Protein 8HFK (pdb70)

B-factor: mean 30.74, std 11.92, range [10.0, 128.99]

Organism: Cercospora beticola (NCBI:txid122368)

Solvent-accessible surface area: 34680 Å² total; per-residue (Å²): 103,84,26,14,84,5,91,54,90,1,0,0,0,0,21,0,5,138,32,29,0,15,11,2,0,28,27,0,2,96,17,13,0,74,0,0,0,1,29,37,136,24,74,69,89,0,81,127,9,3,73,93,0,102,154,64,76,23,54,0,35,33,11,122,1,38,5,73,90,5,90,52,0,44,86,0,0,66,71,0,47,78,108,32,60,62,0,10,2,1,1,2,22,17,24,36,19,9,46,24,6,0,68,93,8,54,52,138,48,5,59,96,0,12,25,17,0,0,38,1,1,0,0,2,0,28,1,0,15,94,41,6,54,104,41,2,12,2,0,0,10,3,9,17,19,2,76,116,75,39,62,105,15,0,5,22,0,0,0,6,3,0,0,34,6,0,0,24,1,0,0,44,6,0,1,91,48,97,0,0,0,0,0,2,2,10,29,36,9,28,24,110,69,23,38,59,31,9,75,94,71,42,114,80,1,129,85,82,64,69,133,78,6,28,53,68,43,16,142,51,10,12,1,107,56,23,6,80,16,84,5,0,0,82,0,1,1,22,1,6,0,80,35,0,44,8,2,0,6,40,53,9,15,0,15,0,7,32,111,166,65,66,18,9,92,6,88,68,90,4,0,0,0,0,23,0,6,114,27,29,0,13,9,2,0,25,22,0,1,78,11,14,0,84,0,0,0,1,36,39,136,17,76,73,83,0,87,127,11,3,78,92,0,100,169,66,71,22,54,0,42,32,15,122,1,53,6,65,89,7,85,61,0,49,89,0,0,75,65,0,44,85,105,28,51,71,0,12,2,0,2,1,23,15,27,33,15,6,61,21,6,0,92,90,7,59,53,135,43,5,56,94,0,12,27,14,0,0,42,2,3,0,0,1,0,24,4,0,12,91,39,4,57,99,36,3,10,1,1,0,9,1,5,19,10,6,74,75,33,42,67,60,112,17,0,4,19,0,0,0,7,3,0,0,31,3,0,0,30,1,0,1,26,4,0,3,99,48,101,0,2,0,1,0,1,1,9,23,31,10,24,24,95,70,27,41,68,40,27,105,149,232,60,69,121,111,33,23,49,66,39,16,138,62,4,15,5,116,67,12,4,79,21,86,6,1,0,73,0,0,0,22,0,5,0,74,30,0,36,5,0,0,8,45,52,6,25,0,10,0,7,71,142,39,16,46,4,77,60,93,6,0,0,0,2,19,0,5,122,30,25,0,17,16,1,0,32,23,0,1,59,5,20,0,90,0,0,0,2,35,33,139,24,68,86,96,0,97,159,8,8,68,89,0,113,148,66,76,15,56,2,33,44,18,124,1,44,8,64,93,7,91,56,0,48,95,0,0,74,66,0,42,83,103,34,60,47,0,10,3,0,2,2,21,20,21,34,18,9,61,20,11,0,87,86,10,66,68,75,46,4,60,99,0,10,26,14,0,0,34,1,3,0,0,4,0,26,1,0,14,96,39,6,68,96,38,2,15,3,2,0,11,2,12,12,9,6,74,87,74,30,71,81,93,17,0,5,18,0,0,0,4,2,0,0,35,4,0,1,22,0,0,0,49,4,0,3,85,59,85,0,0,0,1,0,2,0,12,24,36,8,21,24,95,68,29,51,69,48,28,130,141,231,52,65,136,100,45,33,65,146,30,20,142,69,5,14,4,100,64,20,0,74,21,86,9,0,1,82,0,1,2,20,0,4,1,76,49,0,39,8,1,0,11,33,55,8,21,0,4,0,5,45,108,45,11,24,5,75,54,98,2,0,0,0,1,20,0,5,138,29,29,0,16,11,1,0,29,20,0,2,57,3,17,0,82,0,0,0,2,34,38,136,20,70,73,95,0,88,132,12,4,76,93,0,104,163,70,63,26,50,1,42,28,18,110,1,40,6,75,96,10,91,46,0,50,93,0,0,69,66,1,43,84,100,34,56,63,0,10,2,0,2,1,21,19,27,35,17,8,58,22,5,0,94,89,6,69,59,131,48,6,62,96,0,9,26,16,0,0,36,0,2,0,0,1,0,22,3,0,18,100,41,6,56,102,44,3,14,1,1,0,11,2,9,51,24,3,123,61,62,74,115,15,0,6,15,0,0,0,7,4,0,0,38,3,0,0,21,0,0,0,59,5,0,2,97,46,109,0,1,0,1,0,2,2,15,7,44,9,24,26,97,67,29,40,57,32,9,69,99,57,34,150,25,0,88,101,104,73,68,92,44,12,18,113,101,36,5,67,69,3,18,4,118,60,8,1,80,18,85,4,0,0,71,0,1,0,16,1,7,0,70,37,0,39,5,1,0,11,39,55,5,27,0,11,0,14,77

Sequence (1019 aa):
HIPGRLDGKVALVTGSGRGIGAAVAVHLGLLGAKVVVNYANSPTHAQKVVDEIKQLGSDAIAIKADVRQVPEIVRLFDEAVAHFGQLDIAVSNSGVVSFGHLKDVTEEEFDRVFSLNTRGQFFVAREAYKHLNNGGRIIMTSSNTSRDSVPKFSLYSGSKGAIDSFVRIFSKDCGDKKITVNAVAPGGTVTDMFHDVSQHYIPNGETYTPEERQKMAAHASPLHRNGFPEDIARVVGFLVSAEGEWINGKVLTVDGGAALHIPGRLDGKVALVTGSGRGIGAAVAVHLGLLGAKVVVNYANSPTHAQKVVDEIKQLGSDAIAIKADVRQVPEIVRLFDEAVAHFGQLDIAVSNSGVVSFGHLKDVTEEEFDRVFSLNTRGQFFVAREAYKHLNNGGRIIMTSSNTSRDFSVPKFSLYSGSKGAIDSFVRIFSKDCGDKKITVNAVAPGGTVTDMFHDVSQHYTPEERQKMAAHASPLHRNGFPEDIARVVGFLVSAEGEWINGKVLTVDGGAIPGRLDGKVALVTGSGRGIGAAVAVHLGLLGAKVVVNYANSPTHAQKVVDEIKQLGSDAIAIKADVRQVPEIVRLFDEAVAHFGQLDIAVSNSGVVSFGHLKDVTEEEFDRVFSLNTRGQFFVAREAYKHLNNGGRIIMTSSNTSRDFSVPKFSLYSGSKGAIDSFVRIFSKDCGDKKITVNAVAPGGTVTDMFHDVSQHYTPEERQKMAAHASPLHRNGFPEDIARVVGFLVSAEGEWINGKVLTVDGGAIPGRLDGKVALVTGSGRGIGAAVAVHLGLLGAKVVVNYANSPTHAQKVVDEIKQLGSDAIAIKADVRQVPEIVRLFDEAVAHFGQLDIAVSNSGVVSFGHLKDVTEEEFDRVFSLNTRGQFFVAREAYKHLNNGGRIIMTSSNTSRSVPKFSLYSGSKGAIDSFVRIFSKDCGDKKITVNAVAPGGTVTDMFHDVSQHYIPNGETYTPEERQKMAAHASPLHRNGFPEDIARVVGFLVSAEGEWINGKVLTVDGGA

Foldseek 3Di:
DLPFAQAPAEEEFAQCLFFLNLLLQLLNLLSHYEYEQEDAPRVVSSVVSQVSSVVNPHGYYYDYADLLDLVSLLVSLVVSCVPSVAHQYQEAEDFAFDFAAPVVQDPVNLCVGLSRLAVSLLSNLVSCLVGHAQLGEAEYEAACPLPVPDHRRCSNSVSRVNVLVVQLVSLVVSVVSLYFYEYEHEYQADGPRSLVVLCPRPPHNVVDDSVRSQQVVLCVAPNSHFHHSNQRSVVSSLCRGPNNSVNGSHYHYRYNHGD/DDDFLAQALAAAEFAQLLFFLSVLLQQVNLLSHHEYEREHAPRVVSSVVSQVNSVVNPHGYDYDHFDLLDLVSLLVSLVVSCVPSVAHQYYEADDAAFFFAAPVPQDPVRLCVHLSCQAVSLLSNLVSCLVRHAALGEYEHEAACCLPNNPDHSRCSRSVSRVNVLVCFLVSLVVSCVSPYFYEYEHEYQALTPRSQVVLVCPDSVNSLQVLLVVAPNSHFHHSNQRSVVVSNCRGSNNSVPGSYYHYRGRND/DPLAQAPAEEEFAQLLFFLNVLLQLLNLLSRYEYEQEDAPCVVSSVVSQVSSVVNPHHYDYDHADLLDLVSLLVSLVVSCVVSVAHFYYEADDFAAFFAAPVPDDPVNLCVGLSRLAVSLLSNLVSCLVGHAFLGEYEHEAACLLPVDPDGRRVSRSVSRVNVLVCQLVSLVVSCVSLYFYEYEHEYQADGPRSQVVLVCPDSVRSQQVVQVQAPVRHGHHSNQSSVVSSCCRGSNVSVVGSYYHYRGNRD/DALADAVAEAEFAACLDFLNVLLQQLNLLRHYEYEREHAPRVPSSVVSQVSSVVSPHGYDYDYADLLDLVSLLVSQVVSCVPSVAHFYYAADDFDFAFAAPVPQDPVNLCVGLSRLAVSQVSNLVSCLVGHAFLGEYEHEAAPPLVDQPRRPSRSVSRVNVLVCFLVSLVVSCVSLYFGEYEHEYQEDDPRNLQVLLPSPVHRVVDDSVVSQQVVLCVAPVSHTHYSNQRSSVVSNCRTSVNSVPGSYYHYRYRRD

Radius of gyration: 28.03 Å; Cα contacts (8 Å, |Δi|>4): 2642; chains: 4; bounding box: 83×78×68 Å

Nearest PDB structures (foldseek):
  8hfk-assembly1_A  TM=1.004E+00  e=1.308E-56  Cercospora sp. JNU001
  7yb1-assembly1_A  TM=9.963E-01  e=2.961E-49  Cercospora sp. JNU001
  8hfj-assembly1_B  TM=9.961E-01  e=3.553E-49  Cercospora sp. JNU001
  8hfj-assembly1_D  TM=9.949E-01  e=2.973E-48  Cercospora sp. JNU001
  7v0h-assembly1_B  TM=9.368E-01  e=1.306E-26  Burkholderia cenocepacia J2315

Secondary structure (DSSP, 8-state):
---S--TT-EEEETTTTSHHHHHHHHHHHHTT-EEEEEESS-HHHHHHHHHHHHTTT--EEEEE--TTSHHHHHHHHHHHHHHHS--SEEEE---------GGG--HHHHHHHHIIIIIIHHHHHHHHHHHSPTT-EEEEE--TTS----TT-HHHHHHHHHHHHHHHHHHHHGGGGT-EEEEEEE---SSHHHHHHHHHSSTTGGGS-HHHHHHHHHTTSTTSS---HHHHHHHHHHHTSGGGTT--S-EEEESTT--/----S--TT-EEEETT-SSSHHHHHHHHHHHTT-EEEEEESS-HHHHHHHHHHHHHTT--EEEEE--TTSHHHHHHHHHHHHHHHS---EEEE---------GGG--HHHHHHHHIIIIIIHHHHHHHHHHHPPTT-EEEEE--TTTTTS--TT-HHHHHHHHHHHHHHHHHHHHGGGGT-EEEEEEE-S-SSHHHHHHH----HHHHHHHHHTTSTTSS---HHHHHHHHHHHTSSGGGG--S-EEEESS--/-TT--BTBEEEEETTTSSHHHHHHHHHHHTT-EEEEEESS-HHHHHHHHHHHHTTT--EEEEE--TTSHHHHHHHHHHHHHHHS---EEE--------B-TTT--HHHHHHHHIIIIIIHHHHHHHHHHHPPTT-EEEEE--TTTTT---TTBHHHHHHHHHHHHHHHHHHHHGGGGT-EEEEEEE-SB-SHHHHHHHH---HHHHHHTTGGGSTT-S-B-HHHHHHHHHHHTSGGGTT--S-EEEESS--/-TT--TT-EEEETT-SSHHHHHHHHHHHHHT-EEEE--SS-HHHHHHHHHHHHHTT--EE-----TTSHHHHHHHHHHHHHHHS---EEEE---------GGG--HHHHHHHHIIIIIIHHHHHHHHHHHPPTT-EEEEE--TT----SS-HHHHHHHHHHHHHHHHHHHHHGGGT-EEEEEEE-SBSSHHHHHHHTTSSSSGGGS-HHHHHHHHHTTSTT-S-B-HHHHHHHHHHHHSSTTTT--S-EEEESTT-

InterPro domains:
  IPR002347 Short-chain dehydrogenase/reductase SDR [PF13561] (26-267)
  IPR002347 Short-chain dehydrogenase/reductase SDR [PR00080] (93-104)
  IPR002347 Short-chain dehydrogenase/reductase SDR [PR00080] (144-152)
  IPR002347 Short-chain dehydrogenase/reductase SDR [PR00080] (165-184)
  IPR002347 Short-chain dehydrogenase/reductase SDR [PR00081] (18-35)
  IPR002347 Short-chain dehydrogenase/reductase SDR [PR00081] (93-104)
  IPR002347 Short-chain dehydrogenase/reductase SDR [PR00081] (138-154)
  IPR002347 Short-chain dehydrogenase/reductase SDR [PR00081] (165-184)
  IPR002347 Short-chain dehydrogenase/reductase SDR [PR00081] (186-203)
  IPR002347 Short-chain dehydrogenase/reductase SDR [PR00081] (231-251)
  IPR020904 Short-chain dehydrogenase/reductase, conserved site [PS00061] (152-180)
  IPR036291 NAD(P)-binding domain superfamily [SSF51735] (15-266)

Structure (mmCIF, N/CA/C/O backbone):
data_8HFK
#
_entry.id   8HFK
#
_cell.length_a   124.867
_cell.length_b   124.867
_cell.length_c   133.195
_cell.angle_alpha   90.00
_cell.angle_beta   90.00
_cell.angle_gamma   90.00
#
_symmetry.space_group_name_H-M   'P 41 21 2'
#
loop_
_entity.id
_entity.type
_entity.pdbx_description
1 polymer 'Versicolorin reductase'
2 non-polymer 'NADP NICOTINAMIDE-ADENINE-DINUCLEOTIDE PHOSPHATE'
3 non-polymer 2-bromanyl-1-(4-bromanyl-2-oxidanyl-phenyl)ethanone
4 water water
#
loop_
_atom_site.group_PDB
_atom_site.id
_atom_site.type_symbol
_atom_site.label_atom_id
_atom_site.label_alt_id
_atom_site.label_comp_id
_atom_site.label_asym_id
_atom_site.label_entity_id
_atom_site.label_seq_id
_atom_site.pdbx_PDB_ins_code
_atom_site.Cartn_x
_atom_site.Cartn_y
_atom_site.Cartn_z
_atom_site.occupancy
_atom_site.B_iso_or_equiv
_atom_site.auth_seq_id
_atom_site.auth_comp_id
_atom_site.auth_asym_id
_atom_site.auth_atom_id
_atom_site.pdbx_PDB_model_num
ATOM 1 N N . HIS A 1 11 ? 62.397 7.176 39.703 1.00 30.00 9 HIS A N 1
ATOM 2 C CA . HIS A 1 11 ? 61.187 7.434 40.527 1.00 30.00 9 HIS A CA 1
ATOM 3 C C . HIS A 1 11 ? 60.116 6.379 40.258 1.00 30.00 9 HIS A C 1
ATOM 4 O O . HIS A 1 11 ? 59.647 5.767 41.236 1.00 30.00 9 HIS A O 1
ATOM 11 N N . ILE A 1 12 ? 59.740 6.182 38.993 1.00 30.00 10 ILE A N 1
ATOM 12 C CA . ILE A 1 12 ? 58.640 5.225 38.643 1.00 30.00 10 ILE A CA 1
ATOM 13 C C . ILE A 1 12 ? 57.362 5.690 39.340 1.00 30.00 10 ILE A C 1
ATOM 14 O O . ILE A 1 12 ? 57.059 5.197 40.440 1.00 30.00 10 ILE A O 1
ATOM 19 N N . PRO A 1 13 ? 56.592 6.599 38.714 1.00 40.58 11 PRO A N 1
ATOM 20 C CA . PRO A 1 13 ? 55.444 7.199 39.378 1.00 39.70 11 PRO A CA 1
ATOM 21 C C . PRO A 1 13 ? 54.152 6.418 39.611 1.00 37.81 11 PRO A C 1
ATOM 22 O O . PRO A 1 13 ? 54.125 5.658 40.545 1.00 36.38 11 PRO A O 1
ATOM 26 N N . GLY A 1 14 ? 53.143 6.581 38.768 1.00 37.39 12 GLY A N 1
ATOM 27 C CA . GLY A 1 14 ? 51.818 5.998 39.048 1.00 36.46 12 GLY A CA 1
ATOM 28 C C . GLY A 1 14 ? 51.651 4.559 38.635 1.00 34.06 12 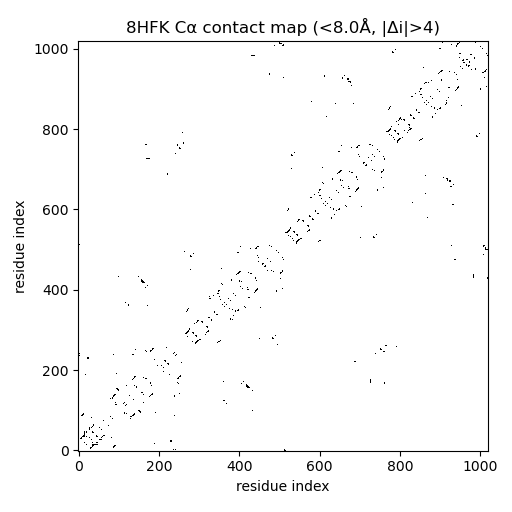GLY A C 1
ATOM 29 O O . GLY A 1 14 ? 50.770 4.299 37.814 1.00 35.28 12 GLY A O 1
ATOM 30 N N . ARG A 1 15 ? 52.415 3.666 39.246 1.00 30.49 13 ARG A N 1
ATOM 31 C CA . ARG A 1 15 ? 52.358 2.229 38.901 1.00 30.96 13 ARG A CA 1
ATOM 32 C C . ARG A 1 15 ? 51.325 1.579 39.810 1.00 28.01 13 ARG A C 1
ATOM 33 O O . ARG A 1 15 ? 51.043 2.163 40.858 1.00 28.12 13 ARG A O 1
ATOM 41 N N . LEU A 1 16 ? 50.792 0.427 39.414 1.00 24.64 14 LEU A N 1
ATOM 42 C CA . LEU A 1 16 ? 49.712 -0.218 40.190 1.00 23.36 14 LEU A CA 1
ATOM 43 C C . LEU A 1 16 ? 50.177 -1.603 40.621 1.00 22.57 14 LEU A C 1
ATOM 44 O O . LEU A 1 16 ? 49.376 -2.524 40.541 1.00 21.32 14 LEU A O 1
ATOM 49 N N . ASP A 1 17 ? 51.412 -1.711 41.105 1.00 23.30 15 ASP A N 1
ATOM 50 C CA . ASP A 1 17 ? 52.027 -3.019 41.479 1.00 23.57 15 ASP A CA 1
ATOM 51 C C . ASP A 1 17 ? 51.240 -3.634 42.656 1.00 24.05 15 ASP A C 1
ATOM 52 O O . ASP A 1 17 ? 50.981 -2.925 43.641 1.00 23.39 15 ASP A O 1
ATOM 57 N N . GLY A 1 18 ? 50.825 -4.896 42.536 1.00 24.20 16 GLY A N 1
ATOM 58 C CA . GLY A 1 18 ? 50.083 -5.617 43.584 1.00 24.83 16 GLY A CA 1
ATOM 59 C C . GLY A 1 18 ? 48.632 -5.177 43.686 1.00 26.71 16 GLY A C 1
ATOM 60 O O . GLY A 1 18 ? 47.977 -5.575 44.667 1.00 30.52 16 GLY A O 1
ATOM 61 N N . LYS A 1 19 ? 48.120 -4.397 42.733 1.00 26.64 17 LYS A N 1
ATOM 62 C CA . LYS A 1 19 ? 46.682 -4.020 42.684 1.00 26.77 17 LYS A CA 1
ATOM 63 C C . LYS A 1 19 ? 45.979 -4.907 41.657 1.00 26.45 17 LYS A C 1
ATOM 64 O O . LYS A 1 19 ? 46.662 -5.402 40.771 1.00 27.49 17 LYS A O 1
ATOM 70 N N . VAL A 1 20 ? 44.663 -5.092 41.783 1.00 27.18 18 VAL A N 1
ATOM 71 C CA . VAL A 1 20 ? 43.827 -5.858 40.812 1.00 27.65 18 VAL A CA 1
ATOM 72 C C . VAL A 1 20 ? 42.789 -4.906 40.230 1.00 27.42 18 VAL A C 1
ATOM 73 O O . VAL A 1 20 ? 42.197 -4.147 41.022 1.00 26.79 18 VAL A O 1
ATOM 77 N N . ALA A 1 21 ? 42.571 -4.981 38.913 1.00 27.34 19 ALA A N 1
ATOM 78 C CA . ALA A 1 21 ? 41.671 -4.070 38.168 1.00 28.69 19 ALA A CA 1
ATOM 79 C C . ALA A 1 21 ? 40.724 -4.866 37.269 1.00 29.14 19 ALA A C 1
ATOM 80 O O . ALA A 1 21 ? 41.127 -5.938 36.781 1.00 29.77 19 ALA A O 1
ATOM 82 N N . LEU A 1 22 ? 39.515 -4.329 37.081 1.00 28.77 20 LEU A N 1
ATOM 83 C CA . LEU A 1 22 ? 38.459 -4.869 36.193 1.00 29.52 20 LEU A CA 1
ATOM 84 C C . LEU A 1 22 ? 37.984 -3.766 35.241 1.00 28.63 20 LEU A C 1
ATOM 85 O O . LEU A 1 22 ? 37.646 -2.671 35.734 1.00 28.36 20 LEU A O 1
ATOM 90 N N . VAL A 1 23 ? 37.910 -4.090 33.946 1.00 26.98 21 VAL A N 1
ATOM 91 C CA . VAL A 1 23 ? 37.441 -3.193 32.850 1.00 27.49 21 VAL A CA 1
ATOM 92 C C . VAL A 1 23 ? 36.314 -3.900 32.062 1.00 27.54 21 VAL A C 1
ATOM 93 O O . VAL A 1 23 ? 36.552 -5.030 31.540 1.00 27.18 21 VAL A O 1
ATOM 97 N N . THR A 1 24 ? 35.119 -3.290 31.978 1.00 25.98 22 THR A N 1
ATOM 98 C CA . THR A 1 24 ? 33.985 -3.835 31.187 1.00 24.12 22 THR A CA 1
ATOM 99 C C . THR A 1 24 ? 34.267 -3.516 29.727 1.00 23.26 22 THR A C 1
ATOM 100 O O . THR A 1 24 ? 34.795 -2.421 29.448 1.00 23.03 22 THR A O 1
ATOM 104 N N . GLY A 1 25 ? 33.967 -4.467 28.847 1.00 22.97 23 GLY A N 1
ATOM 105 C CA . GLY A 1 25 ? 34.208 -4.342 27.399 1.00 22.46 23 GLY A CA 1
ATOM 106 C C . GLY A 1 25 ? 35.655 -4.028 27.082 1.00 21.75 23 GLY A C 1
ATOM 107 O O . GLY A 1 25 ? 35.876 -3.207 26.192 1.00 23.42 23 GLY A O 1
ATOM 108 N N . SER A 1 26 ? 36.616 -4.676 27.745 1.00 21.23 24 SER A N 1
ATOM 109 C CA . SER A 1 26 ? 38.067 -4.471 27.485 1.00 21.71 24 SER A CA 1
ATOM 110 C C . SER A 1 26 ? 38.547 -5.433 26.386 1.00 22.16 24 SER A C 1
ATOM 111 O O . SER A 1 26 ? 39.769 -5.624 26.229 1.00 20.96 24 SER A O 1
ATOM 114 N N . GLY A 1 27 ? 37.601 -6.007 25.639 1.00 24.37 25 GLY A N 1
ATOM 115 C CA . GLY A 1 27 ? 37.851 -6.797 24.418 1.00 24.45 25 GLY A CA 1
ATOM 116 C C . GLY A 1 27 ? 38.357 -5.953 23.255 1.00 23.33 25 GLY A C 1
ATOM 117 O O . GLY A 1 27 ? 39.318 -6.387 22.610 1.00 21.79 25 GLY A O 1
ATOM 118 N N . ARG A 1 28 ? 37.727 -4.808 22.983 1.00 24.12 26 ARG A N 1
ATOM 119 C CA . ARG A 1 28 ? 38.051 -3.933 21.824 1.00 25.51 26 ARG A CA 1
ATOM 120 C C . ARG A 1 28 ? 38.164 -2.467 22.244 1.00 27.29 26 ARG A C 1
ATOM 121 O O . ARG A 1 28 ? 37.895 -2.137 23.433 1.00 32.45 26 ARG A O 1
ATOM 129 N N . GLY A 1 29 ? 38.496 -1.619 21.271 1.00 25.70 27 GLY A N 1
ATOM 130 C CA . GLY A 1 29 ? 38.445 -0.152 21.383 1.00 25.01 27 GLY A CA 1
ATOM 131 C C . GLY A 1 29 ? 39.177 0.343 22.610 1.00 24.44 27 GLY A C 1
ATOM 132 O O . GLY A 1 29 ? 40.218 -0.241 22.937 1.00 23.63 27 GLY A O 1
ATOM 133 N N . ILE A 1 30 ? 38.596 1.341 23.281 1.00 24.66 28 ILE A N 1
ATOM 134 C CA . ILE A 1 30 ? 39.163 2.060 24.455 1.00 24.13 28 ILE A CA 1
ATOM 135 C C . ILE A 1 30 ? 39.449 1.038 25.563 1.00 23.59 28 ILE A C 1
ATOM 136 O O . ILE A 1 30 ? 40.591 1.031 26.081 1.00 22.94 28 ILE A O 1
ATOM 141 N N . GLY A 1 31 ? 38.464 0.190 25.894 1.00 23.11 29 GLY A N 1
ATOM 142 C CA . GLY A 1 31 ? 38.539 -0.753 27.032 1.00 22.39 29 GLY A CA 1
ATOM 143 C C . GLY A 1 31 ? 39.818 -1.580 27.018 1.00 21.66 29 GLY A C 1
ATOM 144 O O . GLY A 1 31 ? 40.430 -1.767 28.089 1.00 20.90 29 GLY A O 1
ATOM 145 N N . ALA A 1 32 ? 40.202 -2.068 25.840 1.00 20.64 30 ALA A N 1
ATOM 146 C CA . ALA A 1 32 ? 41.400 -2.905 25.627 1.00 20.74 30 ALA A CA 1
ATOM 147 C C . ALA A 1 32 ? 42.670 -2.096 25.952 1.00 20.48 30 ALA A C 1
ATOM 148 O O . ALA A 1 32 ? 43.561 -2.612 26.675 1.00 18.89 30 ALA A O 1
ATOM 150 N N . ALA A 1 33 ? 42.758 -0.870 25.424 1.00 20.47 31 ALA A N 1
ATOM 151 C CA . ALA A 1 33 ? 43.901 0.053 25.618 1.00 19.96 31 ALA A CA 1
ATOM 152 C C . ALA A 1 33 ? 43.965 0.455 27.096 1.00 20.12 31 ALA A C 1
ATOM 153 O O . ALA A 1 33 ? 45.093 0.555 27.626 1.00 19.29 31 ALA A O 1
ATOM 155 N N . VAL A 1 34 ? 42.790 0.651 27.714 1.00 19.69 32 VAL A N 1
ATOM 156 C CA . VAL A 1 34 ? 42.616 0.891 29.173 1.00 20.30 32 VAL A CA 1
ATOM 157 C C . VAL A 1 34 ? 43.278 -0.270 29.917 1.00 20.93 32 VAL A C 1
ATOM 158 O O . VAL A 1 34 ? 44.166 0.002 30.737 1.00 20.52 32 VAL A O 1
ATOM 162 N N . ALA A 1 35 ? 42.867 -1.506 29.592 1.00 22.59 33 ALA A N 1
ATOM 163 C CA . ALA A 1 35 ? 43.245 -2.779 30.262 1.00 22.46 33 ALA A CA 1
ATOM 164 C C . ALA A 1 35 ? 44.716 -3.131 29.984 1.00 23.35 33 ALA A C 1
ATOM 165 O O . ALA A 1 35 ? 45.365 -3.643 30.914 1.00 25.87 33 ALA A O 1
ATOM 167 N N . VAL A 1 36 ? 45.230 -2.875 28.774 1.00 22.08 34 VAL A N 1
ATOM 168 C CA . VAL A 1 36 ? 46.678 -3.039 28.450 1.00 22.30 34 VAL A CA 1
ATOM 169 C C . VAL A 1 36 ? 47.498 -1.986 29.219 1.00 23.52 34 VAL A C 1
ATOM 170 O O . VAL A 1 36 ? 48.636 -2.307 29.664 1.00 23.48 34 VAL A O 1
ATOM 174 N N . HIS A 1 37 ? 46.967 -0.769 29.371 1.00 24.17 35 HIS A N 1
ATOM 175 C CA . HIS A 1 37 ? 47.632 0.306 30.153 1.00 24.06 35 HIS A CA 1
ATOM 176 C C . HIS A 1 37 ? 47.768 -0.146 31.619 1.00 25.19 35 HIS A C 1
ATOM 177 O O . HIS A 1 37 ? 48.900 -0.075 32.157 1.00 26.22 35 HIS A O 1
ATOM 184 N N . LEU A 1 38 ? 46.687 -0.607 32.261 1.00 24.05 36 LEU A N 1
ATOM 185 C CA . LEU A 1 38 ? 46.758 -0.977 33.699 1.00 23.75 36 LEU A CA 1
ATOM 186 C C . LEU A 1 38 ? 47.798 -2.101 33.863 1.00 24.73 36 LEU A C 1
ATOM 187 O O . LEU A 1 38 ? 48.644 -2.011 34.797 1.00 23.48 36 LEU A O 1
ATOM 192 N N . GLY A 1 39 ? 47.757 -3.109 32.984 1.00 25.24 37 GLY A N 1
ATOM 193 C CA . GLY A 1 39 ? 48.753 -4.197 32.935 1.00 25.87 37 GLY A CA 1
ATOM 194 C C . GLY A 1 39 ? 50.164 -3.631 32.870 1.00 25.24 37 GLY A C 1
ATOM 195 O O . GLY A 1 39 ? 50.986 -3.970 33.727 1.00 25.71 37 GLY A O 1
ATOM 196 N N . LEU A 1 40 ? 50.418 -2.753 31.909 1.00 24.44 38 LEU A N 1
ATOM 197 C CA . LEU A 1 40 ? 51.727 -2.081 31.722 1.00 25.84 38 LEU A CA 1
ATOM 198 C C . LEU A 1 40 ? 52.136 -1.371 33.022 1.00 26.91 38 LEU A C 1
ATOM 199 O O . LEU A 1 40 ? 53.322 -1.366 33.340 1.00 28.42 38 LEU A O 1
ATOM 204 N N . LEU A 1 41 ? 51.178 -0.816 33.761 1.00 28.56 39 LEU A N 1
ATOM 205 C CA . LEU A 1 41 ? 51.425 -0.039 35.005 1.00 29.08 39 LEU A CA 1
ATOM 206 C C . LEU A 1 41 ? 51.568 -0.993 36.197 1.00 26.96 39 LEU A C 1
ATOM 207 O O . LEU A 1 41 ? 51.706 -0.493 37.345 1.00 27.06 39 LEU A O 1
ATOM 212 N N . GLY A 1 42 ? 51.484 -2.300 35.958 1.00 25.55 40 GLY A N 1
ATOM 213 C CA . GLY A 1 42 ? 51.731 -3.331 36.986 1.00 26.55 40 GLY A CA 1
ATOM 214 C C . GLY A 1 42 ? 50.468 -3.953 37.577 1.00 25.87 40 GLY A C 1
ATOM 215 O O . GLY A 1 42 ? 50.613 -4.876 38.389 1.00 26.17 40 GLY A O 1
ATOM 216 N N . ALA A 1 43 ? 49.273 -3.493 37.212 1.00 25.34 41 ALA A N 1
ATOM 217 C CA . ALA A 1 43 ? 48.015 -4.077 37.721 1.00 25.93 41 ALA A CA 1
ATOM 218 C C . ALA A 1 43 ? 47.830 -5.468 37.109 1.00 26.72 41 ALA A C 1
ATOM 219 O O . ALA A 1 43 ? 48.299 -5.682 35.976 1.00 26.33 41 ALA A O 1
ATOM 221 N N . LYS A 1 44 ? 47.217 -6.379 37.871 1.00 27.70 42 LYS A N 1
ATOM 222 C CA . LYS A 1 44 ? 46.579 -7.621 37.371 1.00 28.55 42 LYS A CA 1
ATOM 223 C C . LYS A 1 44 ? 45.167 -7.218 36.949 1.00 28.01 42 LYS A C 1
ATOM 224 O O . LYS A 1 44 ? 44.536 -6.422 37.685 1.00 27.32 42 LYS A O 1
ATOM 230 N N . VAL A 1 45 ? 44.714 -7.688 35.788 1.00 26.67 43 VAL A N 1
ATOM 231 C CA . VAL A 1 45 ? 43.545 -7.095 35.075 1.00 25.74 43 VAL A CA 1
ATOM 232 C C . VAL A 1 45 ? 42.524 -8.201 34.774 1.00 24.50 43 VAL A C 1
ATOM 233 O O . VAL A 1 45 ? 42.942 -9.311 34.453 1.00 25.32 43 VAL A O 1
ATOM 237 N N . VAL A 1 46 ? 41.233 -7.899 34.906 1.00 22.96 44 VAL A N 1
ATOM 238 C CA . VAL A 1 46 ? 40.100 -8.802 34.556 1.00 22.75 44 VAL A CA 1
ATOM 239 C C . VAL A 1 46 ? 39.400 -8.233 33.314 1.00 23.73 44 VAL A C 1
ATOM 240 O O . VAL A 1 46 ? 38.631 -7.253 33.447 1.00 23.19 44 VAL A O 1
ATOM 244 N N . VAL A 1 47 ? 39.650 -8.844 32.153 1.00 23.84 45 VAL A N 1
ATOM 245 C CA . VAL A 1 47 ? 39.170 -8.386 30.820 1.00 23.08 45 VAL A CA 1
ATOM 246 C C . VAL A 1 47 ? 37.752 -8.918 30.594 1.00 23.01 45 VAL A C 1
ATOM 247 O O . VAL A 1 47 ? 37.610 -9.977 30.005 1.00 22.72 45 VAL A O 1
ATOM 251 N N . ASN A 1 48 ? 36.736 -8.167 31.017 1.00 23.68 46 ASN A N 1
ATOM 252 C CA . ASN A 1 48 ? 35.305 -8.436 30.708 1.00 23.37 46 ASN A CA 1
ATOM 253 C C . ASN A 1 48 ? 35.018 -8.195 29.209 1.00 24.62 46 ASN A C 1
ATOM 254 O O . ASN A 1 48 ? 35.725 -7.379 28.563 1.00 25.13 46 ASN A O 1
ATOM 259 N N . TYR A 1 49 ? 34.003 -8.889 28.683 1.00 25.02 47 TYR A N 1
ATOM 260 C CA . TYR A 1 49 ? 33.493 -8.818 27.289 1.00 27.15 47 TYR A CA 1
ATOM 261 C C . TYR A 1 49 ? 32.132 -9.530 27.263 1.00 27.60 47 TYR A C 1
ATOM 262 O O . TYR A 1 49 ? 31.873 -10.350 28.184 1.00 27.37 47 TYR A O 1
ATOM 271 N N . ALA A 1 50 ? 31.311 -9.234 26.253 1.00 28.17 48 ALA A N 1
ATOM 272 C CA . ALA A 1 50 ? 29.997 -9.889 26.093 1.00 27.95 48 ALA A CA 1
ATOM 273 C C . ALA A 1 50 ? 29.966 -10.739 24.818 1.00 28.32 48 ALA A C 1
ATOM 274 O O . ALA A 1 50 ? 29.406 -11.833 24.872 1.00 28.00 48 ALA A O 1
ATOM 276 N N . ASN A 1 51 ? 30.586 -10.283 23.727 1.00 29.51 49 ASN A N 1
ATOM 277 C CA . ASN A 1 51 ? 30.456 -10.993 22.426 1.00 28.27 49 ASN A CA 1
ATOM 278 C C . ASN A 1 51 ? 31.807 -11.191 21.742 1.00 26.65 49 ASN A C 1
ATOM 279 O O . ASN A 1 51 ? 31.840 -11.945 20.773 1.00 24.99 49 ASN A O 1
ATOM 284 N N . SER A 1 52 ? 32.869 -10.566 22.240 1.00 27.03 50 SER A N 1
ATOM 285 C CA . SER A 1 52 ? 34.195 -10.627 21.574 1.00 27.91 50 SER A CA 1
ATOM 286 C C . SER A 1 52 ? 35.198 -11.429 22.403 1.00 28.08 50 SER A C 1
ATOM 287 O O . SER A 1 52 ? 36.183 -10.840 22.859 1.00 27.10 50 SER A O 1
ATOM 290 N N . PRO A 1 53 ? 35.016 -12.756 22.564 1.00 27.45 51 PRO A N 1
ATOM 291 C CA . PRO A 1 53 ? 35.899 -13.579 23.380 1.00 26.60 51 PRO A CA 1
ATOM 292 C C . PRO A 1 53 ? 37.333 -13.712 22.862 1.00 26.60 51 PRO A C 1
ATOM 293 O O . PRO A 1 53 ? 38.220 -13.803 23.668 1.00 26.83 51 PRO A O 1
ATOM 297 N N . THR A 1 54 ? 37.515 -13.741 21.544 1.00 28.15 52 THR A N 1
ATOM 298 C CA . THR A 1 54 ? 38.868 -13.916 20.951 1.00 28.44 52 THR A CA 1
ATOM 299 C C . THR A 1 54 ? 39.692 -12.656 21.242 1.00 29.40 52 THR A C 1
ATOM 300 O O . THR A 1 54 ? 40.792 -12.796 21.758 1.00 28.29 52 THR A O 1
ATOM 303 N N . HIS A 1 55 ? 39.164 -11.475 20.937 1.00 32.86 53 HIS A N 1
ATOM 304 C CA . HIS A 1 55 ? 39.978 -10.249 21.143 1.00 35.18 53 HIS A CA 1
ATOM 305 C C . HIS A 1 55 ? 40.236 -10.072 22.638 1.00 33.12 53 HIS A C 1
ATOM 306 O O . HIS A 1 55 ? 41.353 -9.655 22.993 1.00 33.91 53 HIS A O 1
ATOM 313 N N . ALA A 1 56 ? 39.249 -10.375 23.484 1.00 30.52 54 ALA A N 1
ATOM 314 C CA . ALA A 1 56 ? 39.423 -10.377 24.954 1.00 29.44 54 ALA A CA 1
ATOM 315 C C . ALA A 1 56 ? 40.663 -11.214 25.301 1.00 29.75 54 ALA A C 1
ATOM 316 O O . ALA A 1 56 ? 41.547 -10.698 26.006 1.00 30.72 54 ALA A O 1
ATOM 318 N N . GLN A 1 57 ? 40.757 -12.438 24.770 1.00 30.05 55 GLN A N 1
ATOM 319 C CA . GLN A 1 57 ? 41.868 -13.394 25.051 1.00 29.41 55 GLN A CA 1
ATOM 320 C C . GLN A 1 57 ? 43.201 -12.806 24.557 1.00 30.94 55 GLN A C 1
ATOM 321 O O . GLN A 1 57 ? 44.222 -12.988 25.271 1.00 29.25 55 GLN A O 1
ATOM 327 N N . LYS A 1 58 ? 43.203 -12.138 23.390 1.00 32.82 56 LYS A N 1
ATOM 328 C CA . LYS A 1 58 ? 44.420 -11.517 22.799 1.00 34.84 56 LYS A CA 1
ATOM 329 C C . LYS A 1 58 ? 44.930 -10.443 23.757 1.00 33.94 56 LYS A C 1
ATOM 330 O O . LYS A 1 58 ? 46.163 -10.255 23.800 1.00 34.39 56 LYS A O 1
ATOM 336 N N . VAL A 1 59 ? 44.008 -9.754 24.449 1.00 31.67 57 VAL A N 1
ATOM 337 C CA . VAL A 1 59 ? 44.309 -8.627 25.387 1.00 31.08 57 VAL A CA 1
ATOM 338 C C . VAL A 1 59 ? 44.936 -9.216 26.662 1.00 29.64 57 VAL A C 1
ATOM 339 O O . VAL A 1 59 ? 45.934 -8.643 27.150 1.00 28.70 57 VAL A O 1
ATOM 343 N N . VAL A 1 60 ? 44.392 -10.331 27.162 1.00 29.60 58 VAL A N 1
ATOM 344 C CA . VAL A 1 60 ? 44.921 -11.096 28.338 1.00 27.91 58 VAL A CA 1
ATOM 345 C C . VAL A 1 60 ? 46.355 -11.562 28.030 1.00 27.76 58 VAL A C 1
ATOM 346 O O . VAL A 1 60 ? 47.225 -11.387 28.899 1.00 26.76 58 VAL A O 1
ATOM 350 N N . ASP A 1 61 ? 46.587 -12.118 26.835 1.00 28.84 59 ASP A N 1
ATOM 351 C CA . ASP A 1 61 ? 47.922 -12.595 26.372 1.00 31.37 59 ASP A CA 1
ATOM 352 C C . ASP A 1 61 ? 48.871 -11.388 26.245 1.00 31.04 59 ASP A C 1
ATOM 353 O O . ASP A 1 61 ? 49.997 -11.459 2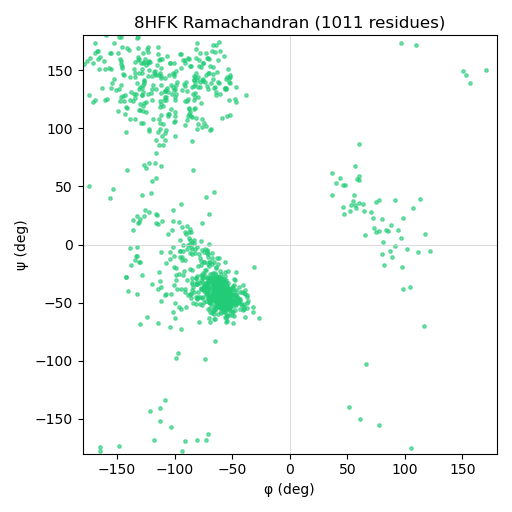6.728 1.00 30.64 59 ASP A O 1
ATOM 358 N N . GLU A 1 62 ? 48.412 -10.300 25.634 1.00 33.45 60 GLU A N 1
ATOM 359 C CA . GLU A 1 62 ? 49.186 -9.049 25.432 1.00 34.18 60 GLU A CA 1
ATOM 360 C C . GLU A 1 62 ? 49.604 -8.489 26.805 1.00 35.32 60 GLU A C 1
ATOM 361 O O . GLU A 1 62 ? 50.696 -7.885 26.875 1.00 38.35 60 GLU A O 1
ATOM 367 N N . ILE A 1 63 ? 48.783 -8.678 27.849 1.00 33.83 61 ILE A N 1
ATOM 368 C CA . ILE A 1 63 ? 49.038 -8.167 29.232 1.00 32.22 61 ILE A CA 1
ATOM 369 C C . ILE A 1 63 ? 50.003 -9.123 29.931 1.00 34.14 61 ILE A C 1
ATOM 370 O O . ILE A 1 63 ? 50.923 -8.623 30.592 1.00 34.41 61 ILE A O 1
ATOM 375 N N . LYS A 1 64 ? 49.768 -10.438 29.818 1.00 37.18 62 LYS A N 1
ATOM 376 C CA . LYS A 1 64 ? 50.663 -11.509 30.342 1.00 35.78 62 LYS A CA 1
ATOM 377 C C . LYS A 1 64 ? 52.061 -11.340 29.743 1.00 36.01 62 LYS A C 1
ATOM 378 O O . LYS A 1 64 ? 53.025 -11.512 30.487 1.00 39.00 62 LYS A O 1
ATOM 384 N N . GLN A 1 65 ? 52.142 -10.965 28.466 1.00 36.37 63 GLN A N 1
ATOM 385 C CA . GLN A 1 65 ? 53.409 -10.734 27.723 1.00 38.58 63 GLN A CA 1
ATOM 386 C C . GLN A 1 65 ? 54.248 -9.625 28.388 1.00 38.30 63 GLN A C 1
ATOM 387 O O . GLN A 1 65 ? 55.496 -9.700 28.311 1.00 38.21 63 GLN A O 1
ATOM 393 N N . LEU A 1 66 ? 53.631 -8.620 29.016 1.00 36.80 64 LEU A N 1
ATOM 394 C CA . LEU A 1 66 ? 54.413 -7.491 29.597 1.00 36.46 64 LEU A CA 1
ATOM 395 C C . LEU A 1 66 ? 54.556 -7.674 31.112 1.00 32.02 64 LEU A C 1
ATOM 396 O O . LEU A 1 66 ? 54.698 -6.671 31.814 1.00 29.49 64 LEU A O 1
ATOM 401 N N . GLY A 1 67 ? 54.573 -8.923 31.577 1.00 29.48 65 GLY A N 1
ATOM 402 C CA . GLY A 1 67 ? 54.988 -9.282 32.944 1.00 29.60 65 GLY A CA 1
ATOM 403 C C . GLY A 1 67 ? 53.916 -9.063 34.000 1.00 28.38 65 GLY A C 1
ATOM 404 O O . GLY A 1 67 ? 54.276 -8.969 35.175 1.00 27.97 65 GLY A O 1
ATOM 405 N N . SER A 1 68 ? 52.640 -9.009 33.633 1.00 27.58 66 SER A N 1
ATOM 406 C CA . SER A 1 68 ? 51.526 -9.051 34.612 1.00 28.78 66 SER A CA 1
ATOM 407 C C . SER A 1 68 ? 50.676 -10.299 34.349 1.00 28.60 66 SER A C 1
ATOM 408 O O . SER A 1 68 ? 51.134 -11.179 33.597 1.00 33.13 66 SER A O 1
ATOM 411 N N . ASP A 1 69 ? 49.501 -10.383 34.958 1.00 26.16 67 ASP A N 1
ATOM 412 C CA . ASP A 1 69 ? 48.533 -11.482 34.734 1.00 26.86 67 ASP A CA 1
ATOM 413 C C . ASP A 1 69 ? 47.158 -10.857 34.412 1.00 26.69 67 ASP A C 1
ATOM 414 O O . ASP A 1 69 ? 46.887 -9.706 34.838 1.00 25.90 67 ASP A O 1
ATOM 419 N N . ALA A 1 70 ? 46.340 -11.567 33.630 1.00 26.86 68 ALA A N 1
ATOM 420 C CA . ALA A 1 70 ? 44.980 -11.150 33.210 1.00 27.62 68 ALA A CA 1
ATOM 421 C C . ALA A 1 70 ? 44.089 -12.385 33.023 1.00 27.49 68 ALA A C 1
ATOM 422 O O . ALA A 1 70 ? 44.632 -13.505 32.965 1.00 29.18 68 ALA A O 1
ATOM 424 N N . ILE A 1 71 ? 42.771 -12.190 32.957 1.00 27.77 69 ILE A N 1
ATOM 425 C CA . ILE A 1 71 ? 41.785 -13.254 32.594 1.00 28.77 69 ILE A CA 1
ATOM 426 C C . ILE A 1 71 ? 40.531 -12.624 32.012 1.00 25.72 69 ILE A C 1
ATOM 427 O O . ILE A 1 71 ? 40.038 -11.654 32.581 1.00 25.54 69 ILE A O 1
ATOM 432 N N . ALA A 1 72 ? 40.011 -13.239 30.966 1.00 23.84 70 ALA A N 1
ATOM 433 C CA . ALA A 1 72 ? 38.762 -12.841 30.300 1.00 24.07 70 ALA A CA 1
ATOM 434 C C . ALA A 1 72 ? 37.587 -13.525 31.000 1.00 23.55 70 ALA A C 1
ATOM 435 O O . ALA A 1 72 ? 37.514 -14.759 30.984 1.00 24.87 70 ALA A O 1
ATOM 437 N N . ILE A 1 73 ? 36.692 -12.746 31.589 1.00 23.24 71 ILE A N 1
ATOM 438 C CA . ILE A 1 73 ? 35.373 -13.256 32.045 1.00 24.42 71 ILE A CA 1
ATOM 439 C C . ILE A 1 73 ? 34.333 -12.798 31.034 1.00 25.64 71 ILE A C 1
ATOM 440 O O . ILE A 1 73 ? 34.424 -11.669 30.598 1.00 27.95 71 ILE A O 1
ATOM 445 N N . LYS A 1 74 ? 33.403 -13.669 30.662 1.00 28.92 72 LYS A N 1
ATOM 446 C CA . LYS A 1 74 ? 32.207 -13.301 29.862 1.00 30.98 72 LYS A CA 1
ATOM 447 C C . LYS A 1 74 ? 31.154 -12.727 30.812 1.00 28.63 72 LYS A C 1
ATOM 448 O O . LYS A 1 74 ? 30.886 -13.384 31.833 1.00 28.13 72 LYS A O 1
ATOM 454 N N . ALA A 1 75 ? 30.582 -11.561 30.496 1.00 26.64 73 ALA A N 1
ATOM 455 C CA . ALA A 1 75 ? 29.353 -11.064 31.157 1.00 25.95 73 ALA A CA 1
ATOM 456 C C . ALA A 1 75 ? 28.708 -9.946 30.333 1.00 24.63 73 ALA A C 1
ATOM 457 O O . ALA A 1 75 ? 29.446 -9.060 29.863 1.00 22.77 73 ALA A O 1
ATOM 459 N N . ASP A 1 76 ? 27.379 -10.023 30.156 1.00 23.59 74 ASP A N 1
ATOM 460 C CA . ASP A 1 76 ? 26.535 -8.974 29.525 1.00 23.14 74 ASP A CA 1
ATOM 461 C C . ASP A 1 76 ? 26.110 -8.006 30.626 1.00 22.86 74 ASP A C 1
ATOM 462 O O . ASP A 1 76 ? 25.349 -8.457 31.508 1.00 22.56 74 ASP A O 1
ATOM 467 N N . VAL A 1 77 ? 26.588 -6.751 30.597 1.00 22.87 75 VAL A N 1
ATOM 468 C CA . VAL A 1 77 ? 26.408 -5.806 31.743 1.00 24.69 75 VAL A CA 1
ATOM 469 C C . VAL A 1 77 ? 25.056 -5.117 31.573 1.00 23.93 75 VAL A C 1
ATOM 470 O O . VAL A 1 77 ? 24.824 -4.157 32.323 1.00 23.77 75 VAL A O 1
ATOM 474 N N . ARG A 1 78 ? 24.218 -5.599 30.638 1.00 23.75 76 ARG A N 1
ATOM 475 C CA . ARG A 1 78 ? 22.757 -5.291 30.565 1.00 22.66 76 ARG A CA 1
ATOM 476 C C . ARG A 1 78 ? 21.987 -6.101 31.614 1.00 21.79 76 ARG A C 1
ATOM 477 O O . ARG A 1 78 ? 21.038 -5.523 32.158 1.00 21.86 76 ARG A O 1
ATOM 485 N N . GLN A 1 79 ? 22.362 -7.367 31.858 1.00 21.49 77 GLN A N 1
ATOM 486 C CA . GLN A 1 79 ? 21.790 -8.245 32.920 1.00 22.08 77 GLN A CA 1
ATOM 487 C C . GLN A 1 79 ? 22.572 -8.011 34.206 1.00 24.03 77 GLN A C 1
ATOM 488 O O . GLN A 1 79 ? 23.776 -8.348 34.218 1.00 26.41 77 GLN A O 1
ATOM 494 N N . VAL A 1 80 ? 21.901 -7.499 35.242 1.00 24.69 78 VAL A N 1
ATOM 495 C CA . VAL A 1 80 ? 22.515 -7.071 36.532 1.00 24.40 78 VAL A CA 1
ATOM 496 C C . VAL A 1 80 ? 23.094 -8.297 37.244 1.00 24.53 78 VAL A C 1
ATOM 497 O O . VAL A 1 80 ? 24.185 -8.199 37.791 1.00 25.36 78 VAL A O 1
ATOM 501 N N . PRO A 1 81 ? 22.395 -9.461 37.307 1.00 24.25 79 PRO A N 1
ATOM 502 C CA . PRO A 1 81 ? 22.971 -10.692 37.856 1.00 24.67 79 PRO A CA 1
ATOM 503 C C . PRO A 1 81 ? 24.262 -11.174 37.169 1.00 26.29 79 PRO A C 1
ATOM 504 O O . PRO A 1 81 ? 25.090 -11.746 37.855 1.00 27.41 79 PRO A O 1
ATOM 508 N N . GLU A 1 82 ? 24.432 -10.953 35.861 1.00 26.93 80 GLU A N 1
ATOM 509 C CA . GLU A 1 82 ? 25.725 -11.247 35.185 1.00 27.87 80 GLU A CA 1
ATOM 510 C C . GLU A 1 82 ? 26.791 -10.278 35.735 1.00 27.47 80 GLU A C 1
ATOM 511 O O . GLU A 1 82 ? 27.937 -10.706 35.851 1.00 29.81 80 GLU A O 1
ATOM 517 N N . ILE A 1 83 ? 26.428 -9.041 36.103 1.00 27.04 81 ILE A N 1
ATOM 518 C CA . ILE A 1 83 ? 27.347 -8.013 36.697 1.00 27.19 81 ILE A CA 1
ATOM 519 C C . ILE A 1 83 ? 27.889 -8.512 38.042 1.00 26.96 81 ILE A C 1
ATOM 520 O O . ILE A 1 83 ? 29.107 -8.362 38.282 1.00 26.34 81 ILE A O 1
ATOM 525 N N . VAL A 1 84 ? 26.999 -9.004 38.911 1.00 26.88 82 VAL A N 1
ATOM 526 C CA . VAL A 1 84 ? 27.357 -9.519 40.267 1.00 26.82 82 VAL A CA 1
ATOM 527 C C . VAL A 1 84 ? 28.254 -10.733 40.056 1.00 26.49 82 VAL A C 1
ATOM 528 O O . VAL A 1 84 ? 29.283 -10.821 40.739 1.00 26.04 82 VAL A O 1
ATOM 532 N N . ARG A 1 85 ? 27.864 -11.611 39.128 1.00 27.57 83 ARG A N 1
ATOM 533 C CA . ARG A 1 85 ? 28.619 -12.843 38.779 1.00 28.27 83 ARG A CA 1
ATOM 534 C C . ARG A 1 85 ? 30.010 -12.426 38.298 1.00 28.11 83 ARG A C 1
ATOM 535 O O . ARG A 1 85 ? 30.990 -13.107 38.673 1.00 30.54 83 ARG A O 1
ATOM 543 N N . LEU A 1 86 ? 30.096 -11.338 37.527 1.00 26.33 84 LEU A N 1
ATOM 544 C CA . LEU A 1 86 ? 31.384 -10.847 36.981 1.00 25.56 84 LEU A CA 1
ATOM 545 C C . LEU A 1 86 ? 32.307 -10.435 38.144 1.00 26.22 84 LEU A C 1
ATOM 546 O O . LEU A 1 86 ? 33.473 -10.888 38.168 1.00 25.56 84 LEU A O 1
ATOM 551 N N . PHE A 1 87 ? 31.806 -9.639 39.091 1.00 26.17 85 PHE A N 1
ATOM 552 C CA . PHE A 1 87 ? 32.604 -9.098 40.225 1.00 27.26 85 PHE A CA 1
ATOM 553 C C . PHE A 1 87 ? 32.936 -10.208 41.238 1.00 27.39 85 PHE A C 1
ATOM 554 O O . PHE A 1 87 ? 34.080 -10.215 41.731 1.00 26.59 85 PHE A O 1
ATOM 562 N N . ASP A 1 88 ? 31.988 -11.108 41.538 1.00 27.73 86 ASP A N 1
ATOM 563 C CA . ASP A 1 88 ? 32.199 -12.297 42.413 1.00 28.05 86 ASP A CA 1
ATOM 564 C C . ASP A 1 88 ? 33.351 -13.161 41.864 1.00 30.03 86 ASP A C 1
ATOM 565 O O . ASP A 1 88 ? 34.266 -13.535 42.659 1.00 30.66 86 ASP A O 1
ATOM 570 N N . GLU A 1 89 ? 33.280 -13.499 40.569 1.00 30.02 87 GLU A N 1
ATOM 571 C CA . GLU A 1 89 ? 34.291 -14.309 39.838 1.00 30.85 87 GLU A CA 1
ATOM 572 C C . GLU A 1 89 ? 35.649 -13.601 39.894 1.00 31.23 87 GLU A C 1
ATOM 573 O O . GLU A 1 89 ? 36.635 -14.278 40.187 1.00 36.16 87 GLU A O 1
ATOM 579 N N . ALA A 1 90 ? 35.694 -12.294 39.632 1.00 30.41 88 ALA A N 1
ATOM 580 C CA . ALA A 1 90 ? 36.929 -11.473 39.575 1.00 29.86 88 ALA A CA 1
ATOM 581 C C . ALA A 1 90 ? 37.663 -11.486 40.928 1.00 27.98 88 ALA A C 1
ATOM 582 O O . ALA A 1 90 ? 38.904 -11.614 40.939 1.00 25.20 88 ALA A O 1
ATOM 584 N N . VAL A 1 91 ? 36.932 -11.311 42.029 1.00 27.49 89 VAL A N 1
ATOM 585 C CA . VAL A 1 91 ? 37.491 -11.451 43.405 1.00 28.40 89 VAL A CA 1
ATOM 586 C C . VAL A 1 91 ? 37.934 -12.903 43.599 1.00 28.95 89 VAL A C 1
ATOM 587 O O . VAL A 1 91 ? 39.052 -13.094 44.108 1.00 29.53 89 VAL A O 1
ATOM 591 N N . ALA A 1 92 ? 37.092 -13.876 43.225 1.00 29.17 90 ALA A N 1
ATOM 592 C CA . ALA A 1 92 ? 37.371 -15.321 43.414 1.00 30.35 90 ALA A CA 1
ATOM 593 C C . ALA A 1 92 ? 38.761 -15.638 42.847 1.00 31.32 90 ALA A C 1
ATOM 594 O O . ALA A 1 92 ? 39.586 -16.185 43.601 1.00 35.53 90 ALA A O 1
ATOM 596 N N . HIS A 1 93 ? 39.027 -15.261 41.596 1.00 28.83 91 HIS A N 1
ATOM 597 C CA . HIS A 1 93 ? 40.260 -15.633 40.859 1.00 30.18 91 HIS A CA 1
ATOM 598 C C . HIS A 1 93 ? 41.493 -14.983 41.520 1.00 32.12 91 HIS A C 1
ATOM 599 O O . HIS A 1 93 ? 42.396 -15.738 41.980 1.00 38.40 91 HIS A O 1
ATOM 606 N N . PHE A 1 94 ? 41.528 -13.648 41.601 1.00 29.75 92 PHE A N 1
ATOM 607 C CA . PHE A 1 94 ? 42.717 -12.838 41.981 1.00 27.20 92 PHE A CA 1
ATOM 608 C C . PHE A 1 94 ? 42.721 -12.531 43.486 1.00 27.08 92 PHE A C 1
ATOM 609 O O . PHE A 1 94 ? 43.728 -11.958 43.941 1.00 28.02 92 PHE A O 1
ATOM 617 N N . GLY A 1 95 ? 41.619 -12.811 44.201 1.00 25.26 93 GLY A N 1
ATOM 618 C CA . GLY A 1 95 ? 41.509 -12.702 45.671 1.00 24.00 93 GLY A CA 1
ATOM 619 C C . GLY A 1 95 ? 41.083 -11.334 46.179 1.00 23.51 93 GLY A C 1
ATOM 620 O O . GLY A 1 95 ? 40.803 -11.221 47.396 1.00 23.21 93 GLY A O 1
ATOM 621 N N . GLN A 1 96 ? 41.057 -10.313 45.317 1.00 23.20 94 GLN A N 1
ATOM 622 C CA . GLN A 1 96 ? 40.713 -8.915 45.703 1.00 22.05 94 GLN A CA 1
ATOM 623 C C . GLN A 1 96 ? 40.418 -8.104 44.441 1.00 20.89 94 GLN A C 1
ATOM 624 O O . GLN A 1 96 ? 40.449 -8.672 43.344 1.00 19.91 94 GLN A O 1
ATOM 630 N N . LEU A 1 97 ? 40.146 -6.814 44.611 1.00 21.00 95 LEU A N 1
ATOM 631 C CA . LEU A 1 97 ? 39.938 -5.846 43.500 1.00 20.57 95 LEU A CA 1
ATOM 632 C C . LEU A 1 97 ? 40.134 -4.430 44.061 1.00 19.82 95 LEU A C 1
ATOM 633 O O . LEU A 1 97 ? 39.475 -4.099 45.062 1.00 19.18 95 LEU A O 1
ATOM 638 N N . ASP A 1 98 ? 41.034 -3.644 43.460 1.00 20.42 96 ASP A N 1
ATOM 639 C CA . ASP A 1 98 ? 41.306 -2.224 43.842 1.00 20.63 96 ASP A CA 1
ATOM 640 C C . ASP A 1 98 ? 40.592 -1.254 42.885 1.00 19.84 96 ASP A C 1
ATOM 641 O O . ASP A 1 98 ? 40.080 -0.231 43.388 1.00 17.85 96 ASP A O 1
ATOM 646 N N . ILE A 1 99 ? 40.484 -1.606 41.593 1.00 19.85 97 ILE A N 1
ATOM 647 C CA . ILE A 1 99 ? 40.093 -0.675 40.486 1.00 20.27 97 ILE A CA 1
ATOM 648 C C . ILE A 1 99 ? 38.932 -1.256 39.659 1.00 19.98 97 ILE A C 1
ATOM 649 O O . ILE A 1 99 ? 39.005 -2.425 39.297 1.00 20.89 97 ILE A O 1
ATOM 654 N N . ALA A 1 100 ? 37.919 -0.440 39.340 1.00 19.01 98 ALA A N 1
ATOM 655 C CA . ALA A 1 100 ? 36.726 -0.837 38.565 1.00 19.05 98 ALA A CA 1
ATOM 656 C C . ALA A 1 100 ? 36.418 0.217 37.492 1.00 19.28 98 ALA A C 1
ATOM 657 O O . ALA A 1 100 ? 35.900 1.280 37.890 1.00 19.93 98 ALA A O 1
ATOM 659 N N . VAL A 1 101 ? 36.660 -0.106 36.206 1.00 18.03 99 VAL A N 1
ATOM 660 C CA . VAL A 1 101 ? 36.465 0.788 35.027 1.00 17.71 99 VAL A CA 1
ATOM 661 C C . VAL A 1 101 ? 35.242 0.313 34.244 1.00 17.86 99 VAL A C 1
ATOM 662 O O . VAL A 1 101 ? 35.379 -0.605 33.421 1.00 17.37 99 VAL A O 1
ATOM 666 N N . SER A 1 102 ? 34.100 0.960 34.469 1.00 18.35 100 SER A N 1
ATOM 667 C CA . SER A 1 102 ? 32.875 0.850 33.641 1.00 18.39 100 SER A CA 1
ATOM 668 C C . SER A 1 102 ? 33.139 1.496 32.273 1.00 18.31 100 SER A C 1
ATOM 669 O O . SER A 1 102 ? 33.069 2.724 32.215 1.00 18.15 100 SER A O 1
ATOM 672 N N . ASN A 1 103 ? 33.439 0.703 31.230 1.00 18.28 101 ASN A N 1
ATOM 673 C CA . ASN A 1 103 ? 33.832 1.201 29.878 1.00 18.42 101 ASN A CA 1
ATOM 674 C C . ASN A 1 103 ? 32.773 0.882 28.801 1.00 18.41 101 ASN A C 1
ATOM 675 O O . ASN A 1 103 ? 32.653 1.680 27.846 1.00 17.93 101 ASN A O 1
ATOM 680 N N . SER A 1 104 ? 32.046 -0.228 28.932 1.00 18.38 102 SER A N 1
ATOM 681 C CA . SER A 1 104 ? 31.112 -0.760 27.904 1.00 18.96 102 SER A CA 1
ATOM 682 C C . SER A 1 104 ? 30.055 0.281 27.490 1.00 18.18 102 SER A C 1
ATOM 683 O O . SER A 1 104 ? 29.397 0.879 28.375 1.00 17.28 102 SER A O 1
ATOM 686 N N . GLY A 1 105 ? 29.822 0.428 26.185 1.00 17.29 103 GLY A N 1
ATOM 687 C CA . GLY A 1 105 ? 28.763 1.320 25.684 1.00 17.03 103 GLY A CA 1
ATOM 688 C C . GLY A 1 105 ? 28.485 1.147 24.199 1.00 16.83 103 GLY A C 1
ATOM 689 O O . GLY A 1 105 ? 29.322 0.552 23.481 1.00 16.18 103 GLY A O 1
ATOM 690 N N . VAL A 1 106 ? 27.349 1.689 23.751 1.00 16.20 104 VAL A N 1
ATOM 691 C CA . VAL A 1 106 ? 26.907 1.671 22.332 1.00 15.99 104 VAL A CA 1
ATOM 692 C C . VAL A 1 106 ? 26.540 3.097 21.899 1.00 16.65 104 VAL A C 1
ATOM 693 O O . VAL A 1 106 ? 26.255 3.956 22.768 1.00 15.23 104 VAL A O 1
ATOM 697 N N . VAL A 1 107 ? 26.591 3.357 20.592 1.00 17.99 105 VAL A N 1
ATOM 698 C CA . VAL A 1 107 ? 26.176 4.666 20.004 1.00 19.59 105 VAL A CA 1
ATOM 699 C C . VAL A 1 107 ? 24.901 4.459 19.179 1.00 20.88 105 VAL A C 1
ATOM 700 O O . VAL A 1 107 ? 24.772 3.386 18.561 1.00 20.52 105 VAL A O 1
ATOM 704 N N . SER A 1 108 ? 24.001 5.448 19.182 1.00 21.44 106 SER A N 1
ATOM 705 C CA . SER A 1 108 ? 22.726 5.438 18.421 1.00 22.29 106 SER A CA 1
ATOM 706 C C . SER A 1 108 ? 22.577 6.791 17.749 1.00 22.15 106 SER A C 1
ATOM 707 O O . SER A 1 108 ? 23.073 7.752 18.312 1.00 21.59 106 SER A O 1
ATOM 710 N N . PHE A 1 109 ? 21.953 6.818 16.579 1.00 24.96 107 PHE A N 1
ATOM 711 C CA . PHE A 1 109 ? 21.704 8.079 15.849 1.00 26.18 107 PHE A CA 1
ATOM 712 C C . PHE A 1 109 ? 20.231 8.110 15.452 1.00 25.67 107 PHE A C 1
ATOM 713 O O . PHE A 1 109 ? 19.733 7.076 15.010 1.00 26.95 107 PHE A O 1
ATOM 721 N N . GLY A 1 110 ? 19.563 9.245 15.641 1.00 25.17 108 GLY A N 1
ATOM 722 C CA . GLY A 1 110 ? 18.156 9.378 15.233 1.00 26.36 108 GLY A CA 1
ATOM 723 C C . GLY A 1 110 ? 17.524 10.654 15.742 1.00 29.03 108 GLY A C 1
ATOM 724 O O . GLY A 1 110 ? 17.934 11.116 16.812 1.00 33.13 108 GLY A O 1
ATOM 725 N N . HIS A 1 111 ? 16.545 11.199 15.015 1.00 29.16 109 HIS A N 1
ATOM 726 C CA . HIS A 1 111 ? 15.814 12.394 15.518 1.00 28.75 109 HIS A CA 1
ATOM 727 C C . HIS A 1 111 ? 14.845 11.936 16.612 1.00 27.11 109 HIS A C 1
ATOM 728 O O . HIS A 1 111 ? 14.205 10.878 16.431 1.00 28.22 109 HIS A O 1
ATOM 735 N N . LEU A 1 112 ? 14.707 12.721 17.674 1.00 25.28 110 LEU A N 1
ATOM 736 C CA . LEU A 1 112 ? 13.777 12.395 18.777 1.00 23.88 110 LEU A CA 1
ATOM 737 C C . LEU A 1 112 ? 12.578 11.649 18.212 1.00 23.61 110 LEU A C 1
ATOM 738 O O . LEU A 1 112 ? 12.271 10.561 18.699 1.00 24.27 110 LEU A O 1
ATOM 743 N N . LYS A 1 113 ? 11.930 12.228 17.226 1.00 24.60 111 LYS A N 1
ATOM 744 C CA . LYS A 1 113 ? 10.693 11.630 16.657 1.00 26.51 111 LYS A CA 1
ATOM 745 C C . LYS A 1 113 ? 10.922 10.169 16.253 1.00 26.97 111 LYS A C 1
ATOM 746 O O . LYS A 1 113 ? 10.092 9.327 16.645 1.00 30.87 111 LYS A O 1
ATOM 752 N N . ASP A 1 114 ? 11.995 9.867 15.512 1.00 25.71 112 ASP A N 1
ATOM 753 C CA . ASP A 1 114 ? 12.148 8.478 15.008 1.00 23.81 112 ASP A CA 1
ATOM 754 C C . ASP A 1 114 ? 12.576 7.527 16.126 1.00 22.84 112 ASP A C 1
ATOM 755 O O . ASP A 1 114 ? 12.449 6.322 15.930 1.00 22.62 112 ASP A O 1
ATOM 760 N N . VAL A 1 115 ? 13.036 8.059 17.253 1.00 22.70 113 VAL A N 1
ATOM 761 C CA . VAL A 1 115 ? 13.559 7.226 18.375 1.00 22.60 113 VAL A CA 1
ATOM 762 C C . VAL A 1 115 ? 12.429 6.389 18.958 1.00 21.76 113 VAL A C 1
ATOM 763 O O . VAL A 1 115 ? 11.374 6.950 19.231 1.00 20.71 113 VAL A O 1
ATOM 767 N N . THR A 1 116 ? 12.697 5.112 19.205 1.00 21.63 114 THR A N 1
ATOM 768 C CA . THR A 1 116 ? 11.643 4.163 19.615 1.00 21.71 114 THR A CA 1
ATOM 769 C C . THR A 1 116 ? 11.854 3.658 21.035 1.00 21.42 114 THR A C 1
ATOM 770 O O . THR A 1 116 ? 12.899 3.956 21.598 1.00 21.17 114 THR A O 1
ATOM 774 N N . GLU A 1 117 ? 10.867 2.956 21.584 1.00 22.08 115 GLU A N 1
ATOM 775 C CA . GLU A 1 117 ? 10.984 2.321 22.931 1.00 23.49 115 GLU A CA 1
ATOM 776 C C . GLU A 1 117 ? 12.151 1.320 22.921 1.00 23.02 115 GLU A C 1
ATOM 777 O O . GLU A 1 117 ? 12.990 1.332 23.856 1.00 20.02 115 GLU A O 1
ATOM 783 N N . GLU A 1 118 ? 12.145 0.446 21.912 1.00 24.37 116 GLU A N 1
ATOM 784 C CA . GLU A 1 118 ? 13.132 -0.650 21.727 1.00 25.47 116 GLU A CA 1
ATOM 785 C C . GLU A 1 118 ? 14.517 0.014 21.674 1.00 24.98 116 GLU A C 1
ATOM 786 O O . GLU A 1 118 ? 15.346 -0.284 22.565 1.00 23.46 116 GLU A O 1
ATOM 792 N N . GLU A 1 119 ? 14.718 0.944 20.723 1.00 23.85 117 GLU A N 1
ATOM 793 C CA . GLU A 1 119 ? 16.013 1.640 20.490 1.00 23.70 117 GLU A CA 1
ATOM 794 C C . GLU A 1 119 ? 16.481 2.341 21.773 1.00 23.95 117 GLU A C 1
ATOM 795 O O . GLU A 1 119 ? 17.687 2.288 22.052 1.00 24.20 117 GLU A O 1
ATOM 801 N N . PHE A 1 120 ? 15.571 2.975 22.517 1.00 24.26 118 PHE A N 1
ATOM 802 C CA . PHE A 1 120 ? 15.875 3.749 23.749 1.00 24.21 118 PHE A CA 1
ATOM 803 C C . PHE A 1 120 ? 16.390 2.808 24.843 1.00 24.45 118 PHE A C 1
ATOM 804 O O . PHE A 1 120 ? 17.477 3.062 25.402 1.00 26.52 118 PHE A O 1
ATOM 812 N N . ASP A 1 121 ? 15.622 1.757 25.141 1.00 23.32 119 ASP A N 1
ATOM 813 C CA . ASP A 1 121 ? 15.960 0.747 26.174 1.00 23.12 119 ASP A CA 1
ATOM 814 C C . ASP A 1 121 ? 17.293 0.106 25.802 1.00 23.66 119 ASP A C 1
ATOM 815 O O . ASP A 1 121 ? 18.095 -0.130 26.720 1.00 23.35 119 ASP A O 1
ATOM 820 N N . ARG A 1 122 ? 17.519 -0.142 24.508 1.00 24.79 120 ARG A N 1
ATOM 821 C CA . ARG A 1 122 ? 18.801 -0.700 23.994 1.00 25.32 120 ARG A CA 1
ATOM 822 C C . ARG A 1 122 ? 19.957 0.161 24.508 1.00 26.00 120 ARG A C 1
ATOM 823 O O . ARG A 1 122 ? 20.930 -0.413 25.012 1.00 27.92 120 ARG A O 1
ATOM 831 N N . VAL A 1 123 ? 19.858 1.487 24.403 1.00 25.52 121 VAL A N 1
ATOM 832 C CA . VAL A 1 123 ? 21.008 2.377 24.736 1.00 25.17 121 VAL A CA 1
ATOM 833 C C . VAL A 1 123 ? 21.106 2.512 26.264 1.00 24.94 121 VAL A C 1
ATOM 834 O O . VAL A 1 123 ? 22.231 2.367 26.778 1.00 24.63 121 VAL A O 1
ATOM 838 N N . PHE A 1 124 ? 19.990 2.737 26.971 1.00 24.68 122 PHE A N 1
ATOM 839 C CA . PHE A 1 124 ? 19.993 3.082 28.422 1.00 24.69 122 PHE A CA 1
ATOM 840 C C . PHE A 1 124 ? 20.348 1.860 29.285 1.00 23.19 122 PHE A C 1
ATOM 841 O O . PHE A 1 124 ? 21.064 2.025 30.273 1.00 22.75 122 PHE A O 1
ATOM 849 N N . SER A 1 125 ? 19.890 0.671 28.902 1.00 22.32 123 SER A N 1
ATOM 850 C CA . SER A 1 125 ? 20.121 -0.609 29.618 1.00 20.96 123 SER A CA 1
ATOM 851 C C . SER A 1 125 ? 21.610 -0.947 29.721 1.00 20.52 123 SER A C 1
ATOM 852 O O . SER A 1 125 ? 21.947 -1.666 30.665 1.00 22.19 123 SER A O 1
ATOM 855 N N . LEU A 1 126 ? 22.451 -0.529 28.768 1.00 20.65 124 LEU A N 1
ATOM 856 C CA . LEU A 1 126 ? 23.926 -0.775 28.792 1.00 21.24 124 LEU A CA 1
ATOM 857 C C . LEU A 1 126 ? 24.653 0.480 29.292 1.00 20.90 124 LEU A C 1
ATOM 858 O O . LEU A 1 126 ? 25.515 0.358 30.201 1.00 19.82 124 LEU A O 1
ATOM 863 N N . ASN A 1 127 ? 24.332 1.631 28.697 1.00 20.85 125 ASN A N 1
ATOM 864 C CA . ASN A 1 127 ? 25.131 2.873 28.817 1.00 21.11 125 ASN A CA 1
ATOM 865 C C . ASN A 1 127 ? 24.922 3.502 30.191 1.00 21.66 125 ASN A C 1
ATOM 866 O O . ASN A 1 127 ? 25.905 4.079 30.709 1.00 22.67 125 ASN A O 1
ATOM 871 N N . THR A 1 128 ? 23.705 3.412 30.735 1.00 21.57 126 THR A N 1
ATOM 872 C CA . THR A 1 128 ? 23.253 4.181 31.930 1.00 22.00 126 THR A CA 1
ATOM 873 C C . THR A 1 128 ? 22.979 3.231 33.105 1.00 20.85 126 THR A C 1
ATOM 874 O O . THR A 1 128 ? 23.730 3.283 34.092 1.00 20.72 126 THR A O 1
ATOM 878 N N . ARG A 1 129 ? 21.946 2.396 32.992 1.00 20.33 127 ARG A N 1
ATOM 879 C CA . ARG A 1 129 ? 21.592 1.317 33.961 1.00 20.62 127 ARG A CA 1
ATOM 880 C C . ARG A 1 129 ? 22.802 0.397 34.174 1.00 20.89 127 ARG A C 1
ATOM 881 O O . ARG A 1 129 ? 23.295 0.320 35.310 1.00 21.38 127 ARG A O 1
ATOM 889 N N . GLY A 1 130 ? 23.279 -0.255 33.113 1.00 20.81 128 GLY A N 1
ATOM 890 C CA . GLY A 1 130 ? 24.501 -1.081 33.141 1.00 21.71 128 GLY A CA 1
ATOM 891 C C . GLY A 1 130 ? 25.584 -0.457 34.005 1.00 21.88 128 GLY A C 1
ATOM 892 O O . GLY A 1 130 ? 25.934 -1.064 35.023 1.00 23.35 128 GLY A O 1
ATOM 893 N N . GLN A 1 131 ? 26.054 0.736 33.642 1.00 21.59 129 GLN A N 1
ATOM 894 C CA . GLN A 1 131 ? 27.191 1.430 34.307 1.00 22.19 129 GLN A CA 1
ATOM 895 C C . GLN A 1 131 ? 26.879 1.678 35.791 1.00 23.55 129 GLN A C 1
ATOM 896 O O . GLN A 1 131 ? 27.793 1.507 36.636 1.00 23.64 129 GLN A O 1
ATOM 902 N N . PHE A 1 132 ? 25.648 2.085 36.104 1.00 23.51 130 PHE A N 1
ATOM 903 C CA . PHE A 1 132 ? 25.210 2.376 37.493 1.00 23.91 130 PHE A CA 1
ATOM 904 C C . PHE A 1 132 ? 25.502 1.142 38.356 1.00 24.88 130 PHE A C 1
ATOM 905 O O . PHE A 1 132 ? 26.116 1.279 39.437 1.00 26.10 130 PHE A O 1
ATOM 913 N N . PHE A 1 133 ? 25.109 -0.037 37.868 1.00 24.89 131 PHE A N 1
ATOM 914 C CA . PHE A 1 133 ? 25.113 -1.308 38.641 1.00 25.23 131 PHE A CA 1
ATOM 915 C C . PHE A 1 133 ? 26.532 -1.894 38.662 1.00 24.98 131 PHE A C 1
ATOM 916 O O . PHE A 1 133 ? 26.870 -2.612 39.627 1.00 25.18 131 PHE A O 1
ATOM 924 N N . VAL A 1 134 ? 27.343 -1.585 37.646 1.00 24.32 132 VAL A N 1
ATOM 925 C CA . VAL A 1 134 ? 28.800 -1.908 37.611 1.00 23.45 132 VAL A CA 1
ATOM 926 C C . VAL A 1 134 ? 29.474 -1.146 38.764 1.00 24.06 132 VAL A C 1
ATOM 927 O O . VAL A 1 134 ? 30.467 -1.645 39.303 1.00 23.14 132 VAL A O 1
ATOM 931 N N . ALA A 1 135 ? 28.939 0.025 39.120 1.00 24.41 133 ALA A N 1
ATOM 932 C CA . ALA A 1 135 ? 29.475 0.917 40.168 1.00 24.78 133 ALA A CA 1
ATOM 933 C C . ALA A 1 135 ? 28.961 0.462 41.542 1.00 25.03 133 ALA A C 1
ATOM 934 O O . ALA A 1 135 ? 29.712 0.562 42.530 1.00 25.08 133 ALA A O 1
ATOM 936 N N . ARG A 1 136 ? 27.712 -0.004 41.611 1.00 25.46 134 ARG A N 1
ATOM 937 C CA . ARG A 1 136 ? 27.119 -0.612 42.836 1.00 24.77 134 ARG A CA 1
ATOM 938 C C . ARG A 1 136 ? 27.975 -1.806 43.295 1.00 23.66 134 ARG A C 1
ATOM 939 O O . ARG A 1 136 ? 28.415 -1.828 44.463 1.00 23.61 134 ARG A O 1
ATOM 947 N N . GLU A 1 137 ? 28.198 -2.765 42.398 1.00 22.78 135 GLU A N 1
ATOM 948 C CA . GLU A 1 137 ? 28.881 -4.049 42.683 1.00 22.89 135 GLU A CA 1
ATOM 949 C C . GLU A 1 137 ? 30.376 -3.817 42.908 1.00 22.89 135 GLU A C 1
ATOM 950 O O . GLU A 1 137 ? 30.960 -4.552 43.696 1.00 23.58 135 GLU A O 1
ATOM 956 N N . ALA A 1 138 ? 30.973 -2.849 42.217 1.00 23.97 136 ALA A N 1
ATOM 957 C CA . ALA A 1 138 ? 32.383 -2.434 42.397 1.00 24.50 136 ALA A CA 1
ATOM 958 C C . ALA A 1 138 ? 32.548 -1.946 43.837 1.00 25.54 136 ALA A C 1
ATOM 959 O O . ALA A 1 138 ? 33.427 -2.471 44.532 1.00 27.64 136 ALA A O 1
ATOM 961 N N . TYR A 1 139 ? 31.697 -1.017 44.277 1.00 26.17 137 TYR A N 1
ATOM 962 C CA . TYR A 1 139 ? 31.662 -0.526 45.675 1.00 27.00 137 TYR A CA 1
ATOM 963 C C . TYR A 1 139 ? 31.614 -1.713 46.652 1.00 28.46 137 TYR A C 1
ATOM 964 O O . TYR A 1 139 ? 32.306 -1.674 47.682 1.00 29.85 137 TYR A O 1
ATOM 973 N N . LYS A 1 140 ? 30.799 -2.730 46.367 1.00 29.31 138 LYS A N 1
ATOM 974 C CA . LYS A 1 140 ? 30.555 -3.864 47.303 1.00 30.29 138 LYS A CA 1
ATOM 975 C C . LYS A 1 140 ? 31.765 -4.816 47.316 1.00 29.86 138 LYS A C 1
ATOM 976 O O . LYS A 1 140 ? 32.020 -5.412 48.380 1.00 32.85 138 LYS A O 1
ATOM 982 N N . HIS A 1 141 ? 32.520 -4.916 46.217 1.00 27.84 139 HIS A N 1
ATOM 983 C CA . HIS A 1 141 ? 33.655 -5.863 46.058 1.00 27.37 139 HIS A CA 1
ATOM 984 C C . HIS A 1 141 ? 35.003 -5.179 46.258 1.00 25.09 139 HIS A C 1
ATOM 985 O O . HIS A 1 141 ? 35.969 -5.894 46.502 1.00 26.45 139 HIS A O 1
ATOM 992 N N . LEU A 1 142 ? 35.074 -3.859 46.149 1.00 24.12 140 LEU A N 1
ATOM 993 C CA . LEU A 1 142 ? 36.365 -3.120 46.086 1.00 24.56 140 LEU A CA 1
ATOM 994 C C . LEU A 1 142 ? 37.004 -3.030 47.481 1.00 23.29 140 LEU A C 1
ATOM 995 O O . LEU A 1 142 ? 36.272 -2.858 48.471 1.00 22.97 140 LEU A O 1
ATOM 1000 N N . ASN A 1 143 ? 38.329 -3.150 47.532 1.00 22.38 141 ASN A N 1
ATOM 1001 C CA . ASN A 1 143 ? 39.188 -2.730 48.662 1.00 24.40 141 ASN A CA 1
ATOM 1002 C C . ASN A 1 143 ? 38.908 -1.264 49.023 1.00 24.13 141 ASN A C 1
ATOM 1003 O O . ASN A 1 143 ? 38.728 -0.462 48.109 1.00 26.34 141 ASN A O 1
ATOM 1008 N N . ASN A 1 144 ? 38.940 -0.909 50.305 1.00 24.29 142 ASN A N 1
ATOM 1009 C CA . ASN A 1 144 ? 39.044 0.503 50.760 1.00 26.03 142 ASN A CA 1
ATOM 1010 C C . ASN A 1 144 ? 40.234 1.159 50.049 1.00 25.47 142 ASN A C 1
ATOM 1011 O O . ASN A 1 144 ? 41.244 0.456 49.828 1.00 26.54 142 ASN A O 1
ATOM 1016 N N . GLY A 1 145 ? 40.143 2.445 49.695 1.00 24.21 143 GLY A N 1
ATOM 1017 C CA . GLY A 1 145 ? 41.217 3.144 48.950 1.00 22.48 143 GLY A CA 1
ATOM 1018 C C . GLY A 1 145 ? 41.184 2.871 47.449 1.00 21.27 143 GLY A C 1
ATOM 1019 O O . GLY A 1 145 ? 42.063 3.395 46.728 1.00 21.57 143 GLY A O 1
ATOM 1020 N N . GLY A 1 146 ? 40.206 2.095 46.973 1.00 20.90 144 GLY A N 1
ATOM 1021 C CA . GLY A 1 146 ? 40.082 1.679 45.562 1.00 20.39 144 GLY A CA 1
ATOM 1022 C C . GLY A 1 146 ? 39.643 2.822 44.657 1.00 19.73 144 GLY A C 1
ATOM 1023 O O . GLY A 1 146 ? 39.642 3.983 45.112 1.00 18.57 144 GLY A O 1
ATOM 1024 N N . ARG A 1 147 ? 39.261 2.493 43.417 1.00 19.95 145 ARG A N 1
ATOM 1025 C CA . ARG A 1 147 ? 38.987 3.463 42.319 1.00 19.68 145 ARG A CA 1
ATOM 1026 C C . ARG A 1 147 ? 37.828 2.994 41.440 1.00 19.50 145 ARG A C 1
ATOM 1027 O O . ARG A 1 147 ? 37.933 1.902 40.883 1.00 20.54 145 ARG A O 1
ATOM 1035 N N . ILE A 1 148 ? 36.780 3.810 41.297 1.00 19.75 146 ILE A N 1
ATOM 1036 C CA . ILE A 1 148 ? 35.722 3.616 40.261 1.00 19.15 146 ILE A CA 1
ATOM 1037 C C . ILE A 1 148 ? 35.875 4.686 39.166 1.00 19.16 146 ILE A C 1
ATOM 1038 O O . ILE A 1 148 ? 35.964 5.907 39.474 1.00 20.64 146 ILE A O 1
ATOM 1043 N N . ILE A 1 149 ? 35.955 4.231 37.920 1.00 18.14 147 ILE A N 1
ATOM 1044 C CA . ILE A 1 149 ? 35.854 5.081 36.701 1.00 17.78 147 ILE A CA 1
ATOM 1045 C C . ILE A 1 149 ? 34.606 4.650 35.918 1.00 17.04 147 ILE A C 1
ATOM 1046 O O . ILE A 1 149 ? 34.345 3.443 35.763 1.00 16.23 147 ILE A O 1
ATOM 1051 N N . MET A 1 150 ? 33.823 5.620 35.477 1.00 17.45 148 MET A N 1
ATOM 1052 C CA . MET A 1 150 ? 32.740 5.386 34.494 1.00 18.16 148 MET A CA 1
ATOM 1053 C C . MET A 1 150 ? 33.110 6.154 33.220 1.00 18.07 148 MET A C 1
ATOM 1054 O O . MET A 1 150 ? 33.954 7.068 33.325 1.00 18.34 148 MET A O 1
ATOM 1059 N N . THR A 1 151 ? 32.621 5.723 32.054 1.00 17.95 149 THR A N 1
ATOM 1060 C CA . THR A 1 151 ? 32.902 6.407 30.769 1.00 17.92 149 THR A CA 1
ATOM 1061 C C . THR A 1 151 ? 31.668 7.219 30.410 1.00 18.85 149 THR A C 1
ATOM 1062 O O . THR A 1 151 ? 30.572 6.659 30.515 1.00 20.11 149 THR A O 1
ATOM 1066 N N . SER A 1 152 ? 31.865 8.500 30.086 1.00 19.55 150 SER A N 1
ATOM 1067 C CA . SER A 1 152 ? 30.830 9.456 29.625 1.00 19.86 150 SER A CA 1
ATOM 1068 C C . SER A 1 152 ? 31.118 9.810 28.162 1.00 20.94 150 SER A C 1
ATOM 1069 O O . SER A 1 152 ? 31.574 8.922 27.424 1.00 20.00 150 SER A O 1
ATOM 1072 N N . SER A 1 153 ? 30.929 11.072 27.775 1.00 22.54 151 SER A N 1
ATOM 1073 C CA . SER A 1 153 ? 31.089 11.561 26.383 1.00 24.10 151 SER A CA 1
ATOM 1074 C C . SER A 1 153 ? 31.250 13.079 26.413 1.00 25.95 151 SER A C 1
ATOM 1075 O O . SER A 1 153 ? 30.740 13.668 27.360 1.00 27.11 151 SER A O 1
ATOM 1078 N N . ASN A 1 154 ? 31.837 13.698 25.397 1.00 30.50 152 ASN A N 1
ATOM 1079 C CA . ASN A 1 154 ? 32.041 15.173 25.394 1.00 35.57 152 ASN A CA 1
ATOM 1080 C C . ASN A 1 154 ? 30.830 15.867 24.766 1.00 38.18 152 ASN A C 1
ATOM 1081 O O . ASN A 1 154 ? 30.877 17.073 24.558 1.00 38.38 152 ASN A O 1
ATOM 1086 N N . THR A 1 155 ? 29.774 15.118 24.510 1.00 45.16 153 THR A N 1
ATOM 1087 C CA . THR A 1 155 ? 28.535 15.661 23.886 1.00 52.63 153 THR A CA 1
ATOM 1088 C C . THR A 1 155 ? 27.371 15.656 24.891 1.00 55.26 153 THR A C 1
ATOM 1089 O O . THR A 1 155 ? 26.283 16.160 24.519 1.00 53.25 153 THR A O 1
ATOM 1093 N N . SER A 1 156 ? 27.640 15.056 26.051 1.00 57.31 154 SER A N 1
ATOM 1094 C CA . SER A 1 156 ? 26.675 15.004 27.163 1.00 61.78 154 SER A CA 1
ATOM 1095 C C . SER A 1 156 ? 26.275 16.427 27.528 1.00 68.77 154 SER A C 1
ATOM 1096 O O . SER A 1 156 ? 25.077 16.664 27.704 1.00 76.05 154 SER A O 1
ATOM 1099 N N . ARG A 1 157 ? 27.235 17.346 27.629 1.00 71.80 155 ARG A N 1
ATOM 1100 C CA . ARG A 1 157 ? 26.828 18.755 27.869 1.00 70.66 155 ARG A CA 1
ATOM 1101 C C . ARG A 1 157 ? 27.737 19.707 27.094 1.00 72.85 155 ARG A C 1
ATOM 1102 O O . ARG A 1 157 ? 27.267 20.793 26.746 1.00 84.11 155 ARG A O 1
ATOM 1104 N N . ASP A 1 158 ? 28.976 19.306 26.832 1.00 71.07 156 ASP A N 1
ATOM 1105 C CA . ASP A 1 158 ? 29.942 20.199 26.144 1.00 68.31 156 ASP A CA 1
ATOM 1106 C C . ASP A 1 158 ? 29.366 20.660 24.798 1.00 66.45 156 ASP A C 1
ATOM 1107 O O . ASP A 1 158 ? 29.242 21.886 24.611 1.00 68.90 156 ASP A O 1
ATOM 1112 N N . SER A 1 160 ? 26.768 20.463 21.165 1.00 30.00 158 SER A N 1
ATOM 1113 C CA . SER A 1 160 ? 25.435 20.117 20.609 1.00 30.00 158 SER A CA 1
ATOM 1114 C C . SER A 1 160 ? 25.597 19.457 19.238 1.00 30.00 158 SER A C 1
ATOM 1115 O O . SER A 1 160 ? 26.120 20.117 18.330 1.00 30.00 158 SER A O 1
ATOM 1118 N N . VAL A 1 161 ? 25.167 18.205 19.102 1.00 36.31 159 VAL A N 1
ATOM 1119 C CA . VAL A 1 161 ? 25.318 17.454 17.828 1.00 36.89 159 VAL A CA 1
ATOM 1120 C C . VAL A 1 161 ? 23.964 16.849 17.475 1.00 34.94 159 VAL A C 1
ATOM 1121 O O . VAL A 1 161 ? 23.476 16.008 18.225 1.00 37.00 159 VAL A O 1
ATOM 1125 N N . PRO A 1 162 ? 23.345 17.258 16.360 1.00 31.20 160 PRO A N 1
ATOM 1126 C CA . PRO A 1 162 ? 22.023 16.778 16.003 1.00 29.94 160 PRO A CA 1
ATOM 1127 C C . PRO A 1 162 ? 21.784 15.263 15.927 1.00 28.64 160 PRO A C 1
ATOM 1128 O O . PRO A 1 162 ? 22.723 14.571 15.651 1.00 27.21 160 PRO A O 1
ATOM 1132 N N . LYS A 1 163 ? 20.554 14.809 16.189 1.00 27.54 161 LYS A N 1
ATOM 1133 C CA . LYS A 1 163 ? 20.092 13.392 16.084 1.00 26.09 161 LYS A CA 1
ATOM 1134 C C . LYS A 1 163 ? 20.951 12.483 16.959 1.00 23.51 161 LYS A C 1
ATOM 1135 O O . LYS A 1 163 ? 21.133 11.322 16.572 1.00 21.37 161 LYS A O 1
ATOM 1141 N N . PHE A 1 164 ? 21.410 13.017 18.098 1.00 23.82 162 PHE A N 1
ATOM 1142 C CA . PHE A 1 164 ? 22.360 12.401 19.073 1.00 23.16 162 PHE A CA 1
ATOM 1143 C C . PHE A 1 164 ? 21.798 12.544 20.498 1.00 21.70 162 PHE A C 1
ATOM 1144 O O . PHE A 1 164 ? 22.535 12.426 21.472 1.00 21.50 162 PHE A O 1
ATOM 1152 N N . SER A 1 165 ? 20.503 12.801 20.635 1.00 20.96 163 SER A N 1
ATOM 1153 C CA . SER A 1 165 ? 19.891 13.022 21.963 1.00 21.34 163 SER A CA 1
ATOM 1154 C C . SER A 1 165 ? 20.016 11.739 22.801 1.00 21.78 163 SER A C 1
ATOM 1155 O O . SER A 1 165 ? 20.541 11.817 23.907 1.00 24.20 163 SER A O 1
ATOM 1158 N N . LEU A 1 166 ? 19.573 10.596 22.284 1.00 21.10 164 LEU A N 1
ATOM 1159 C CA . LEU A 1 166 ? 19.443 9.340 23.057 1.00 20.95 164 LEU A CA 1
ATOM 1160 C C . LEU A 1 166 ? 20.816 8.915 23.583 1.00 20.38 164 LEU A C 1
ATOM 1161 O O . LEU A 1 166 ? 20.907 8.614 24.794 1.00 20.27 164 LEU A O 1
ATOM 1166 N N . TYR A 1 167 ? 21.836 8.857 22.719 1.00 19.97 165 TYR A N 1
ATOM 1167 C CA . TYR A 1 167 ? 23.230 8.539 23.129 1.00 19.21 165 TYR A CA 1
ATOM 1168 C C . TYR A 1 167 ? 23.633 9.542 24.202 1.00 19.75 165 TYR A C 1
ATOM 1169 O O . TYR A 1 167 ? 23.877 9.098 25.337 1.00 21.95 165 TYR A O 1
ATOM 1178 N N . SER A 1 168 ? 23.658 10.835 23.850 1.00 18.96 166 SER A N 1
ATOM 1179 C CA . SER A 1 168 ? 24.182 11.941 24.699 1.00 19.45 166 SER A CA 1
ATOM 1180 C C . SER A 1 168 ? 23.452 11.965 26.047 1.00 18.89 166 SER A C 1
ATOM 1181 O O . SER A 1 168 ? 24.113 12.112 27.080 1.00 19.92 166 SER A O 1
ATOM 1184 N N . GLY A 1 169 ? 22.136 11.807 26.034 1.00 18.32 167 GLY A N 1
ATOM 1185 C CA . GLY A 1 169 ? 21.350 11.595 27.255 1.00 18.72 167 GLY A CA 1
ATOM 1186 C C . GLY A 1 169 ? 21.940 10.482 28.098 1.00 18.54 167 GLY A C 1
ATOM 1187 O O . GLY A 1 169 ? 22.265 10.726 29.280 1.00 17.67 167 GLY A O 1
ATOM 1188 N N . SER A 1 170 ? 22.074 9.291 27.520 1.00 19.03 168 SER A N 1
ATOM 1189 C CA . SER A 1 170 ? 22.437 8.069 28.280 1.00 20.45 168 SER A CA 1
ATOM 1190 C C . SER A 1 170 ? 23.633 8.379 29.184 1.00 19.87 168 SER A C 1
ATOM 1191 O O . SER A 1 170 ? 23.685 7.808 30.274 1.00 19.52 168 SER A O 1
ATOM 1194 N N . LYS A 1 171 ? 24.493 9.309 28.747 1.00 19.20 169 LYS A N 1
ATOM 1195 C CA . LYS A 1 171 ? 25.829 9.630 29.317 1.00 18.38 169 LYS A CA 1
ATOM 1196 C C . LYS A 1 171 ? 25.776 10.793 30.323 1.00 17.52 169 LYS A C 1
ATOM 1197 O O . LYS A 1 171 ? 26.528 10.729 31.304 1.00 17.22 169 LYS A O 1
ATOM 1203 N N . GLY A 1 172 ? 24.968 11.828 30.086 1.00 16.94 170 GLY A N 1
ATOM 1204 C CA . GLY A 1 172 ? 24.722 12.896 31.074 1.00 17.35 170 GLY A CA 1
ATOM 1205 C C . GLY A 1 172 ? 24.302 12.333 32.428 1.00 18.23 170 GLY A C 1
ATOM 1206 O O . GLY A 1 172 ? 24.732 12.872 33.474 1.00 18.14 170 GLY A O 1
ATOM 1207 N N . ALA A 1 173 ? 23.479 11.280 32.436 1.00 18.86 171 ALA A N 1
ATOM 1208 C CA . ALA A 1 173 ? 23.157 10.504 33.653 1.00 19.36 171 ALA A CA 1
ATOM 1209 C C . ALA A 1 173 ? 24.455 10.083 34.357 1.00 19.52 171 ALA A C 1
ATOM 1210 O O . ALA A 1 173 ? 24.512 10.183 35.569 1.00 20.12 171 ALA A O 1
ATOM 1212 N N . ILE A 1 174 ? 25.482 9.655 33.629 1.00 20.66 172 ILE A N 1
ATOM 1213 C CA . ILE A 1 174 ? 26.774 9.239 34.253 1.00 21.80 172 ILE A CA 1
ATOM 1214 C C . ILE A 1 174 ? 27.364 10.444 34.997 1.00 22.29 172 ILE A C 1
ATOM 1215 O O . ILE A 1 174 ? 27.794 10.243 36.138 1.00 24.27 172 ILE A O 1
ATOM 1220 N N . ASP A 1 175 ? 27.376 11.639 34.390 1.00 22.61 173 ASP A N 1
ATOM 1221 C CA . ASP A 1 175 ? 28.075 12.843 34.930 1.00 21.64 173 ASP A CA 1
ATOM 1222 C C . ASP A 1 175 ? 27.489 13.158 36.304 1.00 22.11 173 ASP A C 1
ATOM 1223 O O . ASP A 1 175 ? 28.255 13.341 37.253 1.00 22.31 173 ASP A O 1
ATOM 1228 N N . SER A 1 176 ? 26.160 13.171 36.375 1.00 22.97 174 SER A N 1
ATOM 1229 C CA . SER A 1 176 ? 25.355 13.386 37.597 1.00 22.87 174 SER A CA 1
ATOM 1230 C C . SER A 1 176 ? 25.651 12.262 38.586 1.00 23.94 174 SER A C 1
ATOM 1231 O O . SER A 1 176 ? 25.813 12.557 39.791 1.00 27.97 174 SER A O 1
ATOM 1234 N N . PHE A 1 177 ? 25.776 11.026 38.111 1.00 24.22 175 PHE A N 1
ATOM 1235 C CA . PHE A 1 177 ? 26.064 9.860 38.994 1.00 25.80 175 PHE A CA 1
ATOM 1236 C C . PHE A 1 177 ? 27.428 10.031 39.690 1.00 27.34 175 PHE A C 1
ATOM 1237 O O . PHE A 1 177 ? 27.474 9.746 40.906 1.00 28.60 175 PHE A O 1
ATOM 1245 N N . VAL A 1 178 ? 28.497 10.447 38.991 1.00 27.19 176 VAL A N 1
ATOM 1246 C CA . VAL A 1 178 ? 29.870 10.352 39.572 1.00 28.46 176 VAL A CA 1
ATOM 1247 C C . VAL A 1 178 ? 30.024 11.402 40.677 1.00 29.95 176 VAL A C 1
ATOM 1248 O O . VAL A 1 178 ? 30.765 11.098 41.654 1.00 32.00 176 VAL A O 1
ATOM 1252 N N . ARG A 1 179 ? 29.354 12.557 40.558 1.00 28.99 177 ARG A N 1
ATOM 1253 C CA . ARG A 1 179 ? 29.466 13.656 41.558 1.00 29.09 177 ARG A CA 1
ATOM 1254 C C . ARG A 1 179 ? 28.905 13.142 42.910 1.00 29.32 177 ARG A C 1
ATOM 1255 O O . ARG A 1 179 ? 29.579 13.336 43.943 1.00 29.82 177 ARG A O 1
ATOM 1257 N N . ILE A 1 180 ? 27.771 12.429 42.918 1.00 27.83 178 ILE A N 1
ATOM 1258 C CA . ILE A 1 180 ? 27.144 11.861 44.156 1.00 27.45 178 ILE A CA 1
ATOM 1259 C C . ILE A 1 180 ? 27.821 10.534 44.568 1.00 27.46 178 ILE A C 1
ATOM 1260 O O . ILE A 1 180 ? 27.881 10.254 45.786 1.00 26.03 178 ILE A O 1
ATOM 1265 N N . PHE A 1 181 ? 28.277 9.707 43.620 1.00 27.90 179 PHE A N 1
ATOM 1266 C CA . PHE A 1 181 ? 28.950 8.413 43.920 1.00 28.66 179 PHE A CA 1
ATOM 1267 C C . PHE A 1 181 ? 30.178 8.693 44.796 1.00 29.58 179 PHE A C 1
ATOM 1268 O O . PHE A 1 181 ? 30.389 7.955 45.770 1.00 28.98 179 PHE A O 1
ATOM 1276 N N . SER A 1 182 ? 30.935 9.748 44.463 1.00 30.89 180 SER A N 1
ATOM 1277 C CA . SER A 1 182 ? 32.136 10.228 45.200 1.00 30.37 180 SER A CA 1
ATOM 1278 C C . SER A 1 182 ? 31.838 10.308 46.702 1.00 30.31 180 SER A C 1
ATOM 1279 O O . SER A 1 182 ? 32.689 9.851 47.489 1.00 33.20 180 SER A O 1
ATOM 1282 N N . LYS A 1 183 ? 30.676 10.844 47.085 1.00 30.75 181 LYS A N 1
ATOM 1283 C CA . LYS A 1 183 ? 30.270 11.008 48.509 1.00 31.43 181 LYS A CA 1
ATOM 1284 C C . LYS A 1 183 ? 29.991 9.624 49.111 1.00 29.50 181 LYS A C 1
ATOM 1285 O O . LYS A 1 183 ? 30.729 9.200 50.034 1.00 26.87 181 LYS A O 1
ATOM 1291 N N . ASP A 1 184 ? 28.984 8.930 48.573 1.00 28.89 182 ASP A N 1
ATOM 1292 C CA . ASP A 1 184 ? 28.548 7.576 49.017 1.00 28.48 182 ASP A CA 1
ATOM 1293 C C . ASP A 1 184 ? 29.787 6.680 49.169 1.00 26.72 182 ASP A C 1
ATOM 1294 O O . ASP A 1 184 ? 29.983 6.113 50.243 1.00 25.76 182 ASP A O 1
ATOM 1299 N N . CYS A 1 185 ? 30.626 6.610 48.139 1.00 26.99 183 CYS A N 1
ATOM 1300 C CA . CYS A 1 185 ? 31.796 5.696 48.062 1.00 27.71 183 CYS A CA 1
ATOM 1301 C C . CYS A 1 185 ? 32.903 6.139 49.033 1.00 27.87 183 CYS A C 1
ATOM 1302 O O . CYS A 1 185 ? 33.845 5.344 49.244 1.00 26.17 183 CYS A O 1
ATOM 1305 N N . GLY A 1 186 ? 32.783 7.342 49.614 1.00 29.67 184 GLY A N 1
ATOM 1306 C CA . GLY A 1 186 ? 33.752 7.933 50.562 1.00 31.64 184 GLY A CA 1
ATOM 1307 C C . GLY A 1 186 ? 33.907 7.131 51.856 1.00 34.09 184 GLY A C 1
ATOM 1308 O O . GLY A 1 186 ? 35.010 7.125 52.430 1.00 37.41 184 GLY A O 1
ATOM 1309 N N . ASP A 1 187 ? 32.859 6.455 52.321 1.00 33.20 185 ASP A N 1
ATOM 1310 C CA . ASP A 1 187 ? 32.904 5.695 53.593 1.00 33.62 185 ASP A CA 1
ATOM 1311 C C . ASP A 1 187 ? 33.860 4.501 53.449 1.00 30.62 185 ASP A C 1
ATOM 1312 O O . ASP A 1 187 ? 34.183 3.896 54.491 1.00 28.94 185 ASP A O 1
ATOM 1317 N N . LYS A 1 188 ? 34.297 4.184 52.222 1.00 29.46 186 LYS A N 1
ATOM 1318 C CA . LYS A 1 188 ? 35.368 3.193 51.928 1.00 29.49 186 LYS A CA 1
ATOM 1319 C C . LYS A 1 188 ? 36.574 3.879 51.282 1.00 29.77 186 LYS A C 1
ATOM 1320 O O . LYS A 1 188 ? 37.417 3.163 50.711 1.00 33.25 186 LYS A O 1
ATOM 1326 N N . LYS A 1 189 ? 36.696 5.201 51.403 1.00 29.29 187 LYS A N 1
ATOM 1327 C CA . LYS A 1 189 ? 37.819 5.984 50.817 1.00 29.34 187 LYS A CA 1
ATOM 1328 C C . LYS A 1 189 ? 38.022 5.535 49.371 1.00 26.77 187 LYS A C 1
ATOM 1329 O O . LYS A 1 189 ? 39.138 5.201 49.005 1.00 24.85 187 LYS A O 1
ATOM 1335 N N . ILE A 1 190 ? 36.937 5.523 48.600 1.00 25.96 188 ILE A N 1
ATOM 1336 C CA . ILE A 1 190 ? 36.895 5.163 47.154 1.00 23.66 188 ILE A CA 1
ATOM 1337 C C . ILE A 1 190 ? 36.626 6.449 46.347 1.00 22.95 188 ILE A C 1
ATOM 1338 O O . ILE A 1 190 ? 35.653 7.216 46.653 1.00 21.69 188 ILE A O 1
ATOM 1343 N N . THR A 1 191 ? 37.512 6.740 45.398 1.00 22.59 189 THR A N 1
ATOM 1344 C CA . THR A 1 191 ? 37.334 7.866 44.449 1.00 23.08 189 THR A CA 1
ATOM 1345 C C . THR A 1 191 ? 36.555 7.325 43.249 1.00 22.21 189 THR A C 1
ATOM 1346 O O . THR A 1 191 ? 36.960 6.297 42.678 1.00 19.55 189 THR A O 1
ATOM 1350 N N . VAL A 1 192 ? 35.439 7.980 42.935 1.00 21.80 190 VAL A N 1
ATOM 1351 C CA . VAL A 1 192 ? 34.672 7.766 41.680 1.00 20.04 190 VAL A CA 1
ATOM 1352 C C . VAL A 1 192 ? 34.863 8.985 40.793 1.00 19.49 190 VAL A C 1
ATOM 1353 O O . VAL A 1 192 ? 34.699 10.095 41.319 1.00 17.57 190 VAL A O 1
ATOM 1357 N N . ASN A 1 193 ? 35.187 8.742 39.515 1.00 19.63 191 ASN A N 1
ATOM 1358 C CA . ASN A 1 193 ? 35.426 9.755 38.449 1.00 19.13 191 ASN A CA 1
ATOM 1359 C C . ASN A 1 193 ? 34.940 9.207 37.108 1.00 19.20 191 ASN A C 1
ATOM 1360 O O . ASN A 1 193 ? 34.996 7.987 36.894 1.00 19.78 191 ASN A O 1
ATOM 1365 N N . ALA A 1 194 ? 34.545 10.097 36.211 1.00 19.01 192 ALA A N 1
ATOM 1366 C CA . ALA A 1 194 ? 34.166 9.757 34.829 1.00 19.64 192 ALA A CA 1
ATOM 1367 C C . ALA A 1 194 ? 35.249 10.260 33.879 1.00 19.58 192 ALA A C 1
ATOM 1368 O O . ALA A 1 194 ? 35.782 11.374 34.158 1.00 19.68 192 ALA A O 1
ATOM 1370 N N . VAL A 1 195 ? 35.542 9.498 32.813 1.00 18.11 193 VAL A N 1
ATOM 1371 C CA . VAL A 1 195 ? 36.270 10.017 31.619 1.00 17.60 193 VAL A CA 1
ATOM 1372 C C . VAL A 1 195 ? 35.206 10.334 30.570 1.00 17.42 193 VAL A C 1
ATOM 1373 O O . VAL A 1 195 ? 34.253 9.557 30.454 1.00 17.32 193 VAL A O 1
ATOM 1377 N N . ALA A 1 196 ? 35.338 11.475 29.891 1.00 17.14 194 ALA A N 1
ATOM 1378 C CA . ALA A 1 196 ? 34.420 11.946 28.830 1.00 16.84 194 ALA A CA 1
ATOM 1379 C C . ALA A 1 196 ? 35.189 12.002 27.510 1.00 17.09 194 ALA A C 1
ATOM 1380 O O . ALA A 1 196 ? 35.612 13.076 27.079 1.00 16.52 194 ALA A O 1
ATOM 1382 N N . PRO A 1 197 ? 35.379 10.825 26.875 1.00 16.71 195 PRO A N 1
ATOM 1383 C CA . PRO A 1 197 ? 36.142 10.762 25.666 1.00 16.45 195 PRO A CA 1
ATOM 1384 C C . PRO A 1 197 ? 35.501 11.570 24.541 1.00 16.36 195 PRO A C 1
ATOM 1385 O O . PRO A 1 197 ? 34.328 11.816 24.591 1.00 15.98 195 PRO A O 1
ATOM 1389 N N . GLY A 1 198 ? 36.303 11.946 23.538 1.00 16.72 196 GLY A N 1
ATOM 1390 C CA . GLY A 1 198 ? 35.789 12.719 22.390 1.00 17.44 196 GLY A CA 1
ATOM 1391 C C . GLY A 1 198 ? 35.474 11.824 21.204 1.00 18.01 196 GLY A C 1
ATOM 1392 O O . GLY A 1 198 ? 34.356 11.295 21.157 1.00 17.48 196 GLY A O 1
ATOM 1393 N N . GLY A 1 199 ? 36.424 11.658 20.277 1.00 19.10 197 GLY A N 1
ATOM 1394 C CA . GLY A 1 199 ? 36.195 10.834 19.073 1.00 20.09 197 GLY A CA 1
ATOM 1395 C C . GLY A 1 199 ? 37.288 9.797 18.881 1.00 21.66 197 GLY A C 1
ATOM 1396 O O . GLY A 1 199 ? 37.733 9.615 17.730 1.00 22.69 197 GLY A O 1
ATOM 1397 N N . THR A 1 200 ? 37.704 9.137 19.965 1.00 21.67 198 THR A N 1
ATOM 1398 C CA . THR A 1 200 ? 38.793 8.126 19.894 1.00 21.07 198 THR A CA 1
ATOM 1399 C C . THR A 1 200 ? 38.536 7.169 18.724 1.00 21.10 198 THR A C 1
ATOM 1400 O O . THR A 1 200 ? 37.443 6.569 18.684 1.00 21.54 198 THR A O 1
ATOM 1404 N N . VAL A 1 201 ? 39.509 7.034 17.819 1.00 20.74 199 VAL A N 1
ATOM 1405 C CA . VAL A 1 201 ? 39.368 6.116 16.649 1.00 19.72 199 VAL A CA 1
ATOM 1406 C C . VAL A 1 201 ? 39.016 4.699 17.099 1.00 19.42 199 VAL A C 1
ATOM 1407 O O . VAL A 1 201 ? 39.864 4.038 17.706 1.00 19.82 199 VAL A O 1
ATOM 1411 N N . THR A 1 202 ? 37.790 4.281 16.800 1.00 20.00 200 THR A N 1
ATOM 1412 C CA . THR A 1 202 ? 37.289 2.936 17.147 1.00 21.83 200 THR A CA 1
ATOM 1413 C C . THR A 1 202 ? 36.224 2.591 16.111 1.00 23.09 200 THR A C 1
ATOM 1414 O O . THR A 1 202 ? 35.899 3.479 15.319 1.00 23.51 200 THR A O 1
ATOM 1418 N N . ASP A 1 203 ? 35.695 1.364 16.121 1.00 24.53 201 ASP A N 1
ATOM 1419 C CA . ASP A 1 203 ? 34.573 1.003 15.214 1.00 23.48 201 ASP A CA 1
ATOM 1420 C C . ASP A 1 203 ? 33.378 1.914 15.507 1.00 22.95 201 ASP A C 1
ATOM 1421 O O . ASP A 1 203 ? 32.607 2.148 14.577 1.00 22.63 201 ASP A O 1
ATOM 1426 N N . MET A 1 204 ? 33.274 2.455 16.725 1.00 22.94 202 MET A N 1
ATOM 1427 C CA . MET A 1 204 ? 32.166 3.369 17.125 1.00 22.92 202 MET A CA 1
ATOM 1428 C C . MET A 1 204 ? 32.393 4.759 16.529 1.00 23.95 202 MET A C 1
ATOM 1429 O O . MET A 1 204 ? 31.440 5.303 15.976 1.00 23.40 202 MET A O 1
ATOM 1434 N N . PHE A 1 205 ? 33.605 5.298 16.617 1.00 25.01 203 PHE A N 1
ATOM 1435 C CA . PHE A 1 205 ? 33.921 6.589 15.965 1.00 26.06 203 PHE A CA 1
ATOM 1436 C C . PHE A 1 205 ? 33.607 6.525 14.475 1.00 26.85 203 PHE A C 1
ATOM 1437 O O . PHE A 1 205 ? 33.044 7.486 13.933 1.00 29.75 203 PHE A O 1
ATOM 1445 N N . HIS A 1 206 ? 33.981 5.435 13.824 1.00 24.36 204 HIS A N 1
ATOM 1446 C CA . HIS A 1 206 ? 33.782 5.348 12.361 1.00 24.25 204 HIS A CA 1
ATOM 1447 C C . HIS A 1 206 ? 32.280 5.310 12.039 1.00 24.26 204 HIS A C 1
ATOM 1448 O O . HIS A 1 206 ? 31.900 5.863 10.996 1.00 22.25 204 HIS A O 1
ATOM 1455 N N . ASP A 1 207 ? 31.457 4.695 12.892 1.00 25.29 205 ASP A N 1
ATOM 1456 C CA . ASP A 1 207 ? 29.983 4.659 12.704 1.00 26.18 205 ASP A CA 1
ATOM 1457 C C . ASP A 1 207 ? 29.394 6.051 12.918 1.00 28.82 205 ASP A C 1
ATOM 1458 O O . ASP A 1 207 ? 28.327 6.325 12.377 1.00 29.55 205 ASP A O 1
ATOM 1463 N N . VAL A 1 208 ? 30.069 6.885 13.696 1.00 31.14 206 VAL A N 1
ATOM 1464 C CA . VAL A 1 208 ? 29.584 8.263 13.970 1.00 33.95 206 VAL A CA 1
ATOM 1465 C C . VAL A 1 208 ? 30.180 9.216 12.930 1.00 35.42 206 VAL A C 1
ATOM 1466 O O . VAL A 1 208 ? 29.590 10.282 12.713 1.00 34.42 206 VAL A O 1
ATOM 1470 N N . SER A 1 209 ? 31.303 8.844 12.315 1.00 36.50 207 SER A N 1
ATOM 1471 C CA . SER A 1 209 ? 31.914 9.674 11.246 1.00 37.14 207 SER A CA 1
ATOM 1472 C C . SER A 1 209 ? 31.160 9.431 9.940 1.00 38.36 207 SER A C 1
ATOM 1473 O O . SER A 1 209 ? 31.258 10.258 9.037 1.00 38.44 207 SER A O 1
ATOM 1476 N N . GLN A 1 210 ? 30.417 8.336 9.870 1.00 39.53 208 GLN A N 1
ATOM 1477 C CA . GLN A 1 210 ? 29.629 8.022 8.665 1.00 40.80 208 GLN A CA 1
ATOM 1478 C C . GLN A 1 210 ? 28.376 8.875 8.648 1.00 41.16 208 GLN A C 1
ATOM 1479 O O . GLN A 1 210 ? 27.940 9.234 7.552 1.00 46.81 208 GLN A O 1
ATOM 1485 N N . HIS A 1 211 ? 27.831 9.187 9.814 1.00 40.96 209 HIS A N 1
ATOM 1486 C CA . HIS A 1 211 ? 26.523 9.884 9.854 1.00 41.31 209 HIS A CA 1
ATOM 1487 C C . HIS A 1 211 ? 26.686 11.398 9.874 1.00 40.94 209 HIS A C 1
ATOM 1488 O O . HIS A 1 211 ? 25.889 12.087 9.221 1.00 38.91 209 HIS A O 1
ATOM 1495 N N . TYR A 1 212 ? 27.683 11.902 10.591 1.00 43.58 210 TYR A N 1
ATOM 1496 C CA . TYR A 1 212 ? 27.785 13.369 10.792 1.00 44.22 210 TYR A CA 1
ATOM 1497 C C . TYR A 1 212 ? 28.738 14.000 9.781 1.00 46.26 210 TYR A C 1
ATOM 1498 O O . TYR A 1 212 ? 29.145 15.140 9.996 1.00 44.93 210 TYR A O 1
ATOM 1507 N N . ILE A 1 213 ? 29.009 13.299 8.685 1.00 50.61 211 ILE A N 1
ATOM 1508 C CA . ILE A 1 213 ? 29.880 13.862 7.620 1.00 53.64 211 ILE A CA 1
ATOM 1509 C C . ILE A 1 213 ? 29.015 14.109 6.391 1.00 57.02 211 ILE A C 1
ATOM 1510 O O . ILE A 1 213 ? 28.079 13.327 6.172 1.00 57.06 211 ILE A O 1
ATOM 1515 N N . PRO A 1 214 ? 29.259 15.187 5.619 1.00 56.37 212 PRO A N 1
ATOM 1516 C CA . PRO A 1 214 ? 28.530 15.429 4.384 1.00 56.35 212 PRO A CA 1
ATOM 1517 C C . PRO A 1 214 ? 28.072 14.178 3.605 1.00 57.39 212 PRO A C 1
ATOM 1518 O O . PRO A 1 214 ? 26.887 14.050 3.377 1.00 59.86 212 PRO A O 1
ATOM 1522 N N . ASN A 1 215 ? 28.985 13.294 3.214 1.00 51.81 213 ASN A N 1
ATOM 1523 C CA . ASN A 1 215 ? 28.579 12.050 2.510 1.00 50.16 213 ASN A CA 1
ATOM 1524 C C . ASN A 1 215 ? 29.445 10.885 2.988 1.00 50.37 213 ASN A C 1
ATOM 1525 O O . ASN A 1 215 ? 30.131 10.307 2.142 1.00 47.92 213 ASN A O 1
ATOM 1530 N N . GLY A 1 216 ? 29.353 10.509 4.267 1.00 49.18 214 GLY A N 1
ATOM 1531 C CA . GLY A 1 216 ? 30.239 9.489 4.868 1.00 48.95 214 GLY A CA 1
ATOM 1532 C C . GLY A 1 216 ? 30.435 8.201 4.100 1.00 49.22 214 GLY A C 1
ATOM 1533 O O . GLY A 1 216 ? 31.588 7.808 3.945 1.00 42.14 214 GLY A O 1
ATOM 1534 N N . GLU A 1 217 ? 29.358 7.544 3.683 1.00 52.78 215 GLU A N 1
ATOM 1535 C CA . GLU A 1 217 ? 29.455 6.225 3.003 1.00 52.97 215 GLU A CA 1
ATOM 1536 C C . GLU A 1 217 ? 30.199 6.384 1.679 1.00 47.38 215 GLU A C 1
ATOM 1537 O O . GLU A 1 217 ? 30.720 5.389 1.181 1.00 45.49 215 GLU A O 1
ATOM 1543 N N . THR A 1 218 ? 30.250 7.601 1.157 1.00 44.75 216 THR A N 1
ATOM 1544 C CA . THR A 1 218 ? 30.987 7.872 -0.094 1.00 44.38 216 THR A CA 1
ATOM 1545 C C . THR A 1 218 ? 32.451 8.077 0.268 1.00 44.91 216 THR A C 1
ATOM 1546 O O . THR A 1 218 ? 33.229 8.398 -0.638 1.00 44.51 216 THR A O 1
ATOM 1550 N N . TYR A 1 219 ? 32.791 7.900 1.548 1.00 46.92 217 TYR A N 1
ATOM 1551 C CA . TYR A 1 219 ? 34.173 8.142 2.026 1.00 45.87 217 TYR A CA 1
ATOM 1552 C C . TYR A 1 219 ? 34.698 6.915 2.749 1.00 44.96 217 TYR A C 1
ATOM 1553 O O . TYR A 1 219 ? 33.912 6.081 3.201 1.00 46.71 217 TYR A O 1
ATOM 1562 N N . THR A 1 220 ? 36.016 6.829 2.846 1.00 43.41 218 THR A N 1
ATOM 1563 C CA . THR A 1 220 ? 36.641 5.708 3.568 1.00 40.08 218 THR A CA 1
ATOM 1564 C C . THR A 1 220 ? 36.693 6.106 5.030 1.00 38.24 218 THR A C 1
ATOM 1565 O O . THR A 1 220 ? 36.689 7.306 5.300 1.00 38.46 218 THR A O 1
ATOM 1569 N N . PRO A 1 221 ? 36.697 5.157 5.976 1.00 36.97 219 PRO A N 1
ATOM 1570 C CA . PRO A 1 221 ? 36.871 5.505 7.377 1.00 36.08 219 PRO A CA 1
ATOM 1571 C C . PRO A 1 221 ? 38.103 6.377 7.636 1.00 34.33 219 PRO A C 1
ATOM 1572 O O . PRO A 1 221 ? 37.991 7.300 8.400 1.00 33.93 219 PRO A O 1
ATOM 1576 N N . GLU A 1 222 ? 39.225 6.079 6.989 1.00 36.27 220 GLU A N 1
ATOM 1577 C CA . GLU A 1 222 ? 40.472 6.872 7.129 1.00 37.80 220 GLU A CA 1
ATOM 1578 C C . GLU A 1 222 ? 40.264 8.290 6.610 1.00 36.54 220 GLU A C 1
ATOM 1579 O O . GLU A 1 222 ? 40.765 9.229 7.244 1.00 35.12 220 GLU A O 1
ATOM 1585 N N . GLU A 1 223 ? 39.581 8.423 5.481 1.00 34.45 221 GLU A N 1
ATOM 1586 C CA . GLU A 1 223 ? 39.261 9.756 4.933 1.00 33.78 221 GLU A CA 1
ATOM 1587 C C . GLU A 1 223 ? 38.585 10.588 6.014 1.00 33.26 221 GLU A C 1
ATOM 1588 O O . GLU A 1 223 ? 39.128 11.628 6.376 1.00 37.52 221 GLU A O 1
ATOM 1594 N N . ARG A 1 224 ? 37.443 10.141 6.503 1.00 31.41 222 ARG A N 1
ATOM 1595 C CA . ARG A 1 224 ? 36.687 10.933 7.500 1.00 31.01 222 ARG A CA 1
ATOM 1596 C C . ARG A 1 224 ? 37.588 11.154 8.711 1.00 30.56 222 ARG A C 1
ATOM 1597 O O . ARG A 1 224 ? 37.518 12.230 9.306 1.00 27.34 222 ARG A O 1
ATOM 1605 N N . GLN A 1 225 ? 38.422 10.175 9.044 1.00 32.64 223 GLN A N 1
ATOM 1606 C CA . GLN A 1 225 ? 39.407 10.340 10.144 1.00 32.82 223 GLN A CA 1
ATOM 1607 C C . GLN A 1 225 ? 40.260 11.580 9.870 1.00 34.91 223 GLN A C 1
ATOM 1608 O O . GLN A 1 225 ? 40.148 12.540 10.629 1.00 35.48 223 GLN A O 1
ATOM 1614 N N . LYS A 1 226 ? 41.072 11.554 8.819 1.00 35.38 224 LYS A N 1
ATOM 1615 C CA . LYS A 1 226 ? 41.949 12.692 8.453 1.00 34.46 224 LYS A CA 1
ATOM 1616 C C . LYS A 1 226 ? 41.191 14.006 8.546 1.00 35.32 224 LYS A C 1
ATOM 1617 O O . LYS A 1 226 ? 41.802 15.005 8.927 1.00 32.46 224 LYS A O 1
ATOM 1619 N N . MET A 1 227 ? 39.915 13.991 8.176 1.00 39.72 225 MET A N 1
ATOM 1620 C CA . MET A 1 227 ? 39.071 15.208 8.165 1.00 40.44 225 MET A CA 1
ATOM 1621 C C . MET A 1 227 ? 38.871 15.706 9.590 1.00 38.51 225 MET A C 1
ATOM 1622 O O . MET A 1 227 ? 38.945 16.918 9.799 1.00 40.38 225 MET A O 1
ATOM 1627 N N . ALA A 1 228 ? 38.614 14.795 10.519 1.00 36.63 226 ALA A N 1
ATOM 1628 C CA . ALA A 1 228 ? 38.398 15.169 11.929 1.00 36.93 226 ALA A CA 1
ATOM 1629 C C . ALA A 1 228 ? 39.706 15.637 12.565 1.00 35.76 226 ALA A C 1
ATOM 1630 O O . ALA A 1 228 ? 39.645 16.444 13.497 1.00 38.09 226 ALA A O 1
ATOM 1632 N N . ALA A 1 229 ? 40.838 15.129 12.092 1.00 34.67 227 ALA A N 1
ATOM 1633 C CA . ALA A 1 229 ? 42.156 15.538 12.606 1.00 34.28 227 ALA A CA 1
ATOM 1634 C C . ALA A 1 229 ? 42.388 17.029 12.384 1.00 34.31 227 ALA A C 1
ATOM 1635 O O . ALA A 1 229 ? 42.951 17.672 13.268 1.00 34.22 227 ALA A O 1
ATOM 1637 N N . HIS A 1 230 ? 41.985 17.541 11.230 1.00 37.13 228 HIS A N 1
ATOM 1638 C CA . HIS A 1 230 ? 42.162 18.975 10.884 1.00 39.77 228 HIS A CA 1
ATOM 1639 C C . HIS A 1 230 ? 41.399 19.843 11.879 1.00 38.04 228 HIS A C 1
ATOM 1640 O O . HIS A 1 230 ? 41.623 21.062 11.920 1.00 37.55 228 HIS A O 1
ATOM 1647 N N . ALA A 1 231 ? 40.554 19.218 12.685 1.00 36.47 229 ALA A N 1
ATOM 1648 C CA . ALA A 1 231 ? 39.704 19.965 13.630 1.00 38.51 229 ALA A CA 1
ATOM 1649 C C . ALA A 1 231 ? 40.332 20.037 15.022 1.00 35.20 229 ALA A C 1
ATOM 1650 O O . ALA A 1 231 ? 39.811 20.780 15.861 1.00 34.35 229 ALA A O 1
ATOM 1652 N N . SER A 1 232 ? 41.390 19.270 15.255 1.00 32.86 230 SER A N 1
ATOM 1653 C CA . SER A 1 232 ? 42.034 19.254 16.588 1.00 31.57 230 SER A CA 1
ATOM 1654 C C . SER A 1 232 ? 43.118 20.316 16.626 1.00 30.45 230 SER A C 1
ATOM 1655 O O . SER A 1 232 ? 43.786 20.517 15.615 1.00 32.63 230 SER A O 1
ATOM 1658 N N . PRO A 1 233 ? 43.259 21.039 17.743 1.00 28.26 231 PRO A N 1
ATOM 1659 C CA . PRO A 1 233 ? 44.343 21.981 17.879 1.00 27.49 231 PRO A CA 1
ATOM 1660 C C . PRO A 1 233 ? 45.670 21.224 17.808 1.00 26.86 231 PRO A C 1
ATOM 1661 O O . PRO A 1 233 ? 46.667 21.846 17.575 1.00 27.11 231 PRO A O 1
ATOM 1665 N N . LEU A 1 234 ? 45.636 19.904 17.978 1.00 27.42 232 LEU A N 1
ATOM 1666 C CA . LEU A 1 234 ? 46.866 19.066 17.952 1.00 27.41 232 LEU A CA 1
ATOM 1667 C C . LEU A 1 234 ? 46.945 18.362 16.598 1.00 28.32 232 LEU A C 1
ATOM 1668 O O . LEU A 1 234 ? 47.770 17.455 16.458 1.00 27.20 232 LEU A O 1
ATOM 1673 N N . HIS A 1 235 ? 46.123 18.795 15.646 1.00 29.04 233 HIS A N 1
ATOM 1674 C CA . HIS A 1 235 ? 46.129 18.246 14.271 1.00 27.76 233 HIS A CA 1
ATOM 1675 C C . HIS A 1 235 ? 46.403 16.749 14.342 1.00 26.86 233 HIS A C 1
ATOM 1676 O O . HIS A 1 235 ? 47.397 16.263 13.783 1.00 26.86 233 HIS A O 1
ATOM 1683 N N . ARG A 1 236 ? 45.507 16.041 15.014 1.00 24.91 234 ARG A N 1
ATOM 1684 C CA . ARG A 1 236 ? 45.626 14.574 15.117 1.00 23.58 234 ARG A CA 1
ATOM 1685 C C . ARG A 1 236 ? 44.311 14.019 15.653 1.00 21.72 234 ARG A C 1
ATOM 1686 O O . ARG A 1 236 ? 43.470 14.808 16.077 1.00 19.52 234 ARG A O 1
ATOM 1694 N N . ASN A 1 237 ? 44.138 12.709 15.557 1.00 21.86 235 ASN A N 1
ATOM 1695 C CA . ASN A 1 237 ? 42.925 12.037 16.068 1.00 22.07 235 ASN A CA 1
ATOM 1696 C C . ASN A 1 237 ? 43.271 11.482 17.439 1.00 21.68 235 ASN A C 1
ATOM 1697 O O . ASN A 1 237 ? 44.407 11.051 17.605 1.00 21.28 235 ASN A O 1
ATOM 1702 N N . GLY A 1 238 ? 42.356 11.570 18.394 1.00 21.29 236 GLY A N 1
ATOM 1703 C CA . GLY A 1 238 ? 42.591 10.900 19.689 1.00 21.85 236 GLY A CA 1
ATOM 1704 C C . GLY A 1 238 ? 42.585 9.389 19.509 1.00 22.59 236 GLY A C 1
ATOM 1705 O O . GLY A 1 238 ? 41.930 8.922 18.567 1.00 24.28 236 GLY A O 1
ATOM 1706 N N . PHE A 1 239 ? 43.284 8.624 20.350 1.00 22.42 237 PHE A N 1
ATOM 1707 C CA . PHE A 1 239 ? 43.348 7.139 20.235 1.00 22.33 237 PHE A CA 1
ATOM 1708 C C . PHE A 1 239 ? 43.068 6.525 21.602 1.00 22.21 237 PHE A C 1
ATOM 1709 O O . PHE A 1 239 ? 43.206 7.194 22.611 1.00 20.69 237 PHE A O 1
ATOM 1717 N N . PRO A 1 240 ? 42.663 5.239 21.669 1.00 24.39 238 PRO A N 1
ATOM 1718 C CA . PRO A 1 240 ? 42.401 4.568 22.943 1.00 25.68 238 PRO A CA 1
ATOM 1719 C C . PRO A 1 240 ? 43.491 4.774 24.009 1.00 27.78 238 PRO A C 1
ATOM 1720 O O . PRO A 1 240 ? 43.168 4.953 25.180 1.00 29.48 238 PRO A O 1
ATOM 1724 N N . GLU A 1 241 ? 44.755 4.760 23.589 1.00 27.97 239 GLU A N 1
ATOM 1725 C CA . GLU A 1 241 ? 45.930 4.921 24.484 1.00 28.68 239 GLU A CA 1
ATOM 1726 C C . GLU A 1 241 ? 45.852 6.312 25.151 1.00 26.16 239 GLU A C 1
ATOM 1727 O O . GLU A 1 241 ? 46.313 6.461 26.299 1.00 24.69 239 GLU A O 1
ATOM 1733 N N . ASP A 1 242 ? 45.233 7.292 24.480 1.00 24.08 240 ASP A N 1
ATOM 1734 C CA . ASP A 1 242 ? 45.124 8.706 24.944 1.00 22.72 240 ASP A CA 1
ATOM 1735 C C . ASP A 1 242 ? 44.179 8.816 26.144 1.00 21.74 240 ASP A C 1
ATOM 1736 O O . ASP A 1 242 ? 44.411 9.703 26.989 1.00 22.48 240 ASP A O 1
ATOM 1741 N N . ILE A 1 243 ? 43.153 7.961 26.191 1.00 21.01 241 ILE A N 1
ATOM 1742 C CA . ILE A 1 243 ? 42.124 7.893 27.273 1.00 19.86 241 ILE A CA 1
ATOM 1743 C C . ILE A 1 243 ? 42.676 7.003 28.387 1.00 19.96 241 ILE A C 1
ATOM 1744 O O . ILE A 1 243 ? 42.592 7.384 29.569 1.00 19.76 241 ILE A O 1
ATOM 1749 N N . ALA A 1 244 ? 43.226 5.855 27.993 1.00 20.08 242 ALA A N 1
ATOM 1750 C CA . ALA A 1 244 ? 43.843 4.843 28.873 1.00 19.08 242 ALA A CA 1
ATOM 1751 C C . ALA A 1 244 ? 44.929 5.497 29.727 1.00 19.12 242 ALA A C 1
ATOM 1752 O O . ALA A 1 244 ? 45.078 5.092 30.884 1.00 18.60 242 ALA A O 1
ATOM 1754 N N . ARG A 1 245 ? 45.668 6.456 29.163 1.00 20.27 243 ARG A N 1
ATOM 1755 C CA . ARG A 1 245 ? 46.762 7.172 29.874 1.00 22.61 243 ARG A CA 1
ATOM 1756 C C . ARG A 1 245 ? 46.164 8.008 31.012 1.00 21.90 243 ARG A C 1
ATOM 1757 O O . ARG A 1 245 ? 46.822 8.159 32.064 1.00 23.97 243 ARG A O 1
ATOM 1765 N N . VAL A 1 246 ? 44.957 8.530 30.812 1.00 20.10 244 VAL A N 1
ATOM 1766 C CA . VAL A 1 246 ? 44.259 9.407 31.792 1.00 18.30 244 VAL A CA 1
ATOM 1767 C C . VAL A 1 246 ? 43.649 8.496 32.850 1.00 18.30 244 VAL A C 1
ATOM 1768 O O . VAL A 1 246 ? 43.836 8.791 34.037 1.00 20.28 244 VAL A O 1
ATOM 1772 N N . VAL A 1 247 ? 43.006 7.405 32.435 1.00 18.05 245 VAL A N 1
ATOM 1773 C CA . VAL A 1 247 ? 42.402 6.403 33.367 1.00 19.17 245 VAL A CA 1
ATOM 1774 C C . VAL A 1 247 ? 43.523 5.938 34.299 1.00 19.42 245 VAL A C 1
ATOM 1775 O O . VAL A 1 247 ? 43.346 5.951 35.526 1.00 18.99 245 VAL A O 1
ATOM 1779 N N . GLY A 1 248 ? 44.667 5.619 33.705 1.00 20.56 246 GLY A N 1
ATOM 1780 C CA . GLY A 1 248 ? 45.889 5.244 34.430 1.00 22.32 246 GLY A CA 1
ATOM 1781 C C . GLY A 1 248 ? 46.146 6.168 35.606 1.00 22.03 246 GLY A C 1
ATOM 1782 O O . GLY A 1 248 ? 46.462 5.658 36.693 1.00 22.92 246 GLY A O 1
ATOM 1783 N N . PHE A 1 249 ? 46.045 7.475 35.396 1.00 21.65 247 PHE A N 1
ATOM 1784 C CA . PHE A 1 249 ? 46.411 8.465 36.432 1.00 23.47 247 PHE A CA 1
ATOM 1785 C C . PHE A 1 249 ? 45.372 8.401 37.543 1.00 23.86 247 PHE A C 1
ATOM 1786 O O . PHE A 1 249 ? 45.766 8.303 38.737 1.00 23.54 247 PHE A O 1
ATOM 1794 N N . LEU A 1 250 ? 44.099 8.446 37.140 1.00 23.21 248 LEU A N 1
ATOM 1795 C CA . LEU A 1 250 ? 42.933 8.479 38.055 1.00 23.06 248 LEU A CA 1
ATOM 1796 C C . LEU A 1 250 ? 43.028 7.312 39.043 1.00 22.90 248 LEU A C 1
ATOM 1797 O O . LEU A 1 250 ? 42.837 7.558 40.230 1.00 23.84 248 LEU A O 1
ATOM 1802 N N . VAL A 1 251 ? 43.313 6.090 38.579 1.00 22.21 249 VAL A N 1
ATOM 1803 C CA . VAL A 1 251 ? 43.214 4.859 39.423 1.00 22.32 249 VAL A CA 1
ATOM 1804 C C . VAL A 1 251 ? 44.510 4.647 40.233 1.00 24.10 249 VAL A C 1
ATOM 1805 O O . VAL A 1 251 ? 44.560 3.689 41.070 1.00 22.96 249 VAL A O 1
ATOM 1809 N N . SER A 1 252 ? 45.522 5.500 40.023 1.00 25.20 250 SER A N 1
ATOM 1810 C CA . SER A 1 252 ? 46.816 5.445 40.751 1.00 25.91 250 SER A CA 1
ATOM 1811 C C . SER A 1 252 ? 46.656 6.062 42.145 1.00 25.68 250 SER A C 1
ATOM 1812 O O . SER A 1 252 ? 45.717 6.870 42.349 1.00 24.61 250 SER A O 1
ATOM 1815 N N . ALA A 1 253 ? 47.554 5.705 43.063 1.00 25.67 251 ALA A N 1
ATOM 1816 C CA . ALA A 1 253 ? 47.709 6.396 44.365 1.00 25.55 251 ALA A CA 1
ATOM 1817 C C . ALA A 1 253 ? 47.720 7.910 44.110 1.00 24.07 251 ALA A C 1
ATOM 1818 O O . ALA A 1 253 ? 47.059 8.666 44.849 1.00 23.08 251 ALA A O 1
ATOM 1820 N N . GLU A 1 254 ? 48.434 8.335 43.070 1.00 23.46 252 GLU A N 1
ATOM 1821 C CA . GLU A 1 254 ? 48.783 9.759 42.870 1.00 23.29 252 GLU A CA 1
ATOM 1822 C C . GLU A 1 254 ? 47.560 10.557 42.416 1.00 21.87 252 GLU A C 1
ATOM 1823 O O . GLU A 1 254 ? 47.571 11.779 42.681 1.00 21.15 252 GLU A O 1
ATOM 1829 N N . GLY A 1 255 ? 46.536 9.905 41.831 1.00 21.38 253 GLY A N 1
ATOM 1830 C CA . GLY A 1 255 ? 45.347 10.564 41.235 1.00 20.27 253 GLY A CA 1
ATOM 1831 C C . GLY A 1 255 ? 44.233 10.810 42.239 1.00 19.41 253 GLY A C 1
ATOM 1832 O O . GLY A 1 255 ? 43.169 11.299 41.851 1.00 18.07 253 GLY A O 1
ATOM 1833 N N . GLU A 1 256 ? 44.501 10.520 43.509 1.00 20.24 254 GLU A N 1
ATOM 1834 C CA . GLU A 1 256 ? 43.504 10.454 44.602 1.00 19.91 254 GLU A CA 1
ATOM 1835 C C . GLU A 1 256 ? 42.686 11.748 44.715 1.00 19.47 254 GLU A C 1
ATOM 1836 O O . GLU A 1 256 ? 41.493 11.639 45.011 1.00 19.39 254 GLU A O 1
ATOM 1842 N N . TRP A 1 257 ? 43.289 12.920 44.526 1.00 18.78 255 TRP A N 1
ATOM 1843 C CA . TRP A 1 257 ? 42.635 14.211 44.872 1.00 19.60 255 TRP A CA 1
ATOM 1844 C C . TRP A 1 257 ? 41.757 14.717 43.730 1.00 20.44 255 TRP A C 1
ATOM 1845 O O . TRP A 1 257 ? 41.150 15.810 43.898 1.00 20.64 255 TRP A O 1
ATOM 1856 N N . ILE A 1 258 ? 41.728 13.990 42.607 1.00 20.76 256 ILE A N 1
ATOM 1857 C CA . ILE A 1 258 ? 40.627 14.070 41.610 1.00 21.13 256 ILE A CA 1
ATOM 1858 C C . ILE A 1 258 ? 39.604 13.012 42.011 1.00 22.17 256 ILE A C 1
ATOM 1859 O O . ILE A 1 258 ? 39.889 11.826 41.757 1.00 24.73 256 ILE A O 1
ATOM 1864 N N . ASN A 1 259 ? 38.500 13.430 42.637 1.00 21.74 257 ASN A N 1
ATOM 1865 C CA . ASN A 1 259 ? 37.405 12.546 43.113 1.00 22.16 257 ASN A CA 1
ATOM 1866 C C . ASN A 1 259 ? 36.081 13.267 42.789 1.00 22.61 257 ASN A C 1
ATOM 1867 O O . ASN A 1 259 ? 35.929 14.449 43.126 1.00 23.29 257 ASN A O 1
ATOM 1872 N N . GLY A 1 260 ? 35.181 12.609 42.061 1.00 23.56 258 GLY A N 1
ATOM 1873 C CA . GLY A 1 260 ? 33.801 13.082 41.829 1.00 23.53 258 GLY A CA 1
ATOM 1874 C C . GLY A 1 260 ? 33.674 13.916 40.573 1.00 22.86 258 GLY A C 1
ATOM 1875 O O . GLY A 1 260 ? 32.546 14.327 40.276 1.00 24.14 258 GLY A O 1
ATOM 1876 N N . LYS A 1 261 ? 34.768 14.145 39.853 1.00 22.79 259 LYS A N 1
ATOM 1877 C CA . LYS A 1 261 ? 34.773 15.036 38.662 1.00 25.12 259 LYS A CA 1
ATOM 1878 C C . LYS A 1 261 ? 34.559 14.195 37.394 1.00 24.45 259 LYS A C 1
ATOM 1879 O O . LYS A 1 261 ? 34.712 12.968 37.476 1.00 24.52 259 LYS A O 1
ATOM 1885 N N . VAL A 1 262 ? 34.207 14.857 36.284 1.00 23.47 260 VAL A N 1
ATOM 1886 C CA . VAL A 1 262 ? 34.122 14.294 34.903 1.00 23.13 260 VAL A CA 1
ATOM 1887 C C . VAL A 1 262 ? 35.237 14.931 34.081 1.00 24.09 260 VAL A C 1
ATOM 1888 O O . VAL A 1 262 ? 35.086 16.130 33.756 1.00 26.18 260 VAL A O 1
ATOM 1892 N N . LEU A 1 263 ? 36.251 14.157 33.688 1.00 22.64 261 LEU A N 1
ATOM 1893 C CA . LEU A 1 263 ? 37.365 14.641 32.835 1.00 20.83 261 LEU A CA 1
ATOM 1894 C C . LEU A 1 263 ? 37.056 14.357 31.363 1.00 20.54 261 LEU A C 1
ATOM 1895 O O . LEU A 1 263 ? 36.689 13.202 31.050 1.00 20.47 261 LEU A O 1
ATOM 1900 N N . THR A 1 264 ? 37.254 15.383 30.517 1.00 19.74 262 THR A N 1
ATOM 1901 C CA . THR A 1 264 ? 37.037 15.286 29.052 1.00 19.28 262 THR A CA 1
ATOM 1902 C C . THR A 1 264 ? 38.379 15.165 28.327 1.00 19.95 262 THR A C 1
ATOM 1903 O O . THR A 1 264 ? 39.187 16.098 28.427 1.00 21.54 262 THR A O 1
ATOM 1907 N N . VAL A 1 265 ? 38.606 14.043 27.642 1.00 18.85 263 VAL A N 1
ATOM 1908 C CA . VAL A 1 265 ? 39.879 13.810 26.901 1.00 17.81 263 VAL A CA 1
ATOM 1909 C C . VAL A 1 265 ? 39.534 13.904 25.419 1.00 17.36 263 VAL A C 1
ATOM 1910 O O . VAL A 1 265 ? 39.100 12.900 24.866 1.00 17.46 263 VAL A O 1
ATOM 1914 N N . ASP A 1 266 ? 39.731 15.078 24.815 1.00 17.96 264 ASP A N 1
ATOM 1915 C CA . ASP A 1 266 ? 39.259 15.347 23.432 1.00 18.40 264 ASP A CA 1
ATOM 1916 C C . ASP A 1 266 ? 40.329 16.002 22.551 1.00 18.09 264 ASP A C 1
ATOM 1917 O O . ASP A 1 266 ? 40.049 16.222 21.374 1.00 17.90 264 ASP A O 1
ATOM 1922 N N . GLY A 1 267 ? 41.503 16.294 23.098 1.00 19.79 265 GLY A N 1
ATOM 1923 C CA . GLY A 1 267 ? 42.604 16.941 22.348 1.00 21.62 265 GLY A CA 1
ATOM 1924 C C . GLY A 1 267 ? 42.412 18.451 22.215 1.00 23.73 265 GLY A C 1
ATOM 1925 O O . GLY A 1 267 ? 43.367 19.137 21.712 1.00 21.80 265 GLY A O 1
ATOM 1926 N N . GLY A 1 268 ? 41.229 18.944 22.628 1.00 24.18 266 GLY A N 1
ATOM 1927 C CA . GLY A 1 268 ? 40.907 20.373 22.777 1.00 25.36 266 GLY A CA 1
ATOM 1928 C C . GLY A 1 268 ? 39.791 20.844 21.862 1.00 27.50 266 GLY A C 1
ATOM 1929 O O . GLY A 1 268 ? 39.595 22.076 21.794 1.00 29.79 266 GLY A O 1
ATOM 1930 N N . ALA A 1 269 ? 39.100 19.933 21.170 1.00 29.07 267 ALA A N 1
ATOM 1931 C CA . ALA A 1 269 ? 37.896 20.231 20.361 1.00 31.92 267 ALA A CA 1
ATOM 1932 C C . ALA A 1 269 ? 37.209 18.940 19.930 1.00 35.35 267 ALA A C 1
ATOM 1933 O O . ALA A 1 269 ? 37.759 17.858 20.174 1.00 36.92 267 ALA A O 1
ATOM 1935 N N . ALA A 1 270 ? 36.041 19.095 19.305 1.00 41.41 268 ALA A N 1
ATOM 1936 C CA . ALA A 1 270 ? 35.284 18.050 18.579 1.00 43.92 268 ALA A CA 1
ATOM 1937 C C . ALA A 1 270 ? 35.622 18.146 17.083 1.00 45.94 268 ALA A C 1
ATOM 1938 O O . ALA A 1 270 ? 35.229 19.163 16.485 1.00 46.03 268 ALA A O 1
ATOM 1940 N N . LEU B 1 10 ? -0.879 50.376 27.050 1.00 41.84 8 LEU B N 1
ATOM 1941 C CA . LEU B 1 10 ? -0.177 49.736 28.223 1.00 42.36 8 LEU B CA 1
ATOM 1942 C C . LEU B 1 10 ? 0.191 48.290 27.869 1.00 41.08 8 LEU B C 1
ATOM 1943 O O . LEU B 1 10 ? -0.674 47.413 28.005 1.00 41.74 8 LEU B O 1
ATOM 1948 N N . HIS B 1 11 ? 1.435 48.062 27.440 1.00 39.75 9 HIS B N 1
ATOM 1949 C CA . HIS B 1 11 ? 1.940 46.766 26.908 1.00 39.29 9 HIS B CA 1
ATOM 1950 C C . HIS B 1 11 ? 1.902 45.672 27.986 1.00 41.05 9 HIS B C 1
ATOM 1951 O O . HIS B 1 11 ? 2.434 45.909 29.087 1.00 37.79 9 HIS B O 1
ATOM 1958 N N . ILE B 1 12 ? 1.344 44.501 27.645 1.00 43.93 10 ILE B N 1
ATOM 1959 C CA . ILE B 1 12 ? 1.211 43.302 28.534 1.00 45.08 10 ILE B CA 1
ATOM 1960 C C . ILE B 1 12 ? 2.083 42.167 27.984 1.00 43.53 10 ILE B C 1
ATOM 1961 O O . ILE B 1 12 ? 1.759 41.553 26.965 1.00 44.02 10 ILE B O 1
ATOM 1966 N N . PRO B 1 13 ? 3.214 41.831 28.644 1.00 41.14 11 PRO B N 1
ATOM 1967 C CA . PRO B 1 13 ? 4.148 40.847 28.099 1.00 41.24 11 PRO B CA 1
ATOM 1968 C C . PRO B 1 13 ? 3.760 39.380 28.341 1.00 40.93 11 PRO B C 1
ATOM 1969 O O . PRO B 1 13 ? 2.876 39.097 29.153 1.00 36.65 11 PRO B O 1
ATOM 1973 N N . GLY B 1 14 ? 4.470 38.487 27.646 1.00 39.82 12 GLY B N 1
ATOM 1974 C CA . GLY B 1 14 ? 4.502 37.037 27.908 1.00 38.73 12 GLY B CA 1
ATOM 1975 C C . GLY B 1 14 ? 3.117 36.416 27.905 1.00 37.33 12 GLY B C 1
ATOM 1976 O O . GLY B 1 14 ? 2.907 35.497 28.704 1.00 37.45 12 GLY B O 1
ATOM 1977 N N . ARG B 1 15 ? 2.214 36.865 27.023 1.00 36.52 13 ARG B N 1
ATOM 1978 C CA . ARG B 1 15 ? 0.812 36.362 26.973 1.00 37.64 13 ARG B CA 1
ATOM 1979 C C . ARG B 1 15 ? 0.714 35.204 25.980 1.00 38.45 13 ARG B C 1
ATOM 1980 O O . ARG B 1 15 ? 1.643 35.068 25.163 1.00 42.34 13 ARG B O 1
ATOM 1988 N N . LEU B 1 16 ? -0.325 34.364 26.117 1.00 37.47 14 LEU B N 1
ATOM 1989 C CA . LEU B 1 16 ? -0.443 33.041 25.431 1.00 35.28 14 LEU B CA 1
ATOM 1990 C C . LEU B 1 16 ? -1.860 32.846 24.866 1.00 33.28 14 LEU B C 1
ATOM 1991 O O . LEU B 1 16 ? -2.221 31.702 24.560 1.00 32.40 14 LEU B O 1
ATOM 1996 N N . ASP B 1 17 ? -2.601 33.936 24.665 1.00 30.96 15 ASP B N 1
ATOM 1997 C CA . ASP B 1 17 ? -4.004 33.937 24.183 1.00 28.28 15 ASP B CA 1
ATOM 1998 C C . ASP B 1 17 ? -4.091 33.098 22.896 1.00 28.42 15 ASP B C 1
ATOM 1999 O O . ASP B 1 17 ? -3.150 33.186 22.066 1.00 27.18 15 ASP B O 1
ATOM 2004 N N . GLY B 1 18 ? -5.159 32.288 22.768 1.00 28.67 16 GLY B N 1
ATOM 2005 C CA . GLY B 1 18 ? -5.443 31.371 21.637 1.00 27.76 16 GLY B CA 1
ATOM 2006 C C . GLY B 1 18 ? -4.330 30.360 21.403 1.00 27.18 16 GLY B C 1
ATOM 2007 O O . GLY B 1 18 ? -4.093 29.986 20.236 1.00 25.44 16 GLY B O 1
ATOM 2008 N N . LYS B 1 19 ? -3.648 29.959 22.477 1.00 28.32 17 LYS B N 1
ATOM 2009 C CA . LYS B 1 19 ? -2.603 28.903 22.489 1.00 28.00 17 LYS B CA 1
ATOM 2010 C C . LYS B 1 19 ? -3.062 27.801 23.435 1.00 28.99 17 LYS B C 1
ATOM 2011 O O . LYS B 1 19 ? -3.637 28.133 24.485 1.00 29.34 17 LYS B O 1
ATOM 2017 N N . VAL B 1 20 ? -2.741 26.558 23.095 1.00 30.23 18 VAL B N 1
ATOM 2018 C CA . VAL B 1 20 ? -3.036 25.357 23.922 1.00 30.69 18 VAL B CA 1
ATOM 2019 C C . VAL B 1 20 ? -1.720 24.847 24.530 1.00 31.61 18 VAL B C 1
ATOM 2020 O O . VAL B 1 20 ? -0.720 24.744 23.780 1.00 31.26 18 VAL B O 1
ATOM 2024 N N . ALA B 1 21 ? -1.740 24.552 25.840 1.00 31.43 19 ALA B N 1
ATOM 2025 C CA . ALA B 1 21 ? -0.610 24.037 26.648 1.00 30.33 19 ALA B CA 1
ATOM 2026 C C . ALA B 1 21 ? -1.038 22.761 27.394 1.00 30.42 19 ALA B C 1
ATOM 2027 O O . ALA B 1 21 ? -2.158 22.725 27.905 1.00 33.80 19 ALA B O 1
ATOM 2029 N N . LEU B 1 22 ? -0.183 21.740 27.430 1.00 29.28 20 LEU B N 1
ATOM 2030 C CA . LEU B 1 22 ? -0.390 20.481 28.193 1.00 30.20 20 LEU B CA 1
ATOM 2031 C C . LEU B 1 22 ? 0.665 20.448 29.307 1.00 31.49 20 LEU B C 1
ATOM 2032 O O . LEU B 1 22 ? 1.768 20.971 29.072 1.00 33.16 20 LEU B O 1
ATOM 2037 N N . VAL B 1 23 ? 0.355 19.897 30.482 1.00 30.66 21 VAL B N 1
ATOM 2038 C CA . VAL B 1 23 ? 1.328 19.860 31.614 1.00 30.87 21 VAL B CA 1
ATOM 2039 C C . VAL B 1 23 ? 1.201 18.528 32.357 1.00 31.20 21 VAL B C 1
ATOM 2040 O O . VAL B 1 23 ? 0.346 18.426 33.241 1.00 33.94 21 VAL B O 1
ATOM 2044 N N . THR B 1 24 ? 2.055 17.556 32.044 1.00 30.79 22 THR B N 1
ATOM 2045 C CA . THR B 1 24 ? 2.050 16.236 32.723 1.00 30.97 22 THR B CA 1
ATOM 2046 C C . THR B 1 24 ? 2.108 16.490 34.230 1.00 30.54 22 THR B C 1
ATOM 2047 O O . THR B 1 24 ? 2.737 17.497 34.641 1.00 29.40 22 THR B O 1
ATOM 2051 N N . GLY B 1 25 ? 1.449 15.626 35.006 1.00 30.20 23 GLY B N 1
ATOM 2052 C CA . GLY B 1 25 ? 1.479 15.663 36.480 1.00 30.24 23 GLY B CA 1
ATOM 2053 C C . GLY B 1 25 ? 1.233 17.064 37.008 1.00 29.79 23 GLY B C 1
ATOM 2054 O O . GLY B 1 25 ? 2.044 17.529 37.838 1.00 32.79 23 GLY B O 1
ATOM 2055 N N . SER B 1 26 ? 0.154 17.705 36.550 1.00 26.96 24 SER B N 1
ATOM 2056 C CA . SER B 1 26 ? -0.230 19.089 36.917 1.00 26.40 24 SER B CA 1
ATOM 2057 C C . SER B 1 26 ? -1.418 19.094 37.886 1.00 26.58 24 SER B C 1
ATOM 2058 O O . SER B 1 26 ? -1.952 20.173 38.130 1.00 26.60 24 SER B O 1
ATOM 2061 N N . GLY B 1 27 ? -1.834 17.939 38.410 1.00 27.54 25 GLY B N 1
ATOM 2062 C CA . GLY B 1 27 ? -2.910 17.860 39.415 1.00 27.06 25 GLY B CA 1
ATOM 2063 C C . GLY B 1 27 ? -2.500 18.532 40.714 1.00 28.31 25 GLY B C 1
ATOM 2064 O O . GLY B 1 27 ? -3.347 19.207 41.305 1.00 30.49 25 GLY B O 1
ATOM 2065 N N . ARG B 1 28 ? -1.245 18.342 41.146 1.00 30.39 26 ARG B N 1
ATOM 2066 C CA . ARG B 1 28 ? -0.656 18.896 42.398 1.00 31.55 26 ARG B CA 1
ATOM 2067 C C . ARG B 1 28 ? 0.770 19.351 42.117 1.00 36.17 26 ARG B C 1
ATOM 2068 O O . ARG B 1 28 ? 1.333 18.935 41.075 1.00 44.11 26 ARG B O 1
ATOM 2076 N N . GLY B 1 29 ? 1.355 20.097 43.054 1.00 37.89 27 GLY B N 1
ATOM 2077 C CA . GLY B 1 29 ? 2.805 20.369 43.087 1.00 37.00 27 GLY B CA 1
ATOM 2078 C C . GLY B 1 29 ? 3.208 21.421 42.076 1.00 35.82 27 GLY B C 1
ATOM 2079 O O . GLY B 1 29 ? 2.362 22.248 41.710 1.00 34.85 27 GLY B O 1
ATOM 2080 N N . ILE B 1 30 ? 4.469 21.404 41.644 1.00 36.58 28 ILE B N 1
ATOM 2081 C CA . ILE B 1 30 ? 5.004 22.428 40.704 1.00 35.41 28 ILE B CA 1
ATOM 2082 C C . ILE B 1 30 ? 4.108 22.394 39.465 1.00 34.34 28 ILE B C 1
ATOM 2083 O O . ILE B 1 30 ? 3.535 23.451 39.145 1.00 33.26 28 ILE B O 1
ATOM 2088 N N . GLY B 1 31 ? 3.925 21.233 38.853 1.00 32.90 29 GLY B N 1
ATOM 2089 C CA . GLY B 1 31 ? 3.161 21.139 37.599 1.00 33.76 29 GLY B CA 1
ATOM 2090 C C . GLY B 1 31 ? 1.840 21.867 37.643 1.00 34.65 29 GLY B C 1
ATOM 2091 O O . GLY B 1 31 ? 1.445 22.408 36.603 1.00 36.76 29 GLY B O 1
ATOM 2092 N N . ALA B 1 32 ? 1.184 21.883 38.797 1.00 31.96 30 ALA B N 1
ATOM 2093 C CA . ALA B 1 32 ? -0.148 22.504 38.918 1.00 30.72 30 ALA B CA 1
ATOM 2094 C C . ALA B 1 32 ? -0.050 24.022 38.819 1.00 30.83 30 ALA B C 1
ATOM 2095 O O . ALA B 1 32 ? -0.978 24.646 38.301 1.00 30.83 30 ALA B O 1
ATOM 2097 N N . ALA B 1 33 ? 1.044 24.586 39.299 1.00 30.24 31 ALA B N 1
ATOM 2098 C CA . ALA B 1 33 ? 1.239 26.037 39.169 1.00 31.76 31 ALA B CA 1
ATOM 2099 C C . ALA B 1 33 ? 1.478 26.382 37.701 1.00 30.84 31 ALA B C 1
ATOM 2100 O O . ALA B 1 33 ? 0.893 27.360 37.238 1.00 31.92 31 ALA B O 1
ATOM 2102 N N . VAL B 1 34 ? 2.298 25.600 37.002 1.00 28.88 32 VAL B N 1
ATOM 2103 C CA . VAL B 1 34 ? 2.527 25.827 35.551 1.00 28.67 32 VAL B CA 1
ATOM 2104 C C . VAL B 1 34 ? 1.164 25.802 34.879 1.00 27.24 32 VAL B C 1
ATOM 2105 O O . VAL B 1 34 ? 0.843 26.756 34.182 1.00 27.00 32 VAL B O 1
ATOM 2109 N N . ALA B 1 35 ? 0.395 24.750 35.108 1.00 25.75 33 ALA B N 1
ATOM 2110 C CA . ALA B 1 35 ? -0.984 24.663 34.594 1.00 25.02 33 ALA B CA 1
ATOM 2111 C C . ALA B 1 35 ? -1.727 25.981 34.787 1.00 24.87 33 ALA B C 1
ATOM 2112 O O . ALA B 1 35 ? -2.247 26.507 33.809 1.00 24.01 33 ALA B O 1
ATOM 2114 N N . VAL B 1 36 ? -1.788 26.471 36.019 1.00 24.77 34 VAL B N 1
ATOM 2115 C CA . VAL B 1 36 ? -2.506 27.732 36.350 1.00 24.63 34 VAL B CA 1
ATOM 2116 C C . VAL B 1 36 ? -1.848 28.930 35.672 1.00 23.96 34 VAL B C 1
ATOM 2117 O O . VAL B 1 36 ? -2.564 29.699 35.028 1.00 23.95 34 VAL B O 1
ATOM 2121 N N . HIS B 1 37 ? -0.543 29.089 35.824 1.00 22.58 35 HIS B N 1
ATOM 2122 C CA . HIS B 1 37 ? 0.128 30.298 35.299 1.00 23.07 35 HIS B CA 1
ATOM 2123 C C . HIS B 1 37 ? -0.223 30.438 33.828 1.00 26.05 35 HIS B C 1
ATOM 2124 O O . HIS B 1 37 ? -0.689 31.489 33.382 1.00 29.65 35 HIS B O 1
ATOM 2131 N N . LEU B 1 38 ? 0.022 29.375 33.084 1.00 28.21 36 LEU B N 1
ATOM 2132 C CA . LEU B 1 38 ? -0.230 29.460 31.630 1.00 28.79 36 LEU B CA 1
ATOM 2133 C C . LEU B 1 38 ? -1.705 29.820 31.424 1.00 28.93 36 LEU B C 1
ATOM 2134 O O . LEU B 1 38 ? -2.009 30.561 30.476 1.00 29.89 36 LEU B O 1
ATOM 2139 N N . GLY B 1 39 ? -2.581 29.317 32.295 1.00 28.83 37 GLY B N 1
ATOM 2140 C CA . GLY B 1 39 ? -4.026 29.622 32.291 1.00 29.27 37 GLY B CA 1
ATOM 2141 C C . GLY B 1 39 ? -4.283 31.100 32.519 1.00 28.41 37 GLY B C 1
ATOM 2142 O O . GLY B 1 39 ? -5.100 31.695 31.763 1.00 28.23 37 GLY B O 1
ATOM 2143 N N . LEU B 1 40 ? -3.592 31.661 33.514 1.00 27.31 38 LEU B N 1
ATOM 2144 C CA . LEU B 1 40 ? -3.592 33.109 33.863 1.00 27.82 38 LEU B CA 1
ATOM 2145 C C . LEU B 1 40 ? -3.128 33.923 32.650 1.00 29.18 38 LEU B C 1
ATOM 2146 O O . LEU B 1 40 ? -3.892 34.802 32.219 1.00 31.91 38 LEU B O 1
ATOM 2151 N N . LEU B 1 41 ? -1.956 33.605 32.089 1.00 28.91 39 LEU B N 1
ATOM 2152 C CA . LEU B 1 41 ? -1.377 34.310 30.914 1.00 29.59 39 LEU B CA 1
ATOM 2153 C C . LEU B 1 41 ? -2.196 34.006 29.639 1.00 30.47 39 LEU B C 1
ATOM 2154 O O . LEU B 1 41 ? -1.829 34.531 28.549 1.00 30.59 39 LEU B O 1
ATOM 2159 N N . GLY B 1 42 ? -3.262 33.199 29.739 1.00 31.09 40 GLY B N 1
ATOM 2160 C CA . GLY B 1 42 ? -4.336 33.145 28.722 1.00 34.23 40 GLY B CA 1
ATOM 2161 C C . GLY B 1 42 ? -4.219 31.994 27.726 1.00 35.47 40 GLY B C 1
ATOM 2162 O O . GLY B 1 42 ? -4.809 32.107 26.616 1.00 33.24 40 GLY B O 1
ATOM 2163 N N . ALA B 1 43 ? -3.508 30.924 28.098 1.00 35.84 41 ALA B N 1
ATOM 2164 C CA . ALA B 1 43 ? -3.501 29.629 27.382 1.00 36.04 41 ALA B CA 1
ATOM 2165 C C . ALA B 1 43 ? -4.711 28.820 27.846 1.00 36.41 41 ALA B C 1
ATOM 2166 O O . ALA B 1 43 ? -5.077 28.938 29.031 1.00 37.31 41 ALA B O 1
ATOM 2168 N N . LYS B 1 44 ? -5.306 28.039 26.944 1.00 36.30 42 LYS B N 1
ATOM 2169 C CA . LYS B 1 44 ? -6.114 26.842 27.295 1.00 36.30 42 LYS B CA 1
ATOM 2170 C C . LYS B 1 44 ? -5.151 25.745 27.768 1.00 34.63 42 LYS B C 1
ATOM 2171 O O . LYS B 1 44 ? -4.008 25.708 27.258 1.00 33.34 42 LYS B O 1
ATOM 2177 N N . VAL B 1 45 ? -5.564 24.911 28.725 1.00 32.70 43 VAL B N 1
ATOM 2178 C CA . VAL B 1 45 ? -4.630 23.988 29.441 1.00 34.02 43 VAL B CA 1
ATOM 2179 C C . VAL B 1 45 ? -5.235 22.578 29.545 1.00 34.37 43 VAL B C 1
ATOM 2180 O O . VAL B 1 45 ? -6.349 22.439 30.070 1.00 37.24 43 VAL B O 1
ATOM 2184 N N . VAL B 1 46 ? -4.499 21.567 29.084 1.00 32.49 44 VAL B N 1
ATOM 2185 C CA . VAL B 1 46 ? -4.747 20.134 29.402 1.00 32.60 44 VAL B CA 1
ATOM 2186 C C . VAL B 1 46 ? -3.962 19.802 30.676 1.00 31.55 44 VAL B C 1
ATOM 2187 O O . VAL B 1 46 ? -2.725 20.024 30.697 1.00 30.77 44 VAL B O 1
ATOM 2191 N N . VAL B 1 47 ? -4.658 19.317 31.706 1.00 30.18 45 VAL B N 1
ATOM 2192 C CA . VAL B 1 47 ? -4.099 19.134 33.078 1.00 30.52 45 VAL B CA 1
ATOM 2193 C C . VAL B 1 47 ? -3.974 17.629 33.338 1.00 30.29 45 VAL B C 1
ATOM 2194 O O . VAL B 1 47 ? -4.924 17.049 33.894 1.00 31.43 45 VAL B O 1
ATOM 2198 N N . ASN B 1 48 ? -2.857 17.020 32.918 1.00 29.23 46 ASN B N 1
ATOM 2199 C CA . ASN B 1 48 ? -2.606 15.560 33.073 1.00 28.72 46 ASN B CA 1
ATOM 2200 C C . ASN B 1 48 ? -2.350 15.273 34.555 1.00 28.42 46 ASN B C 1
ATOM 2201 O O . ASN B 1 48 ? -1.634 16.069 35.194 1.00 27.37 46 ASN B O 1
ATOM 2206 N N . TYR B 1 49 ? -2.996 14.216 35.057 1.00 27.97 47 TYR B N 1
ATOM 2207 C CA . TYR B 1 49 ? -2.779 13.571 36.375 1.00 30.00 47 TYR B CA 1
ATOM 2208 C C . TYR B 1 49 ? -2.678 12.076 36.099 1.00 31.39 47 TYR B C 1
ATOM 2209 O O . TYR B 1 49 ? -2.871 11.684 34.924 1.00 34.32 47 TYR B O 1
ATOM 2218 N N . ALA B 1 50 ? -2.448 11.276 37.135 1.00 31.28 48 ALA B N 1
ATOM 2219 C CA . ALA B 1 50 ? -2.386 9.799 37.030 1.00 33.23 48 ALA B CA 1
ATOM 2220 C C . ALA B 1 50 ? -3.018 9.127 38.261 1.00 36.25 48 ALA B C 1
ATOM 2221 O O . ALA B 1 50 ? -3.502 7.995 38.105 1.00 39.38 48 ALA B O 1
ATOM 2223 N N . ASN B 1 51 ? -3.007 9.769 39.440 1.00 38.26 49 ASN B N 1
ATOM 2224 C CA . ASN B 1 51 ? -3.515 9.166 40.702 1.00 37.37 49 ASN B CA 1
ATOM 2225 C C . ASN B 1 51 ? -4.388 10.144 41.480 1.00 36.46 49 ASN B C 1
ATOM 2226 O O . ASN B 1 51 ? -5.098 9.650 42.355 1.00 34.02 49 ASN B O 1
ATOM 2231 N N . SER B 1 52 ? -4.384 11.436 41.132 1.00 37.93 50 SER B N 1
ATOM 2232 C CA . SER B 1 52 ? -5.003 12.534 41.924 1.00 39.16 50 SER B CA 1
ATOM 2233 C C . SER B 1 52 ? -6.131 13.196 41.135 1.00 38.49 50 SER B C 1
ATOM 2234 O O . SER B 1 52 ? -6.017 14.365 40.744 1.00 36.66 50 SER B O 1
ATOM 2237 N N . PRO B 1 53 ? -7.272 12.489 40.941 1.00 34.30 51 PRO B N 1
ATOM 2238 C CA . PRO B 1 53 ? -8.310 12.932 40.011 1.00 32.46 51 PRO B CA 1
ATOM 2239 C C . PRO B 1 53 ? -9.011 14.210 40.489 1.00 30.21 51 PRO B C 1
ATOM 2240 O O . PRO B 1 53 ? -9.180 15.067 39.681 1.00 30.85 51 PRO B O 1
ATOM 2244 N N . THR B 1 54 ? -9.379 14.296 41.771 1.00 30.80 52 THR B N 1
ATOM 2245 C CA . THR B 1 54 ? -10.051 15.472 42.393 1.00 30.67 52 THR B CA 1
ATOM 2246 C C . THR B 1 54 ? -9.087 16.657 42.372 1.00 31.83 52 THR B C 1
ATOM 2247 O O . THR B 1 54 ? -9.524 17.750 41.995 1.00 32.36 52 THR B O 1
ATOM 2250 N N . HIS B 1 55 ? -7.827 16.429 42.750 1.00 33.58 53 HIS B N 1
ATOM 2251 C CA . HIS B 1 55 ? -6.741 17.441 42.714 1.00 34.25 53 HIS B CA 1
ATOM 2252 C C . HIS B 1 55 ? -6.732 18.124 41.355 1.00 33.92 53 HIS B C 1
ATOM 2253 O O . HIS B 1 55 ? -6.667 19.335 41.356 1.00 36.71 53 HIS B O 1
ATOM 2260 N N . ALA B 1 56 ? -6.772 17.362 40.260 1.00 34.82 54 ALA B N 1
ATOM 2261 C CA . ALA B 1 56 ? -6.747 17.869 38.864 1.00 36.66 54 ALA B CA 1
ATOM 2262 C C . ALA B 1 56 ? -8.013 18.684 38.549 1.00 39.45 54 ALA B C 1
ATOM 2263 O O . ALA B 1 56 ? -7.911 19.743 37.862 1.00 39.10 54 ALA B O 1
ATOM 2265 N N . GLN B 1 57 ? -9.175 18.214 39.010 1.00 40.49 55 GLN B N 1
ATOM 2266 C CA . GLN B 1 57 ? -10.476 18.895 38.768 1.00 39.93 55 GLN B CA 1
ATOM 2267 C C . GLN B 1 57 ? -10.459 20.255 39.484 1.00 36.52 55 GLN B C 1
ATOM 2268 O O . GLN B 1 57 ? -11.137 21.165 38.985 1.00 37.91 55 GLN B O 1
ATOM 2274 N N . LYS B 1 58 ? -9.701 20.411 40.574 1.00 33.20 56 LYS B N 1
ATOM 2275 C CA . LYS B 1 58 ? -9.550 21.722 41.266 1.00 34.95 56 LYS B CA 1
ATOM 2276 C C . LYS B 1 58 ? -8.714 22.663 40.389 1.00 33.06 56 LYS B C 1
ATOM 2277 O O . LYS B 1 58 ? -8.947 23.886 40.422 1.00 33.86 56 LYS B O 1
ATOM 2283 N N . VAL B 1 59 ? -7.736 22.119 39.671 1.00 29.51 57 VAL B N 1
ATOM 2284 C CA . VAL B 1 59 ? -6.836 22.912 38.796 1.00 27.96 57 VAL B CA 1
ATOM 2285 C C . VAL B 1 59 ? -7.628 23.287 37.540 1.00 29.21 57 VAL B C 1
ATOM 2286 O O . VAL B 1 59 ? -7.586 24.464 37.161 1.00 31.24 57 VAL B O 1
ATOM 2290 N N . VAL B 1 60 ? -8.361 22.347 36.933 1.00 29.37 58 VAL B N 1
ATOM 2291 C CA . VAL B 1 60 ? -9.334 22.676 35.847 1.00 30.89 58 VAL B CA 1
ATOM 2292 C C . VAL B 1 60 ? -10.261 23.799 36.347 1.00 34.44 58 VAL B C 1
ATOM 2293 O O . VAL B 1 60 ? -10.446 24.787 35.616 1.00 39.02 58 VAL B O 1
ATOM 2297 N N . ASP B 1 61 ? -10.826 23.671 37.551 1.00 35.51 59 ASP B N 1
ATOM 2298 C CA . ASP B 1 61 ? -11.736 24.688 38.148 1.00 35.48 59 ASP B CA 1
ATOM 2299 C C . ASP B 1 61 ? -11.007 26.044 38.212 1.00 34.92 59 ASP B C 1
ATOM 2300 O O . ASP B 1 61 ? -11.597 27.061 37.779 1.00 32.86 59 ASP B O 1
ATOM 2305 N N . GLU B 1 62 ? -9.773 26.056 38.734 1.00 34.96 60 GLU B N 1
ATOM 2306 C CA . GLU B 1 62 ? -8.984 27.290 39.011 1.00 34.77 60 GLU B CA 1
ATOM 2307 C C . GLU B 1 62 ? -8.855 28.054 37.691 1.00 33.98 60 GLU B C 1
ATOM 2308 O O . GLU B 1 62 ? -9.281 29.228 37.642 1.00 32.62 60 GLU B O 1
ATOM 2314 N N . ILE B 1 63 ? -8.361 27.369 36.658 1.00 32.97 61 ILE B N 1
ATOM 2315 C CA . ILE B 1 63 ? -8.049 27.951 35.320 1.00 35.05 61 ILE B CA 1
ATOM 2316 C C . ILE B 1 63 ? -9.339 28.496 34.685 1.00 34.53 61 ILE B C 1
ATOM 2317 O O . ILE B 1 63 ? -9.255 29.498 33.959 1.00 34.34 61 ILE B O 1
ATOM 2322 N N . LYS B 1 64 ? -10.493 27.885 34.949 1.00 34.51 62 LYS B N 1
ATOM 2323 C CA . LYS B 1 64 ? -11.790 28.349 34.383 1.00 34.97 62 LYS B CA 1
ATOM 2324 C C . LYS B 1 64 ? -12.197 29.664 35.063 1.00 34.51 62 LYS B C 1
ATOM 2325 O O . LYS B 1 64 ? -12.630 30.608 34.341 1.00 33.08 62 LYS B O 1
ATOM 2331 N N . GLN B 1 65 ? -12.023 29.748 36.382 1.00 34.48 63 GLN B N 1
ATOM 2332 C CA . GLN B 1 65 ? -12.416 30.942 37.169 1.00 35.07 63 GLN B CA 1
ATOM 2333 C C . GLN B 1 65 ? -11.668 32.172 36.632 1.00 33.92 63 GLN B C 1
ATOM 2334 O O . GLN B 1 65 ? -12.256 33.243 36.667 1.00 33.34 63 GLN B O 1
ATOM 2340 N N . LEU B 1 66 ? -10.441 32.048 36.120 1.00 34.30 64 LEU B N 1
ATOM 2341 C CA . LEU B 1 66 ? -9.698 33.251 35.653 1.00 37.45 64 LEU B CA 1
ATOM 2342 C C . LEU B 1 66 ? -9.744 33.376 34.119 1.00 38.32 64 LEU B C 1
ATOM 2343 O O . LEU B 1 66 ? -8.924 34.120 33.558 1.00 34.22 64 LEU B O 1
ATOM 2348 N N . GLY B 1 67 ? -10.710 32.720 33.466 1.00 43.57 65 GLY B N 1
ATOM 2349 C CA . GLY B 1 67 ? -11.216 33.108 32.130 1.00 44.64 65 GLY B CA 1
ATOM 2350 C C . GLY B 1 67 ? -10.497 32.427 30.979 1.00 44.61 65 GLY B C 1
ATOM 2351 O O . GLY B 1 67 ? -10.300 33.075 29.937 1.00 49.22 65 GLY B O 1
ATOM 2352 N N . SER B 1 68 ? -10.147 31.157 31.153 1.00 44.05 66 SER B N 1
ATOM 2353 C CA . SER B 1 68 ? -9.570 30.265 30.117 1.00 42.50 66 SER B CA 1
ATOM 2354 C C . SER B 1 68 ? -10.091 28.852 30.377 1.00 38.01 66 SER B C 1
ATOM 2355 O O . SER B 1 68 ? -10.675 28.645 31.432 1.00 39.56 66 SER B O 1
ATOM 2358 N N . ASP B 1 69 ? -9.882 27.919 29.460 1.00 35.75 67 ASP B N 1
ATOM 2359 C CA . ASP B 1 69 ? -10.550 26.588 29.482 1.00 37.91 67 ASP B CA 1
ATOM 2360 C C . ASP B 1 69 ? -9.525 25.520 29.909 1.00 36.69 67 ASP B C 1
ATOM 2361 O O . ASP B 1 69 ? -8.315 25.780 29.869 1.00 37.41 67 ASP B O 1
ATOM 2366 N N . ALA B 1 70 ? -9.996 24.355 30.333 1.00 36.13 68 ALA B N 1
ATOM 2367 C CA . ALA B 1 70 ? -9.134 23.221 30.716 1.00 37.85 68 ALA B CA 1
ATOM 2368 C C . ALA B 1 70 ? -9.965 21.935 30.802 1.00 40.80 68 ALA B C 1
ATOM 2369 O O . ALA B 1 70 ? -11.190 22.011 31.068 1.00 43.83 68 ALA B O 1
ATOM 2371 N N . ILE B 1 71 ? -9.311 20.807 30.537 1.00 40.14 69 ILE B N 1
ATOM 2372 C CA . ILE B 1 71 ? -9.816 19.432 30.800 1.00 43.19 69 ILE B CA 1
ATOM 2373 C C . ILE B 1 71 ? -8.681 18.682 31.488 1.00 39.10 69 ILE B C 1
ATOM 2374 O O . ILE B 1 71 ? -7.528 18.875 31.063 1.00 39.65 69 ILE B O 1
ATOM 2379 N N . ALA B 1 72 ? -9.000 17.877 32.500 1.00 35.80 70 ALA B N 1
ATOM 2380 C CA . ALA B 1 72 ? -8.076 16.889 33.100 1.00 34.78 70 ALA B CA 1
ATOM 2381 C C . ALA B 1 72 ? -8.036 15.649 32.198 1.00 34.76 70 ALA B C 1
ATOM 2382 O O . ALA B 1 72 ? -9.080 15.323 31.607 1.00 33.96 70 ALA B O 1
ATOM 2384 N N . ILE B 1 73 ? -6.874 15.001 32.064 1.00 34.50 71 ILE B N 1
ATOM 2385 C CA . ILE B 1 73 ? -6.727 13.726 31.299 1.00 34.24 71 ILE B CA 1
ATOM 2386 C C . ILE B 1 73 ? -5.794 12.792 32.070 1.00 34.37 71 ILE B C 1
ATOM 2387 O O . ILE B 1 73 ? -4.581 13.032 32.084 1.00 35.32 71 ILE B O 1
ATOM 2392 N N . LYS B 1 74 ? -6.350 11.743 32.669 1.00 35.61 72 LYS B N 1
ATOM 2393 C CA . LYS B 1 74 ? -5.581 10.664 33.341 1.00 35.81 72 LYS B CA 1
ATOM 2394 C C . LYS B 1 74 ? -4.677 9.967 32.309 1.00 35.42 72 LYS B C 1
ATOM 2395 O O . LYS B 1 74 ? -5.151 9.737 31.156 1.00 34.19 72 LYS B O 1
ATOM 2401 N N . ALA B 1 75 ? -3.433 9.658 32.710 1.00 33.12 73 ALA B N 1
ATOM 2402 C CA . ALA B 1 75 ? -2.413 8.937 31.910 1.00 31.27 73 ALA B CA 1
ATOM 2403 C C . ALA B 1 75 ? -1.174 8.649 32.764 1.00 30.35 73 ALA B C 1
ATOM 2404 O O . ALA B 1 75 ? -0.657 9.592 33.378 1.00 29.81 73 ALA B O 1
ATOM 2406 N N . ASP B 1 76 ? -0.722 7.394 32.800 1.00 31.18 74 ASP B N 1
ATOM 2407 C CA . ASP B 1 76 ? 0.606 6.990 33.346 1.00 31.83 74 ASP B CA 1
ATOM 2408 C C . ASP B 1 76 ? 1.664 7.284 32.276 1.00 31.03 74 ASP B C 1
ATOM 2409 O O . ASP B 1 76 ? 1.720 6.505 31.329 1.00 32.21 74 ASP B O 1
ATOM 2414 N N . VAL B 1 77 ? 2.460 8.356 32.404 1.00 30.31 75 VAL B N 1
ATOM 2415 C CA . VAL B 1 77 ? 3.458 8.763 31.360 1.00 29.75 75 VAL B CA 1
ATOM 2416 C C . VAL B 1 77 ? 4.687 7.848 31.454 1.00 28.19 75 VAL B C 1
ATOM 2417 O O . VAL B 1 77 ? 5.615 8.076 30.703 1.00 28.25 75 VAL B O 1
ATOM 2421 N N . ARG B 1 78 ? 4.681 6.844 32.332 1.00 29.08 76 ARG B N 1
ATOM 2422 C CA . ARG B 1 78 ? 5.597 5.670 32.262 1.00 29.33 76 ARG B CA 1
ATOM 2423 C C . ARG B 1 78 ? 5.257 4.777 31.067 1.00 28.99 76 ARG B C 1
ATOM 2424 O O . ARG B 1 78 ? 6.078 3.920 30.762 1.00 27.45 76 ARG B O 1
ATOM 2432 N N . GLN B 1 79 ? 4.077 4.945 30.460 1.00 31.42 77 GLN B N 1
ATOM 2433 C CA . GLN B 1 79 ? 3.517 4.051 29.406 1.00 33.34 77 GLN B CA 1
ATOM 2434 C C . GLN B 1 79 ? 3.420 4.798 28.069 1.00 33.37 77 GLN B C 1
ATOM 2435 O O . GLN B 1 79 ? 2.390 5.475 27.822 1.00 31.87 77 GLN B O 1
ATOM 2441 N N . VAL B 1 80 ? 4.425 4.613 27.213 1.00 33.01 78 VAL B N 1
ATOM 2442 C CA . VAL B 1 80 ? 4.576 5.372 25.939 1.00 33.24 78 VAL B CA 1
ATOM 2443 C C . VAL B 1 80 ? 3.231 5.405 25.206 1.00 34.43 78 VAL B C 1
ATOM 2444 O O . VAL B 1 80 ? 2.819 6.491 24.814 1.00 35.90 78 VAL B O 1
ATOM 2448 N N . PRO B 1 81 ? 2.474 4.289 25.023 1.00 35.81 79 PRO B N 1
ATOM 2449 C CA . PRO B 1 81 ? 1.140 4.351 24.401 1.00 38.47 79 PRO B CA 1
ATOM 2450 C C . PRO B 1 81 ? 0.109 5.256 25.111 1.00 39.62 79 PRO B C 1
ATOM 2451 O O . PRO B 1 81 ? -0.689 5.887 24.402 1.00 38.69 79 PRO B O 1
ATOM 2455 N N . GLU B 1 82 ? 0.151 5.334 26.451 1.00 39.36 80 GLU B N 1
ATOM 2456 C CA . GLU B 1 82 ? -0.663 6.301 27.244 1.00 40.25 80 GLU B CA 1
ATOM 2457 C C . GLU B 1 82 ? -0.226 7.733 26.905 1.00 38.45 80 GLU B C 1
ATOM 2458 O O . GLU B 1 82 ? -1.092 8.621 26.931 1.00 39.16 80 GLU B O 1
ATOM 2464 N N . ILE B 1 83 ? 1.053 7.952 26.582 1.00 34.14 81 ILE B N 1
ATOM 2465 C CA . ILE B 1 83 ? 1.573 9.291 26.190 1.00 31.91 81 ILE B CA 1
ATOM 2466 C C . ILE B 1 83 ? 1.057 9.603 24.788 1.00 30.80 81 ILE B C 1
ATOM 2467 O O . ILE B 1 83 ? 0.725 10.751 24.536 1.00 28.15 81 ILE B O 1
ATOM 2472 N N . VAL B 1 84 ? 1.023 8.614 23.896 1.00 36.23 82 VAL B N 1
ATOM 2473 C CA . VAL B 1 84 ? 0.561 8.816 22.488 1.00 40.19 82 VAL B CA 1
ATOM 2474 C C . VAL B 1 84 ? -0.900 9.266 22.584 1.00 42.94 82 VAL B C 1
ATOM 2475 O O . VAL B 1 84 ? -1.261 10.296 21.960 1.00 44.06 82 VAL B O 1
ATOM 2479 N N . ARG B 1 85 ? -1.672 8.561 23.410 1.00 43.62 83 ARG B N 1
ATOM 2480 C CA . ARG B 1 85 ? -3.123 8.798 23.578 1.00 45.13 83 ARG B CA 1
ATOM 2481 C C . ARG B 1 85 ? -3.315 10.187 24.195 1.00 40.88 83 ARG B C 1
ATOM 2482 O O . ARG B 1 85 ? -4.236 10.898 23.758 1.00 38.85 83 ARG B O 1
ATOM 2490 N N . LEU B 1 86 ? -2.467 10.563 25.156 1.00 36.60 84 LEU B N 1
ATOM 2491 C CA . LEU B 1 86 ? -2.588 11.840 25.908 1.00 35.43 84 LEU B CA 1
ATOM 2492 C C . LEU B 1 86 ? -2.461 12.998 24.916 1.00 34.96 84 LEU B C 1
ATOM 2493 O O . LEU B 1 86 ? -3.365 13.839 24.866 1.00 37.54 84 LEU B O 1
ATOM 2498 N N . PHE B 1 87 ? -1.407 13.007 24.109 1.00 33.36 85 PHE B N 1
ATOM 2499 C CA . PHE B 1 87 ? -1.210 14.025 23.046 1.00 33.01 85 PHE B CA 1
ATOM 2500 C C . PHE B 1 87 ? -2.321 13.886 21.991 1.00 32.60 85 PHE B C 1
ATOM 2501 O O . PHE B 1 87 ? -2.904 14.928 21.610 1.00 30.58 85 PHE B O 1
ATOM 2509 N N . ASP B 1 88 ? -2.627 12.657 21.548 1.00 32.86 86 ASP B N 1
ATOM 2510 C CA . ASP B 1 88 ? -3.694 12.382 20.542 1.00 32.61 86 ASP B CA 1
ATOM 2511 C C . ASP B 1 88 ? -5.032 12.947 21.043 1.00 34.53 86 ASP B C 1
ATOM 2512 O O . ASP B 1 88 ? -5.722 13.576 20.239 1.00 35.14 86 ASP B O 1
ATOM 2517 N N . GLU B 1 89 ? -5.376 12.744 22.325 1.00 37.34 87 GLU B N 1
ATOM 2518 C CA . GLU B 1 89 ? -6.632 13.250 22.960 1.00 36.46 87 GLU B CA 1
ATOM 2519 C C . GLU B 1 89 ? -6.606 14.780 23.074 1.00 34.26 87 GLU B C 1
ATOM 2520 O O . GLU B 1 89 ? -7.637 15.393 22.790 1.00 35.13 87 GLU B O 1
ATOM 2526 N N . ALA B 1 90 ? -5.496 15.372 23.516 1.00 33.30 88 ALA B N 1
ATOM 2527 C CA . ALA B 1 90 ? -5.372 16.834 23.729 1.00 33.59 88 ALA B CA 1
ATOM 2528 C C . ALA B 1 90 ? -5.747 17.575 22.449 1.00 32.76 88 ALA B C 1
ATOM 2529 O O . ALA B 1 90 ? -6.551 18.518 22.509 1.00 32.34 88 ALA B O 1
ATOM 2531 N N . VAL B 1 91 ? -5.186 17.148 21.324 1.00 33.63 89 VAL B N 1
ATOM 2532 C CA . VAL B 1 91 ? -5.373 17.836 20.015 1.00 35.47 89 VAL B CA 1
ATOM 2533 C C . VAL B 1 91 ? -6.794 17.542 19.517 1.00 35.28 89 VAL B C 1
ATOM 2534 O O . VAL B 1 91 ? -7.393 18.444 18.882 1.00 37.34 89 VAL B O 1
ATOM 2538 N N . ALA B 1 92 ? -7.315 16.349 19.816 1.00 33.84 90 ALA B N 1
ATOM 2539 C CA . ALA B 1 92 ? -8.732 15.982 19.592 1.00 35.09 90 ALA B CA 1
ATOM 2540 C C . ALA B 1 92 ? -9.631 17.050 20.236 1.00 35.15 90 ALA B C 1
ATOM 2541 O O . ALA B 1 92 ? -10.583 17.497 19.569 1.00 36.56 90 ALA B O 1
ATOM 2543 N N . HIS B 1 93 ? -9.336 17.469 21.471 1.00 33.39 91 HIS B N 1
ATOM 2544 C CA . HIS B 1 93 ? -10.224 18.366 22.255 1.00 33.25 91 HIS B CA 1
ATOM 2545 C C . HIS B 1 93 ? -10.086 19.822 21.801 1.00 31.98 91 HIS B C 1
ATOM 2546 O O . HIS B 1 93 ? -11.066 20.320 21.268 1.00 32.14 91 HIS B O 1
ATOM 2553 N N . PHE B 1 94 ? -8.930 20.465 22.012 1.00 31.48 92 PHE B N 1
ATOM 2554 C CA . PHE B 1 94 ? -8.715 21.932 21.825 1.00 31.88 92 PHE B CA 1
ATOM 2555 C C . PHE B 1 94 ? -8.334 22.299 20.372 1.00 31.01 92 PHE B C 1
ATOM 2556 O O . PHE B 1 94 ? -8.238 23.515 20.078 1.00 27.82 92 PHE B O 1
ATOM 2564 N N . GLY B 1 95 ? -8.086 21.309 19.502 1.00 30.65 93 GLY B N 1
ATOM 2565 C CA . GLY B 1 95 ? -7.860 21.520 18.064 1.00 31.30 93 GLY B CA 1
ATOM 2566 C C . GLY B 1 95 ? -6.388 21.544 17.695 1.00 34.45 93 GLY B C 1
ATOM 2567 O O . GLY B 1 95 ? -6.068 21.065 16.594 1.00 38.47 93 GLY B O 1
ATOM 2568 N N . GLN B 1 96 ? -5.521 22.139 18.526 1.00 37.05 94 GLN B N 1
ATOM 2569 C CA . GLN B 1 96 ? -4.036 22.095 18.360 1.00 35.98 94 GLN B CA 1
ATOM 2570 C C . GLN B 1 96 ? -3.369 22.141 19.739 1.00 35.14 94 GLN B C 1
ATOM 2571 O O . GLN B 1 96 ? -4.096 22.219 20.735 1.00 37.89 94 GLN B O 1
ATOM 2577 N N . LEU B 1 97 ? -2.034 22.080 19.773 1.00 33.17 95 LEU B N 1
ATOM 2578 C CA . LEU B 1 97 ? -1.198 22.119 21.001 1.00 31.86 95 LEU B CA 1
ATOM 2579 C C . LEU B 1 97 ? 0.064 22.927 20.700 1.00 30.91 95 LEU B C 1
ATOM 2580 O O . LEU B 1 97 ? 0.825 22.513 19.809 1.00 31.91 95 LEU B O 1
ATOM 2585 N N . ASP B 1 98 ? 0.261 24.044 21.405 1.00 29.27 96 ASP B N 1
ATOM 2586 C CA . ASP B 1 98 ? 1.387 24.994 21.179 1.00 28.63 96 ASP B CA 1
ATOM 2587 C C . ASP B 1 98 ? 2.517 24.736 22.200 1.00 27.11 96 ASP B C 1
ATOM 2588 O O . ASP B 1 98 ? 3.722 24.957 21.869 1.00 25.15 96 ASP B O 1
ATOM 2593 N N . ILE B 1 99 ? 2.157 24.276 23.400 1.00 24.68 97 ILE B N 1
ATOM 2594 C CA . ILE B 1 99 ? 3.079 24.181 24.565 1.00 22.52 97 ILE B CA 1
ATOM 2595 C C . ILE B 1 99 ? 2.916 22.802 25.208 1.00 21.79 97 ILE B C 1
ATOM 2596 O O . ILE B 1 99 ? 1.764 22.374 25.441 1.00 20.88 97 ILE B O 1
ATOM 2601 N N . ALA B 1 100 ? 4.035 22.110 25.426 1.00 20.80 98 ALA B N 1
ATOM 2602 C CA . ALA B 1 100 ? 4.099 20.815 26.141 1.00 19.81 98 ALA B CA 1
ATOM 2603 C C . ALA B 1 100 ? 5.143 20.946 27.249 1.00 18.93 98 ALA B C 1
ATOM 2604 O O . ALA B 1 100 ? 6.294 21.186 26.923 1.00 19.39 98 ALA B O 1
ATOM 2606 N N . VAL B 1 101 ? 4.725 20.863 28.510 1.00 18.70 99 VAL B N 1
ATOM 2607 C CA . VAL B 1 101 ? 5.612 20.937 29.708 1.00 18.42 99 VAL B CA 1
ATOM 2608 C C . VAL B 1 101 ? 5.757 19.516 30.276 1.00 18.47 99 VAL B C 1
ATOM 2609 O O . VAL B 1 101 ? 4.765 18.974 30.773 1.00 18.85 99 VAL B O 1
ATOM 2613 N N . SER B 1 102 ? 6.952 18.929 30.200 1.00 19.20 100 SER B N 1
ATOM 2614 C CA . SER B 1 102 ? 7.309 17.668 30.898 1.00 19.48 100 SER B CA 1
ATOM 2615 C C . SER B 1 102 ? 7.658 17.984 32.358 1.00 20.07 100 SER B C 1
ATOM 2616 O O . SER B 1 102 ? 8.789 18.417 32.619 1.00 20.76 100 SER B O 1
ATOM 2619 N N . ASN B 1 103 ? 6.703 17.771 33.264 1.00 20.92 101 ASN B N 1
ATOM 2620 C CA . ASN B 1 103 ? 6.820 18.068 34.712 1.00 21.74 101 ASN B CA 1
ATOM 2621 C C . ASN B 1 103 ? 6.922 16.793 35.556 1.00 22.13 101 ASN B C 1
ATOM 2622 O O . ASN B 1 103 ? 7.715 16.796 36.530 1.00 21.34 101 ASN B O 1
ATOM 2627 N N . SER B 1 104 ? 6.095 15.785 35.242 1.00 22.92 102 SER B N 1
ATOM 2628 C CA . SER B 1 104 ? 5.881 14.556 36.058 1.00 23.40 102 SER B CA 1
ATOM 2629 C C . SER B 1 104 ? 7.218 13.976 36.506 1.00 22.07 102 SER B C 1
ATOM 2630 O O . SER B 1 104 ? 8.106 13.872 35.667 1.00 22.98 102 SER B O 1
ATOM 2633 N N . GLY B 1 105 ? 7.324 13.578 37.770 1.00 21.78 103 GLY B N 1
ATOM 2634 C CA . GLY B 1 105 ? 8.555 12.974 38.312 1.00 22.36 103 GLY B CA 1
ATOM 2635 C C . GLY B 1 105 ? 8.339 12.318 39.666 1.00 21.61 103 GLY B C 1
ATOM 2636 O O . GLY B 1 105 ? 7.300 12.586 40.282 1.00 22.46 103 GLY B O 1
ATOM 2637 N N . VAL B 1 106 ? 9.302 11.505 40.114 1.00 20.71 104 VAL B N 1
ATOM 2638 C CA . VAL B 1 106 ? 9.328 10.850 41.457 1.00 20.68 104 VAL B CA 1
ATOM 2639 C C . VAL B 1 106 ? 10.741 10.979 42.051 1.00 21.92 104 VAL B C 1
ATOM 2640 O O . VAL B 1 106 ? 11.737 10.956 41.266 1.00 21.81 104 VAL B O 1
ATOM 2644 N N . VAL B 1 107 ? 10.832 11.011 43.386 1.00 21.98 105 VAL B N 1
ATOM 2645 C CA . VAL B 1 107 ? 12.146 11.127 44.086 1.00 22.60 105 VAL B CA 1
ATOM 2646 C C . VAL B 1 107 ? 12.560 9.774 44.663 1.00 23.51 105 VAL B C 1
ATOM 2647 O O . VAL B 1 107 ? 11.676 8.944 44.889 1.00 23.64 105 VAL B O 1
ATOM 2651 N N . SER B 1 108 ? 13.863 9.574 44.871 1.00 23.38 106 SER B N 1
ATOM 2652 C CA . SER B 1 108 ? 14.387 8.329 45.479 1.00 24.31 106 SER B CA 1
ATOM 2653 C C . SER B 1 108 ? 15.581 8.688 46.357 1.00 26.33 106 SER B C 1
ATOM 2654 O O . SER B 1 108 ? 16.310 9.624 46.009 1.00 27.33 106 SER B O 1
ATOM 2657 N N . PHE B 1 109 ? 15.751 7.968 47.460 1.00 28.13 107 PHE B N 1
ATOM 2658 C CA . PHE B 1 109 ? 16.878 8.237 48.377 1.00 32.23 107 PHE B CA 1
ATOM 2659 C C . PHE B 1 109 ? 17.522 6.911 48.758 1.00 31.25 107 PHE B C 1
ATOM 2660 O O . PHE B 1 109 ? 16.802 5.926 48.907 1.00 32.56 107 PHE B O 1
ATOM 2668 N N . GLY B 1 110 ? 18.841 6.900 48.906 1.00 29.18 108 GLY B N 1
ATOM 2669 C CA . GLY B 1 110 ? 19.526 5.634 49.196 1.00 29.94 108 GLY B CA 1
ATOM 2670 C C . GLY B 1 110 ? 20.962 5.588 48.723 1.00 29.44 108 GLY B C 1
ATOM 2671 O O . GLY B 1 110 ? 21.249 6.157 47.669 1.00 29.02 108 GLY B O 1
ATOM 2672 N N . HIS B 1 111 ? 21.815 4.894 49.472 1.00 28.90 109 HIS B N 1
ATOM 2673 C CA . HIS B 1 111 ? 23.252 4.795 49.139 1.00 27.64 109 HIS B CA 1
ATOM 2674 C C . HIS B 1 111 ? 23.398 3.840 47.966 1.00 28.42 109 HIS B C 1
ATOM 2675 O O . HIS B 1 111 ? 22.666 2.849 47.890 1.00 29.72 109 HIS B O 1
ATOM 2682 N N . LEU B 1 112 ? 24.320 4.163 47.075 1.00 26.94 110 LEU B N 1
ATOM 2683 C CA . LEU B 1 112 ? 24.560 3.352 45.857 1.00 25.03 110 LEU B CA 1
ATOM 2684 C C . LEU B 1 112 ? 24.435 1.862 46.199 1.00 25.71 110 LEU B C 1
ATOM 2685 O O . LEU B 1 112 ? 23.858 1.117 45.379 1.00 27.40 110 LEU B O 1
ATOM 2690 N N . LYS B 1 113 ? 24.929 1.448 47.373 1.00 24.03 111 LYS B N 1
ATOM 2691 C CA . LYS B 1 113 ? 25.030 0.019 47.756 1.00 23.24 111 LYS B CA 1
ATOM 2692 C C . LYS B 1 113 ? 23.627 -0.583 47.889 1.00 22.75 111 LYS B C 1
ATOM 2693 O O . LYS B 1 113 ? 23.500 -1.793 47.605 1.00 23.40 111 LYS B O 1
ATOM 2699 N N . ASP B 1 114 ? 22.620 0.224 48.246 1.00 22.28 112 ASP B N 1
ATOM 2700 C CA . ASP B 1 114 ? 21.250 -0.250 48.608 1.00 22.48 112 ASP B CA 1
ATOM 2701 C C . ASP B 1 114 ? 20.252 -0.058 47.463 1.00 22.73 112 ASP B C 1
ATOM 2702 O O . ASP B 1 114 ? 19.060 -0.462 47.622 1.00 22.45 112 ASP B O 1
ATOM 2707 N N . VAL B 1 115 ? 20.684 0.521 46.346 1.00 22.77 113 VAL B N 1
ATOM 2708 C CA . VAL B 1 115 ? 19.729 0.820 45.241 1.00 23.37 113 VAL B CA 1
ATOM 2709 C C . VAL B 1 115 ? 19.546 -0.449 44.394 1.00 23.31 113 VAL B C 1
ATOM 2710 O O . VAL B 1 115 ? 20.548 -1.012 43.904 1.00 21.45 113 VAL B O 1
ATOM 2714 N N . THR B 1 116 ? 18.283 -0.865 44.263 1.00 23.54 114 THR B N 1
ATOM 2715 C CA . THR B 1 116 ? 17.829 -2.122 43.621 1.00 23.35 114 THR B CA 1
ATOM 2716 C C . THR B 1 116 ? 17.443 -1.851 42.162 1.00 23.50 114 THR B C 1
ATOM 2717 O O . THR B 1 116 ? 17.203 -0.670 41.808 1.00 21.87 114 THR B O 1
ATOM 2721 N N . GLU B 1 117 ? 17.327 -2.922 41.372 1.00 24.34 115 GLU B N 1
ATOM 2722 C CA . GLU B 1 117 ? 16.875 -2.902 39.948 1.00 24.99 115 GLU B CA 1
ATOM 2723 C C . GLU B 1 117 ? 15.443 -2.362 39.830 1.00 26.72 115 GLU B C 1
ATOM 2724 O O . GLU B 1 117 ? 15.158 -1.578 38.889 1.00 25.02 115 GLU B O 1
ATOM 2730 N N . GLU B 1 118 ? 14.563 -2.837 40.717 1.00 28.53 116 GLU B N 1
ATOM 2731 C CA . GLU B 1 118 ? 13.149 -2.402 40.781 1.00 29.54 116 GLU B CA 1
ATOM 2732 C C . GLU B 1 118 ? 13.189 -0.883 40.971 1.00 26.95 116 GLU B C 1
ATOM 2733 O O . GLU B 1 118 ? 12.472 -0.187 40.240 1.00 26.53 116 GLU B O 1
ATOM 2739 N N . GLU B 1 119 ? 14.085 -0.390 41.832 1.00 25.42 117 GLU B N 1
ATOM 2740 C CA . GLU B 1 119 ? 14.121 1.037 42.249 1.00 25.32 117 GLU B CA 1
ATOM 2741 C C . GLU B 1 119 ? 14.737 1.905 41.138 1.00 25.92 117 GLU B C 1
ATOM 2742 O O . GLU B 1 119 ? 14.091 2.905 40.751 1.00 26.86 117 GLU B O 1
ATOM 2748 N N . PHE B 1 120 ? 15.923 1.570 40.627 1.00 25.19 118 PHE B N 1
ATOM 2749 C CA . PHE B 1 120 ? 16.458 2.233 39.409 1.00 26.20 118 PHE B CA 1
ATOM 2750 C C . PHE B 1 120 ? 15.280 2.500 38.445 1.00 25.81 118 PHE B C 1
ATOM 2751 O O . PHE B 1 120 ? 15.066 3.666 38.059 1.00 26.99 118 PHE B O 1
ATOM 2759 N N . ASP B 1 121 ? 14.507 1.460 38.098 1.00 24.23 119 ASP B N 1
ATOM 2760 C CA . ASP B 1 121 ? 13.487 1.481 37.012 1.00 22.61 119 ASP B CA 1
ATOM 2761 C C . ASP B 1 121 ? 12.296 2.370 37.393 1.00 22.34 119 ASP B C 1
ATOM 2762 O O . ASP B 1 121 ? 11.969 3.285 36.627 1.00 20.75 119 ASP B O 1
ATOM 2767 N N . ARG B 1 122 ? 11.663 2.121 38.535 1.00 23.92 120 ARG B N 1
ATOM 2768 C CA . ARG B 1 122 ? 10.582 2.996 39.064 1.00 24.51 120 ARG B CA 1
ATOM 2769 C C . ARG B 1 122 ? 10.946 4.458 38.754 1.00 23.87 120 ARG B C 1
ATOM 2770 O O . ARG B 1 122 ? 10.096 5.186 38.195 1.00 23.74 120 ARG B O 1
ATOM 2778 N N . VAL B 1 123 ? 12.170 4.857 39.093 1.00 22.38 121 VAL B N 1
ATOM 2779 C CA . VAL B 1 123 ? 12.678 6.256 38.971 1.00 21.97 121 VAL B CA 1
ATOM 2780 C C . VAL B 1 123 ? 12.886 6.622 37.493 1.00 21.77 121 VAL B C 1
ATOM 2781 O O . VAL B 1 123 ? 12.359 7.683 37.020 1.00 20.51 121 VAL B O 1
ATOM 2785 N N . PHE B 1 124 ? 13.677 5.805 36.793 1.00 21.08 122 PHE B N 1
ATOM 2786 C CA . PHE B 1 124 ? 14.114 6.081 35.402 1.00 20.69 122 PHE B CA 1
ATOM 2787 C C . PHE B 1 124 ? 12.916 5.959 34.457 1.00 20.10 122 PHE B C 1
ATOM 2788 O O . PHE B 1 124 ? 12.926 6.680 33.461 1.00 20.63 122 PHE B O 1
ATOM 2796 N N . SER B 1 125 ? 11.915 5.131 34.777 1.00 19.68 123 SER B N 1
ATOM 2797 C CA . SER B 1 125 ? 10.773 4.819 33.878 1.00 19.95 123 SER B CA 1
ATOM 2798 C C . SER B 1 125 ? 9.937 6.082 33.645 1.00 20.17 123 SER B C 1
ATOM 2799 O O . SER B 1 125 ? 9.444 6.273 32.500 1.00 19.93 123 SER B O 1
ATOM 2802 N N . LEU B 1 126 ? 9.837 6.925 34.678 1.00 20.81 124 LEU B N 1
ATOM 2803 C CA . LEU B 1 126 ? 9.043 8.186 34.679 1.00 21.26 124 LEU B CA 1
ATOM 2804 C C . LEU B 1 126 ? 9.914 9.414 34.353 1.00 21.40 124 LEU B C 1
ATOM 2805 O O . LEU B 1 126 ? 9.504 10.191 33.446 1.00 20.58 124 LEU B O 1
ATOM 2810 N N . ASN B 1 127 ? 11.015 9.619 35.095 1.00 21.25 125 ASN B N 1
ATOM 2811 C CA . ASN B 1 127 ? 11.734 10.925 35.166 1.00 21.36 125 ASN B CA 1
ATOM 2812 C C . ASN B 1 127 ? 12.541 11.160 33.882 1.00 20.46 125 ASN B C 1
ATOM 2813 O O . ASN B 1 127 ? 12.822 12.365 33.575 1.00 18.82 125 ASN B O 1
ATOM 2818 N N . THR B 1 128 ? 12.911 10.072 33.184 1.00 19.21 126 THR B N 1
ATOM 2819 C CA . THR B 1 128 ? 13.926 10.067 32.083 1.00 19.27 126 THR B CA 1
ATOM 2820 C C . THR B 1 128 ? 13.343 9.491 30.778 1.00 18.39 126 THR B C 1
ATOM 2821 O O . THR B 1 128 ? 13.302 10.225 29.782 1.00 18.25 126 THR B O 1
ATOM 2825 N N . ARG B 1 129 ? 12.929 8.226 30.782 1.00 17.70 127 ARG B N 1
ATOM 2826 C CA . ARG B 1 129 ? 12.242 7.581 29.641 1.00 17.98 127 ARG B CA 1
ATOM 2827 C C . ARG B 1 129 ? 10.925 8.321 29.411 1.00 17.78 127 ARG B C 1
ATOM 2828 O O . ARG B 1 129 ? 10.680 8.727 28.264 1.00 17.67 127 ARG B O 1
ATOM 2836 N N . GLY B 1 130 ? 10.127 8.500 30.469 1.00 18.18 128 GLY B N 1
ATOM 2837 C CA . GLY B 1 130 ? 8.819 9.186 30.410 1.00 18.22 128 GLY B CA 1
ATOM 2838 C C . GLY B 1 130 ? 8.921 10.568 29.778 1.00 18.12 128 GLY B C 1
ATOM 2839 O O . GLY B 1 130 ? 8.167 10.862 28.839 1.00 17.47 128 GLY B O 1
ATOM 2840 N N . GLN B 1 131 ? 9.845 11.382 30.276 1.00 18.76 129 GLN B N 1
ATOM 2841 C CA . GLN B 1 131 ? 10.007 12.796 29.871 1.00 19.57 129 GLN B CA 1
ATOM 2842 C C . GLN B 1 131 ? 10.472 12.815 28.415 1.00 19.50 129 GLN B C 1
ATOM 2843 O O . GLN B 1 131 ? 9.984 13.682 27.674 1.00 19.38 129 GLN B O 1
ATOM 2849 N N . PHE B 1 132 ? 11.398 11.920 28.048 1.00 19.51 130 PHE B N 1
ATOM 2850 C CA . PHE B 1 132 ? 11.927 11.756 26.664 1.00 19.40 130 PHE B CA 1
ATOM 2851 C C . PHE B 1 132 ? 10.745 11.494 25.721 1.00 19.71 130 PHE B C 1
ATOM 2852 O O . PHE B 1 132 ? 10.651 12.113 24.652 1.00 20.20 130 PHE B O 1
ATOM 2860 N N . PHE B 1 133 ? 9.839 10.603 26.113 1.00 20.11 131 PHE B N 1
ATOM 2861 C CA . PHE B 1 133 ? 8.731 10.162 25.231 1.00 20.79 131 PHE B CA 1
ATOM 2862 C C . PHE B 1 133 ? 7.591 11.193 25.270 1.00 21.95 131 PHE B C 1
ATOM 2863 O O . PHE B 1 133 ? 6.880 11.331 24.244 1.00 23.33 131 PHE B O 1
ATOM 2871 N N . VAL B 1 134 ? 7.424 11.914 26.383 1.00 21.29 132 VAL B N 1
ATOM 2872 C CA . VAL B 1 134 ? 6.569 13.134 26.406 1.00 21.43 132 VAL B CA 1
ATOM 2873 C C . VAL B 1 134 ? 7.094 14.078 25.316 1.00 21.81 132 VAL B C 1
ATOM 2874 O O . VAL B 1 134 ? 6.303 14.500 24.460 1.00 23.60 132 VAL B O 1
ATOM 2878 N N . ALA B 1 135 ? 8.395 14.342 25.312 1.00 22.14 133 ALA B N 1
ATOM 2879 C CA . ALA B 1 135 ? 9.061 15.254 24.360 1.00 23.26 133 ALA B CA 1
ATOM 2880 C C . ALA B 1 135 ? 8.856 14.754 22.931 1.00 24.32 133 ALA B C 1
ATOM 2881 O O . ALA B 1 135 ? 8.589 15.620 22.057 1.00 24.44 133 ALA B O 1
ATOM 2883 N N . ARG B 1 136 ? 8.975 13.433 22.701 1.00 24.83 134 ARG B N 1
ATOM 2884 C CA . ARG B 1 136 ? 8.803 12.831 21.351 1.00 24.22 134 ARG B CA 1
ATOM 2885 C C . ARG B 1 136 ? 7.435 13.261 20.821 1.00 26.64 134 ARG B C 1
ATOM 2886 O O . ARG B 1 136 ? 7.416 14.075 19.889 1.00 29.86 134 ARG B O 1
ATOM 2894 N N . GLU B 1 137 ? 6.342 12.822 21.454 1.00 28.46 135 GLU B N 1
ATOM 2895 C CA . GLU B 1 137 ? 4.954 13.071 20.976 1.00 30.36 135 GLU B CA 1
ATOM 2896 C C . GLU B 1 137 ? 4.647 14.581 20.955 1.00 30.81 135 GLU B C 1
ATOM 2897 O O . GLU B 1 137 ? 3.830 15.002 20.085 1.00 31.21 135 GLU B O 1
ATOM 2903 N N . ALA B 1 138 ? 5.283 15.385 21.818 1.00 29.57 136 ALA B N 1
ATOM 2904 C CA . ALA B 1 138 ? 5.173 16.868 21.779 1.00 28.34 136 ALA B CA 1
ATOM 2905 C C . ALA B 1 138 ? 5.638 17.370 20.399 1.00 27.90 136 ALA B C 1
ATOM 2906 O O . ALA B 1 138 ? 4.886 18.122 19.751 1.00 26.76 136 ALA B O 1
ATOM 2908 N N . TYR B 1 139 ? 6.800 16.932 19.919 1.00 26.51 137 TYR B N 1
ATOM 2909 C CA . TYR B 1 139 ? 7.321 17.357 18.596 1.00 27.41 137 TYR B CA 1
ATOM 2910 C C . TYR B 1 139 ? 6.343 16.952 17.477 1.00 29.01 137 TYR B C 1
ATOM 2911 O O . TYR B 1 139 ? 6.080 17.776 16.565 1.00 27.83 137 TYR B O 1
ATOM 2920 N N . LYS B 1 140 ? 5.834 15.715 17.525 1.00 30.71 138 LYS B N 1
ATOM 2921 C CA . LYS B 1 140 ? 4.962 15.127 16.461 1.00 32.47 138 LYS B CA 1
ATOM 2922 C C . LYS B 1 140 ? 3.619 15.874 16.425 1.00 31.76 138 LYS B C 1
ATOM 2923 O O . LYS B 1 140 ? 3.182 16.249 15.330 1.00 29.68 138 LYS B O 1
ATOM 2929 N N . HIS B 1 141 ? 3.024 16.114 17.596 1.00 32.52 139 HIS B N 1
ATOM 2930 C CA . HIS B 1 141 ? 1.681 16.726 17.774 1.00 31.99 139 HIS B CA 1
ATOM 2931 C C . HIS B 1 141 ? 1.738 18.258 17.748 1.00 31.87 139 HIS B C 1
ATOM 2932 O O . HIS B 1 141 ? 0.686 18.861 17.530 1.00 34.41 139 HIS B O 1
ATOM 2939 N N . LEU B 1 142 ? 2.887 18.877 18.022 1.00 30.89 140 LEU B N 1
ATOM 2940 C CA . LEU B 1 142 ? 2.936 20.335 18.313 1.00 29.63 140 LEU B CA 1
ATOM 2941 C C . LEU B 1 142 ? 2.868 21.108 16.997 1.00 27.25 140 LEU B C 1
ATOM 2942 O O . LEU B 1 142 ? 3.264 20.547 15.977 1.00 26.87 140 LEU B O 1
ATOM 2947 N N . ASN B 1 143 ? 2.366 22.342 17.050 1.00 27.73 141 ASN B N 1
ATOM 2948 C CA . ASN B 1 143 ? 2.374 23.320 15.926 1.00 29.08 141 ASN B CA 1
ATOM 2949 C C . ASN B 1 143 ? 3.763 23.943 15.784 1.00 28.10 141 ASN B C 1
ATOM 2950 O O . ASN B 1 143 ? 4.563 23.866 16.733 1.00 28.95 141 ASN B O 1
ATOM 2955 N N . ASN B 1 144 ? 4.007 24.584 14.646 1.00 28.78 142 ASN B N 1
ATOM 2956 C CA . ASN B 1 144 ? 5.261 25.330 14.387 1.00 31.20 142 ASN B CA 1
ATOM 2957 C C . ASN B 1 144 ? 5.308 26.545 15.322 1.00 30.09 142 ASN B C 1
ATOM 2958 O O . ASN B 1 144 ? 4.234 27.135 15.584 1.00 29.69 142 ASN B O 1
ATOM 2963 N N . GLY B 1 145 ? 6.511 26.878 15.821 1.00 28.67 143 GLY B N 1
ATOM 2964 C CA . GLY B 1 145 ? 6.780 28.005 16.745 1.00 27.13 143 GLY B CA 1
ATOM 2965 C C . GLY B 1 145 ? 6.506 27.637 18.191 1.00 24.82 143 GLY B C 1
ATOM 2966 O O . GLY B 1 145 ? 6.448 28.533 19.038 1.00 22.57 143 GLY B O 1
ATOM 2967 N N . GLY B 1 146 ? 6.332 26.341 18.443 1.00 24.72 144 GLY B N 1
ATOM 2968 C CA . GLY B 1 146 ? 5.867 25.803 19.731 1.00 23.89 144 GLY B CA 1
ATOM 2969 C C . GLY B 1 146 ? 6.986 25.708 20.750 1.00 22.46 144 GLY B C 1
ATOM 2970 O O . GLY B 1 146 ? 8.086 26.275 20.517 1.00 21.60 144 GLY B O 1
ATOM 2971 N N . ARG B 1 147 ? 6.701 25.002 21.840 1.00 20.33 145 ARG B N 1
ATOM 2972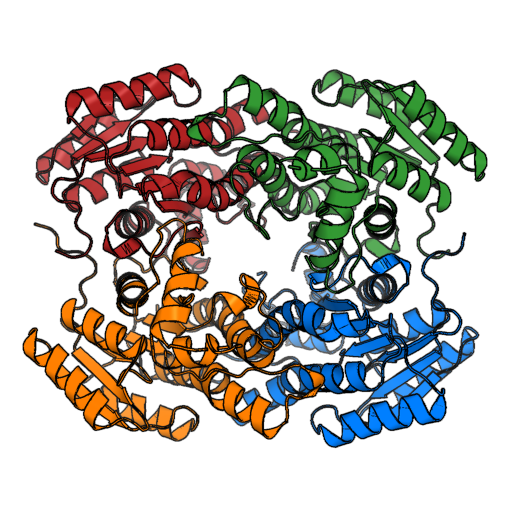 C CA . ARG B 1 147 ? 7.485 25.062 23.091 1.00 20.14 145 ARG B CA 1
ATOM 2973 C C . ARG B 1 147 ? 7.407 23.695 23.773 1.00 20.32 145 ARG B C 1
ATOM 2974 O O . ARG B 1 147 ? 6.314 23.291 24.203 1.00 21.50 145 ARG B O 1
ATOM 2982 N N . ILE B 1 148 ? 8.530 23.005 23.876 1.00 21.21 146 ILE B N 1
ATOM 2983 C CA . ILE B 1 148 ? 8.702 21.908 24.866 1.00 22.15 146 ILE B CA 1
ATOM 2984 C C . ILE B 1 148 ? 9.492 22.488 26.041 1.00 21.99 146 ILE B C 1
ATOM 2985 O O . ILE B 1 148 ? 10.284 23.438 25.834 1.00 21.74 146 ILE B O 1
ATOM 2990 N N . ILE B 1 149 ? 9.194 21.990 27.234 1.00 22.50 147 ILE B N 1
ATOM 2991 C CA . ILE B 1 149 ? 9.831 22.399 28.517 1.00 24.07 147 ILE B CA 1
ATOM 2992 C C . ILE B 1 149 ? 9.926 21.139 29.386 1.00 23.60 147 ILE B C 1
ATOM 2993 O O . ILE B 1 149 ? 8.896 20.456 29.554 1.00 22.58 147 ILE B O 1
ATOM 2998 N N . MET B 1 150 ? 11.107 20.834 29.911 1.00 22.27 148 MET B N 1
ATOM 2999 C CA . MET B 1 150 ? 11.318 19.605 30.715 1.00 21.69 148 MET B CA 1
ATOM 3000 C C . MET B 1 150 ? 11.840 20.033 32.089 1.00 21.19 148 MET B C 1
ATOM 3001 O O . MET B 1 150 ? 12.317 21.193 32.202 1.00 21.03 148 MET B O 1
ATOM 3006 N N . THR B 1 151 ? 11.663 19.174 33.092 1.00 19.97 149 THR B N 1
ATOM 3007 C CA . THR B 1 151 ? 12.049 19.496 34.490 1.00 19.37 149 THR B CA 1
ATOM 3008 C C . THR B 1 151 ? 13.221 18.623 34.957 1.00 19.85 149 THR B C 1
ATOM 3009 O O . THR B 1 151 ? 13.102 17.398 34.892 1.00 17.41 149 THR B O 1
ATOM 3013 N N . SER B 1 152 ? 14.316 19.247 35.388 1.00 21.94 150 SER B N 1
ATOM 3014 C CA . SER B 1 152 ? 15.472 18.516 35.970 1.00 25.30 150 SER B CA 1
ATOM 3015 C C . SER B 1 152 ? 15.543 18.774 37.481 1.00 27.36 150 SER B C 1
ATOM 3016 O O . SER B 1 152 ? 14.504 18.687 38.133 1.00 28.78 150 SER B O 1
ATOM 3019 N N . SER B 1 153 ? 16.728 19.076 38.002 1.00 28.46 151 SER B N 1
ATOM 3020 C CA . SER B 1 153 ? 16.931 19.365 39.443 1.00 29.08 151 SER B CA 1
ATOM 3021 C C . SER B 1 153 ? 18.248 20.121 39.593 1.00 32.44 151 SER B C 1
ATOM 3022 O O . SER B 1 153 ? 19.124 19.923 38.753 1.00 37.24 151 SER B O 1
ATOM 3025 N N . ASN B 1 154 ? 18.375 20.972 40.607 1.00 35.65 152 ASN B N 1
ATOM 3026 C CA . ASN B 1 154 ? 19.662 21.663 40.867 1.00 37.84 152 ASN B CA 1
ATOM 3027 C C . ASN B 1 154 ? 20.669 20.609 41.312 1.00 39.04 152 ASN B C 1
ATOM 3028 O O . ASN B 1 154 ? 21.866 20.888 41.268 1.00 41.37 152 ASN B O 1
ATOM 3033 N N . THR B 1 155 ? 20.181 19.438 41.701 1.00 42.57 153 THR B N 1
ATOM 3034 C CA . THR B 1 155 ? 21.049 18.344 42.188 1.00 48.71 153 THR B CA 1
ATOM 3035 C C . THR B 1 155 ? 21.744 17.686 40.999 1.00 56.34 153 THR B C 1
ATOM 3036 O O . THR B 1 155 ? 22.839 17.134 41.183 1.00 61.98 153 THR B O 1
ATOM 3040 N N . SER B 1 156 ? 21.116 17.743 39.828 1.00 59.63 154 SER B N 1
ATOM 3041 C CA . SER B 1 156 ? 21.693 17.098 38.631 1.00 57.73 154 SER B CA 1
ATOM 3042 C C . SER B 1 156 ? 23.198 17.339 38.647 1.00 59.48 154 SER B C 1
ATOM 3043 O O . SER B 1 156 ? 23.946 16.361 38.557 1.00 58.00 154 SER B O 1
ATOM 3046 N N . ARG B 1 157 ? 23.619 18.592 38.810 1.00 62.25 155 ARG B N 1
ATOM 3047 C CA . ARG B 1 157 ? 25.067 18.903 38.728 1.00 64.25 155 ARG B CA 1
ATOM 3048 C C . ARG B 1 157 ? 25.502 19.941 39.759 1.00 67.02 155 ARG B C 1
ATOM 3049 O O . ARG B 1 157 ? 26.582 19.749 40.341 1.00 69.10 155 ARG B O 1
ATOM 3051 N N . ASP B 1 158 ? 24.680 20.969 39.994 1.00 70.65 156 ASP B N 1
ATOM 3052 C CA . ASP B 1 158 ? 25.000 21.987 41.030 1.00 75.78 156 ASP B CA 1
ATOM 3053 C C . ASP B 1 158 ? 24.990 21.314 42.407 1.00 75.70 156 ASP B C 1
ATOM 3054 O O . ASP B 1 158 ? 26.078 20.944 42.890 1.00 73.71 156 ASP B O 1
ATOM 3056 N N . PHE B 1 159 ? 23.807 21.163 43.008 1.00 71.79 157 PHE B N 1
ATOM 3057 C CA . PHE B 1 159 ? 23.692 20.497 44.332 1.00 67.89 157 PHE B CA 1
ATOM 3058 C C . PHE B 1 159 ? 24.324 19.103 44.253 1.00 70.19 157 PHE B C 1
ATOM 3059 O O . PHE B 1 159 ? 24.179 18.438 43.211 1.00 74.42 157 PHE B O 1
ATOM 3061 N N . SER B 1 160 ? 25.000 18.680 45.325 1.00 66.13 158 SER B N 1
ATOM 3062 C CA . SER B 1 160 ? 25.653 17.343 45.347 1.00 60.76 158 SER B CA 1
ATOM 3063 C C . SER B 1 160 ? 25.161 16.544 46.559 1.00 55.13 158 SER B C 1
ATOM 3064 O O . SER B 1 160 ? 25.981 16.263 47.456 1.00 57.42 158 SER B O 1
ATOM 3067 N N . VAL B 1 161 ? 23.874 16.186 46.572 1.00 46.67 159 VAL B N 1
ATOM 3068 C CA . VAL B 1 161 ? 23.288 15.427 47.717 1.00 43.11 159 VAL B CA 1
ATOM 3069 C C . VAL B 1 161 ? 23.708 13.959 47.612 1.00 39.06 159 VAL B C 1
ATOM 3070 O O . VAL B 1 161 ? 23.408 13.340 46.580 1.00 38.98 159 VAL B O 1
ATOM 3074 N N . PRO B 1 162 ? 24.386 13.375 48.624 1.00 37.36 160 PRO B N 1
ATOM 3075 C CA . PRO B 1 162 ? 24.728 11.948 48.606 1.00 38.25 160 PRO B CA 1
ATOM 3076 C C . PRO B 1 162 ? 23.462 11.085 48.702 1.00 38.13 160 PRO B C 1
ATOM 3077 O O . PRO B 1 162 ? 22.417 11.628 49.019 1.00 37.87 160 PRO B O 1
ATOM 3081 N N . LYS B 1 163 ? 23.571 9.783 48.533 1.00 34.76 161 LYS B N 1
ATOM 3082 C CA . LYS B 1 163 ? 22.314 9.026 48.687 1.00 34.03 161 LYS B CA 1
ATOM 3083 C C . LYS B 1 163 ? 21.236 9.751 47.874 1.00 33.25 161 LYS B C 1
ATOM 3084 O O . LYS B 1 163 ? 20.068 9.635 48.241 1.00 29.91 161 LYS B O 1
ATOM 3090 N N . PHE B 1 164 ? 21.632 10.485 46.826 1.00 33.92 162 PHE B N 1
ATOM 3091 C CA . PHE B 1 164 ? 20.662 11.108 45.885 1.00 32.40 162 PHE B CA 1
ATOM 3092 C C . PHE B 1 164 ? 21.059 10.803 44.432 1.00 28.76 162 PHE B C 1
ATOM 3093 O O . PHE B 1 164 ? 20.599 11.513 43.533 1.00 27.40 162 PHE B O 1
ATOM 3101 N N . SER B 1 165 ? 21.878 9.771 44.211 1.00 27.08 163 SER B N 1
ATOM 3102 C CA . SER B 1 165 ? 22.538 9.484 42.909 1.00 27.41 163 SER B CA 1
ATOM 3103 C C . SER B 1 165 ? 21.490 9.051 41.891 1.00 26.25 163 SER B C 1
ATOM 3104 O O . SER B 1 165 ? 21.515 9.575 40.780 1.00 25.89 163 SER B O 1
ATOM 3107 N N . LEU B 1 166 ? 20.612 8.124 42.266 1.00 27.45 164 LEU B N 1
ATOM 3108 C CA . LEU B 1 166 ? 19.580 7.575 41.346 1.00 28.37 164 LEU B CA 1
ATOM 3109 C C . LEU B 1 166 ? 18.728 8.735 40.826 1.00 27.85 164 LEU B C 1
ATOM 3110 O O . LEU B 1 166 ? 18.545 8.797 39.597 1.00 27.93 164 LEU B O 1
ATOM 3115 N N . TYR B 1 167 ? 18.274 9.628 41.712 1.00 27.97 165 TYR B N 1
ATOM 3116 C CA . TYR B 1 167 ? 17.410 10.784 41.354 1.00 28.86 165 TYR B CA 1
ATOM 3117 C C . TYR B 1 167 ? 18.179 11.743 40.438 1.00 30.02 165 TYR B C 1
ATOM 3118 O O . TYR B 1 167 ? 17.675 12.034 39.335 1.00 28.80 165 TYR B O 1
ATOM 3127 N N . SER B 1 168 ? 19.359 12.201 40.872 1.00 32.49 166 SER B N 1
ATOM 3128 C CA . SER B 1 168 ? 20.208 13.212 40.174 1.00 35.50 166 SER B CA 1
ATOM 3129 C C . SER B 1 168 ? 20.570 12.765 38.750 1.00 34.26 166 SER B C 1
ATOM 3130 O O . SER B 1 168 ? 20.397 13.577 37.807 1.00 36.04 166 SER B O 1
ATOM 3133 N N . GLY B 1 169 ? 21.108 11.552 38.610 1.00 30.90 167 GLY B N 1
ATOM 3134 C CA . GLY B 1 169 ? 21.339 10.907 37.307 1.00 29.46 167 GLY B CA 1
ATOM 3135 C C . GLY B 1 169 ? 20.089 10.930 36.438 1.00 28.78 167 GLY B C 1
ATOM 3136 O O . GLY B 1 169 ? 20.207 11.231 35.229 1.00 29.18 167 GLY B O 1
ATOM 3137 N N . SER B 1 170 ? 18.920 10.632 37.014 1.00 26.56 168 SER B N 1
ATOM 3138 C CA . SER B 1 170 ? 17.637 10.573 36.264 1.00 25.44 168 SER B CA 1
ATOM 3139 C C . SER B 1 170 ? 17.401 11.921 35.577 1.00 25.10 168 SER B C 1
ATOM 3140 O O . SER B 1 170 ? 16.808 11.915 34.487 1.00 25.61 168 SER B O 1
ATOM 3143 N N . LYS B 1 171 ? 17.877 13.017 36.181 1.00 25.18 169 LYS B N 1
ATOM 3144 C CA . LYS B 1 171 ? 17.683 14.409 35.686 1.00 24.80 169 LYS B CA 1
ATOM 3145 C C . LYS B 1 171 ? 18.920 14.882 34.917 1.00 24.41 169 LYS B C 1
ATOM 3146 O O . LYS B 1 171 ? 18.774 15.745 34.039 1.00 26.05 169 LYS B O 1
ATOM 3152 N N . GLY B 1 172 ? 20.094 14.336 35.211 1.00 23.97 170 GLY B N 1
ATOM 3153 C CA . GLY B 1 172 ? 21.302 14.591 34.405 1.00 23.70 170 GLY B CA 1
ATOM 3154 C C . GLY B 1 172 ? 21.070 14.288 32.939 1.00 22.24 170 GLY B C 1
ATOM 3155 O O . GLY B 1 172 ? 21.619 15.006 32.104 1.00 22.27 170 GLY B O 1
ATOM 3156 N N . ALA B 1 173 ? 20.312 13.232 32.649 1.00 22.47 171 ALA B N 1
ATOM 3157 C CA . ALA B 1 173 ? 19.914 12.825 31.284 1.00 23.65 171 ALA B CA 1
ATOM 3158 C C . ALA B 1 173 ? 19.036 13.911 30.665 1.00 23.79 171 ALA B C 1
ATOM 3159 O O . ALA B 1 173 ? 19.179 14.140 29.453 1.00 23.80 171 ALA B O 1
ATOM 3161 N N . ILE B 1 174 ? 18.159 14.531 31.463 1.00 24.36 172 ILE B N 1
ATOM 3162 C CA . ILE B 1 174 ? 17.296 15.669 31.022 1.00 25.70 172 ILE B CA 1
ATOM 3163 C C . ILE B 1 174 ? 18.211 16.808 30.559 1.00 24.66 172 ILE B C 1
ATOM 3164 O O . ILE B 1 174 ? 18.073 17.261 29.402 1.00 24.75 172 ILE B O 1
ATOM 3169 N N . ASP B 1 175 ? 19.178 17.184 31.385 1.00 24.70 173 ASP B N 1
ATOM 3170 C CA . ASP B 1 175 ? 20.168 18.244 31.053 1.00 25.72 173 ASP B CA 1
ATOM 3171 C C . ASP B 1 175 ? 20.787 18.009 29.666 1.00 25.24 173 ASP B C 1
ATOM 3172 O O . ASP B 1 175 ? 21.043 19.022 28.987 1.00 25.35 173 ASP B O 1
ATOM 3177 N N . SER B 1 176 ? 21.021 16.755 29.255 1.00 25.71 174 SER B N 1
ATOM 3178 C CA . SER B 1 176 ? 21.753 16.406 27.996 1.00 26.50 174 SER B CA 1
ATOM 3179 C C . SER B 1 176 ? 20.789 16.310 26.799 1.00 28.88 174 SER B C 1
ATOM 3180 O O . SER B 1 176 ? 21.218 16.611 25.645 1.00 29.73 174 SER B O 1
ATOM 3183 N N . PHE B 1 177 ? 19.541 15.906 27.068 1.00 27.71 175 PHE B N 1
ATOM 3184 C CA . PHE B 1 177 ? 18.436 15.830 26.086 1.00 25.99 175 PHE B CA 1
ATOM 3185 C C . PHE B 1 177 ? 18.176 17.232 25.535 1.00 25.71 175 PHE B C 1
ATOM 3186 O O . PHE B 1 177 ? 18.119 17.342 24.323 1.00 25.79 175 PHE B O 1
ATOM 3194 N N . VAL B 1 178 ? 18.041 18.256 26.387 1.00 27.16 176 VAL B N 1
ATOM 3195 C CA . VAL B 1 178 ? 17.484 19.589 25.982 1.00 28.67 176 VAL B CA 1
ATOM 3196 C C . VAL B 1 178 ? 18.384 20.288 24.944 1.00 30.31 176 VAL B C 1
ATOM 3197 O O . VAL B 1 178 ? 17.804 20.746 23.939 1.00 32.36 176 VAL B O 1
ATOM 3201 N N . ARG B 1 179 ? 19.718 20.351 25.133 1.00 30.33 177 ARG B N 1
ATOM 3202 C CA . ARG B 1 179 ? 20.667 21.040 24.201 1.00 30.32 177 ARG B CA 1
ATOM 3203 C C . ARG B 1 179 ? 20.589 20.387 22.803 1.00 31.99 177 ARG B C 1
ATOM 3204 O O . ARG B 1 179 ? 20.742 21.100 21.805 1.00 32.45 177 ARG B O 1
ATOM 3206 N N . ILE B 1 180 ? 20.304 19.085 22.717 1.00 34.02 178 ILE B N 1
ATOM 3207 C CA . ILE B 1 180 ? 20.265 18.307 21.440 1.00 33.75 178 ILE B CA 1
ATOM 3208 C C . ILE B 1 180 ? 18.850 18.347 20.864 1.00 33.63 178 ILE B C 1
ATOM 3209 O O . ILE B 1 180 ? 18.732 18.417 19.639 1.00 38.84 178 ILE B O 1
ATOM 3214 N N . PHE B 1 181 ? 17.818 18.229 21.706 1.00 31.07 179 PHE B N 1
ATOM 3215 C CA . PHE B 1 181 ? 16.396 18.273 21.282 1.00 28.24 179 PHE B CA 1
ATOM 3216 C C . PHE B 1 181 ? 16.179 19.583 20.525 1.00 27.92 179 PHE B C 1
ATOM 3217 O O . PHE B 1 181 ? 15.469 19.588 19.513 1.00 27.23 179 PHE B O 1
ATOM 3225 N N . SER B 1 182 ? 16.816 20.660 20.997 1.00 28.02 180 SER B N 1
ATOM 3226 C CA . SER B 1 182 ? 16.687 22.032 20.445 1.00 26.90 180 SER B CA 1
ATOM 3227 C C . SER B 1 182 ? 17.233 22.086 19.013 1.00 26.35 180 SER B C 1
ATOM 3228 O O . SER B 1 182 ? 16.653 22.858 18.197 1.00 29.77 180 SER B O 1
ATOM 3231 N N . LYS B 1 183 ? 18.293 21.324 18.708 1.00 24.07 181 LYS B N 1
ATOM 3232 C CA . LYS B 1 183 ? 18.755 21.096 17.306 1.00 23.59 181 LYS B CA 1
ATOM 3233 C C . LYS B 1 183 ? 17.628 20.372 16.540 1.00 23.63 181 LYS B C 1
ATOM 3234 O O . LYS B 1 183 ? 17.115 20.933 15.562 1.00 22.73 181 LYS B O 1
ATOM 3236 N N . ASP B 1 184 ? 17.224 19.187 16.997 1.00 24.76 182 ASP B N 1
ATOM 3237 C CA . ASP B 1 184 ? 16.224 18.337 16.304 1.00 26.86 182 ASP B CA 1
ATOM 3238 C C . ASP B 1 184 ? 14.956 19.177 16.100 1.00 28.37 182 ASP B C 1
ATOM 3239 O O . ASP B 1 184 ? 14.485 19.271 14.950 1.00 32.61 182 ASP B O 1
ATOM 3244 N N . CYS B 1 185 ? 14.451 19.808 17.161 1.00 27.98 183 CYS B N 1
ATOM 3245 C CA . CYS B 1 185 ? 13.113 20.454 17.192 1.00 27.00 183 CYS B CA 1
ATOM 3246 C C . CYS B 1 185 ? 13.119 21.791 16.436 1.00 26.98 183 CYS B C 1
ATOM 3247 O O . CYS B 1 185 ? 12.032 22.378 16.294 1.00 26.45 183 CYS B O 1
ATOM 3250 N N . GLY B 1 186 ? 14.275 22.249 15.949 1.00 28.00 184 GLY B N 1
ATOM 3251 C CA . GLY B 1 186 ? 14.399 23.494 15.163 1.00 30.24 184 GLY B CA 1
ATOM 3252 C C . GLY B 1 186 ? 13.677 23.456 13.817 1.00 30.67 184 GLY B C 1
ATOM 3253 O O . GLY B 1 186 ? 13.342 24.550 13.283 1.00 30.87 184 GLY B O 1
ATOM 3254 N N . ASP B 1 187 ? 13.459 22.264 13.255 1.00 31.61 185 ASP B N 1
ATOM 3255 C CA . ASP B 1 187 ? 12.902 22.123 11.884 1.00 33.53 185 ASP B CA 1
ATOM 3256 C C . ASP B 1 187 ? 11.375 22.043 11.962 1.00 32.51 185 ASP B C 1
ATOM 3257 O O . ASP B 1 187 ? 10.765 21.716 10.931 1.00 32.12 185 ASP B O 1
ATOM 3262 N N . LYS B 1 188 ? 10.801 22.323 13.140 1.00 32.27 186 LYS B N 1
ATOM 3263 C CA . LYS B 1 188 ? 9.375 22.701 13.339 1.00 31.67 186 LYS B CA 1
ATOM 3264 C C . LYS B 1 188 ? 9.343 24.011 14.131 1.00 31.17 186 LYS B C 1
ATOM 3265 O O . LYS B 1 188 ? 8.314 24.279 14.749 1.00 31.15 186 LYS B O 1
ATOM 3271 N N . LYS B 1 189 ? 10.431 24.794 14.047 1.00 31.74 187 LYS B N 1
ATOM 3272 C CA . LYS B 1 189 ? 10.734 26.053 14.800 1.00 31.54 187 LYS B CA 1
ATOM 3273 C C . LYS B 1 189 ? 10.232 25.983 16.254 1.00 28.44 187 LYS B C 1
ATOM 3274 O O . LYS B 1 189 ? 9.752 27.023 16.752 1.00 27.07 187 LYS B O 1
ATOM 3280 N N . ILE B 1 190 ? 10.441 24.837 16.920 1.00 24.86 188 ILE B N 1
ATOM 3281 C CA . ILE B 1 190 ? 10.053 24.543 18.333 1.00 24.24 188 ILE B CA 1
ATOM 3282 C C . ILE B 1 190 ? 11.292 24.735 19.221 1.00 23.46 188 ILE B C 1
ATOM 3283 O O . ILE B 1 190 ? 12.335 24.186 18.844 1.00 23.19 188 ILE B O 1
ATOM 3288 N N . THR B 1 191 ? 11.208 25.504 20.327 1.00 23.26 189 THR B N 1
ATOM 3289 C CA . THR B 1 191 ? 12.327 25.655 21.311 1.00 23.64 189 THR B CA 1
ATOM 3290 C C . THR B 1 191 ? 12.143 24.603 22.407 1.00 25.01 189 THR B C 1
ATOM 3291 O O . THR B 1 191 ? 10.983 24.344 22.788 1.00 26.61 189 THR B O 1
ATOM 3295 N N . VAL B 1 192 ? 13.243 23.973 22.830 1.00 24.95 190 VAL B N 1
ATOM 3296 C CA . VAL B 1 192 ? 13.290 23.049 23.998 1.00 25.58 190 VAL B CA 1
ATOM 3297 C C . VAL B 1 192 ? 14.276 23.655 25.003 1.00 28.54 190 VAL B C 1
ATOM 3298 O O . VAL B 1 192 ? 15.426 23.976 24.599 1.00 29.00 190 VAL B O 1
ATOM 3302 N N . ASN B 1 193 ? 13.794 23.856 26.234 1.00 29.13 191 ASN B N 1
ATOM 3303 C CA . ASN B 1 193 ? 14.549 24.289 27.437 1.00 29.12 191 ASN B CA 1
ATOM 3304 C C . ASN B 1 193 ? 14.114 23.393 28.604 1.00 31.20 191 ASN B C 1
ATOM 3305 O O . ASN B 1 193 ? 12.979 22.826 28.538 1.00 34.26 191 ASN B O 1
ATOM 3310 N N . ALA B 1 194 ? 14.956 23.275 29.635 1.00 28.89 192 ALA B N 1
ATOM 3311 C CA . ALA B 1 194 ? 14.625 22.599 30.903 1.00 27.62 192 ALA B CA 1
ATOM 3312 C C . ALA B 1 194 ? 14.570 23.648 32.017 1.00 28.16 192 ALA B C 1
ATOM 3313 O O . ALA B 1 194 ? 15.332 24.634 31.921 1.00 28.87 192 ALA B O 1
ATOM 3315 N N . VAL B 1 195 ? 13.705 23.436 33.018 1.00 27.44 193 VAL B N 1
ATOM 3316 C CA . VAL B 1 195 ? 13.781 24.096 34.356 1.00 27.58 193 VAL B CA 1
ATOM 3317 C C . VAL B 1 195 ? 14.278 23.071 35.382 1.00 28.11 193 VAL B C 1
ATOM 3318 O O . VAL B 1 195 ? 13.804 21.918 35.397 1.00 27.06 193 VAL B O 1
ATOM 3322 N N . ALA B 1 196 ? 15.266 23.492 36.161 1.00 30.53 194 ALA B N 1
ATOM 3323 C CA . ALA B 1 196 ? 15.825 22.649 37.228 1.00 30.40 194 ALA B CA 1
ATOM 3324 C C . ALA B 1 196 ? 15.415 23.303 38.537 1.00 32.10 194 ALA B C 1
ATOM 3325 O O . ALA B 1 196 ? 16.107 24.221 38.987 1.00 36.14 194 ALA B O 1
ATOM 3327 N N . PRO B 1 197 ? 14.288 22.902 39.143 1.00 30.35 195 PRO B N 1
ATOM 3328 C CA . PRO B 1 197 ? 13.846 23.562 40.340 1.00 28.10 195 PRO B CA 1
ATOM 3329 C C . PRO B 1 197 ? 14.825 23.277 41.475 1.00 26.26 195 PRO B C 1
ATOM 3330 O O . PRO B 1 197 ? 15.601 22.368 41.360 1.00 24.47 195 PRO B O 1
ATOM 3334 N N . GLY B 1 198 ? 14.725 24.032 42.574 1.00 25.71 196 GLY B N 1
ATOM 3335 C CA . GLY B 1 198 ? 15.600 23.801 43.742 1.00 24.56 196 GLY B CA 1
ATOM 3336 C C . GLY B 1 198 ? 14.907 22.984 44.820 1.00 24.23 196 GLY B C 1
ATOM 3337 O O . GLY B 1 198 ? 14.902 21.744 44.702 1.00 24.56 196 GLY B O 1
ATOM 3338 N N . GLY B 1 199 ? 14.354 23.649 45.841 1.00 24.72 197 GLY B N 1
ATOM 3339 C CA . GLY B 1 199 ? 13.631 22.952 46.925 1.00 23.83 197 GLY B CA 1
ATOM 3340 C C . GLY B 1 199 ? 12.188 23.416 47.003 1.00 24.19 197 GLY B C 1
ATOM 3341 O O . GLY B 1 199 ? 11.763 23.841 48.096 1.00 24.71 197 GLY B O 1
ATOM 3342 N N . THR B 1 200 ? 11.458 23.338 45.887 1.00 25.64 198 THR B N 1
ATOM 3343 C CA . THR B 1 200 ? 10.050 23.816 45.833 1.00 27.16 198 THR B CA 1
ATOM 3344 C C . THR B 1 200 ? 9.203 23.133 46.911 1.00 27.64 198 THR B C 1
ATOM 3345 O O . THR B 1 200 ? 9.300 21.899 47.033 1.00 29.10 198 THR B O 1
ATOM 3349 N N . VAL B 1 201 ? 8.381 23.904 47.632 1.00 27.04 199 VAL B N 1
ATOM 3350 C CA . VAL B 1 201 ? 7.538 23.348 48.735 1.00 27.24 199 VAL B CA 1
ATOM 3351 C C . VAL B 1 201 ? 6.362 22.555 48.153 1.00 26.86 199 VAL B C 1
ATOM 3352 O O . VAL B 1 201 ? 5.402 23.196 47.683 1.00 27.74 199 VAL B O 1
ATOM 3356 N N . THR B 1 202 ? 6.432 21.220 48.196 1.00 26.93 200 THR B N 1
ATOM 3357 C CA . THR B 1 202 ? 5.345 20.332 47.700 1.00 28.11 200 THR B CA 1
ATOM 3358 C C . THR B 1 202 ? 5.354 19.059 48.548 1.00 28.63 200 THR B C 1
ATOM 3359 O O . THR B 1 202 ? 6.137 19.018 49.508 1.00 29.54 200 THR B O 1
ATOM 3363 N N . ASP B 1 203 ? 4.553 18.046 48.216 1.00 29.51 201 ASP B N 1
ATOM 3364 C CA . ASP B 1 203 ? 4.601 16.760 48.964 1.00 31.75 201 ASP B CA 1
ATOM 3365 C C . ASP B 1 203 ? 6.010 16.160 48.793 1.00 32.51 201 ASP B C 1
ATOM 3366 O O . ASP B 1 203 ? 6.517 15.554 49.774 1.00 32.66 201 ASP B O 1
ATOM 3371 N N . MET B 1 204 ? 6.632 16.346 47.616 1.00 31.60 202 MET B N 1
ATOM 3372 C CA . MET B 1 204 ? 7.966 15.773 47.291 1.00 31.04 202 MET B CA 1
ATOM 3373 C C . MET B 1 204 ? 9.026 16.388 48.219 1.00 33.10 202 MET B C 1
ATOM 3374 O O . MET B 1 204 ? 9.733 15.613 48.891 1.00 35.86 202 MET B O 1
ATOM 3379 N N . PHE B 1 205 ? 9.130 17.719 48.281 1.00 32.70 203 PHE B N 1
ATOM 3380 C CA . PHE B 1 205 ? 10.103 18.434 49.144 1.00 31.69 203 PHE B CA 1
ATOM 3381 C C . PHE B 1 205 ? 10.010 17.932 50.583 1.00 30.95 203 PHE B C 1
ATOM 3382 O O . PHE B 1 205 ? 11.042 17.737 51.208 1.00 31.45 203 PHE B O 1
ATOM 3390 N N . HIS B 1 206 ? 8.818 17.641 51.062 1.00 33.25 204 HIS B N 1
ATOM 3391 C CA . HIS B 1 206 ? 8.648 17.177 52.461 1.00 35.70 204 HIS B CA 1
ATOM 3392 C C . HIS B 1 206 ? 9.184 15.750 52.630 1.00 37.11 204 HIS B C 1
ATOM 3393 O O . HIS B 1 206 ? 9.723 15.451 53.703 1.00 38.14 204 HIS B O 1
ATOM 3400 N N . ASP B 1 207 ? 9.040 14.895 51.614 1.00 39.18 205 ASP B N 1
ATOM 3401 C CA . ASP B 1 207 ? 9.500 13.483 51.682 1.00 38.57 205 ASP B CA 1
ATOM 3402 C C . ASP B 1 207 ? 11.027 13.431 51.603 1.00 40.06 205 ASP B C 1
ATOM 3403 O O . ASP B 1 207 ? 11.602 12.449 52.070 1.00 40.27 205 ASP B O 1
ATOM 3408 N N . VAL B 1 208 ? 11.649 14.469 51.059 1.00 43.12 206 VAL B N 1
ATOM 3409 C CA . VAL B 1 208 ? 13.127 14.522 50.896 1.00 48.37 206 VAL B CA 1
ATOM 3410 C C . VAL B 1 208 ? 13.745 15.370 52.007 1.00 55.17 206 VAL B C 1
ATOM 3411 O O . VAL B 1 208 ? 14.979 15.378 52.108 1.00 68.06 206 VAL B O 1
ATOM 3415 N N . SER B 1 209 ? 12.936 16.075 52.794 1.00 54.64 207 SER B N 1
ATOM 3416 C CA . SER B 1 209 ? 13.488 16.839 53.941 1.00 51.80 207 SER B CA 1
ATOM 3417 C C . SER B 1 209 ? 13.689 15.875 55.114 1.00 51.15 207 SER B C 1
ATOM 3418 O O . SER B 1 209 ? 14.594 16.113 55.927 1.00 42.82 207 SER B O 1
ATOM 3421 N N . GLN B 1 210 ? 12.868 14.827 55.180 1.00 52.30 208 GLN B N 1
ATOM 3422 C CA . GLN B 1 210 ? 12.999 13.800 56.235 1.00 53.33 208 GLN B CA 1
ATOM 3423 C C . GLN B 1 210 ? 14.237 12.978 55.914 1.00 54.41 208 GLN B C 1
ATOM 3424 O O . GLN B 1 210 ? 14.181 11.752 56.070 1.00 58.73 208 GLN B O 1
ATOM 3430 N N . HIS B 1 211 ? 15.305 13.641 55.484 1.00 52.26 209 HIS B N 1
ATOM 3431 C CA . HIS B 1 211 ? 16.527 12.913 55.079 1.00 51.18 209 HIS B CA 1
ATOM 3432 C C . HIS B 1 211 ? 17.708 13.870 55.228 1.00 48.34 209 HIS B C 1
ATOM 3433 O O . HIS B 1 211 ? 17.555 15.015 54.773 1.00 42.19 209 HIS B O 1
ATOM 3440 N N . TYR B 1 219 ? 10.094 14.510 63.423 1.00 74.02 217 TYR B N 1
ATOM 3441 C CA . TYR B 1 219 ? 10.200 15.931 62.987 1.00 75.34 217 TYR B CA 1
ATOM 3442 C C . TYR B 1 219 ? 8.923 16.374 62.256 1.00 74.56 217 TYR B C 1
ATOM 3443 O O . TYR B 1 219 ? 8.079 15.499 61.955 1.00 70.67 217 TYR B O 1
ATOM 3452 N N . THR B 1 220 ? 8.820 17.683 61.965 1.00 76.40 218 THR B N 1
ATOM 3453 C CA . THR B 1 220 ? 7.665 18.379 61.311 1.00 78.90 218 THR B CA 1
ATOM 3454 C C . THR B 1 220 ? 7.956 18.654 59.835 1.00 78.51 218 THR B C 1
ATOM 3455 O O . THR B 1 220 ? 9.108 18.904 59.474 1.00 73.31 218 THR B O 1
ATOM 3459 N N . PRO B 1 221 ? 6.929 18.637 58.945 1.00 76.95 219 PRO B N 1
ATOM 3460 C CA . PRO B 1 221 ? 7.071 19.167 57.583 1.00 74.56 219 PRO B CA 1
ATOM 3461 C C . PRO B 1 221 ? 7.629 20.602 57.520 1.00 71.94 219 PRO B C 1
ATOM 3462 O O . PRO B 1 221 ? 8.586 20.843 56.770 1.00 73.37 219 PRO B O 1
ATOM 3466 N N . GLU B 1 222 ? 7.045 21.515 58.307 1.00 66.07 220 GLU B N 1
ATOM 3467 C CA . GLU B 1 222 ? 7.316 22.975 58.230 1.00 61.70 220 GLU B CA 1
ATOM 3468 C C . GLU B 1 222 ? 8.565 23.335 59.060 1.00 62.54 220 GLU B C 1
ATOM 3469 O O . GLU B 1 222 ? 9.271 24.299 58.667 1.00 62.43 220 GLU B O 1
ATOM 3475 N N . GLU B 1 223 ? 8.834 22.620 60.163 1.00 63.23 221 GLU B N 1
ATOM 3476 C CA . GLU B 1 223 ? 10.043 22.832 61.013 1.00 65.91 221 GLU B CA 1
ATOM 3477 C C . GLU B 1 223 ? 11.290 22.582 60.152 1.00 62.47 221 GLU B C 1
ATOM 3478 O O . GLU B 1 223 ? 12.156 23.480 60.078 1.00 55.27 221 GLU B O 1
ATOM 3484 N N . ARG B 1 224 ? 11.358 21.411 59.511 1.00 63.83 222 ARG B N 1
ATOM 3485 C CA . ARG B 1 224 ? 12.364 21.072 58.464 1.00 64.80 222 ARG B CA 1
ATOM 3486 C C . ARG B 1 224 ? 12.426 22.197 57.414 1.00 62.64 222 ARG B C 1
ATOM 3487 O O . ARG B 1 224 ? 13.532 22.754 57.227 1.00 58.82 222 ARG B O 1
ATOM 3495 N N . GLN B 1 225 ? 11.283 22.503 56.769 1.00 57.13 223 GLN B N 1
ATOM 3496 C CA . GLN B 1 225 ? 11.067 23.607 55.785 1.00 52.41 223 GLN B CA 1
ATOM 3497 C C . GLN B 1 225 ? 11.750 24.900 56.269 1.00 53.30 223 GLN B C 1
ATOM 3498 O O . GLN B 1 225 ? 12.469 25.508 55.460 1.00 55.03 223 GLN B O 1
ATOM 3504 N N . LYS B 1 226 ? 11.576 25.287 57.541 1.00 55.11 224 LYS B N 1
ATOM 3505 C CA . LYS B 1 226 ? 12.133 26.543 58.132 1.00 56.92 224 LYS B CA 1
ATOM 3506 C C . LYS B 1 226 ? 13.679 26.535 58.132 1.00 58.71 224 LYS B C 1
ATOM 3507 O O . LYS B 1 226 ? 14.258 27.633 58.260 1.00 59.46 224 LYS B O 1
ATOM 3509 N N . MET B 1 227 ? 14.322 25.412 57.857 1.00 64.76 225 MET B N 1
ATOM 3510 C CA . MET B 1 227 ? 15.804 25.394 57.774 1.00 69.31 225 MET B CA 1
ATOM 3511 C C . MET B 1 227 ? 16.237 25.798 56.369 1.00 67.74 225 MET B C 1
ATOM 3512 O O . MET B 1 227 ? 17.183 26.592 56.255 1.00 68.98 225 MET B O 1
ATOM 3514 N N . ALA B 1 228 ? 15.555 25.282 55.350 1.00 64.84 226 ALA B N 1
ATOM 3515 C CA . ALA B 1 228 ? 15.934 25.545 53.946 1.00 62.71 226 ALA B CA 1
ATOM 3516 C C . ALA B 1 228 ? 15.815 27.028 53.587 1.00 61.80 226 ALA B C 1
ATOM 3517 O O . ALA B 1 228 ? 16.524 27.464 52.676 1.00 65.79 226 ALA B O 1
ATOM 3519 N N . ALA B 1 229 ? 14.929 27.762 54.243 1.00 59.27 227 ALA B N 1
ATOM 3520 C CA . ALA B 1 229 ? 14.835 29.207 53.979 1.00 61.67 227 ALA B CA 1
ATOM 3521 C C . ALA B 1 229 ? 16.144 29.880 54.377 1.00 59.50 227 ALA B C 1
ATOM 3522 O O . ALA B 1 229 ? 16.611 30.744 53.634 1.00 58.99 227 ALA B O 1
ATOM 3524 N N . HIS B 1 230 ? 16.711 29.476 55.504 1.00 62.55 228 HIS B N 1
ATOM 3525 C CA . HIS B 1 230 ? 17.970 30.086 55.998 1.00 70.40 228 HIS B CA 1
ATOM 3526 C C . HIS B 1 230 ? 19.151 29.681 55.107 1.00 64.84 228 HIS B C 1
ATOM 3527 O O . HIS B 1 230 ? 20.304 29.686 55.581 1.00 61.25 228 HIS B O 1
ATOM 3534 N N . ALA B 1 231 ? 18.881 29.361 53.845 1.00 60.01 229 ALA B N 1
ATOM 3535 C CA . ALA B 1 231 ? 19.938 28.893 52.927 1.00 56.81 229 ALA B CA 1
ATOM 3536 C C . ALA B 1 231 ? 19.824 29.625 51.589 1.00 53.20 229 ALA B C 1
ATOM 3537 O O . ALA B 1 231 ? 20.727 29.479 50.765 1.00 56.16 229 ALA B O 1
ATOM 3539 N N . SER B 1 232 ? 18.744 30.370 51.378 1.00 51.32 230 SER B N 1
ATOM 3540 C CA . SER B 1 232 ? 18.630 31.202 50.158 1.00 50.47 230 SER B CA 1
ATOM 3541 C C . SER B 1 232 ? 19.003 32.628 50.546 1.00 45.62 230 SER B C 1
ATOM 3542 O O . SER B 1 232 ? 18.549 33.096 51.594 1.00 46.10 230 SER B O 1
ATOM 3545 N N . PRO B 1 233 ? 19.851 33.309 49.756 1.00 41.76 231 PRO B N 1
ATOM 3546 C CA . PRO B 1 233 ? 20.245 34.667 50.069 1.00 38.11 231 PRO B CA 1
ATOM 3547 C C . PRO B 1 233 ? 18.973 35.505 50.194 1.00 34.75 231 PRO B C 1
ATOM 3548 O O . PRO B 1 233 ? 19.032 36.564 50.749 1.00 33.06 231 PRO B O 1
ATOM 3552 N N . LEU B 1 234 ? 17.853 34.974 49.714 1.00 32.76 232 LEU B N 1
ATOM 3553 C CA . LEU B 1 234 ? 16.557 35.698 49.802 1.00 33.24 232 LEU B CA 1
ATOM 3554 C C . LEU B 1 234 ? 15.745 35.251 51.045 1.00 38.16 232 LEU B C 1
ATOM 3555 O O . LEU B 1 234 ? 14.612 35.746 51.238 1.00 38.63 232 LEU B O 1
ATOM 3560 N N . HIS B 1 235 ? 16.306 34.382 51.895 1.00 40.61 233 HIS B N 1
ATOM 3561 C CA . HIS B 1 235 ? 15.708 33.944 53.180 1.00 38.95 233 HIS B CA 1
ATOM 3562 C C . HIS B 1 235 ? 14.220 33.664 52.971 1.00 37.14 233 HIS B C 1
ATOM 3563 O O . HIS B 1 235 ? 13.400 34.292 53.643 1.00 40.75 233 HIS B O 1
ATOM 3570 N N . ARG B 1 236 ? 13.885 32.772 52.044 1.00 33.91 234 ARG B N 1
ATOM 3571 C CA . ARG B 1 236 ? 12.548 32.118 51.976 1.00 32.78 234 ARG B CA 1
ATOM 3572 C C . ARG B 1 236 ? 12.725 30.802 51.222 1.00 31.29 234 ARG B C 1
ATOM 3573 O O . ARG B 1 236 ? 13.805 30.616 50.648 1.00 33.76 234 ARG B O 1
ATOM 3581 N N . ASN B 1 237 ? 11.757 29.890 51.290 1.00 29.32 235 ASN B N 1
ATOM 3582 C CA . ASN B 1 237 ? 11.775 28.676 50.438 1.00 28.50 235 ASN B CA 1
ATOM 3583 C C . ASN B 1 237 ? 11.371 29.107 49.030 1.00 28.06 235 ASN B C 1
ATOM 3584 O O . ASN B 1 237 ? 10.702 30.154 48.893 1.00 28.73 235 ASN B O 1
ATOM 3589 N N . GLY B 1 238 ? 11.765 28.336 48.023 1.00 26.40 236 GLY B N 1
ATOM 3590 C CA . GLY B 1 238 ? 11.106 28.372 46.707 1.00 25.64 236 GLY B CA 1
ATOM 3591 C C . GLY B 1 238 ? 9.752 27.695 46.796 1.00 24.77 236 GLY B C 1
ATOM 3592 O O . GLY B 1 238 ? 9.644 26.652 47.504 1.00 25.14 236 GLY B O 1
ATOM 3593 N N . PHE B 1 239 ? 8.745 28.254 46.131 1.00 22.82 237 PHE B N 1
ATOM 3594 C CA . PHE B 1 239 ? 7.369 27.706 46.129 1.00 22.65 237 PHE B CA 1
ATOM 3595 C C . PHE B 1 239 ? 7.002 27.419 44.680 1.00 22.75 237 PHE B C 1
ATOM 3596 O O . PHE B 1 239 ? 7.614 28.003 43.793 1.00 23.08 237 PHE B O 1
ATOM 3604 N N . PRO B 1 240 ? 6.041 26.505 44.390 1.00 23.30 238 PRO B N 1
ATOM 3605 C CA . PRO B 1 240 ? 5.672 26.150 43.013 1.00 24.13 238 PRO B CA 1
ATOM 3606 C C . PRO B 1 240 ? 5.526 27.321 42.019 1.00 25.75 238 PRO B C 1
ATOM 3607 O O . PRO B 1 240 ? 6.061 27.223 40.926 1.00 26.18 238 PRO B O 1
ATOM 3611 N N . GLU B 1 241 ? 4.936 28.441 42.438 1.00 26.64 239 GLU B N 1
ATOM 3612 C CA . GLU B 1 241 ? 4.685 29.593 41.532 1.00 26.88 239 GLU B CA 1
ATOM 3613 C C . GLU B 1 241 ? 5.982 30.341 41.218 1.00 28.89 239 GLU B C 1
ATOM 3614 O O . GLU B 1 241 ? 5.934 31.255 40.393 1.00 33.55 239 GLU B O 1
ATOM 3620 N N . ASP B 1 242 ? 7.095 29.946 41.824 1.00 28.10 240 ASP B N 1
ATOM 3621 C CA . ASP B 1 242 ? 8.410 30.574 41.548 1.00 27.06 240 ASP B CA 1
ATOM 3622 C C . ASP B 1 242 ? 8.994 29.895 40.315 1.00 29.77 240 ASP B C 1
ATOM 3623 O O . ASP B 1 242 ? 9.762 30.532 39.593 1.00 33.84 240 ASP B O 1
ATOM 3628 N N . ILE B 1 243 ? 8.631 28.639 40.100 1.00 29.20 241 ILE B N 1
ATOM 3629 C CA . ILE B 1 243 ? 9.135 27.877 38.933 1.00 28.11 241 ILE B CA 1
ATOM 3630 C C . ILE B 1 243 ? 8.155 28.163 37.806 1.00 29.50 241 ILE B C 1
ATOM 3631 O O . ILE B 1 243 ? 8.597 28.445 36.694 1.00 34.20 241 ILE B O 1
ATOM 3636 N N . ALA B 1 244 ? 6.869 28.143 38.112 1.00 29.71 242 ALA B N 1
ATOM 3637 C CA . ALA B 1 244 ? 5.834 28.449 37.108 1.00 28.68 242 ALA B CA 1
ATOM 3638 C C . ALA B 1 244 ? 6.201 29.712 36.336 1.00 26.61 242 ALA B C 1
ATOM 3639 O O . ALA B 1 244 ? 6.163 29.678 35.107 1.00 25.23 242 ALA B O 1
ATOM 3641 N N . ARG B 1 245 ? 6.536 30.779 37.038 1.00 26.54 243 ARG B N 1
ATOM 3642 C CA . ARG B 1 245 ? 6.833 32.082 36.392 1.00 28.66 243 ARG B CA 1
ATOM 3643 C C . ARG B 1 245 ? 8.004 31.995 35.406 1.00 28.61 243 ARG B C 1
ATOM 3644 O O . ARG B 1 245 ? 8.020 32.786 34.464 1.00 30.82 243 ARG B O 1
ATOM 3652 N N . VAL B 1 246 ? 8.937 31.070 35.612 1.00 25.45 244 VAL B N 1
ATOM 3653 C CA . VAL B 1 246 ? 10.102 30.922 34.700 1.00 23.39 244 VAL B CA 1
ATOM 3654 C C . VAL B 1 246 ? 9.674 30.127 33.467 1.00 24.11 244 VAL B C 1
ATOM 3655 O O . VAL B 1 246 ? 10.176 30.427 32.393 1.00 26.83 244 VAL B O 1
ATOM 3659 N N . VAL B 1 247 ? 8.763 29.174 33.624 1.00 24.66 245 VAL B N 1
ATOM 3660 C CA . VAL B 1 247 ? 8.244 28.372 32.477 1.00 25.76 245 VAL B CA 1
ATOM 3661 C C . VAL B 1 247 ? 7.301 29.238 31.634 1.00 24.88 245 VAL B C 1
ATOM 3662 O O . VAL B 1 247 ? 7.293 29.087 30.413 1.00 21.56 245 VAL B O 1
ATOM 3666 N N . GLY B 1 248 ? 6.545 30.122 32.271 1.00 25.31 246 GLY B N 1
ATOM 3667 C CA . GLY B 1 248 ? 5.676 31.035 31.518 1.00 26.96 246 GLY B CA 1
ATOM 3668 C C . GLY B 1 248 ? 6.465 31.942 30.604 1.00 26.99 246 GLY B C 1
ATOM 3669 O O . GLY B 1 248 ? 6.053 32.109 29.456 1.00 26.94 246 GLY B O 1
ATOM 3670 N N . PHE B 1 249 ? 7.553 32.525 31.109 1.00 26.29 247 PHE B N 1
ATOM 3671 C CA . PHE B 1 249 ? 8.418 33.345 30.227 1.00 24.95 247 PHE B CA 1
ATOM 3672 C C . PHE B 1 249 ? 8.945 32.485 29.071 1.00 23.56 247 PHE B C 1
ATOM 3673 O O . PHE B 1 249 ? 8.739 32.899 27.917 1.00 23.94 247 PHE B O 1
ATOM 3681 N N . LEU B 1 250 ? 9.561 31.332 29.360 1.00 22.02 248 LEU B N 1
ATOM 3682 C CA . LEU B 1 250 ? 10.199 30.437 28.348 1.00 21.69 248 LEU B CA 1
ATOM 3683 C C . LEU B 1 250 ? 9.224 29.975 27.238 1.00 22.14 248 LEU B C 1
ATOM 3684 O O . LEU B 1 250 ? 9.714 29.891 26.078 1.00 20.57 248 LEU B O 1
ATOM 3689 N N . VAL B 1 251 ? 7.930 29.690 27.540 1.00 22.37 249 VAL B N 1
ATOM 3690 C CA . VAL B 1 251 ? 6.898 29.253 26.534 1.00 21.38 249 VAL B CA 1
ATOM 3691 C C . VAL B 1 251 ? 6.203 30.474 25.919 1.00 21.23 249 VAL B C 1
ATOM 3692 O O . VAL B 1 251 ? 5.300 30.285 25.072 1.00 19.59 249 VAL B O 1
ATOM 3696 N N . SER B 1 252 ? 6.578 31.681 26.344 1.00 22.31 250 SER B N 1
ATOM 3697 C CA . SER B 1 252 ? 6.124 32.942 25.703 1.00 23.40 250 SER B CA 1
ATOM 3698 C C . SER B 1 252 ? 6.876 33.121 24.382 1.00 22.98 250 SER B C 1
ATOM 3699 O O . SER B 1 252 ? 7.981 32.533 24.239 1.00 23.48 250 SER B O 1
ATOM 3702 N N . ALA B 1 253 ? 6.284 33.882 23.459 1.00 22.02 251 ALA B N 1
ATOM 3703 C CA . ALA B 1 253 ? 6.951 34.404 22.244 1.00 22.29 251 ALA B CA 1
ATOM 3704 C C . ALA B 1 253 ? 8.231 35.141 22.666 1.00 21.97 251 ALA B C 1
ATOM 3705 O O . ALA B 1 253 ? 9.299 34.899 22.090 1.00 21.72 251 ALA B O 1
ATOM 3707 N N . GLU B 1 254 ? 8.119 35.995 23.674 1.00 23.10 252 GLU B N 1
ATOM 3708 C CA . GLU B 1 254 ? 9.197 36.928 24.078 1.00 25.35 252 GLU B CA 1
ATOM 3709 C C . GLU B 1 254 ? 10.489 36.123 24.259 1.00 25.42 252 GLU B C 1
ATOM 3710 O O . GLU B 1 254 ? 11.507 36.551 23.707 1.00 26.42 252 GLU B O 1
ATOM 3716 N N . GLY B 1 255 ? 10.421 34.986 24.964 1.00 25.76 253 GLY B N 1
ATOM 3717 C CA . GLY B 1 255 ? 11.592 34.222 25.429 1.00 25.62 253 GLY B CA 1
ATOM 3718 C C . GLY B 1 255 ? 11.972 33.107 24.476 1.00 25.55 253 GLY B C 1
ATOM 3719 O O . GLY B 1 255 ? 12.449 32.067 24.960 1.00 26.68 253 GLY B O 1
ATOM 3720 N N . GLU B 1 256 ? 11.800 33.322 23.168 1.00 24.93 254 GLU B N 1
ATOM 3721 C CA . GLU B 1 256 ? 12.153 32.343 22.109 1.00 24.43 254 GLU B CA 1
ATOM 3722 C C . GLU B 1 256 ? 13.669 32.167 22.058 1.00 23.29 254 GLU B C 1
ATOM 3723 O O . GLU B 1 256 ? 14.094 31.059 21.761 1.00 24.04 254 GLU B O 1
ATOM 3729 N N . TRP B 1 257 ? 14.452 33.209 22.335 1.00 21.84 255 TRP B N 1
ATOM 3730 C CA . TRP B 1 257 ? 15.917 33.194 22.071 1.00 21.56 255 TRP B CA 1
ATOM 3731 C C . TRP B 1 257 ? 16.674 32.497 23.211 1.00 22.00 255 TRP B C 1
ATOM 3732 O O . TRP B 1 257 ? 17.908 32.338 23.055 1.00 23.03 255 TRP B O 1
ATOM 3743 N N . ILE B 1 258 ? 15.993 32.081 24.293 1.00 21.86 256 ILE B N 1
ATOM 3744 C CA . ILE B 1 258 ? 16.533 31.053 25.241 1.00 21.48 256 ILE B CA 1
ATOM 3745 C C . ILE B 1 258 ? 16.127 29.699 24.656 1.00 21.45 256 ILE B C 1
ATOM 3746 O O . ILE B 1 258 ? 14.906 29.458 24.562 1.00 21.17 256 ILE B O 1
ATOM 3751 N N . ASN B 1 259 ? 17.111 28.898 24.228 1.00 21.67 257 ASN B N 1
ATOM 3752 C CA . ASN B 1 259 ? 16.897 27.603 23.533 1.00 21.33 257 ASN B CA 1
ATOM 3753 C C . ASN B 1 259 ? 18.068 26.654 23.813 1.00 21.49 257 ASN B C 1
ATOM 3754 O O . ASN B 1 259 ? 19.244 27.089 23.689 1.00 20.96 257 ASN B O 1
ATOM 3759 N N . GLY B 1 260 ? 17.753 25.400 24.161 1.00 21.64 258 GLY B N 1
ATOM 3760 C CA . GLY B 1 260 ? 18.734 24.353 24.525 1.00 21.95 258 GLY B CA 1
ATOM 3761 C C . GLY B 1 260 ? 19.391 24.609 25.878 1.00 21.65 258 GLY B C 1
ATOM 3762 O O . GLY B 1 260 ? 20.542 24.144 26.094 1.00 21.21 258 GLY B O 1
ATOM 3763 N N . LYS B 1 261 ? 18.697 25.295 26.784 1.00 21.76 259 LYS B N 1
ATOM 3764 C CA . LYS B 1 261 ? 19.302 25.713 28.072 1.00 24.03 259 LYS B CA 1
ATOM 3765 C C . LYS B 1 261 ? 18.579 25.064 29.253 1.00 24.31 259 LYS B C 1
ATOM 3766 O O . LYS B 1 261 ? 17.357 24.824 29.172 1.00 26.34 259 LYS B O 1
ATOM 3772 N N . VAL B 1 262 ? 19.345 24.773 30.300 1.00 23.42 260 VAL B N 1
ATOM 3773 C CA . VAL B 1 262 ? 18.809 24.386 31.629 1.00 23.79 260 VAL B CA 1
ATOM 3774 C C . VAL B 1 262 ? 18.878 25.641 32.504 1.00 23.68 260 VAL B C 1
ATOM 3775 O O . VAL B 1 262 ? 19.994 26.020 32.902 1.00 22.15 260 VAL B O 1
ATOM 3779 N N . LEU B 1 263 ? 17.729 26.275 32.755 1.00 24.66 261 LEU B N 1
ATOM 3780 C CA . LEU B 1 263 ? 17.561 27.334 33.789 1.00 24.23 261 LEU B CA 1
ATOM 3781 C C . LEU B 1 263 ? 17.456 26.685 35.170 1.00 23.36 261 LEU B C 1
ATOM 3782 O O . LEU B 1 263 ? 16.807 25.643 35.304 1.00 22.91 261 LEU B O 1
ATOM 3787 N N . THR B 1 264 ? 18.162 27.255 36.142 1.00 22.74 262 THR B N 1
ATOM 3788 C CA . THR B 1 264 ? 18.131 26.723 37.522 1.00 23.88 262 THR B CA 1
ATOM 3789 C C . THR B 1 264 ? 17.426 27.751 38.404 1.00 23.10 262 THR B C 1
ATOM 3790 O O . THR B 1 264 ? 17.893 28.892 38.472 1.00 23.82 262 THR B O 1
ATOM 3794 N N . VAL B 1 265 ? 16.334 27.345 39.035 1.00 21.96 263 VAL B N 1
ATOM 3795 C CA . VAL B 1 265 ? 15.522 28.305 39.829 1.00 23.11 263 VAL B CA 1
ATOM 3796 C C . VAL B 1 265 ? 15.556 27.869 41.296 1.00 23.98 263 VAL B C 1
ATOM 3797 O O . VAL B 1 265 ? 14.772 27.002 41.664 1.00 23.56 263 VAL B O 1
ATOM 3801 N N . ASP B 1 266 ? 16.543 28.379 42.035 1.00 25.42 264 ASP B N 1
ATOM 3802 C CA . ASP B 1 266 ? 16.795 27.965 43.436 1.00 28.95 264 ASP B CA 1
ATOM 3803 C C . ASP B 1 266 ? 16.925 29.172 44.365 1.00 30.41 264 ASP B C 1
ATOM 3804 O O . ASP B 1 266 ? 16.919 28.961 45.576 1.00 33.13 264 ASP B O 1
ATOM 3809 N N . GLY B 1 267 ? 17.103 30.372 43.821 1.00 31.86 265 GLY B N 1
ATOM 3810 C CA . GLY B 1 267 ? 17.176 31.595 44.633 1.00 33.54 265 GLY B CA 1
ATOM 3811 C C . GLY B 1 267 ? 18.564 31.876 45.162 1.00 35.20 265 GLY B C 1
ATOM 3812 O O . GLY B 1 267 ? 18.680 32.770 46.000 1.00 44.16 265 GLY B O 1
ATOM 3813 N N . GLY B 1 268 ? 19.579 31.169 44.672 1.00 36.50 266 GLY B N 1
ATOM 3814 C CA . GLY B 1 268 ? 20.966 31.337 45.148 1.00 37.70 266 GLY B CA 1
ATOM 3815 C C . GLY B 1 268 ? 21.225 30.326 46.232 1.00 37.57 266 GLY B C 1
ATOM 3816 O O . GLY B 1 268 ? 22.260 30.413 46.890 1.00 39.64 266 GLY B O 1
ATOM 3817 N N . ALA B 1 269 ? 20.330 29.370 46.360 1.00 38.56 267 ALA B N 1
ATOM 3818 C CA . ALA B 1 269 ? 20.355 28.354 47.445 1.00 39.16 267 ALA B CA 1
ATOM 3819 C C . ALA B 1 269 ? 21.718 27.671 47.507 1.00 35.57 267 ALA B C 1
ATOM 3820 O O . ALA B 1 269 ? 21.859 26.872 46.618 1.00 33.53 267 ALA B O 1
ATOM 3822 N N . ILE C 1 12 ? 59.684 6.309 29.914 1.00 57.75 10 ILE C N 1
ATOM 3823 C CA . ILE C 1 12 ? 59.363 5.932 31.326 1.00 57.97 10 ILE C CA 1
ATOM 3824 C C . ILE C 1 12 ? 58.049 6.593 31.755 1.00 61.46 10 ILE C C 1
ATOM 3825 O O . ILE C 1 12 ? 57.759 7.700 31.276 1.00 65.92 10 ILE C O 1
ATOM 3830 N N . PRO C 1 13 ? 57.250 5.999 32.669 1.00 61.79 11 PRO C N 1
ATOM 3831 C CA . PRO C 1 13 ? 55.924 6.531 33.006 1.00 58.94 11 PRO C CA 1
ATOM 3832 C C . PRO C 1 13 ? 55.891 8.018 33.378 1.00 55.34 11 PRO C C 1
ATOM 3833 O O . PRO C 1 13 ? 56.412 8.360 34.401 1.00 58.71 11 PRO C O 1
ATOM 3837 N N . GLY C 1 14 ? 55.295 8.861 32.543 1.00 46.56 12 GLY C N 1
ATOM 3838 C CA . GLY C 1 14 ? 55.123 10.274 32.917 1.00 42.13 12 GLY C CA 1
ATOM 3839 C C . GLY C 1 14 ? 56.358 10.923 33.500 1.00 40.00 12 GLY C C 1
ATOM 3840 O O . GLY C 1 14 ? 56.203 11.833 34.318 1.00 37.91 12 GLY C O 1
ATOM 3841 N N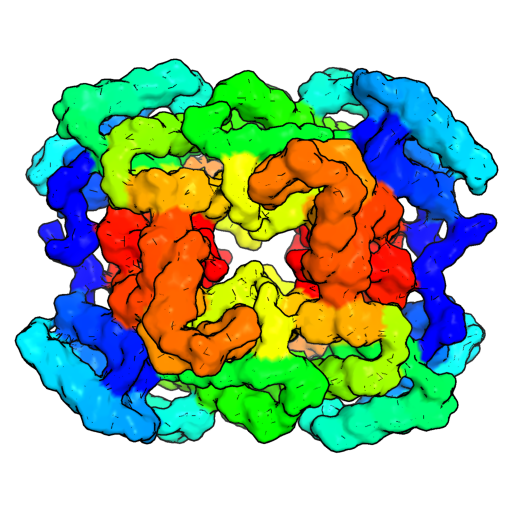 . ARG C 1 15 ? 57.537 10.503 33.052 1.00 35.99 13 ARG C N 1
ATOM 3842 C CA . ARG C 1 15 ? 58.799 11.117 33.523 1.00 32.09 13 ARG C CA 1
ATOM 3843 C C . ARG C 1 15 ? 59.106 12.311 32.619 1.00 29.74 13 ARG C C 1
ATOM 3844 O O . ARG C 1 15 ? 58.553 12.357 31.518 1.00 27.16 13 ARG C O 1
ATOM 3852 N N . LEU C 1 16 ? 59.949 13.232 33.079 1.00 28.05 14 LEU C N 1
ATOM 3853 C CA . LEU C 1 16 ? 60.205 14.481 32.323 1.00 28.71 14 LEU C CA 1
ATOM 3854 C C . LEU C 1 16 ? 61.700 14.583 32.036 1.00 30.08 14 LEU C C 1
ATOM 3855 O O . LEU C 1 16 ? 62.189 15.696 31.870 1.00 28.99 14 LEU C O 1
ATOM 3860 N N . ASP C 1 17 ? 62.374 13.439 31.944 1.00 32.16 15 ASP C N 1
ATOM 3861 C CA . ASP C 1 17 ? 63.823 13.347 31.629 1.00 31.53 15 ASP C CA 1
ATOM 3862 C C . ASP C 1 17 ? 64.072 14.009 30.280 1.00 30.71 15 ASP C C 1
ATOM 3863 O O . ASP C 1 17 ? 63.648 13.446 29.276 1.00 30.23 15 ASP C O 1
ATOM 3868 N N . GLY C 1 18 ? 64.727 15.169 30.296 1.00 32.18 16 GLY C N 1
ATOM 3869 C CA . GLY C 1 18 ? 65.192 15.887 29.093 1.00 32.99 16 GLY C CA 1
ATOM 3870 C C . GLY C 1 18 ? 64.423 17.172 28.887 1.00 31.84 16 GLY C C 1
ATOM 3871 O O . GLY C 1 18 ? 64.794 17.942 27.973 1.00 28.90 16 GLY C O 1
ATOM 3872 N N . LYS C 1 19 ? 63.394 17.378 29.717 1.00 32.27 17 LYS C N 1
ATOM 3873 C CA . LYS C 1 19 ? 62.563 18.607 29.752 1.00 30.00 17 LYS C CA 1
ATOM 3874 C C . LYS C 1 19 ? 63.141 19.608 30.744 1.00 27.47 17 LYS C C 1
ATOM 3875 O O . LYS C 1 19 ? 63.861 19.199 31.669 1.00 26.12 17 LYS C O 1
ATOM 3881 N N . VAL C 1 20 ? 62.803 20.870 30.515 1.00 26.91 18 VAL C N 1
ATOM 3882 C CA . VAL C 1 20 ? 63.001 22.020 31.433 1.00 26.92 18 VAL C CA 1
ATOM 3883 C C . VAL C 1 20 ? 61.609 22.583 31.706 1.00 28.13 18 VAL C C 1
ATOM 3884 O O . VAL C 1 20 ? 60.854 22.786 30.744 1.00 30.95 18 VAL C O 1
ATOM 3888 N N . ALA C 1 21 ? 61.269 22.803 32.970 1.00 29.81 19 ALA C N 1
ATOM 3889 C CA . ALA C 1 21 ? 60.008 23.447 33.401 1.00 29.58 19 ALA C CA 1
ATOM 3890 C C . ALA C 1 21 ? 60.326 24.786 34.071 1.00 28.93 19 ALA C C 1
ATOM 3891 O O . ALA C 1 21 ? 61.498 25.040 34.415 1.00 32.46 19 ALA C O 1
ATOM 3893 N N . LEU C 1 22 ? 59.300 25.614 34.215 1.00 27.38 20 LEU C N 1
ATOM 3894 C CA . LEU C 1 22 ? 59.329 26.880 34.977 1.00 26.30 20 LEU C CA 1
ATOM 3895 C C . LEU C 1 22 ? 58.027 26.957 35.770 1.00 26.79 20 LEU C C 1
ATOM 3896 O O . LEU C 1 22 ? 56.962 26.715 35.166 1.00 26.45 20 LEU C O 1
ATOM 3901 N N . VAL C 1 23 ? 58.116 27.252 37.069 1.00 26.71 21 VAL C N 1
ATOM 3902 C CA . VAL C 1 23 ? 56.938 27.366 37.976 1.00 26.75 21 VAL C CA 1
ATOM 3903 C C . VAL C 1 23 ? 56.983 28.747 38.639 1.00 27.10 21 VAL C C 1
ATOM 3904 O O . VAL C 1 23 ? 58.027 29.069 39.259 1.00 28.88 21 VAL C O 1
ATOM 3908 N N . THR C 1 24 ? 55.929 29.557 38.482 1.00 25.61 22 THR C N 1
ATOM 3909 C CA . THR C 1 24 ? 55.865 30.914 39.090 1.00 25.51 22 THR C CA 1
ATOM 3910 C C . THR C 1 24 ? 55.475 30.769 40.565 1.00 24.67 22 THR C C 1
ATOM 3911 O O . THR C 1 24 ? 54.574 29.991 40.875 1.00 24.34 22 THR C O 1
ATOM 3915 N N . GLY C 1 25 ? 56.142 31.495 41.454 1.00 25.74 23 GLY C N 1
ATOM 3916 C CA . GLY C 1 25 ? 55.846 31.444 42.899 1.00 25.93 23 GLY C CA 1
ATOM 3917 C C . GLY C 1 25 ? 56.121 30.060 43.451 1.00 25.72 23 GLY C C 1
ATOM 3918 O O . GLY C 1 25 ? 55.409 29.646 44.369 1.00 26.40 23 GLY C O 1
ATOM 3919 N N . SER C 1 26 ? 57.146 29.384 42.926 1.00 25.04 24 SER C N 1
ATOM 3920 C CA . SER C 1 26 ? 57.550 28.011 43.323 1.00 25.46 24 SER C CA 1
ATOM 3921 C C . SER C 1 26 ? 58.516 28.023 44.523 1.00 26.13 24 SER C C 1
ATOM 3922 O O . SER C 1 26 ? 59.155 26.973 44.785 1.00 24.81 24 SER C O 1
ATOM 3925 N N . GLY C 1 27 ? 58.644 29.169 45.197 1.00 27.72 25 GLY C N 1
ATOM 3926 C CA . GLY C 1 27 ? 59.507 29.247 46.390 1.00 29.21 25 GLY C CA 1
ATOM 3927 C C . GLY C 1 27 ? 58.788 28.696 47.607 1.00 29.87 25 GLY C C 1
ATOM 3928 O O . GLY C 1 27 ? 59.464 28.112 48.476 1.00 28.61 25 GLY C O 1
ATOM 3929 N N . ARG C 1 28 ? 57.477 28.870 47.630 1.00 32.99 26 ARG C N 1
ATOM 3930 C CA . ARG C 1 28 ? 56.644 28.404 48.757 1.00 34.70 26 ARG C CA 1
ATOM 3931 C C . ARG C 1 28 ? 55.240 28.133 48.224 1.00 35.09 26 ARG C C 1
ATOM 3932 O O . ARG C 1 28 ? 54.809 28.879 47.348 1.00 38.94 26 ARG C O 1
ATOM 3940 N N . GLY C 1 29 ? 54.572 27.096 48.714 1.00 33.64 27 GLY C N 1
ATOM 3941 C CA . GLY C 1 29 ? 53.165 26.849 48.336 1.00 32.84 27 GLY C CA 1
ATOM 3942 C C . GLY C 1 29 ? 53.043 25.692 47.359 1.00 32.54 27 GLY C C 1
ATOM 3943 O O . GLY C 1 29 ? 54.076 25.051 47.079 1.00 29.93 27 GLY C O 1
ATOM 3944 N N . ILE C 1 30 ? 51.829 25.422 46.864 1.00 29.64 28 ILE C N 1
ATOM 3945 C CA . ILE C 1 30 ? 51.642 24.358 45.850 1.00 26.65 28 ILE C CA 1
ATOM 3946 C C . ILE C 1 30 ? 52.796 24.420 44.861 1.00 25.67 28 ILE C C 1
ATOM 3947 O O . ILE C 1 30 ? 53.220 23.358 44.409 1.00 26.65 28 ILE C O 1
ATOM 3952 N N . GLY C 1 31 ? 53.291 25.613 44.554 1.00 26.21 29 GLY C N 1
ATOM 3953 C CA . GLY C 1 31 ? 54.349 25.787 43.542 1.00 24.86 29 GLY C CA 1
ATOM 3954 C C . GLY C 1 31 ? 55.630 25.108 43.926 1.00 22.13 29 GLY C C 1
ATOM 3955 O O . GLY C 1 31 ? 56.175 24.391 43.099 1.00 22.37 29 GLY C O 1
ATOM 3956 N N . ALA C 1 32 ? 56.095 25.353 45.135 1.00 21.37 30 ALA C N 1
ATOM 3957 C CA . ALA C 1 32 ? 57.300 24.672 45.627 1.00 21.71 30 ALA C CA 1
ATOM 3958 C C . ALA C 1 32 ? 57.123 23.178 45.409 1.00 21.90 30 ALA C C 1
ATOM 3959 O O . ALA C 1 32 ? 58.090 22.504 45.052 1.00 20.97 30 ALA C O 1
ATOM 3961 N N . ALA C 1 33 ? 55.903 22.700 45.606 1.00 20.85 31 ALA C N 1
ATOM 3962 C CA . ALA C 1 33 ? 55.640 21.261 45.484 1.00 22.05 31 ALA C CA 1
ATOM 3963 C C . ALA C 1 33 ? 55.595 20.854 44.014 1.00 23.31 31 ALA C C 1
ATOM 3964 O O . ALA C 1 33 ? 56.091 19.761 43.698 1.00 21.43 31 ALA C O 1
ATOM 3966 N N . VAL C 1 34 ? 55.018 21.696 43.158 1.00 23.70 32 VAL C N 1
ATOM 3967 C CA . VAL C 1 34 ? 55.020 21.412 41.695 1.00 24.22 32 VAL C CA 1
ATOM 3968 C C . VAL C 1 34 ? 56.478 21.422 41.252 1.00 24.59 32 VAL C C 1
ATOM 3969 O O . VAL C 1 34 ? 56.873 20.553 40.482 1.00 23.63 32 VAL C O 1
ATOM 3973 N N . ALA C 1 35 ? 57.252 22.355 41.787 1.00 25.29 33 ALA C N 1
ATOM 3974 C CA . ALA C 1 35 ? 58.682 22.451 41.428 1.00 26.76 33 ALA C CA 1
ATOM 3975 C C . ALA C 1 35 ? 59.387 21.166 41.884 1.00 26.74 33 ALA C C 1
ATOM 3976 O O . ALA C 1 35 ? 60.035 20.516 41.051 1.00 27.18 33 ALA C O 1
ATOM 3978 N N . VAL C 1 36 ? 59.232 20.777 43.146 1.00 25.92 34 VAL C N 1
ATOM 3979 C CA . VAL C 1 36 ? 59.917 19.564 43.676 1.00 26.03 34 VAL C CA 1
ATOM 3980 C C . VAL C 1 36 ? 59.433 18.351 42.877 1.00 25.70 34 VAL C C 1
ATOM 3981 O O . VAL C 1 36 ? 60.254 17.425 42.654 1.00 24.78 34 VAL C O 1
ATOM 3985 N N . HIS C 1 37 ? 58.156 18.345 42.468 1.00 25.36 35 HIS C N 1
ATOM 3986 C CA . HIS C 1 37 ? 57.525 17.183 41.780 1.00 24.29 35 HIS C CA 1
ATOM 3987 C C . HIS C 1 37 ? 58.097 17.025 40.368 1.00 23.82 35 HIS C C 1
ATOM 3988 O O . HIS C 1 37 ? 58.443 15.897 40.021 1.00 24.25 35 HIS C O 1
ATOM 3995 N N . LEU C 1 38 ? 58.204 18.110 39.598 1.00 24.20 36 LEU C N 1
ATOM 3996 C CA . LEU C 1 38 ? 58.718 18.092 38.199 1.00 24.19 36 LEU C CA 1
ATOM 3997 C C . LEU C 1 38 ? 60.192 17.704 38.235 1.00 24.56 36 LEU C C 1
ATOM 3998 O O . LEU C 1 38 ? 60.604 16.902 37.390 1.00 26.01 36 LEU C O 1
ATOM 4003 N N . GLY C 1 39 ? 60.940 18.240 39.205 1.00 24.50 37 GLY C N 1
ATOM 4004 C CA . GLY C 1 39 ? 62.268 17.737 39.598 1.00 24.12 37 GLY C CA 1
ATOM 4005 C C . GLY C 1 39 ? 62.253 16.227 39.791 1.00 23.50 37 GLY C C 1
ATOM 4006 O O . GLY C 1 39 ? 62.960 15.528 39.038 1.00 25.02 37 GLY C O 1
ATOM 4007 N N . LEU C 1 40 ? 61.448 15.730 40.729 1.00 21.96 38 LEU C N 1
ATOM 4008 C CA . LEU C 1 40 ? 61.382 14.281 41.069 1.00 22.43 38 LEU C CA 1
ATOM 4009 C C . LEU C 1 40 ? 61.244 13.430 39.792 1.00 22.05 38 LEU C C 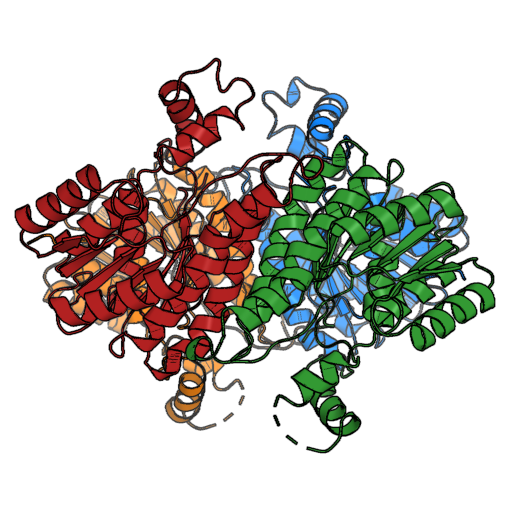1
ATOM 4010 O O . LEU C 1 40 ? 61.910 12.368 39.720 1.00 20.37 38 LEU C O 1
ATOM 4015 N N . LEU C 1 41 ? 60.462 13.898 38.810 1.00 22.76 39 LEU C N 1
ATOM 4016 C CA . LEU C 1 41 ? 60.167 13.182 37.528 1.00 23.35 39 LEU C CA 1
ATOM 4017 C C . LEU C 1 41 ? 61.228 13.487 36.453 1.00 23.54 39 LEU C C 1
ATOM 4018 O O . LEU C 1 41 ? 60.981 13.147 35.283 1.00 24.50 39 LEU C O 1
ATOM 4023 N N . GLY C 1 42 ? 62.351 14.118 36.806 1.00 24.07 40 GLY C N 1
ATOM 4024 C CA . GLY C 1 42 ? 63.549 14.168 35.942 1.00 25.85 40 GLY C CA 1
ATOM 4025 C C . GLY C 1 42 ? 63.644 15.438 35.115 1.00 26.09 40 GLY C C 1
ATOM 4026 O O . GLY C 1 42 ? 64.578 15.525 34.286 1.00 27.91 40 GLY C O 1
ATOM 4027 N N . ALA C 1 43 ? 62.743 16.396 35.336 1.00 24.66 41 ALA C N 1
ATOM 4028 C CA . ALA C 1 43 ? 62.774 17.719 34.685 1.00 24.39 41 ALA C CA 1
ATOM 4029 C C . ALA C 1 43 ? 63.753 18.596 35.438 1.00 25.03 41 ALA C C 1
ATOM 4030 O O . ALA C 1 43 ? 63.858 18.423 36.662 1.00 25.97 41 ALA C O 1
ATOM 4032 N N . LYS C 1 44 ? 64.409 19.497 34.706 1.00 26.41 42 LYS C N 1
ATOM 4033 C CA . LYS C 1 44 ? 65.120 20.693 35.233 1.00 27.47 42 LYS C CA 1
ATOM 4034 C C . LYS C 1 44 ? 64.100 21.820 35.433 1.00 26.54 42 LYS C C 1
ATOM 4035 O O . LYS C 1 44 ? 63.189 21.964 34.626 1.00 27.44 42 LYS C O 1
ATOM 4041 N N . VAL C 1 45 ? 64.248 22.587 36.496 1.00 26.29 43 VAL C N 1
ATOM 4042 C CA . VAL C 1 45 ? 63.165 23.450 37.032 1.00 26.56 43 VAL C CA 1
ATOM 4043 C C . VAL C 1 45 ? 63.744 24.846 37.232 1.00 25.94 43 VAL C C 1
ATOM 4044 O O . VAL C 1 45 ? 64.713 24.961 38.010 1.00 24.34 43 VAL C O 1
ATOM 4048 N N . VAL C 1 46 ? 63.176 25.852 36.566 1.00 24.29 44 VAL C N 1
ATOM 4049 C CA . VAL C 1 46 ? 63.338 27.268 36.999 1.00 24.16 44 VAL C CA 1
ATOM 4050 C C . VAL C 1 46 ? 62.321 27.534 38.117 1.00 23.91 44 VAL C C 1
ATOM 4051 O O . VAL C 1 46 ? 61.117 27.257 37.951 1.00 24.73 44 VAL C O 1
ATOM 4055 N N . VAL C 1 47 ? 62.817 28.042 39.233 1.00 22.98 45 VAL C N 1
ATOM 4056 C CA . VAL C 1 47 ? 62.042 28.301 40.472 1.00 22.18 45 VAL C CA 1
ATOM 4057 C C . VAL C 1 47 ? 61.858 29.811 40.552 1.00 22.97 45 VAL C C 1
ATOM 4058 O O . VAL C 1 47 ? 62.877 30.482 40.748 1.00 25.12 45 VAL C O 1
ATOM 4062 N N . ASN C 1 48 ? 60.643 30.332 40.375 1.00 23.13 46 ASN C N 1
ATOM 4063 C CA . ASN C 1 48 ? 60.413 31.802 40.367 1.00 23.66 46 ASN C CA 1
ATOM 4064 C C . ASN C 1 48 ? 59.869 32.265 41.729 1.00 25.38 46 ASN C C 1
ATOM 4065 O O . ASN C 1 48 ? 58.869 31.715 42.223 1.00 27.58 46 ASN C O 1
ATOM 4070 N N . TYR C 1 49 ? 60.532 33.252 42.318 1.00 25.69 47 TYR C N 1
ATOM 4071 C CA . TYR C 1 49 ? 60.101 33.949 43.551 1.00 26.85 47 TYR C CA 1
ATOM 4072 C C . TYR C 1 49 ? 60.010 35.440 43.223 1.00 27.12 47 TYR C C 1
ATOM 4073 O O . TYR C 1 49 ? 60.428 35.849 42.111 1.00 27.01 47 TYR C O 1
ATOM 4082 N N . ALA C 1 50 ? 59.448 36.223 44.142 1.00 26.53 48 ALA C N 1
ATOM 4083 C CA . ALA C 1 50 ? 59.489 37.702 44.096 1.00 26.05 48 ALA C CA 1
ATOM 4084 C C . ALA C 1 50 ? 59.902 38.239 45.471 1.00 25.20 48 ALA C C 1
ATOM 4085 O O . ALA C 1 50 ? 60.751 39.142 45.513 1.00 25.81 48 ALA C O 1
ATOM 4087 N N . ASN C 1 51 ? 59.364 37.670 46.552 1.00 24.08 49 ASN C N 1
ATOM 4088 C CA . ASN C 1 51 ? 59.516 38.219 47.923 1.00 23.37 49 ASN C CA 1
ATOM 4089 C C . ASN C 1 51 ? 60.348 37.267 48.798 1.00 22.81 49 ASN C C 1
ATOM 4090 O O . ASN C 1 51 ? 60.990 37.773 49.736 1.00 22.07 49 ASN C O 1
ATOM 4095 N N . SER C 1 52 ? 60.410 35.970 48.479 1.00 22.55 50 SER C N 1
ATOM 4096 C CA . SER C 1 52 ? 60.907 34.918 49.406 1.00 22.87 50 SER C CA 1
ATOM 4097 C C . SER C 1 52 ? 62.087 34.150 48.802 1.00 22.97 50 SER C C 1
ATOM 4098 O O . SER C 1 52 ? 61.979 32.967 48.473 1.00 22.66 50 SER C O 1
ATOM 4101 N N . PRO C 1 53 ? 63.273 34.789 48.668 1.00 23.14 51 PRO C N 1
ATOM 4102 C CA . PRO C 1 53 ? 64.463 34.122 48.125 1.00 22.77 51 PRO C CA 1
ATOM 4103 C C . PRO C 1 53 ? 64.974 32.930 48.950 1.00 23.11 51 PRO C C 1
ATOM 4104 O O . PRO C 1 53 ? 65.514 31.993 48.385 1.00 22.80 51 PRO C O 1
ATOM 4108 N N . THR C 1 54 ? 64.803 32.996 50.272 1.00 24.28 52 THR C N 1
ATOM 4109 C CA . THR C 1 54 ? 65.346 31.999 51.227 1.00 23.61 52 THR C CA 1
ATOM 4110 C C . THR C 1 54 ? 64.575 30.682 51.053 1.00 24.76 52 THR C C 1
ATOM 4111 O O . THR C 1 54 ? 65.238 29.615 50.986 1.00 26.34 52 THR C O 1
ATOM 4114 N N . HIS C 1 55 ? 63.242 30.759 50.942 1.00 25.17 53 HIS C N 1
ATOM 4115 C CA . HIS C 1 55 ? 62.322 29.641 50.576 1.00 24.64 53 HIS C CA 1
ATOM 4116 C C . HIS C 1 55 ? 62.685 29.004 49.220 1.00 24.90 53 HIS C C 1
ATOM 4117 O O . HIS C 1 55 ? 62.819 27.756 49.155 1.00 22.46 53 HIS C O 1
ATOM 4124 N N . ALA C 1 56 ? 62.782 29.830 48.166 1.00 26.31 54 ALA C N 1
ATOM 4125 C CA . ALA C 1 56 ? 63.184 29.444 46.789 1.00 27.27 54 ALA C CA 1
ATOM 4126 C C . ALA C 1 56 ? 64.514 28.691 46.817 1.00 28.79 54 ALA C C 1
ATOM 4127 O O . ALA C 1 56 ? 64.589 27.597 46.202 1.00 28.94 54 ALA C O 1
ATOM 4129 N N . GLN C 1 57 ? 65.522 29.248 47.493 1.00 29.65 55 GLN C N 1
ATOM 4130 C CA . GLN C 1 57 ? 66.835 28.569 47.659 1.00 31.39 55 GLN C CA 1
ATOM 4131 C C . GLN C 1 57 ? 66.611 27.177 48.279 1.00 30.15 55 GLN C C 1
ATOM 4132 O O . GLN C 1 57 ? 67.314 26.246 47.846 1.00 25.69 55 GLN C O 1
ATOM 4138 N N . LYS C 1 58 ? 65.684 27.022 49.240 1.00 32.52 56 LYS C N 1
ATOM 4139 C CA . LYS C 1 58 ? 65.403 25.693 49.858 1.00 35.77 56 LYS C CA 1
ATOM 4140 C C . LYS C 1 58 ? 64.908 24.754 48.756 1.00 34.80 56 LYS C C 1
ATOM 4141 O O . LYS C 1 58 ? 65.421 23.625 48.671 1.00 33.79 56 LYS C O 1
ATOM 4147 N N . VAL C 1 59 ? 63.979 25.216 47.916 1.00 34.22 57 VAL C N 1
ATOM 4148 C CA . VAL C 1 59 ? 63.403 24.391 46.810 1.00 33.05 57 VAL C CA 1
ATOM 4149 C C . VAL C 1 59 ? 64.529 23.973 45.850 1.00 30.37 57 VAL C C 1
ATOM 4150 O O . VAL C 1 59 ? 64.672 22.764 45.598 1.00 28.56 57 VAL C O 1
ATOM 4154 N N . VAL C 1 60 ? 65.303 24.931 45.342 1.00 27.37 58 VAL C N 1
ATOM 4155 C CA . VAL C 1 60 ? 66.379 24.646 44.357 1.00 27.65 58 VAL C CA 1
ATOM 4156 C C . VAL C 1 60 ? 67.220 23.490 44.898 1.00 28.43 58 VAL C C 1
ATOM 4157 O O . VAL C 1 60 ? 67.452 22.543 44.127 1.00 29.49 58 VAL C O 1
ATOM 4161 N N . ASP C 1 61 ? 67.663 23.569 46.165 1.00 28.52 59 ASP C N 1
ATOM 4162 C CA . ASP C 1 61 ? 68.579 22.569 46.794 1.00 27.48 59 ASP C CA 1
ATOM 4163 C C . ASP C 1 61 ? 67.874 21.213 46.784 1.00 26.90 59 ASP C C 1
ATOM 4164 O O . ASP C 1 61 ? 68.466 20.223 46.343 1.00 25.98 59 ASP C O 1
ATOM 4169 N N . GLU C 1 62 ? 66.616 21.208 47.200 1.00 27.79 60 GLU C N 1
ATOM 4170 C CA . GLU C 1 62 ? 65.785 19.991 47.306 1.00 29.30 60 GLU C CA 1
ATOM 4171 C C . GLU C 1 62 ? 65.615 19.324 45.932 1.00 29.56 60 GLU C C 1
ATOM 4172 O O . GLU C 1 62 ? 65.420 18.110 45.923 1.00 30.13 60 GLU C O 1
ATOM 4178 N N . ILE C 1 63 ? 65.676 20.074 44.822 1.00 30.45 61 ILE C N 1
ATOM 4179 C CA . ILE C 1 63 ? 65.647 19.520 43.428 1.00 30.07 61 ILE C CA 1
ATOM 4180 C C . ILE C 1 63 ? 67.063 19.068 43.037 1.00 32.00 61 ILE C C 1
ATOM 4181 O O . ILE C 1 63 ? 67.172 18.027 42.376 1.00 33.80 61 ILE C O 1
ATOM 4186 N N . LYS C 1 64 ? 68.110 19.824 43.388 1.00 33.65 62 LYS C N 1
ATOM 4187 C CA . LYS C 1 64 ? 69.519 19.351 43.264 1.00 34.80 62 LYS C CA 1
ATOM 4188 C C . LYS C 1 64 ? 69.657 18.035 44.037 1.00 32.63 62 LYS C C 1
ATOM 4189 O O . LYS C 1 64 ? 70.297 17.119 43.515 1.00 27.98 62 LYS C O 1
ATOM 4195 N N . GLN C 1 65 ? 69.006 17.953 45.202 1.00 35.71 63 GLN C N 1
ATOM 4196 C CA . GLN C 1 65 ? 69.205 16.907 46.241 1.00 38.96 63 GLN C CA 1
ATOM 4197 C C . GLN C 1 65 ? 68.572 15.568 45.814 1.00 38.31 63 GLN C C 1
ATOM 4198 O O . GLN C 1 65 ? 68.903 14.550 46.460 1.00 38.10 63 GLN C O 1
ATOM 4204 N N . LEU C 1 66 ? 67.701 15.543 44.793 1.00 34.93 64 LEU C N 1
ATOM 4205 C CA . LEU C 1 66 ? 67.191 14.277 44.198 1.00 33.95 64 LEU C CA 1
ATOM 4206 C C . LEU C 1 66 ? 67.645 14.179 42.735 1.00 35.15 64 LEU C C 1
ATOM 4207 O O . LEU C 1 66 ? 66.997 13.484 41.938 1.00 37.09 64 LEU C O 1
ATOM 4212 N N . GLY C 1 67 ? 68.755 14.836 42.404 1.00 36.12 65 GLY C N 1
ATOM 4213 C CA . GLY C 1 67 ? 69.531 14.583 41.175 1.00 35.39 65 GLY C CA 1
ATOM 4214 C C . GLY C 1 67 ? 68.906 15.191 39.937 1.00 33.31 65 GLY C C 1
ATOM 4215 O O . GLY C 1 67 ? 69.000 14.562 38.889 1.00 35.41 65 GLY C O 1
ATOM 4216 N N . SER C 1 68 ? 68.325 16.384 40.050 1.00 31.54 66 SER C N 1
ATOM 4217 C CA . SER C 1 68 ? 67.911 17.240 38.910 1.00 30.68 66 SER C CA 1
ATOM 4218 C C . SER C 1 68 ? 68.494 18.638 39.128 1.00 29.88 66 SER C C 1
ATOM 4219 O O . SER C 1 68 ? 68.622 19.034 40.285 1.00 29.74 66 SER C O 1
ATOM 4222 N N . ASP C 1 69 ? 68.837 19.355 38.060 1.00 31.63 67 ASP C N 1
ATOM 4223 C CA . ASP C 1 69 ? 69.404 20.733 38.136 1.00 34.47 67 ASP C CA 1
ATOM 4224 C C . ASP C 1 69 ? 68.264 21.746 38.313 1.00 34.47 67 ASP C C 1
ATOM 4225 O O . ASP C 1 69 ? 67.109 21.386 38.010 1.00 35.03 67 ASP C O 1
ATOM 4230 N N . ALA C 1 70 ? 68.574 22.961 38.785 1.00 35.64 68 ALA C N 1
ATOM 4231 C CA . ALA C 1 70 ? 67.586 24.035 39.059 1.00 37.36 68 ALA C CA 1
ATOM 4232 C C . ALA C 1 70 ? 68.262 25.361 39.451 1.00 37.59 68 ALA C C 1
ATOM 4233 O O . ALA C 1 70 ? 69.425 25.342 39.905 1.00 40.36 68 ALA C O 1
ATOM 4235 N N . ILE C 1 71 ? 67.518 26.462 39.324 1.00 36.92 69 ILE C N 1
ATOM 4236 C CA . ILE C 1 71 ? 67.964 27.860 39.599 1.00 40.33 69 ILE C CA 1
ATOM 4237 C C . ILE C 1 71 ? 66.786 28.655 40.172 1.00 41.45 69 ILE C C 1
ATOM 4238 O O . ILE C 1 71 ? 65.638 28.318 39.842 1.00 48.87 69 ILE C O 1
ATOM 4243 N N . ALA C 1 72 ? 67.062 29.692 40.964 1.00 37.84 70 ALA C N 1
ATOM 4244 C CA . ALA C 1 72 ? 66.061 30.673 41.445 1.00 35.76 70 ALA C CA 1
ATOM 4245 C C . ALA C 1 72 ? 66.153 31.946 40.597 1.00 34.51 70 ALA C C 1
ATOM 4246 O O . ALA C 1 72 ? 67.282 32.425 40.383 1.00 33.51 70 ALA C O 1
ATOM 4248 N N . ILE C 1 73 ? 65.021 32.478 40.121 1.00 34.47 71 ILE C N 1
ATOM 4249 C CA . ILE C 1 73 ? 64.979 33.774 39.370 1.00 34.63 71 ILE C CA 1
ATOM 4250 C C . ILE C 1 73 ? 63.891 34.686 39.950 1.00 34.31 71 ILE C C 1
ATOM 4251 O O . ILE C 1 73 ? 62.710 34.332 39.851 1.00 32.75 71 ILE C O 1
ATOM 4256 N N . LYS C 1 74 ? 64.299 35.827 40.515 1.00 35.72 72 LYS C N 1
ATOM 4257 C CA . LYS C 1 74 ? 63.391 36.891 41.001 1.00 36.62 72 LYS C CA 1
ATOM 4258 C C . LYS C 1 74 ? 62.686 37.469 39.774 1.00 36.07 72 LYS C C 1
ATOM 4259 O O . LYS C 1 74 ? 63.372 37.692 38.760 1.00 36.11 72 LYS C O 1
ATOM 4265 N N . ALA C 1 75 ? 61.368 37.656 39.883 1.00 35.91 73 ALA C N 1
ATOM 4266 C CA . ALA C 1 75 ? 60.558 38.292 38.827 1.00 35.58 73 ALA C CA 1
ATOM 4267 C C . ALA C 1 75 ? 59.169 38.576 39.406 1.00 34.94 73 ALA C C 1
ATOM 4268 O O . ALA C 1 75 ? 58.557 37.631 39.913 1.00 33.47 73 ALA C O 1
ATOM 4270 N N . ASP C 1 76 ? 58.708 39.831 39.357 1.00 33.73 74 ASP C N 1
ATOM 4271 C CA . ASP C 1 76 ? 57.327 40.165 39.803 1.00 33.13 74 ASP C CA 1
ATOM 4272 C C . ASP C 1 76 ? 56.396 39.934 38.616 1.00 32.49 74 ASP C C 1
ATOM 4273 O O . ASP C 1 76 ? 56.457 40.703 37.655 1.00 29.64 74 ASP C O 1
ATOM 4278 N N . VAL C 1 77 ? 55.564 38.904 38.708 1.00 32.44 75 VAL C N 1
ATOM 4279 C CA . VAL C 1 77 ? 54.686 38.529 37.570 1.00 33.42 75 VAL C CA 1
ATOM 4280 C C . VAL C 1 77 ? 53.512 39.508 37.491 1.00 31.00 75 VAL C C 1
ATOM 4281 O O . VAL C 1 77 ? 52.522 39.164 36.862 1.00 29.73 75 VAL C O 1
ATOM 4285 N N . ARG C 1 78 ? 53.631 40.674 38.127 1.00 29.09 76 ARG C N 1
ATOM 4286 C CA . ARG C 1 78 ? 52.622 41.751 37.978 1.00 29.54 76 ARG C CA 1
ATOM 4287 C C . ARG C 1 78 ? 53.220 42.693 36.937 1.00 32.51 76 ARG C C 1
ATOM 4288 O O . ARG C 1 78 ? 52.457 43.214 36.125 1.00 33.24 76 ARG C O 1
ATOM 4296 N N . GLN C 1 79 ? 54.533 42.909 36.983 1.00 34.52 77 GLN C N 1
ATOM 4297 C CA . GLN C 1 79 ? 55.296 43.666 35.961 1.00 34.33 77 GLN C CA 1
ATOM 4298 C C . GLN C 1 79 ? 55.590 42.743 34.776 1.00 32.22 77 GLN C C 1
ATOM 4299 O O . GLN C 1 79 ? 56.463 41.876 34.917 1.00 30.92 77 GLN C O 1
ATOM 4305 N N . VAL C 1 80 ? 54.929 42.963 33.637 1.00 31.60 78 VAL C N 1
ATOM 4306 C CA . VAL C 1 80 ? 55.170 42.203 32.371 1.00 31.29 78 VAL C CA 1
ATOM 4307 C C . VAL C 1 80 ? 56.659 42.228 32.019 1.00 31.88 78 VAL C C 1
ATOM 4308 O O . VAL C 1 80 ? 57.201 41.181 31.666 1.00 34.14 78 VAL C O 1
ATOM 4312 N N . PRO C 1 81 ? 57.375 43.383 32.073 1.00 29.25 79 PRO C N 1
ATOM 4313 C CA . PRO C 1 81 ? 58.787 43.424 31.692 1.00 28.40 79 PRO C CA 1
ATOM 4314 C C . PRO C 1 81 ? 59.601 42.342 32.415 1.00 29.16 79 PRO C C 1
ATOM 4315 O O . PRO C 1 81 ? 60.390 41.647 31.765 1.00 29.04 79 PRO C O 1
ATOM 4319 N N . GLU C 1 82 ? 59.375 42.209 33.726 1.00 28.60 80 GLU C N 1
ATOM 4320 C CA . GLU C 1 82 ? 60.023 41.174 34.569 1.00 28.61 80 GLU C CA 1
ATOM 4321 C C . GLU C 1 82 ? 59.569 39.764 34.143 1.00 28.57 80 GLU C C 1
ATOM 4322 O O . GLU C 1 82 ? 60.395 38.842 34.305 1.00 30.20 80 GLU C O 1
ATOM 4328 N N . ILE C 1 83 ? 58.331 39.570 33.648 1.00 27.12 81 ILE C N 1
ATOM 4329 C CA . ILE C 1 83 ? 57.872 38.243 33.113 1.00 27.56 81 ILE C CA 1
ATOM 4330 C C . ILE C 1 83 ? 58.763 37.879 31.919 1.00 28.72 81 ILE C C 1
ATOM 4331 O O . ILE C 1 83 ? 59.151 36.699 31.815 1.00 26.97 81 ILE C O 1
ATOM 4336 N N . VAL C 1 84 ? 59.047 38.872 31.062 1.00 31.31 82 VAL C N 1
ATOM 4337 C CA . VAL C 1 84 ? 59.804 38.737 29.778 1.00 32.21 82 VAL C CA 1
ATOM 4338 C C . VAL C 1 84 ? 61.247 3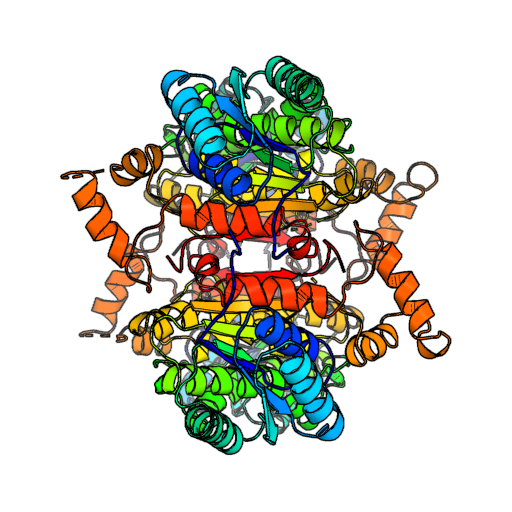8.334 30.104 1.00 33.35 82 VAL C C 1
ATOM 4339 O O . VAL C 1 84 ? 61.780 37.425 29.414 1.00 30.86 82 VAL C O 1
ATOM 4343 N N . ARG C 1 85 ? 61.857 38.985 31.104 1.00 35.40 83 ARG C N 1
ATOM 4344 C CA . ARG C 1 85 ? 63.268 38.721 31.500 1.00 37.16 83 ARG C CA 1
ATOM 4345 C C . ARG C 1 85 ? 63.347 37.271 32.001 1.00 35.26 83 ARG C C 1
ATOM 4346 O O . ARG C 1 85 ? 64.172 36.507 31.444 1.00 34.50 83 ARG C O 1
ATOM 4354 N N . LEU C 1 86 ? 62.477 36.912 32.960 1.00 32.63 84 LEU C N 1
ATOM 4355 C CA . LEU C 1 86 ? 62.371 35.571 33.616 1.00 29.18 84 LEU C CA 1
ATOM 4356 C C . LEU C 1 86 ? 62.360 34.457 32.571 1.00 27.20 84 LEU C C 1
ATOM 4357 O O . LEU C 1 86 ? 63.011 33.427 32.809 1.00 28.19 84 LEU C O 1
ATOM 4362 N N . PHE C 1 87 ? 61.599 34.642 31.493 1.00 25.68 85 PHE C N 1
ATOM 4363 C CA . PHE C 1 87 ? 61.467 33.661 30.387 1.00 24.90 85 PHE C CA 1
ATOM 4364 C C . PHE C 1 87 ? 62.715 33.742 29.498 1.00 25.89 85 PHE C C 1
ATOM 4365 O O . PHE C 1 87 ? 63.175 32.681 29.040 1.00 25.85 85 PHE C O 1
ATOM 4373 N N . ASP C 1 88 ? 63.265 34.944 29.269 1.00 27.77 86 ASP C N 1
ATOM 4374 C CA . ASP C 1 88 ? 64.530 35.107 28.497 1.00 26.72 86 ASP C CA 1
ATOM 4375 C C . ASP C 1 88 ? 65.609 34.340 29.282 1.00 28.54 86 ASP C C 1
ATOM 4376 O O . ASP C 1 88 ? 66.220 33.431 28.702 1.00 29.09 86 ASP C O 1
ATOM 4381 N N . GLU C 1 89 ? 65.764 34.608 30.582 1.00 31.36 87 GLU C N 1
ATOM 4382 C CA . GLU C 1 89 ? 66.879 34.057 31.405 1.00 34.88 87 GLU C CA 1
ATOM 4383 C C . GLU C 1 89 ? 66.741 32.537 31.559 1.00 35.48 87 GLU C C 1
ATOM 4384 O O . GLU C 1 89 ? 67.771 31.859 31.471 1.00 39.53 87 GLU C O 1
ATOM 4390 N N . ALA C 1 90 ? 65.530 32.024 31.786 1.00 34.10 88 ALA C N 1
ATOM 4391 C CA . ALA C 1 90 ? 65.222 30.577 31.853 1.00 31.15 88 ALA C CA 1
ATOM 4392 C C . ALA C 1 90 ? 65.732 29.864 30.592 1.00 29.19 88 ALA C C 1
ATOM 4393 O O . ALA C 1 90 ? 66.343 28.807 30.725 1.00 28.45 88 ALA C O 1
ATOM 4395 N N . VAL C 1 91 ? 65.483 30.404 29.401 1.00 30.01 89 VAL C N 1
ATOM 4396 C CA . VAL C 1 91 ? 65.893 29.758 28.111 1.00 32.88 89 VAL C CA 1
ATOM 4397 C C . VAL C 1 91 ? 67.403 29.931 27.949 1.00 33.11 89 VAL C C 1
ATOM 4398 O O . VAL C 1 91 ? 68.052 29.021 27.399 1.00 28.93 89 VAL C O 1
ATOM 4402 N N . ALA C 1 92 ? 67.916 31.078 28.403 1.00 35.35 90 ALA C N 1
ATOM 4403 C CA . ALA C 1 92 ? 69.356 31.413 28.408 1.00 35.61 90 ALA C CA 1
ATOM 4404 C C . ALA C 1 92 ? 70.115 30.331 29.192 1.00 35.15 90 ALA C C 1
ATOM 4405 O O . ALA C 1 92 ? 71.079 29.778 28.622 1.00 35.20 90 ALA C O 1
ATOM 4407 N N . HIS C 1 93 ? 69.646 29.976 30.388 1.00 33.87 91 HIS C N 1
ATOM 4408 C CA . HIS C 1 93 ? 70.353 28.992 31.254 1.00 34.54 91 HIS C CA 1
ATOM 4409 C C . HIS C 1 93 ? 70.240 27.554 30.748 1.00 32.57 91 HIS C C 1
ATOM 4410 O O . HIS C 1 93 ? 71.275 26.875 30.695 1.00 33.37 91 HIS C O 1
ATOM 4417 N N . PHE C 1 94 ? 69.041 27.095 30.407 1.00 30.32 92 PHE C N 1
ATOM 4418 C CA . PHE C 1 94 ? 68.882 25.669 30.026 1.00 29.44 92 PHE C CA 1
ATOM 4419 C C . PHE C 1 94 ? 68.742 25.502 28.511 1.00 27.45 92 PHE C C 1
ATOM 4420 O O . PHE C 1 94 ? 68.720 24.352 28.069 1.00 28.14 92 PHE C O 1
ATOM 4428 N N . GLY C 1 95 ? 68.642 26.591 27.750 1.00 27.47 93 GLY C N 1
ATOM 4429 C CA . GLY C 1 95 ? 68.606 26.510 26.275 1.00 27.55 93 GLY C CA 1
ATOM 4430 C C . GLY C 1 95 ? 67.295 25.988 25.735 1.00 27.53 93 GLY C C 1
ATOM 4431 O O . GLY C 1 95 ? 67.235 25.674 24.543 1.00 28.06 93 GLY C O 1
ATOM 4432 N N . GLN C 1 96 ? 66.275 25.943 26.574 1.00 28.01 94 GLN C N 1
ATOM 4433 C CA . GLN C 1 96 ? 64.993 25.341 26.167 1.00 27.56 94 GLN C CA 1
ATOM 4434 C C . GLN C 1 96 ? 64.013 25.467 27.322 1.00 28.41 94 GLN C C 1
ATOM 4435 O O . GLN C 1 96 ? 64.470 25.652 28.453 1.00 29.21 94 GLN C O 1
ATOM 4441 N N . LEU C 1 97 ? 62.723 25.462 27.012 1.00 27.53 95 LEU C N 1
ATOM 4442 C CA . LEU C 1 97 ? 61.680 25.461 28.059 1.00 26.09 95 LEU C CA 1
ATOM 4443 C C . LEU C 1 97 ? 60.562 24.643 27.452 1.00 24.53 95 LEU C C 1
ATOM 4444 O O . LEU C 1 97 ? 60.163 24.939 26.329 1.00 25.01 95 LEU C O 1
ATOM 4449 N N . ASP C 1 98 ? 60.118 23.631 28.172 1.00 23.21 96 ASP C N 1
ATOM 4450 C CA . ASP C 1 98 ? 59.099 22.723 27.616 1.00 22.76 96 ASP C CA 1
ATOM 4451 C C . ASP C 1 98 ? 57.804 22.931 28.393 1.00 23.18 96 ASP C C 1
ATOM 4452 O O . ASP C 1 98 ? 56.753 22.937 27.759 1.00 22.78 96 ASP C O 1
ATOM 4457 N N . ILE C 1 99 ? 57.895 23.171 29.692 1.00 23.39 97 ILE C N 1
ATOM 4458 C CA . ILE C 1 99 ? 56.720 23.269 30.590 1.00 23.34 97 ILE C CA 1
ATOM 4459 C C . ILE C 1 99 ? 56.798 24.635 31.252 1.00 23.57 97 ILE C C 1
ATOM 4460 O O . ILE C 1 99 ? 57.911 25.086 31.496 1.00 26.11 97 ILE C O 1
ATOM 4465 N N . ALA C 1 100 ? 55.655 25.264 31.499 1.00 24.19 98 ALA C N 1
ATOM 4466 C CA . ALA C 1 100 ? 55.526 26.569 32.179 1.00 24.01 98 ALA C CA 1
ATOM 4467 C C . ALA C 1 100 ? 54.272 26.529 33.042 1.00 24.98 98 ALA C C 1
ATOM 4468 O O . ALA C 1 100 ? 53.178 26.458 32.438 1.00 26.16 98 ALA C O 1
ATOM 4470 N N . VAL C 1 101 ? 54.427 26.563 34.375 1.00 25.13 99 VAL C N 1
ATOM 4471 C CA . VAL C 1 101 ? 53.300 26.545 35.355 1.00 23.19 99 VAL C CA 1
ATOM 4472 C C . VAL C 1 101 ? 53.132 27.933 35.956 1.00 22.79 99 VAL C C 1
ATOM 4473 O O . VAL C 1 101 ? 54.024 28.353 36.711 1.00 23.67 99 VAL C O 1
ATOM 4477 N N . SER C 1 102 ? 52.012 28.580 35.623 1.00 22.70 100 SER C N 1
ATOM 4478 C CA . SER C 1 102 ? 51.478 29.817 36.249 1.00 22.11 100 SER C CA 1
ATOM 4479 C C . SER C 1 102 ? 50.838 29.455 37.602 1.00 21.73 100 SER C C 1
ATOM 4480 O O . SER C 1 102 ? 49.688 28.935 37.585 1.00 22.97 100 SER C O 1
ATOM 4483 N N . ASN C 1 103 ? 51.549 29.704 38.715 1.00 19.80 101 ASN C N 1
ATOM 4484 C CA . ASN C 1 103 ? 51.125 29.344 40.095 1.00 19.73 101 ASN C CA 1
ATOM 4485 C C . ASN C 1 103 ? 50.807 30.598 40.918 1.00 21.01 101 ASN C C 1
ATOM 4486 O O . ASN C 1 103 ? 49.766 30.600 41.597 1.00 22.08 101 ASN C O 1
ATOM 4491 N N . SER C 1 104 ? 51.696 31.595 40.909 1.00 21.87 102 SER C N 1
ATOM 4492 C CA . SER C 1 104 ? 51.631 32.812 41.762 1.00 21.36 102 SER C CA 1
ATOM 4493 C C . SER C 1 104 ? 50.221 33.410 41.735 1.00 20.80 102 SER C C 1
ATOM 4494 O O . SER C 1 104 ? 49.719 33.740 40.660 1.00 21.72 102 SER C O 1
ATOM 4497 N N . GLY C 1 105 ? 49.619 33.540 42.908 1.00 21.32 103 GLY C N 1
ATOM 4498 C CA . GLY C 1 105 ? 48.323 34.201 43.140 1.00 21.09 103 GLY C CA 1
ATOM 4499 C C . GLY C 1 105 ? 48.226 34.702 44.574 1.00 20.02 103 GLY C C 1
ATOM 4500 O O . GLY C 1 105 ? 49.049 34.290 45.410 1.00 19.15 103 GLY C O 1
ATOM 4501 N N . VAL C 1 106 ? 47.268 35.582 44.838 1.00 19.45 104 VAL C N 1
ATOM 4502 C CA . VAL C 1 106 ? 46.984 36.156 46.183 1.00 19.87 104 VAL C CA 1
ATOM 4503 C C . VAL C 1 106 ? 45.497 35.958 46.481 1.00 20.42 104 VAL C C 1
ATOM 4504 O O . VAL C 1 106 ? 44.729 35.655 45.525 1.00 20.39 104 VAL C O 1
ATOM 4508 N N . VAL C 1 107 ? 45.114 36.113 47.752 1.00 19.91 105 VAL C N 1
ATOM 4509 C CA . VAL C 1 107 ? 43.713 35.917 48.213 1.00 20.26 105 VAL C CA 1
ATOM 4510 C C . VAL C 1 107 ? 43.157 37.270 48.685 1.00 20.94 105 VAL C C 1
ATOM 4511 O O . VAL C 1 107 ? 43.954 38.183 48.932 1.00 22.21 105 VAL C O 1
ATOM 4515 N N . SER C 1 108 ? 41.830 37.411 48.725 1.00 21.71 106 SER C N 1
ATOM 4516 C CA . SER C 1 108 ? 41.109 38.646 49.118 1.00 21.98 106 SER C CA 1
ATOM 4517 C C . SER C 1 108 ? 39.709 38.283 49.624 1.00 22.79 106 SER C C 1
ATOM 4518 O O . SER C 1 108 ? 39.030 37.446 48.987 1.00 22.00 106 SER C O 1
ATOM 4521 N N . PHE C 1 109 ? 39.311 38.878 50.747 1.00 24.95 107 PHE C N 1
ATOM 4522 C CA . PHE C 1 109 ? 37.984 38.695 51.391 1.00 26.88 107 PHE C CA 1
ATOM 4523 C C . PHE C 1 109 ? 37.274 40.037 51.407 1.00 26.37 107 PHE C C 1
ATOM 4524 O O . PHE C 1 109 ? 37.943 41.078 51.523 1.00 27.78 107 PHE C O 1
ATOM 4532 N N . GLY C 1 110 ? 35.955 40.011 51.321 1.00 24.86 108 GLY C N 1
ATOM 4533 C CA . GLY C 1 110 ? 35.182 41.250 51.422 1.00 25.18 108 GLY C CA 1
ATOM 4534 C C . GLY C 1 110 ? 33.848 41.112 50.750 1.00 25.87 108 GLY C C 1
ATOM 4535 O O . GLY C 1 110 ? 33.774 40.472 49.671 1.00 26.98 108 GLY C O 1
ATOM 4536 N N . HIS C 1 111 ? 32.830 41.661 51.404 1.00 26.39 109 HIS C N 1
ATOM 4537 C CA . HIS C 1 111 ? 31.538 42.017 50.779 1.00 26.01 109 HIS C CA 1
ATOM 4538 C C . HIS C 1 111 ? 31.841 42.935 49.572 1.00 26.80 109 HIS C C 1
ATOM 4539 O O . HIS C 1 111 ? 32.843 43.701 49.615 1.00 26.06 109 HIS C O 1
ATOM 4546 N N . LEU C 1 112 ? 31.059 42.800 48.501 1.00 26.80 110 LEU C N 1
ATOM 4547 C CA . LEU C 1 112 ? 31.163 43.611 47.261 1.00 27.25 110 LEU C CA 1
ATOM 4548 C C . LEU C 1 112 ? 31.115 45.106 47.614 1.00 28.98 110 LEU C C 1
ATOM 4549 O O . LEU C 1 112 ? 31.799 45.890 46.915 1.00 29.93 110 LEU C O 1
ATOM 4554 N N . LYS C 1 113 ? 30.367 45.495 48.658 1.00 30.50 111 LYS C N 1
ATOM 4555 C CA . LYS C 1 113 ? 30.165 46.926 49.035 1.00 31.27 111 LYS C CA 1
ATOM 4556 C C . LYS C 1 113 ? 31.482 47.540 49.511 1.00 29.11 111 LYS C C 1
ATOM 4557 O O . LYS C 1 113 ? 31.622 48.763 49.375 1.00 31.80 111 LYS C O 1
ATOM 4563 N N . ASP C 1 114 ? 32.410 46.719 50.003 1.00 27.66 112 ASP C N 1
ATOM 4564 C CA . ASP C 1 114 ? 33.657 47.163 50.676 1.00 27.45 112 ASP C CA 1
ATOM 4565 C C . ASP C 1 114 ? 34.853 47.121 49.710 1.00 26.85 112 ASP C C 1
ATOM 4566 O O . ASP C 1 114 ? 35.881 47.777 50.010 1.00 29.21 112 ASP C O 1
ATOM 4571 N N . VAL C 1 115 ? 34.756 46.356 48.627 1.00 25.86 113 VAL C N 1
ATOM 4572 C CA . VAL C 1 115 ? 35.938 46.157 47.732 1.00 26.04 113 VAL C CA 1
ATOM 4573 C C . VAL C 1 115 ? 36.366 47.489 47.133 1.00 26.87 113 VAL C C 1
ATOM 4574 O O . VAL C 1 115 ? 35.493 48.270 46.737 1.00 27.50 113 VAL C O 1
ATOM 4578 N N . THR C 1 116 ? 37.675 47.694 47.045 1.00 25.86 114 THR C N 1
ATOM 4579 C CA . THR C 1 116 ? 38.203 48.989 46.570 1.00 25.67 114 THR C CA 1
ATOM 4580 C C . THR C 1 116 ? 38.895 48.817 45.221 1.00 25.65 114 THR C C 1
ATOM 4581 O O . THR C 1 116 ? 39.225 47.693 44.872 1.00 24.82 114 THR C O 1
ATOM 4585 N N . GLU C 1 117 ? 39.049 49.912 44.487 1.00 27.58 115 GLU C N 1
ATOM 4586 C CA . GLU C 1 117 ? 39.755 49.898 43.192 1.00 27.40 115 GLU C CA 1
ATOM 4587 C C . GLU C 1 117 ? 41.141 49.346 43.428 1.00 28.70 115 GLU C C 1
ATOM 4588 O O . GLU C 1 117 ? 41.622 48.578 42.597 1.00 30.56 115 GLU C O 1
ATOM 4594 N N . GLU C 1 118 ? 41.749 49.763 44.525 1.00 28.79 116 GLU C N 1
ATOM 4595 C CA . GLU C 1 118 ? 43.110 49.306 44.862 1.00 29.22 116 GLU C CA 1
ATOM 4596 C C . GLU C 1 118 ? 43.103 47.798 45.044 1.00 26.59 116 GLU C C 1
ATOM 4597 O O . GLU C 1 118 ? 43.902 47.138 44.385 1.00 24.56 116 GLU C O 1
ATOM 4599 N N . GLU C 1 119 ? 42.222 47.290 45.900 1.00 27.14 117 GLU C N 1
ATOM 4600 C CA . GLU C 1 119 ? 42.175 45.833 46.194 1.00 26.62 117 GLU C CA 1
ATOM 4601 C C . GLU C 1 119 ? 41.957 45.044 44.905 1.00 26.03 117 GLU C C 1
ATOM 4602 O O . GLU C 1 119 ? 42.719 44.103 44.676 1.00 26.83 117 GLU C O 1
ATOM 4608 N N . PHE C 1 120 ? 40.964 45.416 44.105 1.00 24.62 118 PHE C N 1
ATOM 4609 C CA . PHE C 1 120 ? 40.695 44.753 42.811 1.00 23.94 118 PHE C CA 1
ATOM 4610 C C . PHE C 1 120 ? 41.961 44.696 41.974 1.00 23.46 118 PHE C C 1
ATOM 4611 O O . PHE C 1 120 ? 42.243 43.660 41.378 1.00 25.46 118 PHE C O 1
ATOM 4619 N N . ASP C 1 121 ? 42.692 45.796 41.926 1.00 23.09 119 ASP C N 1
ATOM 4620 C CA . ASP C 1 121 ? 43.878 45.881 41.043 1.00 22.50 119 ASP C CA 1
ATOM 4621 C C . ASP C 1 121 ? 45.031 45.095 41.664 1.00 22.38 119 ASP C C 1
ATOM 4622 O O . ASP C 1 121 ? 45.819 44.540 40.916 1.00 22.67 119 ASP C O 1
ATOM 4627 N N . ARG C 1 122 ? 45.110 45.041 42.985 1.00 22.66 120 ARG C N 1
ATOM 4628 C CA . ARG C 1 122 ? 46.161 44.221 43.658 1.00 23.41 120 ARG C CA 1
ATOM 4629 C C . ARG C 1 122 ? 45.967 42.763 43.215 1.00 23.94 120 ARG C C 1
ATOM 4630 O O . ARG C 1 122 ? 46.960 42.137 42.776 1.00 23.74 120 ARG C O 1
ATOM 4638 N N . VAL C 1 123 ? 44.723 42.275 43.292 1.00 23.82 121 VAL C N 1
ATOM 4639 C CA . VAL C 1 123 ? 44.327 40.879 42.941 1.00 24.55 121 VAL C CA 1
ATOM 4640 C C . VAL C 1 123 ? 44.556 40.648 41.447 1.00 24.03 121 VAL C C 1
ATOM 4641 O O . VAL C 1 123 ? 45.384 39.797 41.092 1.00 22.96 121 VAL C O 1
ATOM 4645 N N . PHE C 1 124 ? 43.817 41.383 40.619 1.00 23.99 122 PHE C N 1
ATOM 4646 C CA . PHE C 1 124 ? 43.695 41.137 39.165 1.00 24.52 122 PHE C CA 1
ATOM 4647 C C . PHE C 1 124 ? 45.081 41.231 38.513 1.00 25.70 122 PHE C C 1
ATOM 4648 O O . PHE C 1 124 ? 45.427 40.292 37.758 1.00 26.21 122 PHE C O 1
ATOM 4656 N N . SER C 1 125 ? 45.861 42.272 38.838 1.00 26.21 123 SER C N 1
ATOM 4657 C CA . SER C 1 125 ? 47.261 42.497 38.370 1.00 25.13 123 SER C CA 1
ATOM 4658 C C . SER C 1 125 ? 48.047 41.179 38.345 1.00 24.75 123 SER C C 1
ATOM 4659 O O . SER C 1 125 ? 48.790 40.965 37.367 1.00 26.34 123 SER C O 1
ATOM 4662 N N . LEU C 1 126 ? 47.880 40.335 39.372 1.00 23.03 124 LEU C N 1
ATOM 4663 C CA . LEU C 1 126 ? 48.671 39.094 39.591 1.00 21.36 124 LEU C CA 1
ATOM 4664 C C . LEU C 1 126 ? 47.873 37.864 39.158 1.00 20.92 124 LEU C C 1
ATOM 4665 O O . LEU C 1 126 ? 48.392 37.079 38.324 1.00 21.57 124 LEU C O 1
ATOM 4670 N N . ASN C 1 127 ? 46.691 37.679 39.756 1.00 20.68 125 ASN C N 1
ATOM 4671 C CA . ASN C 1 127 ? 45.862 36.443 39.663 1.00 20.02 125 ASN C CA 1
ATOM 4672 C C . ASN C 1 127 ? 45.454 36.181 38.216 1.00 19.65 125 ASN C C 1
ATOM 4673 O O . ASN C 1 127 ? 45.527 35.012 37.789 1.00 18.84 125 ASN C O 1
ATOM 4678 N N . THR C 1 128 ? 45.020 37.253 37.542 1.00 19.12 126 THR C N 1
ATOM 4679 C CA . THR C 1 128 ? 44.409 37.274 36.192 1.00 18.40 126 THR C CA 1
ATOM 4680 C C . THR C 1 128 ? 45.448 37.781 35.191 1.00 18.05 126 THR C C 1
ATOM 4681 O O . THR C 1 128 ? 45.955 36.986 34.419 1.00 18.03 126 THR C O 1
ATOM 4685 N N . ARG C 1 129 ? 45.770 39.071 35.256 1.00 18.09 127 ARG C N 1
ATOM 4686 C CA . ARG C 1 129 ? 46.588 39.788 34.253 1.00 17.64 127 ARG C CA 1
ATOM 4687 C C . ARG C 1 129 ? 47.987 39.171 34.210 1.00 16.69 127 ARG C C 1
ATOM 4688 O O . ARG C 1 129 ? 48.455 38.898 33.118 1.00 15.75 127 ARG C O 1
ATOM 4696 N N . GLY C 1 130 ? 48.611 38.945 35.366 1.00 16.71 128 GLY C N 1
ATOM 4697 C CA . GLY C 1 130 ? 49.951 38.337 35.472 1.00 17.00 128 GLY C CA 1
ATOM 4698 C C . GLY C 1 130 ? 50.015 36.987 34.775 1.00 17.08 128 GLY C C 1
ATOM 4699 O O . GLY C 1 130 ? 50.951 36.769 33.954 1.00 16.84 128 GLY C O 1
ATOM 4700 N N . GLN C 1 131 ? 49.035 36.128 35.073 1.00 17.04 129 GLN C N 1
ATOM 4701 C CA . GLN C 1 131 ? 48.936 34.737 34.557 1.00 17.13 129 GLN C CA 1
ATOM 4702 C C . GLN C 1 131 ? 48.792 34.787 33.036 1.00 17.44 129 GLN C C 1
ATOM 4703 O O . GLN C 1 131 ? 49.485 34.012 32.357 1.00 18.31 129 GLN C O 1
ATOM 4709 N N . PHE C 1 132 ? 47.956 35.690 32.521 1.00 18.02 130 PHE C N 1
ATOM 4710 C CA . PHE C 1 132 ? 47.775 35.909 31.064 1.00 18.95 130 PHE C CA 1
ATOM 4711 C C . PHE C 1 132 ? 49.141 36.099 30.395 1.00 19.58 130 PHE C C 1
ATOM 4712 O O . PHE C 1 132 ? 49.394 35.487 29.338 1.00 18.89 130 PHE C O 1
ATOM 4720 N N . PHE C 1 133 ? 49.989 36.938 30.990 1.00 20.35 131 PHE C N 1
ATOM 4721 C CA . PHE C 1 133 ? 51.249 37.407 30.363 1.00 21.37 131 PHE C CA 1
ATOM 4722 C C . PHE C 1 133 ? 52.348 36.373 30.613 1.00 22.31 131 PHE C C 1
ATOM 4723 O O . PHE C 1 133 ? 53.166 36.222 29.692 1.00 24.01 131 PHE C O 1
ATOM 4731 N N . VAL C 1 134 ? 52.358 35.679 31.762 1.00 23.06 132 VAL C N 1
ATOM 4732 C CA . VAL C 1 134 ? 53.184 34.443 31.959 1.00 23.20 132 VAL C CA 1
ATOM 4733 C C . VAL C 1 134 ? 52.830 33.503 30.799 1.00 22.84 132 VAL C C 1
ATOM 4734 O O . VAL C 1 134 ? 53.735 33.053 30.085 1.00 22.42 132 VAL C O 1
ATOM 4738 N N . ALA C 1 135 ? 51.539 33.250 30.603 1.00 22.40 133 ALA C N 1
ATOM 4739 C CA . ALA C 1 135 ? 51.030 32.353 29.546 1.00 24.54 133 ALA C CA 1
ATOM 4740 C C . ALA C 1 135 ? 51.584 32.776 28.171 1.00 25.35 133 ALA C C 1
ATOM 4741 O O . ALA C 1 135 ? 52.185 31.918 27.484 1.00 24.81 133 ALA C O 1
ATOM 4743 N N . ARG C 1 136 ? 51.388 34.049 27.790 1.00 25.91 134 ARG C N 1
ATOM 4744 C CA . ARG C 1 136 ? 51.846 34.639 26.500 1.00 25.09 134 ARG C CA 1
ATOM 4745 C C . ARG C 1 136 ? 53.339 34.370 26.322 1.00 25.63 134 ARG C C 1
ATOM 4746 O O . ARG C 1 136 ? 53.721 33.762 25.294 1.00 25.69 134 ARG C O 1
ATOM 4754 N N . GLU C 1 137 ? 54.134 34.791 27.309 1.00 25.56 135 GLU C N 1
ATOM 4755 C CA . GLU C 1 137 ? 55.610 34.629 27.315 1.00 26.01 135 GLU C CA 1
ATOM 4756 C C . GLU C 1 137 ? 55.969 33.137 27.279 1.00 26.05 135 GLU C C 1
ATOM 4757 O O . GLU C 1 137 ? 56.927 32.777 26.577 1.00 28.11 135 GLU C O 1
ATOM 4763 N N . ALA C 1 138 ? 55.212 32.284 27.961 1.00 26.33 136 ALA C N 1
ATOM 4764 C CA . ALA C 1 138 ? 55.362 30.815 27.849 1.00 27.24 136 ALA C CA 1
ATOM 4765 C C . ALA C 1 138 ? 55.243 30.430 26.366 1.00 26.62 136 ALA C C 1
ATOM 4766 O O . ALA C 1 138 ? 56.238 29.939 25.813 1.00 25.50 136 ALA C O 1
ATOM 4768 N N . TYR C 1 139 ? 54.096 30.701 25.734 1.00 25.28 137 TYR C N 1
ATOM 4769 C CA . TYR C 1 139 ? 53.871 30.413 24.300 1.00 25.10 137 TYR C CA 1
ATOM 4770 C C . TYR C 1 139 ? 55.117 30.798 23.495 1.00 26.40 137 TYR C C 1
ATOM 4771 O O . TYR C 1 139 ? 55.626 29.994 22.697 1.00 28.42 137 TYR C O 1
ATOM 4780 N N . LYS C 1 140 ? 55.602 32.020 23.684 1.00 26.66 138 LYS C N 1
ATOM 4781 C CA . LYS C 1 140 ? 56.648 32.612 22.808 1.00 25.91 138 LYS C CA 1
ATOM 4782 C C . LYS C 1 140 ? 58.003 31.902 22.975 1.00 25.47 138 LYS C C 1
ATOM 4783 O O . LYS C 1 140 ? 58.739 31.872 21.989 1.00 24.91 138 LYS C O 1
ATOM 4789 N N . HIS C 1 141 ? 58.314 31.337 24.146 1.00 25.36 139 HIS C N 1
ATOM 4790 C CA . HIS C 1 141 ? 59.654 30.789 24.494 1.00 25.46 139 HIS C CA 1
ATOM 4791 C C . HIS C 1 141 ? 59.671 29.262 24.452 1.00 25.73 139 HIS C C 1
ATOM 4792 O O . HIS C 1 141 ? 60.779 28.682 24.536 1.00 26.57 139 HIS C O 1
ATOM 4799 N N . LEU C 1 142 ? 58.496 28.637 24.385 1.00 26.71 140 LEU C N 1
ATOM 4800 C CA . LEU C 1 142 ? 58.2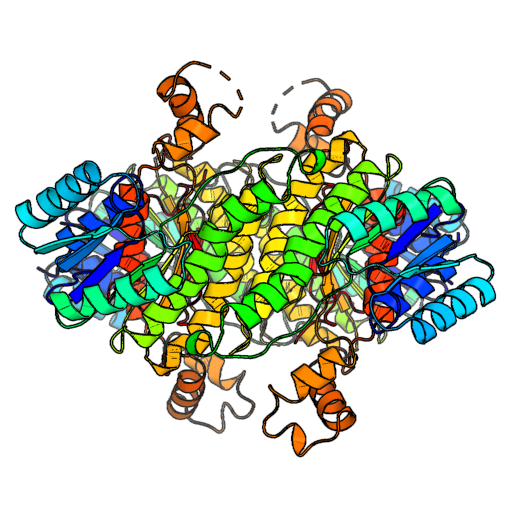95 27.188 24.677 1.00 27.21 140 LEU C CA 1
ATOM 4801 C C . LEU C 1 142 ? 58.659 26.358 23.441 1.00 28.55 140 LEU C C 1
ATOM 4802 O O . LEU C 1 142 ? 58.291 26.762 22.319 1.00 30.82 140 LEU C O 1
ATOM 4807 N N . ASN C 1 143 ? 59.343 25.233 23.637 1.00 29.08 141 ASN C N 1
ATOM 4808 C CA . ASN C 1 143 ? 59.572 24.228 22.568 1.00 31.01 141 ASN C CA 1
ATOM 4809 C C . ASN C 1 143 ? 58.212 23.773 22.020 1.00 31.41 141 ASN C C 1
ATOM 4810 O O . ASN C 1 143 ? 57.193 23.962 22.703 1.00 27.78 141 ASN C O 1
ATOM 4815 N N . ASN C 1 144 ? 58.218 23.167 20.836 1.00 34.58 142 ASN C N 1
ATOM 4816 C CA . ASN C 1 144 ? 57.039 22.484 20.250 1.00 37.00 142 ASN C CA 1
ATOM 4817 C C . ASN C 1 144 ? 56.652 21.313 21.163 1.00 33.46 142 ASN C C 1
ATOM 4818 O O . ASN C 1 144 ? 57.576 20.724 21.772 1.00 32.22 142 ASN C O 1
ATOM 4823 N N . GLY C 1 145 ? 55.350 20.984 21.227 1.00 28.88 143 GLY C N 1
ATOM 4824 C CA . GLY C 1 145 ? 54.799 19.876 22.031 1.00 25.72 143 GLY C CA 1
ATOM 4825 C C . GLY C 1 145 ? 54.993 20.119 23.514 1.00 23.59 143 GLY C C 1
ATOM 4826 O O . GLY C 1 145 ? 55.098 19.150 24.264 1.00 22.43 143 GLY C O 1
ATOM 4827 N N . GLY C 1 146 ? 55.037 21.385 23.920 1.00 23.32 144 GLY C N 1
ATOM 4828 C CA . GLY C 1 146 ? 55.297 21.807 25.304 1.00 23.23 144 GLY C CA 1
ATOM 4829 C C . GLY C 1 146 ? 53.995 21.928 26.045 1.00 24.08 144 GLY C C 1
ATOM 4830 O O . GLY C 1 146 ? 52.979 21.496 25.477 1.00 26.12 144 GLY C O 1
ATOM 4831 N N . ARG C 1 147 ? 54.023 22.512 27.247 1.00 24.63 145 ARG C N 1
ATOM 4832 C CA . ARG C 1 147 ? 52.900 22.494 28.228 1.00 23.95 145 ARG C CA 1
ATOM 4833 C C . ARG C 1 147 ? 52.721 23.863 28.912 1.00 24.92 145 ARG C C 1
ATOM 4834 O O . ARG C 1 147 ? 53.723 24.564 29.194 1.00 25.85 145 ARG C O 1
ATOM 4842 N N . ILE C 1 148 ? 51.471 24.226 29.187 1.00 25.50 146 ILE C N 1
ATOM 4843 C CA . ILE C 1 148 ? 51.113 25.432 29.977 1.00 25.88 146 ILE C CA 1
ATOM 4844 C C . ILE C 1 148 ? 50.015 25.021 30.960 1.00 26.20 146 ILE C C 1
ATOM 4845 O O . ILE C 1 148 ? 48.999 24.436 30.526 1.00 27.09 146 ILE C O 1
ATOM 4850 N N . ILE C 1 149 ? 50.280 25.251 32.248 1.00 25.18 147 ILE C N 1
ATOM 4851 C CA . ILE C 1 149 ? 49.322 25.105 33.375 1.00 22.57 147 ILE C CA 1
ATOM 4852 C C . ILE C 1 149 ? 49.026 26.498 33.915 1.00 21.13 147 ILE C C 1
ATOM 4853 O O . ILE C 1 149 ? 49.951 27.287 34.089 1.00 19.52 147 ILE C O 1
ATOM 4858 N N . MET C 1 150 ? 47.768 26.762 34.205 1.00 21.40 148 MET C N 1
ATOM 4859 C CA . MET C 1 150 ? 47.370 28.001 34.900 1.00 22.80 148 MET C CA 1
ATOM 4860 C C . MET C 1 150 ? 46.620 27.583 36.156 1.00 23.63 148 MET C C 1
ATOM 4861 O O . MET C 1 150 ? 46.250 26.387 36.242 1.00 23.93 148 MET C O 1
ATOM 4866 N N . THR C 1 151 ? 46.591 28.448 37.173 1.00 24.50 149 THR C N 1
ATOM 4867 C CA . THR C 1 151 ? 46.018 28.068 38.496 1.00 25.23 149 THR C CA 1
ATOM 4868 C C . THR C 1 151 ? 44.703 28.788 38.810 1.00 26.06 149 THR C C 1
ATOM 4869 O O . THR C 1 151 ? 44.717 30.010 38.899 1.00 25.43 149 THR C O 1
ATOM 4873 N N . SER C 1 152 ? 43.624 28.026 38.994 1.00 27.29 150 SER C N 1
ATOM 4874 C CA . SER C 1 152 ? 42.291 28.584 39.318 1.00 29.03 150 SER C CA 1
ATOM 4875 C C . SER C 1 152 ? 41.870 28.203 40.736 1.00 30.17 150 SER C C 1
ATOM 4876 O O . SER C 1 152 ? 42.744 28.050 41.589 1.00 31.72 150 SER C O 1
ATOM 4879 N N . SER C 1 153 ? 40.565 28.117 40.973 1.00 31.08 151 SER C N 1
ATOM 4880 C CA . SER C 1 153 ? 40.009 27.719 42.284 1.00 29.60 151 SER C CA 1
ATOM 4881 C C . SER C 1 153 ? 38.721 26.951 42.009 1.00 32.35 151 SER C C 1
ATOM 4882 O O . SER C 1 153 ? 38.179 27.126 40.916 1.00 36.12 151 SER C O 1
ATOM 4885 N N . ASN C 1 154 ? 38.265 26.116 42.937 1.00 34.47 152 ASN C N 1
ATOM 4886 C CA . ASN C 1 154 ? 36.947 25.444 42.795 1.00 36.72 152 ASN C CA 1
ATOM 4887 C C . ASN C 1 154 ? 35.856 26.504 42.979 1.00 39.36 152 ASN C C 1
ATOM 4888 O O . ASN C 1 154 ? 34.696 26.193 42.734 1.00 39.42 152 ASN C O 1
ATOM 4893 N N . THR C 1 155 ? 36.234 27.716 43.387 1.00 44.18 153 THR C N 1
ATOM 4894 C CA . THR C 1 155 ? 35.278 28.831 43.626 1.00 48.18 153 THR C CA 1
ATOM 4895 C C . THR C 1 155 ? 34.999 29.604 42.330 1.00 46.54 153 THR C C 1
ATOM 4896 O O . THR C 1 155 ? 34.046 30.385 42.314 1.00 41.01 153 THR C O 1
ATOM 4900 N N . SER C 1 156 ? 35.864 29.533 41.339 1.00 49.18 154 SER C N 1
ATOM 4901 C CA . SER C 1 156 ? 35.509 30.194 40.073 1.00 51.19 154 SER C CA 1
ATOM 4902 C C . SER C 1 156 ? 34.023 29.943 39.836 1.00 54.16 154 SER C C 1
ATOM 4903 O O . SER C 1 156 ? 33.288 30.918 39.678 1.00 58.23 154 SER C O 1
ATOM 4906 N N . ARG C 1 157 ? 33.606 28.676 39.827 1.00 56.40 155 ARG C N 1
ATOM 4907 C CA . ARG C 1 157 ? 32.186 28.320 39.578 1.00 56.72 155 ARG C CA 1
ATOM 4908 C C . ARG C 1 157 ? 31.672 27.357 40.645 1.00 63.27 155 ARG C C 1
ATOM 4909 O O . ARG C 1 157 ? 30.819 27.777 41.435 1.00 68.00 155 ARG C O 1
ATOM 4911 N N . ASP C 1 158 ? 32.175 26.125 40.665 1.00 72.83 156 ASP C N 1
ATOM 4912 C CA . ASP C 1 158 ? 31.706 25.059 41.599 1.00 74.25 156 ASP C CA 1
ATOM 4913 C C . ASP C 1 158 ? 31.120 25.618 42.897 1.00 75.70 156 ASP C C 1
ATOM 4914 O O . ASP C 1 158 ? 29.933 25.363 43.139 1.00 83.44 156 ASP C O 1
ATOM 4919 N N . PHE C 1 159 ? 31.912 26.310 43.714 1.00 71.42 157 PHE C N 1
ATOM 4920 C CA . PHE C 1 159 ? 31.394 26.740 45.037 1.00 68.32 157 PHE C CA 1
ATOM 4921 C C . PHE C 1 159 ? 31.343 28.263 45.157 1.00 64.33 157 PHE C C 1
ATOM 4922 O O . PHE C 1 159 ? 32.173 28.951 44.559 1.00 67.45 157 PHE C O 1
ATOM 4930 N N . SER C 1 160 ? 30.390 28.760 45.940 1.00 60.01 158 SER C N 1
ATOM 4931 C CA . SER C 1 160 ? 30.222 30.221 46.114 1.00 57.43 158 SER C CA 1
ATOM 4932 C C . SER C 1 160 ? 30.175 30.552 47.608 1.00 54.49 158 SER C C 1
ATOM 4933 O O . SER C 1 160 ? 29.151 30.276 48.239 1.00 52.22 158 SER C O 1
ATOM 4936 N N . VAL C 1 161 ? 31.264 31.094 48.144 1.00 52.97 159 VAL C N 1
ATOM 4937 C CA . VAL C 1 161 ? 31.377 31.446 49.578 1.00 51.99 159 VAL C CA 1
ATOM 4938 C C . VAL C 1 161 ? 31.096 32.939 49.694 1.00 50.16 159 VAL C C 1
ATOM 4939 O O . VAL C 1 161 ? 31.456 33.687 48.800 1.00 52.68 159 VAL C O 1
ATOM 4943 N N . PRO C 1 162 ? 30.538 33.372 50.807 1.00 45.06 160 PRO C N 1
ATOM 4944 C CA . PRO C 1 162 ? 30.277 34.773 50.966 1.00 45.84 160 PRO C CA 1
ATOM 4945 C C . PRO C 1 162 ? 31.587 35.567 51.040 1.00 49.73 160 PRO C C 1
ATOM 4946 O O . PRO C 1 162 ? 32.562 35.078 51.557 1.00 65.87 160 PRO C O 1
ATOM 4950 N N . LYS C 1 163 ? 31.557 36.782 50.511 1.00 40.27 161 LYS C N 1
ATOM 4951 C CA . LYS C 1 163 ? 32.679 37.739 50.580 1.00 37.53 161 LYS C CA 1
ATOM 4952 C C . LYS C 1 163 ? 33.945 37.196 49.920 1.00 35.57 161 LYS C C 1
ATOM 4953 O O . LYS C 1 163 ? 35.019 37.564 50.348 1.00 33.58 161 LYS C O 1
ATOM 4959 N N . PHE C 1 164 ? 33.798 36.449 48.835 1.00 33.69 162 PHE C N 1
ATOM 4960 C CA . PHE C 1 164 ? 34.947 35.862 48.108 1.00 33.46 162 PHE C CA 1
ATOM 4961 C C . PHE C 1 164 ? 34.796 36.183 46.621 1.00 31.36 162 PHE C C 1
ATOM 4962 O O . PHE C 1 164 ? 35.418 35.530 45.821 1.00 29.70 162 PHE C O 1
ATOM 4970 N N . SER C 1 165 ? 34.036 37.227 46.308 1.00 29.32 163 SER C N 1
ATOM 4971 C CA . SER C 1 165 ? 33.629 37.606 44.929 1.00 28.09 163 SER C CA 1
ATOM 4972 C C . SER C 1 165 ? 34.845 38.023 44.089 1.00 27.22 163 SER C C 1
ATOM 4973 O O . SER C 1 165 ? 34.963 37.552 42.952 1.00 25.30 163 SER C O 1
ATOM 4976 N N . LEU C 1 166 ? 35.711 38.881 44.627 1.00 27.38 164 LEU C N 1
ATOM 4977 C CA . LEU C 1 166 ? 36.870 39.421 43.880 1.00 27.50 164 LEU C CA 1
ATOM 4978 C C . LEU C 1 166 ? 37.739 38.241 43.450 1.00 27.99 164 LEU C C 1
ATOM 4979 O O . LEU C 1 166 ? 37.927 38.080 42.227 1.00 29.65 164 LEU C O 1
ATOM 4984 N N . TYR C 1 167 ? 38.228 37.447 44.415 1.00 27.08 165 TYR C N 1
ATOM 4985 C CA . TYR C 1 167 ? 39.178 36.328 44.166 1.00 23.78 165 TYR C CA 1
ATOM 4986 C C . TYR C 1 167 ? 38.556 35.394 43.126 1.00 23.75 165 TYR C C 1
ATOM 4987 O O . TYR C 1 167 ? 39.205 35.068 42.124 1.00 25.04 165 TYR C O 1
ATOM 4996 N N . SER C 1 168 ? 37.312 34.995 43.349 1.00 23.75 166 SER C N 1
ATOM 4997 C CA . SER C 1 168 ? 36.591 34.029 42.488 1.00 25.23 166 SER C CA 1
ATOM 4998 C C . SER C 1 168 ? 36.603 34.520 41.036 1.00 24.28 166 SER C C 1
ATOM 4999 O O . SER C 1 168 ? 36.988 33.738 40.146 1.00 25.51 166 SER C O 1
ATOM 5002 N N . GLY C 1 169 ? 36.188 35.767 40.811 1.00 23.63 167 GLY C N 1
ATOM 5003 C CA . GLY C 1 169 ? 36.256 36.436 39.499 1.00 22.19 167 GLY C CA 1
ATOM 5004 C C . GLY C 1 169 ? 37.640 36.302 38.902 1.00 21.58 167 GLY C C 1
ATOM 5005 O O . GLY C 1 169 ? 37.748 35.851 37.741 1.00 21.42 167 GLY C O 1
ATOM 5006 N N . SER C 1 170 ? 38.666 36.642 39.684 1.00 21.18 168 SER C N 1
ATOM 5007 C CA . SER C 1 170 ? 40.082 36.638 39.238 1.00 21.50 168 SER C CA 1
ATOM 5008 C C . SER C 1 170 ? 40.382 35.293 38.570 1.00 21.48 168 SER C C 1
ATOM 5009 O O . SER C 1 170 ? 41.064 35.298 37.539 1.00 21.47 168 SER C O 1
ATOM 5012 N N . LYS C 1 171 ? 39.822 34.204 39.098 1.00 21.99 169 LYS C N 1
ATOM 5013 C CA . LYS C 1 171 ? 40.102 32.817 38.645 1.00 24.03 169 LYS C CA 1
ATOM 5014 C C . LYS C 1 171 ? 39.090 32.364 37.573 1.00 26.07 169 LYS C C 1
ATOM 5015 O O . LYS C 1 171 ? 39.446 31.471 36.761 1.00 28.13 169 LYS C O 1
ATOM 5021 N N . GLY C 1 172 ? 37.875 32.923 37.549 1.00 27.22 170 GLY C N 1
ATOM 5022 C CA . GLY C 1 172 ? 36.888 32.692 36.466 1.00 27.22 170 GLY C CA 1
ATOM 5023 C C . GLY C 1 172 ? 37.405 33.161 35.110 1.00 25.90 170 GLY C C 1
ATOM 5024 O O . GLY C 1 172 ? 37.194 32.465 34.104 1.00 25.54 170 GLY C O 1
ATOM 5025 N N . ALA C 1 173 ? 38.044 34.324 35.079 1.00 25.11 171 ALA C N 1
ATOM 5026 C CA . ALA C 1 173 ? 38.844 34.798 33.935 1.00 25.25 171 ALA C CA 1
ATOM 5027 C C . ALA C 1 173 ? 39.755 33.667 33.451 1.00 24.92 171 ALA C C 1
ATOM 5028 O O . ALA C 1 173 ? 39.753 33.403 32.254 1.00 27.51 171 ALA C O 1
ATOM 5030 N N . ILE C 1 174 ? 40.490 33.013 34.351 1.00 24.55 172 ILE C N 1
ATOM 5031 C CA . ILE C 1 174 ? 41.496 31.960 34.003 1.00 24.38 172 ILE C CA 1
ATOM 5032 C C . ILE C 1 174 ? 40.805 30.804 33.281 1.00 24.37 172 ILE C C 1
ATOM 5033 O O . ILE C 1 174 ? 41.423 30.266 32.345 1.00 23.59 172 ILE C O 1
ATOM 5038 N N . ASP C 1 175 ? 39.595 30.427 33.724 1.00 24.78 173 ASP C N 1
ATOM 5039 C CA . ASP C 1 175 ? 38.836 29.249 33.216 1.00 23.83 173 ASP C CA 1
ATOM 5040 C C . ASP C 1 175 ? 38.501 29.466 31.747 1.00 24.14 173 ASP C C 1
ATOM 5041 O O . ASP C 1 175 ? 38.549 28.489 30.973 1.00 25.23 173 ASP C O 1
ATOM 5046 N N . SER C 1 176 ? 38.186 30.705 31.385 1.00 23.72 174 SER C N 1
ATOM 5047 C CA . SER C 1 176 ? 37.859 31.096 29.995 1.00 23.33 174 SER C CA 1
ATOM 5048 C C . SER C 1 176 ? 39.147 31.128 29.164 1.00 23.20 174 SER C C 1
ATOM 5049 O O . SER C 1 176 ? 39.111 30.637 27.999 1.00 25.55 174 SER C O 1
ATOM 5052 N N . PHE C 1 177 ? 40.256 31.611 29.740 1.00 21.04 175 PHE C N 1
ATOM 5053 C CA . PHE C 1 177 ? 41.561 31.720 29.032 1.00 20.74 175 PHE C CA 1
ATOM 5054 C C . PHE C 1 177 ? 41.995 30.349 28.504 1.00 21.12 175 PHE C C 1
ATOM 5055 O O . PHE C 1 177 ? 42.240 30.211 27.304 1.00 21.45 175 PHE C O 1
ATOM 5063 N N . VAL C 1 178 ? 42.043 29.342 29.365 1.00 22.30 176 VAL C N 1
ATOM 5064 C CA . VAL C 1 178 ? 42.656 28.035 29.000 1.00 23.59 176 VAL C CA 1
ATOM 5065 C C . VAL C 1 178 ? 41.884 27.393 27.835 1.00 23.89 176 VAL C C 1
ATOM 5066 O O . VAL C 1 178 ? 42.572 26.714 27.009 1.00 25.37 176 VAL C O 1
ATOM 5070 N N . ARG C 1 179 ? 40.554 27.580 27.736 1.00 21.59 177 ARG C N 1
ATOM 5071 C CA . ARG C 1 179 ? 39.755 26.896 26.676 1.00 20.93 177 ARG C CA 1
ATOM 5072 C C . ARG C 1 179 ? 40.258 27.444 25.331 1.00 20.49 177 ARG C C 1
ATOM 5073 O O . ARG C 1 179 ? 40.612 26.634 24.455 1.00 18.71 177 ARG C O 1
ATOM 5075 N N . ILE C 1 180 ? 40.408 28.767 25.223 1.00 21.33 178 ILE C N 1
ATOM 5076 C CA . ILE C 1 180 ? 40.757 29.451 23.942 1.00 22.92 178 ILE C CA 1
ATOM 5077 C C . ILE C 1 180 ? 42.276 29.331 23.734 1.00 25.01 178 ILE C C 1
ATOM 5078 O O . ILE C 1 180 ? 42.695 28.948 22.625 1.00 27.08 178 ILE C O 1
ATOM 5083 N N . PHE C 1 181 ? 43.078 29.616 24.763 1.00 24.72 179 PHE C N 1
ATOM 5084 C CA . PHE C 1 181 ? 44.547 29.425 24.750 1.00 24.38 179 PHE C CA 1
ATOM 5085 C C . PHE C 1 181 ? 44.904 28.098 24.077 1.00 26.06 179 PHE C C 1
ATOM 5086 O O . PHE C 1 181 ? 45.888 28.116 23.335 1.00 27.33 179 PHE C O 1
ATOM 5094 N N . SER C 1 182 ? 44.161 27.006 24.329 1.00 27.79 180 SER C N 1
ATOM 5095 C CA . SER C 1 182 ? 44.481 25.627 23.850 1.00 28.61 180 SER C CA 1
ATOM 5096 C C . SER C 1 182 ? 44.432 25.563 22.318 1.00 28.43 180 SER C C 1
ATOM 5097 O O . SER C 1 182 ? 45.111 24.671 21.751 1.00 27.36 180 SER C O 1
ATOM 5100 N N . LYS C 1 183 ? 43.643 26.448 21.696 1.00 29.11 181 LYS C N 1
ATOM 5101 C CA . LYS C 1 183 ? 43.448 26.524 20.220 1.00 31.13 181 LYS C CA 1
ATOM 5102 C C . LYS C 1 183 ? 44.578 27.351 19.609 1.00 30.61 181 LYS C C 1
ATOM 5103 O O . LYS C 1 183 ? 45.162 26.897 18.616 1.00 33.38 181 LYS C O 1
ATOM 5109 N N . ASP C 1 184 ? 44.830 28.540 20.163 1.00 28.39 182 ASP C N 1
ATOM 5110 C CA . ASP C 1 184 ? 45.952 29.436 19.778 1.00 27.18 182 ASP C CA 1
ATOM 5111 C C . ASP C 1 184 ? 47.268 28.649 19.866 1.00 26.75 182 ASP C C 1
ATOM 5112 O O . ASP C 1 184 ? 48.037 28.682 18.890 1.00 27.77 182 ASP C O 1
ATOM 5117 N N . CYS C 1 185 ? 47.512 27.954 20.982 1.00 25.34 183 CYS C N 1
ATOM 5118 C CA . CYS C 1 185 ? 48.820 27.330 21.316 1.00 24.50 183 CYS C CA 1
ATOM 5119 C C . CYS C 1 185 ? 49.002 26.042 20.499 1.00 25.49 183 CYS C C 1
ATOM 5120 O O . CYS C 1 185 ? 50.160 25.565 20.367 1.00 24.83 183 CYS C O 1
ATOM 5123 N N . GLY C 1 186 ? 47.911 25.506 19.944 1.00 26.96 184 GLY C N 1
ATOM 5124 C CA . GLY C 1 186 ? 47.930 24.278 19.123 1.00 27.72 184 GLY C CA 1
ATOM 5125 C C . GLY C 1 186 ? 48.653 24.482 17.797 1.00 27.89 184 GLY C C 1
ATOM 5126 O O . GLY C 1 186 ? 48.837 23.493 17.072 1.00 29.02 184 GLY C O 1
ATOM 5127 N N . ASP C 1 187 ? 49.028 25.716 17.462 1.00 27.92 185 ASP C N 1
ATOM 5128 C CA . ASP C 1 187 ? 49.826 26.004 16.246 1.00 29.73 185 ASP C CA 1
ATOM 5129 C C . ASP C 1 187 ? 51.322 25.812 16.570 1.00 30.63 185 ASP C C 1
ATOM 5130 O O . ASP C 1 187 ? 52.153 26.022 15.671 1.00 29.73 185 ASP C O 1
ATOM 5135 N N . LYS C 1 188 ? 51.649 25.402 17.802 1.00 32.62 186 LYS C N 1
ATOM 5136 C CA . LYS C 1 188 ? 52.976 24.855 18.198 1.00 31.96 186 LYS C CA 1
ATOM 5137 C C . LYS C 1 188 ? 52.774 23.572 19.025 1.00 29.68 186 LYS C C 1
ATOM 5138 O O . LYS C 1 188 ? 53.705 23.189 19.769 1.00 26.22 186 LYS C O 1
ATOM 5144 N N . LYS C 1 189 ? 51.627 22.899 18.844 1.00 29.05 187 LYS C N 1
ATOM 5145 C CA . LYS C 1 189 ? 51.253 21.591 19.469 1.00 28.41 187 LYS C CA 1
ATOM 5146 C C . LYS C 1 189 ? 51.426 21.636 20.998 1.00 28.39 187 LYS C C 1
ATOM 5147 O O . LYS C 1 189 ? 51.632 20.570 21.601 1.00 28.16 187 LYS C O 1
ATOM 5153 N N . ILE C 1 190 ? 51.286 22.826 21.594 1.00 28.30 188 ILE C N 1
ATOM 5154 C CA . ILE C 1 190 ? 51.323 23.088 23.064 1.00 26.82 188 ILE C CA 1
ATOM 5155 C C . ILE C 1 190 ? 49.907 22.958 23.638 1.00 26.00 188 ILE C C 1
ATOM 5156 O O . ILE C 1 190 ? 48.951 23.558 23.080 1.00 24.65 188 ILE C O 1
ATOM 5161 N N . THR C 1 191 ? 49.771 22.216 24.731 1.00 24.92 189 THR C N 1
ATOM 5162 C CA . THR C 1 191 ? 48.471 22.050 25.410 1.00 24.37 189 THR C CA 1
ATOM 5163 C C . THR C 1 191 ? 48.462 22.990 26.610 1.00 23.88 189 THR C C 1
ATOM 5164 O O . THR C 1 191 ? 49.543 23.249 27.164 1.00 23.46 189 THR C O 1
ATOM 5168 N N . VAL C 1 192 ? 47.281 23.534 26.899 1.00 23.18 190 VAL C N 1
ATOM 5169 C CA . VAL C 1 192 ? 47.009 24.546 27.954 1.00 22.80 190 VAL C CA 1
ATOM 5170 C C . VAL C 1 192 ? 45.855 23.980 28.770 1.00 22.67 190 VAL C C 1
ATOM 5171 O O . VAL C 1 192 ? 44.869 23.531 28.182 1.00 21.81 190 VAL C O 1
ATOM 5175 N N . ASN C 1 193 ? 46.027 23.939 30.081 1.00 23.40 191 ASN C N 1
ATOM 5176 C CA . ASN C 1 193 ? 45.027 23.424 31.044 1.00 22.39 191 ASN C CA 1
ATOM 5177 C C . ASN C 1 193 ? 45.213 24.263 32.294 1.00 21.87 191 ASN C C 1
ATOM 5178 O O . ASN C 1 193 ? 46.258 24.898 32.404 1.00 23.51 191 ASN C O 1
ATOM 5183 N N . ALA C 1 194 ? 44.217 24.305 33.157 1.00 20.99 192 ALA C N 1
ATOM 5184 C CA . ALA C 1 194 ? 44.349 24.863 34.508 1.00 21.16 192 ALA C CA 1
ATOM 5185 C C . ALA C 1 194 ? 44.107 23.711 35.474 1.00 21.66 192 ALA C C 1
ATOM 5186 O O . ALA C 1 194 ? 43.337 22.823 35.096 1.00 22.57 192 ALA C O 1
ATOM 5188 N N . VAL C 1 195 ? 44.781 23.686 36.626 1.00 21.55 193 VAL C N 1
ATOM 5189 C CA . VAL C 1 195 ? 44.309 22.899 37.801 1.00 20.85 193 VAL C CA 1
ATOM 5190 C C . VAL C 1 195 ? 43.663 23.921 38.715 1.00 21.65 193 VAL C C 1
ATOM 5191 O O . VAL C 1 195 ? 44.278 25.002 38.868 1.00 22.48 193 VAL C O 1
ATOM 5195 N N . ALA C 1 196 ? 42.490 23.569 39.255 1.00 21.28 194 ALA C N 1
ATOM 5196 C CA . ALA C 1 196 ? 41.634 24.396 40.131 1.00 20.38 194 ALA C CA 1
ATOM 5197 C C . ALA C 1 196 ? 41.604 23.770 41.521 1.00 20.13 194 ALA C C 1
ATOM 5198 O O . ALA C 1 196 ? 40.701 22.991 41.844 1.00 20.23 194 ALA C O 1
ATOM 5200 N N . PRO C 1 197 ? 42.620 24.119 42.352 1.00 18.62 195 PRO C N 1
ATOM 5201 C CA . PRO C 1 197 ? 42.737 23.554 43.678 1.00 18.29 195 PRO C CA 1
ATOM 5202 C C . PRO C 1 197 ? 41.518 23.908 44.534 1.00 18.17 195 PRO C C 1
ATOM 5203 O O . PRO C 1 197 ? 40.709 24.673 44.100 1.00 18.47 195 PRO C O 1
ATOM 5207 N N . GLY C 1 198 ? 41.433 23.355 45.739 1.00 18.48 196 GLY C N 1
ATOM 5208 C CA . GLY C 1 198 ? 40.221 23.621 46.515 1.00 18.60 196 GLY C CA 1
ATOM 5209 C C . GLY C 1 198 ? 40.363 23.537 48.016 1.00 18.50 196 GLY C C 1
ATOM 5210 O O . GLY C 1 198 ? 39.469 22.963 48.637 1.00 18.77 196 GLY C O 1
ATOM 5211 N N . GLY C 1 199 ? 41.369 24.159 48.599 1.00 18.61 197 GLY C N 1
ATOM 5212 C CA . GLY C 1 199 ? 41.551 23.992 50.049 1.00 19.13 197 GLY C CA 1
ATOM 5213 C C . GLY C 1 199 ? 42.822 23.228 50.303 1.00 20.16 197 GLY C C 1
ATOM 5214 O O . GLY C 1 199 ? 42.810 22.347 51.159 1.00 19.97 197 GLY C O 1
ATOM 5215 N N . THR C 1 200 ? 43.853 23.526 49.516 1.00 22.00 198 THR C N 1
ATOM 5216 C CA . THR C 1 200 ? 45.163 22.848 49.636 1.00 22.55 198 THR C CA 1
ATOM 5217 C C . THR C 1 200 ? 45.931 23.517 50.767 1.00 24.49 198 THR C C 1
ATOM 5218 O O . THR C 1 200 ? 46.217 24.707 50.662 1.00 24.29 198 THR C O 1
ATOM 5222 N N . VAL C 1 201 ? 46.236 22.755 51.806 1.00 25.09 199 VAL C N 1
ATOM 5223 C CA . VAL C 1 201 ? 46.895 23.344 53.011 1.00 25.02 199 VAL C CA 1
ATOM 5224 C C . VAL C 1 201 ? 48.135 24.108 52.538 1.00 24.69 199 VAL C C 1
ATOM 5225 O O . VAL C 1 201 ? 48.976 23.491 51.857 1.00 24.08 199 VAL C O 1
ATOM 5229 N N . THR C 1 202 ? 48.228 25.393 52.874 1.00 25.38 200 THR C N 1
ATOM 5230 C CA . THR C 1 202 ? 49.321 26.295 52.448 1.00 27.55 200 THR C CA 1
ATOM 5231 C C . THR C 1 202 ? 49.246 27.525 53.348 1.00 28.60 200 THR C C 1
ATOM 5232 O O . THR C 1 202 ? 48.425 27.511 54.269 1.00 27.54 200 THR C O 1
ATOM 5236 N N . ASP C 1 203 ? 50.065 28.539 53.073 1.00 29.51 201 ASP C N 1
ATOM 5237 C CA . ASP C 1 203 ? 50.070 29.793 53.865 1.00 28.50 201 ASP C CA 1
ATOM 5238 C C . ASP C 1 203 ? 48.800 30.575 53.547 1.00 27.39 201 ASP C C 1
ATOM 5239 O O . ASP C 1 203 ? 48.329 31.289 54.430 1.00 25.16 201 ASP C O 1
ATOM 5244 N N . MET C 1 204 ? 48.259 30.407 52.342 1.00 28.42 202 MET C N 1
ATOM 5245 C CA . MET C 1 204 ? 47.008 31.090 51.925 1.00 31.34 202 MET C CA 1
ATOM 5246 C C . MET C 1 204 ? 45.806 30.431 52.602 1.00 33.55 202 MET C C 1
ATOM 5247 O O . MET C 1 204 ? 44.988 31.163 53.161 1.00 34.86 202 MET C O 1
ATOM 5252 N N . PHE C 1 205 ? 45.703 29.106 52.550 1.00 33.06 203 PHE C N 1
ATOM 5253 C CA . PHE C 1 205 ? 44.620 28.397 53.261 1.00 33.31 203 PHE C CA 1
ATOM 5254 C C . PHE C 1 205 ? 44.453 28.964 54.665 1.00 34.26 203 PHE C C 1
ATOM 5255 O O . PHE C 1 205 ? 43.329 29.269 55.032 1.00 33.60 203 PHE C O 1
ATOM 5263 N N . HIS C 1 206 ? 45.544 29.108 55.411 1.00 35.79 204 HIS C N 1
ATOM 5264 C CA . HIS C 1 206 ? 45.482 29.562 56.829 1.00 35.23 204 HIS C CA 1
ATOM 5265 C C . HIS C 1 206 ? 44.818 30.934 56.914 1.00 33.83 204 HIS C C 1
ATOM 5266 O O . HIS C 1 206 ? 44.200 31.229 57.943 1.00 34.46 204 HIS C O 1
ATOM 5273 N N . ASP C 1 207 ? 44.958 31.741 55.874 1.00 33.13 205 ASP C N 1
ATOM 5274 C CA . ASP C 1 207 ? 44.240 33.041 55.823 1.00 34.90 205 ASP C CA 1
ATOM 5275 C C . ASP C 1 207 ? 42.734 32.782 55.734 1.00 36.80 205 ASP C C 1
ATOM 5276 O O . ASP C 1 207 ? 42.004 33.173 56.651 1.00 38.15 205 ASP C O 1
ATOM 5281 N N . VAL C 1 208 ? 42.295 32.160 54.644 1.00 39.97 206 VAL C N 1
ATOM 5282 C CA . VAL C 1 208 ? 40.853 31.967 54.316 1.00 43.51 206 VAL C CA 1
ATOM 5283 C C . VAL C 1 208 ? 40.264 31.021 55.369 1.00 43.59 206 VAL C C 1
ATOM 5284 O O . VAL C 1 208 ? 39.139 31.284 55.838 1.00 42.94 206 VAL C O 1
ATOM 5288 N N . SER C 1 209 ? 41.038 30.013 55.780 1.00 47.32 207 SER C N 1
ATOM 5289 C CA . SER C 1 209 ? 40.773 29.143 56.959 1.00 49.96 207 SER C CA 1
ATOM 5290 C C . SER C 1 209 ? 40.307 30.008 58.145 1.00 54.50 207 SER C C 1
ATOM 5291 O O . SER C 1 209 ? 39.262 29.677 58.742 1.00 56.20 207 SER C O 1
ATOM 5294 N N . GLN C 1 210 ? 41.031 31.097 58.441 1.00 54.35 208 GLN C N 1
ATOM 5295 C CA . GLN C 1 210 ? 40.745 32.061 59.542 1.00 52.06 208 GLN C CA 1
ATOM 5296 C C . GLN C 1 210 ? 39.376 32.738 59.362 1.00 55.80 208 GLN C C 1
ATOM 5297 O O . GLN C 1 210 ? 38.661 32.885 60.360 1.00 60.31 208 GLN C O 1
ATOM 5303 N N . HIS C 1 211 ? 39.026 33.151 58.143 1.00 57.27 209 HIS C N 1
ATOM 5304 C CA . HIS C 1 211 ? 37.815 33.961 57.839 1.00 56.99 209 HIS C CA 1
ATOM 5305 C C . HIS C 1 211 ? 36.535 33.154 58.130 1.00 54.05 209 HIS C C 1
ATOM 5306 O O . HIS C 1 211 ? 36.024 32.461 57.207 1.00 47.24 209 HIS C O 1
ATOM 5313 N N . TYR C 1 219 ? 41.057 29.818 68.053 1.00 69.31 217 TYR C N 1
ATOM 5314 C CA . TYR C 1 219 ? 41.457 28.555 67.375 1.00 69.44 217 TYR C CA 1
ATOM 5315 C C . TYR C 1 219 ? 42.916 28.644 66.914 1.00 71.99 217 TYR C C 1
ATOM 5316 O O . TYR C 1 219 ? 43.530 29.725 67.023 1.00 71.67 217 TYR C O 1
ATOM 5325 N N . THR C 1 220 ? 43.448 27.524 66.411 1.00 75.06 218 THR C N 1
ATOM 5326 C CA . THR C 1 220 ? 44.805 27.411 65.807 1.00 72.86 218 THR C CA 1
ATOM 5327 C C . THR C 1 220 ? 44.667 26.879 64.387 1.00 71.08 218 THR C C 1
ATOM 5328 O O . THR C 1 220 ? 43.659 26.253 64.058 1.00 65.29 218 THR C O 1
ATOM 5332 N N . PRO C 1 221 ? 45.671 27.145 63.516 1.00 72.94 219 PRO C N 1
ATOM 5333 C CA . PRO C 1 221 ? 45.743 26.556 62.180 1.00 71.84 219 PRO C CA 1
ATOM 5334 C C . PRO C 1 221 ? 45.336 25.078 62.123 1.00 70.17 219 PRO C C 1
ATOM 5335 O O . PRO C 1 221 ? 44.428 24.773 61.373 1.00 68.86 219 PRO C O 1
ATOM 5339 N N . GLU C 1 222 ? 46.015 24.239 62.922 1.00 71.23 220 GLU C N 1
ATOM 5340 C CA . GLU C 1 222 ? 45.916 22.752 62.929 1.00 68.75 220 GLU C CA 1
ATOM 5341 C C . GLU C 1 222 ? 44.491 22.336 63.323 1.00 66.82 220 GLU C C 1
ATOM 5342 O O . GLU C 1 222 ? 44.024 21.288 62.825 1.00 65.51 220 GLU C O 1
ATOM 5348 N N . GLU C 1 223 ? 43.826 23.135 64.166 1.00 65.55 221 GLU C N 1
ATOM 5349 C CA . GLU C 1 223 ? 42.423 22.914 64.618 1.00 68.17 221 GLU C CA 1
ATOM 5350 C C . GLU C 1 223 ? 41.437 23.387 63.537 1.00 65.53 221 GLU C C 1
ATOM 5351 O O . GLU C 1 223 ? 40.426 22.675 63.299 1.00 61.86 221 GLU C O 1
ATOM 5357 N N . ARG C 1 224 ? 41.719 24.532 62.899 1.00 62.53 222 ARG C N 1
ATOM 5358 C CA . ARG C 1 224 ? 40.941 25.057 61.741 1.00 56.23 222 ARG C CA 1
ATOM 5359 C C . ARG C 1 224 ? 41.060 24.091 60.550 1.00 54.78 222 ARG C C 1
ATOM 5360 O O . ARG C 1 224 ? 40.188 24.169 59.690 1.00 50.44 222 ARG C O 1
ATOM 5368 N N . GLN C 1 225 ? 42.074 23.205 60.516 1.00 59.15 223 GLN C N 1
ATOM 5369 C CA . GLN C 1 225 ? 42.249 22.119 59.496 1.00 54.44 223 GLN C CA 1
ATOM 5370 C C . GLN C 1 225 ? 41.447 20.858 59.870 1.00 57.01 223 GLN C C 1
ATOM 5371 O O . GLN C 1 225 ? 40.902 20.242 58.938 1.00 58.58 223 GLN C O 1
ATOM 5377 N N . LYS C 1 226 ? 41.389 20.471 61.158 1.00 57.54 224 LYS C N 1
ATOM 5378 C CA . LYS C 1 226 ? 40.699 19.231 61.626 1.00 60.80 224 LYS C CA 1
ATOM 5379 C C . LYS C 1 226 ? 39.199 19.316 61.296 1.00 67.20 224 LYS C C 1
ATOM 5380 O O . LYS C 1 226 ? 38.615 18.240 61.015 1.00 73.01 224 LYS C O 1
ATOM 5382 N N . MET C 1 227 ? 38.607 20.526 61.328 1.00 68.25 225 MET C N 1
ATOM 5383 C CA . MET C 1 227 ? 37.195 20.804 60.915 1.00 70.13 225 MET C CA 1
ATOM 5384 C C . MET C 1 227 ? 37.110 20.832 59.385 1.00 66.26 225 MET C C 1
ATOM 5385 O O . MET C 1 227 ? 36.024 20.535 58.843 1.00 69.55 225 MET C O 1
ATOM 5390 N N . ALA C 1 228 ? 38.192 21.232 58.714 1.00 62.10 226 ALA C N 1
ATOM 5391 C CA . ALA C 1 228 ? 38.283 21.267 57.237 1.00 58.78 226 ALA C CA 1
ATOM 5392 C C . ALA C 1 228 ? 38.214 19.835 56.702 1.00 54.83 226 ALA C C 1
ATOM 5393 O O . ALA C 1 228 ? 37.515 19.626 55.699 1.00 48.10 226 ALA C O 1
ATOM 5395 N N . ALA C 1 229 ? 38.871 18.899 57.400 1.00 56.18 227 ALA C N 1
ATOM 5396 C CA . ALA C 1 229 ? 38.954 17.452 57.077 1.00 57.77 227 ALA C CA 1
ATOM 5397 C C . ALA C 1 229 ? 37.565 16.888 56.724 1.00 55.06 227 ALA C C 1
ATOM 5398 O O . ALA C 1 229 ? 37.474 16.149 55.726 1.00 48.15 227 ALA C O 1
ATOM 5400 N N . HIS C 1 230 ? 36.523 17.250 57.483 1.00 58.79 228 HIS C N 1
ATOM 5401 C CA . HIS C 1 230 ? 35.149 16.669 57.398 1.00 64.41 228 HIS C CA 1
ATOM 5402 C C . HIS C 1 230 ? 34.472 17.004 56.057 1.00 58.01 228 HIS C C 1
ATOM 5403 O O . HIS C 1 230 ? 33.457 16.348 55.753 1.00 56.20 228 HIS C O 1
ATOM 5410 N N . ALA C 1 231 ? 35.000 17.973 55.295 1.00 51.83 229 ALA C N 1
ATOM 5411 C CA . ALA C 1 231 ? 34.447 18.448 54.002 1.00 49.41 229 ALA C CA 1
ATOM 5412 C C . ALA C 1 231 ? 34.632 17.377 52.920 1.00 47.59 229 ALA C C 1
ATOM 5413 O O . ALA C 1 231 ? 33.676 17.137 52.157 1.00 43.85 229 ALA C O 1
ATOM 5415 N N . SER C 1 232 ? 35.833 16.791 52.821 1.00 46.67 230 SER C N 1
ATOM 5416 C CA . SER C 1 232 ? 36.140 15.689 51.872 1.00 43.14 230 SER C CA 1
ATOM 5417 C C . SER C 1 232 ? 35.453 14.416 52.357 1.00 41.20 230 SER C C 1
ATOM 5418 O O . SER C 1 232 ? 35.478 14.091 53.548 1.00 36.49 230 SER C O 1
ATOM 5421 N N . PRO C 1 233 ? 34.825 13.646 51.444 1.00 37.71 231 PRO C N 1
ATOM 5422 C CA . PRO C 1 233 ? 34.353 12.308 51.785 1.00 37.36 231 PRO C CA 1
ATOM 5423 C C . PRO C 1 233 ? 35.517 11.313 51.943 1.00 34.20 231 PRO C C 1
ATOM 5424 O O . PRO C 1 233 ? 35.255 10.211 52.385 1.00 31.81 231 PRO C O 1
ATOM 5428 N N . LEU C 1 234 ? 36.745 11.754 51.668 1.00 32.90 232 LEU C N 1
ATOM 5429 C CA . LEU C 1 234 ? 37.944 10.917 51.928 1.00 35.99 232 LEU C CA 1
ATOM 5430 C C . LEU C 1 234 ? 38.436 11.275 53.333 1.00 37.38 232 LEU C C 1
ATOM 5431 O O . LEU C 1 234 ? 39.392 10.653 53.798 1.00 36.07 232 LEU C O 1
ATOM 5436 N N . HIS C 1 235 ? 37.818 12.274 53.956 1.00 39.93 233 HIS C N 1
ATOM 5437 C CA . HIS C 1 235 ? 38.131 12.679 55.353 1.00 40.67 233 HIS C CA 1
ATOM 5438 C C . HIS C 1 235 ? 39.615 13.012 55.476 1.00 40.35 233 HIS C C 1
ATOM 5439 O O . HIS C 1 235 ? 40.338 12.283 56.171 1.00 44.36 233 HIS C O 1
ATOM 5446 N N . ARG C 1 236 ? 40.035 14.095 54.832 1.00 36.23 234 ARG C N 1
ATOM 5447 C CA . ARG C 1 236 ? 41.437 14.567 54.906 1.00 34.89 234 ARG C CA 1
ATOM 5448 C C . ARG C 1 236 ? 41.469 15.867 54.118 1.00 34.68 234 ARG C C 1
ATOM 5449 O O . ARG C 1 236 ? 40.567 16.074 53.310 1.00 38.21 234 ARG C O 1
ATOM 5457 N N . ASN C 1 237 ? 42.446 16.719 54.390 1.00 35.40 235 ASN C N 1
ATOM 5458 C CA . ASN C 1 237 ? 42.556 18.014 53.678 1.00 31.77 235 ASN C CA 1
ATOM 5459 C C . ASN C 1 237 ? 43.484 17.804 52.497 1.00 26.99 235 ASN C C 1
ATOM 5460 O O . ASN C 1 237 ? 43.928 16.672 52.293 1.00 22.53 235 ASN C O 1
ATOM 5465 N N . GLY C 1 238 ? 43.735 18.876 51.769 1.00 25.19 236 GLY C N 1
ATOM 5466 C CA . GLY C 1 238 ? 44.564 18.765 50.569 1.00 24.08 236 GLY C CA 1
ATOM 5467 C C . GLY C 1 238 ? 45.930 19.331 50.826 1.00 23.36 236 GLY C C 1
ATOM 5468 O O . GLY C 1 238 ? 46.052 20.281 51.602 1.00 22.82 236 GLY C O 1
ATOM 5469 N N . PHE C 1 239 ? 46.920 18.725 50.196 1.00 22.56 237 PHE C N 1
ATOM 5470 C CA . PHE C 1 239 ? 48.297 19.241 50.354 1.00 23.34 237 PHE C CA 1
ATOM 5471 C C . PHE C 1 239 ? 48.876 19.520 48.968 1.00 24.57 237 PHE C C 1
ATOM 5472 O O . PHE C 1 239 ? 48.462 18.919 47.976 1.00 24.49 237 PHE C O 1
ATOM 5480 N N . PRO C 1 240 ? 49.853 20.445 48.853 1.00 25.72 238 PRO C N 1
ATOM 5481 C CA . PRO C 1 240 ? 50.537 20.684 47.584 1.00 25.74 238 PRO C CA 1
ATOM 5482 C C . PRO C 1 240 ? 50.785 19.412 46.746 1.00 27.75 238 PRO C C 1
ATOM 5483 O O . PRO C 1 240 ? 50.530 19.451 45.556 1.00 29.01 238 PRO C O 1
ATOM 5487 N N . GLU C 1 241 ? 51.231 18.307 47.351 1.00 28.64 239 GLU C N 1
ATOM 5488 C CA . GLU C 1 241 ? 51.567 17.079 46.580 1.00 30.85 239 GLU C CA 1
ATOM 5489 C C . GLU C 1 241 ? 50.337 16.643 45.770 1.00 31.15 239 GLU C C 1
ATOM 5490 O O . GLU C 1 241 ? 50.513 16.277 44.579 1.00 33.28 239 GLU C O 1
ATOM 5496 N N . ASP C 1 242 ? 49.145 16.688 46.383 1.00 28.82 240 ASP C N 1
ATOM 5497 C CA . ASP C 1 242 ? 47.846 16.326 45.753 1.00 26.87 240 ASP C CA 1
ATOM 5498 C C . ASP C 1 242 ? 47.622 17.122 44.464 1.00 24.51 240 ASP C C 1
ATOM 5499 O O . ASP C 1 242 ? 47.099 16.547 43.525 1.00 22.68 240 ASP C O 1
ATOM 5504 N N . ILE C 1 243 ? 47.947 18.412 44.461 1.00 24.06 241 ILE C N 1
ATOM 5505 C CA . ILE C 1 243 ? 47.782 19.299 43.279 1.00 25.95 241 ILE C CA 1
ATOM 5506 C C . ILE C 1 243 ? 48.967 19.059 42.337 1.00 27.60 241 ILE C C 1
ATOM 5507 O O . ILE C 1 243 ? 48.769 19.128 41.108 1.00 30.60 241 ILE C O 1
ATOM 5512 N N . ALA C 1 244 ? 50.145 18.766 42.894 1.00 27.78 242 ALA C N 1
ATOM 5513 C CA . ALA C 1 244 ? 51.427 18.620 42.164 1.00 27.34 242 ALA C CA 1
ATOM 5514 C C . ALA C 1 244 ? 51.401 17.360 41.289 1.00 27.80 242 ALA C C 1
ATOM 5515 O O . ALA C 1 244 ? 51.903 17.392 40.152 1.00 28.78 242 ALA C O 1
ATOM 5517 N N . ARG C 1 245 ? 50.850 16.268 41.799 1.00 27.69 243 ARG C N 1
ATOM 5518 C CA . ARG C 1 245 ? 50.833 14.974 41.074 1.00 27.04 243 ARG C CA 1
ATOM 5519 C C . ARG C 1 245 ? 50.046 15.162 39.777 1.00 25.06 243 ARG C C 1
ATOM 5520 O O . ARG C 1 245 ? 50.576 14.807 38.714 1.00 23.33 243 ARG C O 1
ATOM 5528 N N . VAL C 1 246 ? 48.868 15.785 39.885 1.00 24.53 244 VAL C N 1
ATOM 5529 C CA . VAL C 1 246 ? 47.962 16.160 38.755 1.00 23.66 244 VAL C CA 1
ATOM 5530 C C . VAL C 1 246 ? 48.741 17.019 37.752 1.00 22.51 244 VAL C C 1
ATOM 5531 O O . VAL C 1 246 ? 48.813 16.634 36.565 1.00 21.47 244 VAL C O 1
ATOM 5535 N N . VAL C 1 247 ? 49.323 18.125 38.214 1.00 21.25 245 VAL C N 1
ATOM 5536 C CA . VAL C 1 247 ? 50.121 19.060 37.361 1.00 21.71 245 VAL C CA 1
ATOM 5537 C C . VAL C 1 247 ? 51.189 18.273 36.588 1.00 22.20 245 VAL C C 1
ATOM 5538 O O . VAL C 1 247 ? 51.356 18.538 35.394 1.00 21.83 245 VAL C O 1
ATOM 5542 N N . GLY C 1 248 ? 51.879 17.345 37.263 1.00 23.28 246 GLY C N 1
ATOM 5543 C CA . GLY C 1 248 ? 52.911 16.456 36.693 1.00 21.94 246 GLY C CA 1
ATOM 5544 C C . GLY C 1 248 ? 52.331 15.563 35.616 1.00 21.82 246 GLY C C 1
ATOM 5545 O O . GLY C 1 248 ? 53.037 15.313 34.604 1.00 22.19 246 GLY C O 1
ATOM 5546 N N . PHE C 1 249 ? 51.084 15.110 35.797 1.00 20.44 247 PHE C N 1
ATOM 5547 C CA . PHE C 1 249 ? 50.374 14.286 34.781 1.00 19.42 247 PHE C CA 1
ATOM 5548 C C . PHE C 1 249 ? 50.026 15.139 33.542 1.00 19.33 247 PHE C C 1
ATOM 5549 O O . PHE C 1 249 ? 50.493 14.776 32.403 1.00 18.96 247 PHE C O 1
ATOM 5557 N N . LEU C 1 250 ? 49.259 16.230 33.730 1.00 18.01 248 LEU C N 1
ATOM 5558 C CA . LEU C 1 250 ? 48.878 17.167 32.633 1.00 17.35 248 LEU C CA 1
ATOM 5559 C C . LEU C 1 250 ? 50.110 17.487 31.773 1.00 17.81 248 LEU C C 1
ATOM 5560 O O . LEU C 1 250 ? 49.997 17.449 30.556 1.00 17.88 248 LEU C O 1
ATOM 5565 N N . VAL C 1 251 ? 51.254 17.790 32.385 1.00 18.83 249 VAL C N 1
ATOM 5566 C CA . VAL C 1 251 ? 52.440 18.312 31.649 1.00 19.84 249 VAL C CA 1
ATOM 5567 C C . VAL C 1 251 ? 53.356 17.160 31.245 1.00 19.82 249 VAL C C 1
ATOM 5568 O O . VAL C 1 251 ? 54.394 17.451 30.626 1.00 19.53 249 VAL C O 1
ATOM 5572 N N . SER C 1 252 ? 53.014 15.917 31.580 1.00 19.68 250 SER C N 1
ATOM 5573 C CA . SER C 1 252 ? 53.687 14.737 30.985 1.00 19.65 250 SER C CA 1
ATOM 5574 C C . SER C 1 252 ? 53.217 14.580 29.532 1.00 20.32 250 SER C C 1
ATOM 5575 O O . SER C 1 252 ? 52.200 15.206 29.145 1.00 19.79 250 SER C O 1
ATOM 5578 N N . ALA C 1 253 ? 53.951 13.775 28.762 1.00 21.13 251 ALA C N 1
ATOM 5579 C CA . ALA C 1 253 ? 53.633 13.368 27.377 1.00 21.17 251 ALA C CA 1
ATOM 5580 C C . ALA C 1 253 ? 52.268 12.676 27.365 1.00 22.28 251 ALA C C 1
ATOM 5581 O O . ALA C 1 253 ? 51.473 12.977 26.460 1.00 21.71 251 ALA C O 1
ATOM 5583 N N . GLU C 1 254 ? 52.015 11.803 28.353 1.00 23.88 252 GLU C N 1
ATOM 5584 C CA . GLU C 1 254 ? 50.793 10.950 28.453 1.00 25.13 252 GLU C CA 1
ATOM 5585 C C . GLU C 1 254 ? 49.538 11.793 28.770 1.00 23.55 252 GLU C C 1
ATOM 5586 O O . GLU C 1 254 ? 48.416 11.308 28.501 1.00 22.54 252 GLU C O 1
ATOM 5592 N N . GLY C 1 255 ? 49.703 13.020 29.281 1.00 22.93 253 GLY C N 1
ATOM 5593 C CA . GLY C 1 255 ? 48.599 13.954 29.574 1.00 22.68 253 GLY C CA 1
ATOM 5594 C C . GLY C 1 255 ? 48.191 14.801 28.372 1.00 22.32 253 GLY C C 1
ATOM 5595 O O . GLY C 1 255 ? 47.303 15.673 28.545 1.00 20.95 253 GLY C O 1
ATOM 5596 N N . GLU C 1 256 ? 48.792 14.562 27.196 1.00 22.40 254 GLU C N 1
ATOM 5597 C CA . GLU C 1 256 ? 48.603 15.400 25.980 1.00 22.06 254 GLU C CA 1
ATOM 5598 C C . GLU C 1 256 ? 47.113 15.531 25.659 1.00 22.84 254 GLU C C 1
ATOM 5599 O O . GLU C 1 256 ? 46.693 16.643 25.293 1.00 24.41 254 GLU C O 1
ATOM 5605 N N . TRP C 1 257 ? 46.339 14.452 25.752 1.00 23.22 255 TRP C N 1
ATOM 5606 C CA . TRP C 1 257 ? 44.959 14.475 25.203 1.00 23.64 255 TRP C CA 1
ATOM 5607 C C . TRP C 1 257 ? 44.022 15.217 26.162 1.00 23.38 255 TRP C C 1
ATOM 5608 O O . TRP C 1 257 ? 42.915 15.534 25.736 1.00 24.86 255 TRP C O 1
ATOM 5619 N N . ILE C 1 258 ? 44.454 15.510 27.391 1.00 22.55 256 ILE C N 1
ATOM 5620 C CA . ILE C 1 258 ? 43.807 16.558 28.233 1.00 21.71 256 ILE C CA 1
ATOM 5621 C C . ILE C 1 258 ? 44.399 17.909 27.798 1.00 22.02 256 ILE C C 1
ATOM 5622 O O . ILE C 1 258 ? 45.651 18.123 27.943 1.00 20.34 256 ILE C O 1
ATOM 5627 N N . ASN C 1 259 ? 43.529 18.781 27.273 1.00 22.11 257 ASN C N 1
ATOM 5628 C CA . ASN C 1 259 ? 43.924 20.023 26.560 1.00 21.07 257 ASN C CA 1
ATOM 5629 C C . ASN C 1 259 ? 42.759 21.012 26.567 1.00 19.61 257 ASN C C 1
ATOM 5630 O O . ASN C 1 259 ? 41.672 20.648 26.110 1.00 18.51 257 ASN C O 1
ATOM 5635 N N . GLY C 1 260 ? 43.010 22.227 27.050 1.00 19.82 258 GLY C N 1
ATOM 5636 C CA . GLY C 1 260 ? 42.017 23.315 27.147 1.00 19.81 258 GLY C CA 1
ATOM 5637 C C . GLY C 1 260 ? 41.037 23.095 28.284 1.00 19.05 258 GLY C C 1
ATOM 5638 O O . GLY C 1 260 ? 39.874 23.450 28.131 1.00 18.94 258 GLY C O 1
ATOM 5639 N N . LYS C 1 261 ? 41.488 22.545 29.407 1.00 18.93 259 LYS C N 1
ATOM 5640 C CA . LYS C 1 261 ? 40.570 22.059 30.462 1.00 19.07 259 LYS C CA 1
ATOM 5641 C C . LYS C 1 261 ? 40.923 22.655 31.827 1.00 19.69 259 LYS C C 1
ATOM 5642 O O . LYS C 1 261 ? 42.083 23.081 32.037 1.00 19.82 259 LYS C O 1
ATOM 5648 N N . VAL C 1 262 ? 39.916 22.691 32.705 1.00 19.97 260 VAL C N 1
ATOM 5649 C CA . VAL C 1 262 ? 40.044 22.965 34.164 1.00 19.55 260 VAL C CA 1
ATOM 5650 C C . VAL C 1 262 ? 39.792 21.641 34.879 1.00 18.73 260 VAL C C 1
ATOM 5651 O O . VAL C 1 262 ? 38.770 21.003 34.581 1.00 16.90 260 VAL C O 1
ATOM 5655 N N . LEU C 1 263 ? 40.739 21.266 35.743 1.00 19.80 261 LEU C N 1
ATOM 5656 C CA . LEU C 1 263 ? 40.766 20.041 36.592 1.00 20.33 261 LEU C CA 1
ATOM 5657 C C . LEU C 1 263 ? 40.634 20.505 38.047 1.00 20.72 261 LEU C C 1
ATOM 5658 O O . LEU C 1 263 ? 41.637 20.907 38.671 1.00 21.67 261 LEU C O 1
ATOM 5663 N N . THR C 1 264 ? 39.420 20.420 38.578 1.00 21.63 262 THR C N 1
ATOM 5664 C CA . THR C 1 264 ? 39.171 20.809 39.986 1.00 23.02 262 THR C CA 1
ATOM 5665 C C . THR C 1 264 ? 39.706 19.702 40.904 1.00 25.53 262 THR C C 1
ATOM 5666 O O . THR C 1 264 ? 39.105 18.624 40.931 1.00 27.78 262 THR C O 1
ATOM 5670 N N . VAL C 1 265 ? 40.817 19.958 41.598 1.00 26.13 263 VAL C N 1
ATOM 5671 C CA . VAL C 1 265 ? 41.442 18.982 42.535 1.00 24.74 263 VAL C CA 1
ATOM 5672 C C . VAL C 1 265 ? 41.001 19.375 43.943 1.00 26.11 263 VAL C C 1
ATOM 5673 O O . VAL C 1 265 ? 41.662 20.223 44.546 1.00 26.78 263 VAL C O 1
ATOM 5677 N N . ASP C 1 266 ? 39.915 18.780 44.433 1.00 27.54 264 ASP C N 1
ATOM 5678 C CA . ASP C 1 266 ? 39.324 19.161 45.739 1.00 29.39 264 ASP C CA 1
ATOM 5679 C C . ASP C 1 266 ? 39.077 17.906 46.572 1.00 31.35 264 ASP C C 1
ATOM 5680 O O . ASP C 1 266 ? 38.819 18.045 47.767 1.00 32.03 264 ASP C O 1
ATOM 5685 N N . GLY C 1 267 ? 39.120 16.735 45.938 1.00 34.36 265 GLY C N 1
ATOM 5686 C CA . GLY C 1 267 ? 38.909 15.456 46.634 1.00 37.90 265 GLY C CA 1
ATOM 5687 C C . GLY C 1 267 ? 37.472 15.236 47.036 1.00 38.60 265 GLY C C 1
ATOM 5688 O O . GLY C 1 267 ? 37.273 14.491 47.992 1.00 49.09 265 GLY C O 1
ATOM 5689 N N . GLY C 1 268 ? 36.528 15.900 46.364 1.00 39.30 266 GLY C N 1
ATOM 5690 C CA . GLY C 1 268 ? 35.106 15.803 46.747 1.00 41.65 266 GLY C CA 1
ATOM 5691 C C . GLY C 1 268 ? 34.561 17.150 47.191 1.00 45.37 266 GLY C C 1
ATOM 5692 O O . GLY C 1 268 ? 33.740 17.722 46.447 1.00 47.61 266 GLY C O 1
ATOM 5693 N N . ALA C 1 269 ? 35.005 17.644 48.353 1.00 49.88 267 ALA C N 1
ATOM 5694 C CA . ALA C 1 269 ? 34.499 18.928 48.886 1.00 51.81 267 ALA C CA 1
ATOM 5695 C C . ALA C 1 269 ? 32.998 19.066 48.623 1.00 56.86 267 ALA C C 1
ATOM 5696 O O . ALA C 1 269 ? 32.384 19.969 49.222 1.00 67.53 267 ALA C O 1
ATOM 5698 N N . ILE D 1 12 ? 0.294 43.758 37.437 1.00 44.55 10 ILE D N 1
ATOM 5699 C CA . ILE D 1 12 ? 0.403 42.977 36.149 1.00 48.55 10 ILE D CA 1
ATOM 5700 C C . ILE D 1 12 ? 1.731 42.208 36.159 1.00 51.96 10 ILE D C 1
ATOM 5701 O O . ILE D 1 12 ? 2.756 42.728 36.613 1.00 52.47 10 ILE D O 1
ATOM 5706 N N . PRO D 1 13 ? 1.730 40.915 35.736 1.00 50.33 11 PRO D N 1
ATOM 5707 C CA . PRO D 1 13 ? 2.961 40.142 35.536 1.00 47.68 11 PRO D CA 1
ATOM 5708 C C . PRO D 1 13 ? 3.948 40.697 34.497 1.00 44.51 11 PRO D C 1
ATOM 5709 O O . PRO D 1 13 ? 3.555 40.984 33.380 1.00 38.66 11 PRO D O 1
ATOM 5713 N N . GLY D 1 14 ? 5.212 40.817 34.910 1.00 44.27 12 GLY D N 1
ATOM 5714 C CA . GLY D 1 14 ? 6.359 41.162 34.048 1.00 44.46 12 GLY D CA 1
ATOM 5715 C C . GLY D 1 14 ? 6.564 42.660 33.909 1.00 41.47 12 GLY D C 1
ATOM 5716 O O . GLY D 1 14 ? 7.568 43.033 33.277 1.00 40.22 12 GLY D O 1
ATOM 5717 N N . ARG D 1 15 ? 5.650 43.469 34.467 1.00 37.18 13 ARG D N 1
ATOM 5718 C CA . ARG D 1 15 ? 5.686 44.958 34.464 1.00 33.63 13 ARG D CA 1
ATOM 5719 C C . ARG D 1 15 ? 6.516 45.499 35.644 1.00 30.42 13 ARG D C 1
ATOM 5720 O O . ARG D 1 15 ? 6.571 44.833 36.676 1.00 27.33 13 ARG D O 1
ATOM 5728 N N . LEU D 1 16 ? 7.086 46.701 35.489 1.00 28.94 14 LEU D N 1
ATOM 5729 C CA . LEU D 1 16 ? 7.928 47.419 36.486 1.00 28.30 14 LEU D CA 1
ATOM 5730 C C . LEU D 1 16 ? 7.370 48.833 36.757 1.00 27.85 14 LEU D C 1
ATOM 5731 O O . LEU D 1 16 ? 8.176 49.736 37.109 1.00 26.24 14 LEU D O 1
ATOM 5736 N N . ASP D 1 17 ? 6.047 49.019 36.628 1.00 27.62 15 ASP D N 1
ATOM 5737 C CA . ASP D 1 17 ? 5.291 50.226 37.079 1.00 27.62 15 ASP D CA 1
ATOM 5738 C C . ASP D 1 17 ? 5.873 50.717 38.419 1.00 31.10 15 ASP D C 1
ATOM 5739 O O . ASP D 1 17 ? 6.063 49.862 39.328 1.00 32.76 15 ASP D O 1
ATOM 5744 N N . GLY D 1 18 ? 6.210 52.016 38.528 1.00 32.31 16 GLY D N 1
ATOM 5745 C CA . GLY D 1 18 ? 6.702 52.661 39.770 1.00 32.21 16 GLY D CA 1
ATOM 5746 C C . GLY D 1 18 ? 8.194 52.447 40.011 1.00 33.16 16 GLY D C 1
ATOM 5747 O O . GLY D 1 18 ? 8.789 53.216 40.801 1.00 33.56 16 GLY D O 1
ATOM 5748 N N . LYS D 1 19 ? 8.793 51.457 39.341 1.00 33.30 17 LYS D N 1
ATOM 5749 C CA . LYS D 1 19 ? 10.237 51.116 39.458 1.00 31.67 17 LYS D CA 1
ATOM 5750 C C . LYS D 1 19 ? 11.078 52.125 38.662 1.00 30.80 17 LYS D C 1
ATOM 5751 O O . LYS D 1 19 ? 10.562 52.722 37.691 1.00 29.21 17 LYS D O 1
ATOM 5757 N N . VAL D 1 20 ? 12.321 52.313 39.106 1.00 30.30 18 VAL D N 1
ATOM 5758 C CA . VAL D 1 20 ? 13.365 53.137 38.441 1.00 30.20 18 VAL D CA 1
ATOM 5759 C C . VAL D 1 20 ? 14.517 52.186 38.128 1.00 31.03 18 VAL D C 1
ATOM 5760 O O . VAL D 1 20 ? 14.860 51.412 39.029 1.00 35.15 18 VAL D O 1
ATOM 5764 N N . ALA D 1 21 ? 15.073 52.240 36.914 1.00 30.98 19 ALA D N 1
ATOM 5765 C CA . ALA D 1 21 ? 16.218 51.413 36.454 1.00 30.87 19 ALA D CA 1
ATOM 5766 C C . ALA D 1 21 ? 17.368 52.316 35.981 1.00 31.60 19 ALA D C 1
ATOM 5767 O O . ALA D 1 21 ? 17.154 53.533 35.813 1.00 30.75 19 ALA D O 1
ATOM 5769 N N . LEU D 1 22 ? 18.555 51.725 35.816 1.00 32.30 20 LEU D N 1
ATOM 5770 C CA . LEU D 1 22 ? 19.752 52.353 35.200 1.00 32.15 20 LEU D CA 1
ATOM 5771 C C . LEU D 1 22 ? 20.482 51.285 34.394 1.00 32.14 20 LEU D C 1
ATOM 5772 O O . LEU D 1 22 ? 20.773 50.220 34.969 1.00 30.22 20 LEU D O 1
ATOM 5777 N N . VAL D 1 23 ? 20.784 51.599 33.132 1.00 32.84 21 VAL D N 1
ATOM 5778 C CA . VAL D 1 23 ? 21.442 50.690 32.145 1.00 32.18 21 VAL D CA 1
ATOM 5779 C C . VAL D 1 23 ? 22.695 51.387 31.597 1.00 29.82 21 VAL D C 1
ATOM 5780 O O . VAL D 1 23 ? 22.554 52.416 30.901 1.00 28.07 21 VAL D O 1
ATOM 5784 N N . THR D 1 24 ? 23.879 50.850 31.888 1.00 27.81 22 THR D N 1
ATOM 5785 C CA . THR D 1 24 ? 25.149 51.370 31.325 1.00 27.48 22 THR D CA 1
ATOM 5786 C C . THR D 1 24 ? 25.166 51.074 29.826 1.00 27.31 22 THR D C 1
ATOM 5787 O O . THR D 1 24 ? 24.732 49.968 29.437 1.00 26.88 22 THR D O 1
ATOM 5791 N N . GLY D 1 25 ? 25.630 52.039 29.028 1.00 27.32 23 GLY D N 1
ATOM 5792 C CA . GLY D 1 25 ? 25.856 51.870 27.582 1.00 26.78 23 GLY D CA 1
ATOM 5793 C C . GLY D 1 25 ? 24.571 51.504 26.887 1.00 25.60 23 GLY D C 1
ATOM 5794 O O . GLY D 1 25 ? 24.536 50.452 26.234 1.00 27.23 23 GLY D O 1
ATOM 5795 N N . SER D 1 26 ? 23.558 52.344 27.069 1.00 24.46 24 SER D N 1
ATOM 5796 C CA . SER D 1 26 ? 22.181 52.174 26.547 1.00 25.01 24 SER D CA 1
ATOM 5797 C C . SER D 1 26 ? 21.903 53.222 25.460 1.00 25.85 24 SER D C 1
ATOM 5798 O O . SER D 1 26 ? 20.729 53.507 25.177 1.00 23.64 24 SER D O 1
ATOM 5801 N N . GLY D 1 27 ? 22.951 53.792 24.867 1.00 27.77 25 GLY D N 1
ATOM 5802 C CA . GLY D 1 27 ? 22.786 54.705 23.725 1.00 28.75 25 GLY D CA 1
ATOM 5803 C C . GLY D 1 27 ? 22.497 53.914 22.461 1.00 29.50 25 GLY D C 1
ATOM 5804 O O . GLY D 1 27 ? 21.854 54.455 21.536 1.00 30.75 25 GLY D O 1
ATOM 5805 N N . ARG D 1 28 ? 22.950 52.662 22.426 1.00 29.92 26 ARG D N 1
ATOM 5806 C CA . ARG D 1 28 ? 23.029 51.871 21.174 1.00 31.23 26 ARG D CA 1
ATOM 5807 C C . ARG D 1 28 ? 23.215 50.381 21.521 1.00 32.70 26 ARG D C 1
ATOM 5808 O O . ARG D 1 28 ? 23.597 50.039 22.704 1.00 34.15 26 ARG D O 1
ATOM 5816 N N . GLY D 1 29 ? 22.918 49.523 20.539 1.00 29.95 27 GLY D N 1
ATOM 5817 C CA . GLY D 1 29 ? 23.040 48.061 20.660 1.00 29.83 27 GLY D CA 1
ATOM 5818 C C . GLY D 1 29 ? 22.145 47.498 21.750 1.00 28.58 27 GLY D C 1
ATOM 5819 O O . GLY D 1 29 ? 21.057 48.074 21.996 1.00 26.79 27 GLY D O 1
ATOM 5820 N N . ILE D 1 30 ? 22.566 46.388 22.361 1.00 27.63 28 ILE D N 1
ATOM 5821 C CA . ILE D 1 30 ? 21.739 45.656 23.358 1.00 27.97 28 ILE D CA 1
ATOM 5822 C C . ILE D 1 30 ? 21.351 46.665 24.441 1.00 29.46 28 ILE D C 1
ATOM 5823 O O . ILE D 1 30 ? 20.148 46.763 24.744 1.00 30.66 28 ILE D O 1
ATOM 5828 N N . GLY D 1 31 ? 22.312 47.453 24.931 1.00 31.66 29 GLY D N 1
ATOM 5829 C CA . GLY D 1 31 ? 22.060 48.531 25.909 1.00 31.41 29 GLY D CA 1
ATOM 5830 C C . GLY D 1 31 ? 20.777 49.298 25.609 1.00 31.06 29 GLY D C 1
ATOM 5831 O O . GLY D 1 31 ? 19.916 49.422 26.517 1.00 30.09 29 GLY D O 1
ATOM 5832 N N . ALA D 1 32 ? 20.642 49.807 24.384 1.00 29.80 30 ALA D N 1
ATOM 5833 C CA . ALA D 1 32 ? 19.499 50.654 23.975 1.00 30.51 30 ALA D CA 1
ATOM 5834 C C . ALA D 1 32 ? 18.197 49.861 24.142 1.00 30.29 30 ALA D C 1
ATOM 5835 O O . ALA D 1 32 ? 17.307 50.318 24.900 1.00 31.02 30 ALA D O 1
ATOM 5837 N N . ALA D 1 33 ? 18.124 48.701 23.483 1.00 28.43 31 ALA D N 1
ATOM 5838 C CA . ALA D 1 33 ? 16.948 47.800 23.440 1.00 27.13 31 ALA D CA 1
ATOM 5839 C C . ALA D 1 33 ? 16.500 47.422 24.850 1.00 25.28 31 ALA D C 1
ATOM 5840 O O . ALA D 1 33 ? 15.294 47.196 25.028 1.00 24.42 31 ALA D O 1
ATOM 5842 N N . VAL D 1 34 ? 17.440 47.323 25.793 1.00 24.78 32 VAL D N 1
ATOM 5843 C CA . VAL D 1 34 ? 17.136 47.021 27.223 1.00 24.73 32 VAL D CA 1
ATOM 5844 C C . VAL D 1 34 ? 16.336 48.199 27.781 1.00 24.82 32 VAL D C 1
ATOM 5845 O O . VAL D 1 34 ? 15.199 47.970 28.221 1.00 25.48 32 VAL D O 1
ATOM 5849 N N . ALA D 1 35 ? 16.893 49.409 27.692 1.00 25.42 33 ALA D N 1
ATOM 5850 C CA . ALA D 1 35 ? 16.301 50.670 28.199 1.00 25.33 33 ALA D CA 1
ATOM 5851 C C . ALA D 1 35 ? 14.872 50.844 27.659 1.00 24.16 33 ALA D C 1
ATOM 5852 O O . ALA D 1 35 ? 13.950 51.117 28.458 1.00 23.73 33 ALA D O 1
ATOM 5854 N N . VAL D 1 36 ? 14.689 50.676 26.351 1.00 23.15 34 VAL D N 1
ATOM 5855 C CA . VAL D 1 36 ? 13.373 50.828 25.663 1.00 22.48 34 VAL D CA 1
ATOM 5856 C C . VAL D 1 36 ? 12.397 49.786 26.215 1.00 22.53 34 VAL D C 1
ATOM 5857 O O . VAL D 1 36 ? 11.240 50.145 26.461 1.00 23.21 34 VAL D O 1
ATOM 5861 N N . HIS D 1 37 ? 12.847 48.550 26.417 1.00 22.90 35 HIS D N 1
ATOM 5862 C CA . HIS D 1 37 ? 12.000 47.448 26.935 1.00 24.07 35 HIS D CA 1
ATOM 5863 C C . HIS D 1 37 ? 11.564 47.709 28.380 1.00 25.28 35 HIS D C 1
ATOM 5864 O O . HIS D 1 37 ? 10.393 47.467 28.689 1.00 22.99 35 HIS D O 1
ATOM 5871 N N . LEU D 1 38 ? 12.489 48.140 29.240 1.00 28.12 36 LEU D N 1
ATOM 5872 C CA . LEU D 1 38 ? 12.190 48.477 30.657 1.00 30.69 36 LEU D CA 1
ATOM 5873 C C . LEU D 1 38 ? 11.130 49.586 30.675 1.00 31.73 36 LEU D C 1
ATOM 5874 O O . LEU D 1 38 ? 10.134 49.448 31.425 1.00 32.77 36 LEU D O 1
ATOM 5879 N N . GLY D 1 39 ? 11.323 50.628 29.864 1.00 31.09 37 GLY D N 1
ATOM 5880 C CA . GLY D 1 39 ? 10.316 51.685 29.659 1.00 33.96 37 GLY D CA 1
ATOM 5881 C C . GLY D 1 39 ? 8.943 51.101 29.338 1.00 35.97 37 GLY D C 1
ATOM 5882 O O . GLY D 1 39 ? 7.982 51.340 30.111 1.00 38.15 37 GLY D O 1
ATOM 5883 N N . LEU D 1 40 ? 8.847 50.348 28.239 1.00 34.72 38 LEU D N 1
ATOM 5884 C CA . LEU D 1 40 ? 7.587 49.742 27.728 1.00 33.55 38 LEU D CA 1
ATOM 5885 C C . LEU D 1 40 ? 6.923 48.927 28.846 1.00 34.21 38 LEU D C 1
ATOM 5886 O O . LEU D 1 40 ? 5.694 48.754 28.785 1.00 36.09 38 LEU D O 1
ATOM 5891 N N . LEU D 1 41 ? 7.694 48.488 29.850 1.00 34.06 39 LEU D N 1
ATOM 5892 C CA . LEU D 1 41 ? 7.195 47.634 30.963 1.00 33.40 39 LEU D CA 1
ATOM 5893 C C . LEU D 1 41 ? 6.772 48.485 32.162 1.00 32.36 39 LEU D C 1
ATOM 5894 O O . LEU D 1 41 ? 6.105 47.916 33.037 1.00 32.21 39 LEU D O 1
ATOM 5899 N N . GLY D 1 42 ? 7.127 49.774 32.201 1.00 32.34 40 GLY D N 1
ATOM 5900 C CA . GLY D 1 42 ? 6.612 50.732 33.205 1.00 31.91 40 GLY D CA 1
ATOM 5901 C C . GLY D 1 42 ? 7.716 51.384 34.016 1.00 31.56 40 GLY D C 1
ATOM 5902 O O . GLY D 1 42 ? 7.405 52.284 34.821 1.00 31.83 40 GLY D O 1
ATOM 5903 N N . ALA D 1 43 ? 8.960 50.948 33.821 1.00 30.92 41 ALA D N 1
ATOM 5904 C CA . ALA D 1 43 ? 10.139 51.477 34.535 1.00 31.16 41 ALA D CA 1
ATOM 5905 C C . ALA D 1 43 ? 10.452 52.897 34.043 1.00 32.54 41 ALA D C 1
ATOM 5906 O O . ALA D 1 43 ? 10.198 53.208 32.858 1.00 34.16 41 ALA D O 1
ATOM 5908 N N . LYS D 1 44 ? 10.975 53.735 34.934 1.00 31.22 42 LYS D N 1
ATOM 5909 C CA . LYS D 1 44 ? 11.633 55.006 34.572 1.00 30.03 42 LYS D CA 1
ATOM 5910 C C . LYS D 1 44 ? 13.108 54.659 34.395 1.00 30.07 42 LYS D C 1
ATOM 5911 O O . LYS D 1 44 ? 13.674 54.082 35.331 1.00 30.60 42 LYS D O 1
ATOM 5917 N N . VAL D 1 45 ? 13.681 54.956 33.227 1.00 30.03 43 VAL D N 1
ATOM 5918 C CA . VAL D 1 45 ? 15.038 54.500 32.797 1.00 27.54 43 VAL D CA 1
ATOM 5919 C C . VAL D 1 45 ? 16.036 55.665 32.832 1.00 29.23 43 VAL D C 1
ATOM 5920 O O . VAL D 1 45 ? 15.775 56.704 32.167 1.00 29.25 43 VAL D O 1
ATOM 5924 N N . VAL D 1 46 ? 17.144 55.484 33.566 1.00 28.23 44 VAL D N 1
ATOM 5925 C CA . VAL D 1 46 ? 18.408 56.256 33.393 1.00 26.59 44 VAL D CA 1
ATOM 5926 C C . VAL D 1 46 ? 19.127 55.637 32.199 1.00 27.61 44 VAL D C 1
ATOM 5927 O O . VAL D 1 46 ? 19.303 54.400 32.234 1.00 29.61 44 VAL D O 1
ATOM 5931 N N . VAL D 1 47 ? 19.510 56.441 31.199 1.00 26.28 45 VAL D N 1
ATOM 5932 C CA . VAL D 1 47 ? 20.234 55.956 29.988 1.00 25.58 45 VAL D CA 1
ATOM 5933 C C . VAL D 1 47 ? 21.660 56.517 29.991 1.00 25.78 45 VAL D C 1
ATOM 5934 O O . VAL D 1 47 ? 21.846 57.707 29.665 1.00 27.12 45 VAL D O 1
ATOM 5938 N N . ASN D 1 48 ? 22.636 55.671 30.321 1.00 24.20 46 ASN D N 1
ATOM 5939 C CA . ASN D 1 48 ? 24.076 56.043 30.366 1.00 22.25 46 ASN D CA 1
ATOM 5940 C C . ASN D 1 48 ? 24.696 55.758 28.990 1.00 21.93 46 ASN D C 1
ATOM 5941 O O . ASN D 1 48 ? 24.427 54.686 28.421 1.00 22.59 46 ASN D O 1
ATOM 5946 N N . TYR D 1 49 ? 25.509 56.703 28.510 1.00 22.01 47 TYR D N 1
ATOM 5947 C CA . TYR D 1 49 ? 26.402 56.630 27.325 1.00 20.89 47 TYR D CA 1
ATOM 5948 C C . TYR D 1 49 ? 27.785 57.151 27.719 1.00 20.73 47 TYR D C 1
ATOM 5949 O O . TYR D 1 49 ? 27.917 57.740 28.800 1.00 20.92 47 TYR D O 1
ATOM 5958 N N . ALA D 1 50 ? 28.790 56.958 26.865 1.00 21.82 48 ALA D N 1
ATOM 5959 C CA . ALA D 1 50 ? 30.155 57.506 27.068 1.00 22.16 48 ALA D CA 1
ATOM 5960 C C . ALA D 1 50 ? 30.634 58.266 25.827 1.00 23.10 48 ALA D C 1
ATOM 5961 O O . ALA D 1 50 ? 31.508 59.155 26.007 1.00 24.47 48 ALA D O 1
ATOM 5963 N N . ASN D 1 51 ? 30.129 57.934 24.631 1.00 23.63 49 ASN D N 1
ATOM 5964 C CA . ASN D 1 51 ? 30.549 58.606 23.369 1.00 25.45 49 ASN D CA 1
ATOM 5965 C C . ASN D 1 51 ? 29.374 58.893 22.418 1.00 26.49 49 ASN D C 1
ATOM 5966 O O . ASN D 1 51 ? 29.652 59.547 21.393 1.00 30.83 49 ASN D O 1
ATOM 5971 N N . SER D 1 52 ? 28.132 58.491 22.734 1.00 25.71 50 SER D N 1
ATOM 5972 C CA . SER D 1 52 ? 26.967 58.508 21.809 1.00 24.59 50 SER D CA 1
ATOM 5973 C C . SER D 1 52 ? 25.791 59.256 22.439 1.00 25.76 50 SER D C 1
ATOM 5974 O O . SER D 1 52 ? 24.750 58.669 22.738 1.00 24.98 50 SER D O 1
ATOM 5977 N N . PRO D 1 53 ? 25.894 60.590 22.630 1.00 26.39 51 PRO D N 1
ATOM 5978 C CA . PRO D 1 53 ? 24.804 61.364 23.229 1.00 26.72 51 PRO D CA 1
ATOM 5979 C C . PRO D 1 53 ? 23.576 61.514 22.317 1.00 27.00 51 PRO D C 1
ATOM 5980 O O . PRO D 1 53 ? 22.486 61.577 22.842 1.00 25.41 51 PRO D O 1
ATOM 5984 N N . THR D 1 54 ? 23.771 61.569 20.991 1.00 28.84 52 THR D N 1
ATOM 5985 C CA . THR D 1 54 ? 22.674 61.721 19.989 1.00 29.45 52 THR D CA 1
ATOM 5986 C C . THR D 1 54 ? 21.731 60.527 20.103 1.00 31.75 52 THR D C 1
ATOM 5987 O O . THR D 1 54 ? 20.523 60.768 20.283 1.00 29.65 52 THR D O 1
ATOM 5990 N N . HIS D 1 55 ? 22.279 59.303 20.035 1.00 35.80 53 HIS D N 1
ATOM 5991 C CA . HIS D 1 55 ? 21.508 58.033 20.133 1.00 36.42 53 HIS D CA 1
ATOM 5992 C C . HIS D 1 55 ? 21.016 57.851 21.577 1.00 31.42 53 HIS D C 1
ATOM 5993 O O . HIS D 1 55 ? 19.884 57.403 21.758 1.00 27.11 53 HIS D O 1
ATOM 6000 N N . ALA D 1 56 ? 21.821 58.225 22.572 1.00 29.62 54 ALA D N 1
ATOM 6001 C CA . ALA D 1 56 ? 21.387 58.305 23.989 1.00 29.14 54 ALA D CA 1
ATOM 6002 C C . ALA D 1 56 ? 20.106 59.142 24.091 1.00 28.60 54 ALA D C 1
ATOM 6003 O O . ALA D 1 56 ? 19.160 58.715 24.783 1.00 27.73 54 ALA D O 1
ATOM 6005 N N . GLN D 1 57 ? 20.076 60.295 23.420 1.00 29.50 55 GLN D N 1
ATOM 6006 C CA . GLN D 1 57 ? 18.959 61.271 23.529 1.00 29.38 55 GLN D CA 1
ATOM 6007 C C . GLN D 1 57 ? 17.768 60.722 22.723 1.00 29.23 55 GLN D C 1
ATOM 6008 O O . GLN D 1 57 ? 16.634 61.012 23.107 1.00 28.11 55 GLN D O 1
ATOM 6014 N N . LYS D 1 58 ? 18.011 59.915 21.685 1.00 30.91 56 LYS D N 1
ATOM 6015 C CA . LYS D 1 58 ? 16.938 59.285 20.866 1.00 33.04 56 LYS D CA 1
ATOM 6016 C C . LYS D 1 58 ? 16.251 58.223 21.716 1.00 31.09 56 LYS D C 1
ATOM 6017 O O . LYS D 1 58 ? 15.019 58.228 21.766 1.00 31.54 56 LYS D O 1
ATOM 6023 N N . VAL D 1 59 ? 17.049 57.360 22.350 1.00 30.59 57 VAL D N 1
ATOM 6024 C CA . VAL D 1 59 ? 16.600 56.297 23.298 1.00 29.52 57 VAL D CA 1
ATOM 6025 C C . VAL D 1 59 ? 15.693 56.929 24.362 1.00 31.12 57 VAL D C 1
ATOM 6026 O O . VAL D 1 59 ? 14.523 56.488 24.470 1.00 32.81 57 VAL D O 1
ATOM 6030 N N . VAL D 1 60 ? 16.187 57.942 25.088 1.00 31.22 58 VAL D N 1
ATOM 6031 C CA . VAL D 1 60 ? 15.384 58.760 26.062 1.00 30.69 58 VAL D CA 1
ATOM 6032 C C . VAL D 1 60 ? 14.022 59.147 25.439 1.00 28.57 58 VAL D C 1
ATOM 6033 O O . VAL D 1 60 ? 12.976 58.953 26.082 1.00 25.76 58 VAL D O 1
ATOM 6037 N N . ASP D 1 61 ? 14.038 59.692 24.222 1.00 29.14 59 ASP D N 1
ATOM 6038 C CA . ASP D 1 61 ? 12.856 60.309 23.567 1.00 28.99 59 ASP D CA 1
ATOM 6039 C C . ASP D 1 61 ? 11.896 59.163 23.228 1.00 28.67 59 ASP D C 1
ATOM 6040 O O . ASP D 1 61 ? 10.685 59.310 23.478 1.00 28.90 59 ASP D O 1
ATOM 6045 N N . GLU D 1 62 ? 12.414 58.020 22.780 1.00 29.52 60 GLU D N 1
ATOM 6046 C CA . GLU D 1 62 ? 11.565 56.847 22.438 1.00 31.77 60 GLU D CA 1
ATOM 6047 C C . GLU D 1 62 ? 10.880 56.326 23.713 1.00 32.68 60 GLU D C 1
ATOM 6048 O O . GLU D 1 62 ? 9.735 55.831 23.605 1.00 32.13 60 GLU D O 1
ATOM 6054 N N . ILE D 1 63 ? 11.540 56.464 24.873 1.00 32.92 61 ILE D N 1
ATOM 6055 C CA . ILE D 1 63 ? 11.041 55.991 26.203 1.00 33.29 61 ILE D CA 1
ATOM 6056 C C . ILE D 1 63 ? 9.920 56.925 26.701 1.00 34.18 61 ILE D C 1
ATOM 6057 O O . ILE D 1 63 ? 8.936 56.406 27.298 1.00 32.33 61 ILE D O 1
ATOM 6062 N N . LYS D 1 64 ? 10.028 58.237 26.450 1.00 34.87 62 LYS D N 1
ATOM 6063 C CA . LYS D 1 64 ? 8.978 59.232 26.806 1.00 35.84 62 LYS D CA 1
ATOM 6064 C C . LYS D 1 64 ? 7.738 59.029 25.925 1.00 36.48 62 LYS D C 1
ATOM 6065 O O . LYS D 1 64 ? 6.619 59.058 26.464 1.00 33.71 62 LYS D O 1
ATOM 6071 N N . GLN D 1 65 ? 7.940 58.861 24.617 1.00 38.73 63 GLN D N 1
ATOM 6072 C CA . GLN D 1 65 ? 6.855 58.701 23.614 1.00 42.59 63 GLN D CA 1
ATOM 6073 C C . GLN D 1 65 ? 5.924 57.572 24.059 1.00 42.31 63 GLN D C 1
ATOM 6074 O O . GLN D 1 65 ? 4.715 57.776 23.999 1.00 45.07 63 GLN D O 1
ATOM 6080 N N . LEU D 1 66 ? 6.452 56.414 24.462 1.00 41.97 64 LEU D N 1
ATOM 6081 C CA . LEU D 1 66 ? 5.589 55.243 24.781 1.00 41.10 64 LEU D CA 1
ATOM 6082 C C . LEU D 1 66 ? 5.056 55.401 26.211 1.00 40.05 64 LEU D C 1
ATOM 6083 O O . LEU D 1 66 ? 4.162 54.626 26.594 1.00 42.86 64 LEU D O 1
ATOM 6088 N N . GLY D 1 67 ? 5.536 56.402 26.950 1.00 38.29 65 GLY D N 1
ATOM 6089 C CA . GLY D 1 67 ? 4.803 56.967 28.101 1.00 38.99 65 GLY D CA 1
ATOM 6090 C C . GLY D 1 67 ? 5.399 56.570 29.436 1.00 39.62 65 GLY D C 1
ATOM 6091 O O . GLY D 1 67 ? 4.638 56.451 30.411 1.00 44.17 65 GLY D O 1
ATOM 6092 N N . SER D 1 68 ? 6.713 56.377 29.490 1.00 37.10 66 SER D N 1
ATOM 6093 C CA . SER D 1 68 ? 7.489 56.290 30.748 1.00 36.37 66 SER D CA 1
ATOM 6094 C C . SER D 1 68 ? 8.225 57.628 30.932 1.00 36.42 66 SER D C 1
ATOM 6095 O O . SER D 1 68 ? 7.753 58.638 30.364 1.00 39.39 66 SER D O 1
ATOM 6098 N N . ASP D 1 69 ? 9.316 57.659 31.704 1.00 33.55 67 ASP D N 1
ATOM 6099 C CA . ASP D 1 69 ? 10.251 58.811 31.753 1.00 33.23 67 ASP D CA 1
ATOM 6100 C C . ASP D 1 69 ? 11.669 58.268 31.613 1.00 31.53 67 ASP D C 1
ATOM 6101 O O . ASP D 1 69 ? 11.868 57.081 31.881 1.00 30.84 67 ASP D O 1
ATOM 6106 N N . ALA D 1 70 ? 12.606 59.121 31.203 1.00 31.39 68 ALA D N 1
ATOM 6107 C CA . ALA D 1 70 ? 14.047 58.802 31.109 1.00 32.00 68 ALA D CA 1
ATOM 6108 C C . ALA D 1 70 ? 14.864 60.092 31.203 1.00 31.25 68 ALA D C 1
ATOM 6109 O O . ALA D 1 70 ? 14.315 61.123 30.834 1.00 31.85 68 ALA D O 1
ATOM 6111 N N . ILE D 1 71 ? 16.098 60.022 31.717 1.00 31.61 69 ILE D N 1
ATOM 6112 C CA . ILE D 1 71 ? 17.192 61.009 31.454 1.00 32.34 69 ILE D CA 1
ATOM 6113 C C . ILE D 1 71 ? 18.393 60.244 30.901 1.00 31.85 69 ILE D C 1
ATOM 6114 O O . ILE D 1 71 ? 18.415 59.000 31.012 1.00 32.66 69 ILE D O 1
ATOM 6119 N N . ALA D 1 72 ? 19.371 60.977 30.375 1.00 31.59 70 ALA D N 1
ATOM 6120 C CA . ALA D 1 72 ? 20.641 60.426 29.858 1.00 33.01 70 ALA D CA 1
ATOM 6121 C C . ALA D 1 72 ? 21.838 61.157 30.489 1.00 33.52 70 ALA D C 1
ATOM 6122 O O . ALA D 1 72 ? 22.162 62.297 30.060 1.00 31.01 70 ALA D O 1
ATOM 6124 N N . ILE D 1 73 ? 22.504 60.489 31.438 1.00 33.88 71 ILE D N 1
ATOM 6125 C CA . ILE D 1 73 ? 23.691 61.009 32.177 1.00 34.13 71 ILE D CA 1
ATOM 6126 C C . ILE D 1 73 ? 24.966 60.428 31.554 1.00 34.92 71 ILE D C 1
ATOM 6127 O O . ILE D 1 73 ? 25.176 59.222 31.716 1.00 35.17 71 ILE D O 1
ATOM 6132 N N . LYS D 1 74 ? 25.785 61.251 30.879 1.00 35.19 72 LYS D N 1
ATOM 6133 C CA . LYS D 1 74 ? 27.144 60.860 30.412 1.00 32.23 72 LYS D CA 1
ATOM 6134 C C . LYS D 1 74 ? 27.966 60.376 31.607 1.00 31.03 72 LYS D C 1
ATOM 6135 O O . LYS D 1 74 ? 27.949 61.072 32.668 1.00 28.97 72 LYS D O 1
ATOM 6141 N N . ALA D 1 75 ? 28.664 59.246 31.425 1.00 29.58 73 ALA D N 1
ATOM 6142 C CA . ALA D 1 75 ? 29.570 58.619 32.417 1.00 27.46 73 ALA D CA 1
ATOM 6143 C C . ALA D 1 75 ? 30.345 57.488 31.749 1.00 25.63 73 ALA D C 1
ATOM 6144 O O . ALA D 1 75 ? 29.696 56.588 31.211 1.00 22.57 73 ALA D O 1
ATOM 6146 N N . ASP D 1 76 ? 31.678 57.576 31.794 1.00 26.52 74 ASP D N 1
ATOM 6147 C CA . ASP D 1 76 ? 32.656 56.562 31.309 1.00 26.57 74 ASP D CA 1
ATOM 6148 C C . ASP D 1 76 ? 32.938 55.565 32.452 1.00 27.91 74 ASP D C 1
ATOM 6149 O O . ASP D 1 76 ? 33.590 55.951 33.458 1.00 26.17 74 ASP D O 1
ATOM 6154 N N . VAL D 1 77 ? 32.471 54.319 32.309 1.00 28.57 75 VAL D N 1
ATOM 6155 C CA . VAL D 1 77 ? 32.388 53.350 33.446 1.00 30.04 75 VAL D CA 1
ATOM 6156 C C . VAL D 1 77 ? 33.771 52.722 33.693 1.00 28.10 75 VAL D C 1
ATOM 6157 O O . VAL D 1 77 ? 33.905 51.982 34.663 1.00 27.50 75 VAL D O 1
ATOM 6161 N N . ARG D 1 78 ? 34.787 53.062 32.899 1.00 28.46 76 ARG D N 1
ATOM 6162 C CA . ARG D 1 78 ? 36.207 52.739 33.224 1.00 28.39 76 ARG D CA 1
ATOM 6163 C C . ARG D 1 78 ? 36.591 53.490 34.503 1.00 29.59 76 ARG D C 1
ATOM 6164 O O . ARG D 1 78 ? 37.325 52.903 35.304 1.00 29.57 76 ARG D O 1
ATOM 6172 N N . GLN D 1 79 ? 36.071 54.718 34.664 1.00 32.28 77 GLN D N 1
ATOM 6173 C CA . GLN D 1 79 ? 36.367 55.685 35.760 1.00 31.56 77 GLN D CA 1
ATOM 6174 C C . GLN D 1 79 ? 35.404 55.452 36.938 1.00 30.00 77 GLN D C 1
ATOM 6175 O O . GLN D 1 79 ? 34.220 55.827 36.838 1.00 27.38 77 GLN D O 1
ATOM 6181 N N . VAL D 1 80 ? 35.914 54.887 38.032 1.00 28.64 78 VAL D N 1
ATOM 6182 C CA . VAL D 1 80 ? 35.115 54.487 39.226 1.00 29.23 78 VAL D CA 1
ATOM 6183 C C . VAL D 1 80 ? 34.452 55.711 39.859 1.00 28.49 78 VAL D C 1
ATOM 6184 O O . VAL D 1 80 ? 33.329 55.598 40.340 1.00 27.60 78 VAL D O 1
ATOM 6188 N N . PRO D 1 81 ? 35.100 56.899 39.932 1.00 29.97 79 PRO D N 1
ATOM 6189 C CA . PRO D 1 81 ? 34.412 58.125 40.349 1.00 30.72 79 PRO D CA 1
ATOM 6190 C C . PRO D 1 81 ? 33.282 58.568 39.409 1.00 29.71 79 PRO D C 1
ATOM 6191 O O . PRO D 1 81 ? 32.338 59.112 39.914 1.00 31.02 79 PRO D O 1
ATOM 6195 N N . GLU D 1 82 ? 33.416 58.352 38.094 1.00 29.43 80 GLU D N 1
ATOM 6196 C CA . GLU D 1 82 ? 32.347 58.641 37.101 1.00 29.59 80 GLU D CA 1
ATOM 6197 C C . GLU D 1 82 ? 31.186 57.650 37.313 1.00 28.27 80 GLU D C 1
ATOM 6198 O O . GLU D 1 82 ? 30.028 58.064 37.097 1.00 30.75 80 GLU D O 1
ATOM 6204 N N . ILE D 1 83 ? 31.447 56.417 37.773 1.00 26.09 81 ILE D N 1
ATOM 6205 C CA . ILE D 1 83 ? 30.380 55.433 38.155 1.00 24.86 81 ILE D CA 1
ATOM 6206 C C . ILE D 1 83 ? 29.606 55.931 39.389 1.00 24.92 81 ILE D C 1
ATOM 6207 O O . ILE D 1 83 ? 28.365 55.836 39.362 1.00 25.67 81 ILE D O 1
ATOM 6212 N N . VAL D 1 84 ? 30.291 56.382 40.451 1.00 24.01 82 VAL D N 1
ATOM 6213 C CA . VAL D 1 84 ? 29.647 56.863 41.716 1.00 23.82 82 VAL D CA 1
ATOM 6214 C C . VAL D 1 84 ? 28.736 58.039 41.357 1.00 24.78 82 VAL D C 1
ATOM 6215 O O . VAL D 1 84 ? 27.555 58.038 41.799 1.00 25.57 82 VAL D O 1
ATOM 6219 N N . ARG D 1 85 ? 29.266 58.990 40.578 1.00 24.71 83 ARG D N 1
ATOM 6220 C CA . ARG D 1 85 ? 28.520 60.177 40.092 1.00 24.45 83 ARG D CA 1
ATOM 6221 C C . ARG D 1 85 ? 27.332 59.660 39.271 1.00 24.37 83 ARG D C 1
ATOM 6222 O O . ARG D 1 85 ? 26.203 60.116 39.517 1.00 25.39 83 ARG D O 1
ATOM 6230 N N . LEU D 1 86 ? 27.556 58.697 38.374 1.00 23.39 84 LEU D N 1
ATOM 6231 C CA . LEU D 1 86 ? 26.468 58.141 37.529 1.00 24.59 84 LEU D CA 1
ATOM 6232 C C . LEU D 1 86 ? 25.289 57.758 38.426 1.00 24.39 84 LEU D C 1
ATOM 6233 O O . LEU D 1 86 ? 24.150 58.025 38.027 1.00 24.27 84 LEU D O 1
ATOM 6238 N N . PHE D 1 87 ? 25.572 57.166 39.590 1.00 25.87 85 PHE D N 1
ATOM 6239 C CA . PHE D 1 87 ? 24.576 56.525 40.497 1.00 27.01 85 PHE D CA 1
ATOM 6240 C C . PHE D 1 87 ? 23.954 57.552 41.469 1.00 26.78 85 PHE D C 1
ATOM 6241 O O . PHE D 1 87 ? 22.719 57.468 41.671 1.00 24.92 85 PHE D O 1
ATOM 6249 N N . ASP D 1 88 ? 24.747 58.463 42.058 1.00 26.75 86 ASP D N 1
ATOM 6250 C CA . ASP D 1 88 ? 24.235 59.512 42.982 1.00 27.81 86 ASP D CA 1
ATOM 6251 C C . ASP D 1 88 ? 23.255 60.397 42.216 1.00 28.82 86 ASP D C 1
ATOM 6252 O O . ASP D 1 88 ? 22.205 60.775 42.802 1.00 28.83 86 ASP D O 1
ATOM 6257 N N . GLU D 1 89 ? 23.621 60.727 40.971 1.00 29.14 87 GLU D N 1
ATOM 6258 C CA . GLU D 1 89 ? 22.789 61.495 40.010 1.00 31.03 87 GLU D CA 1
ATOM 6259 C C . GLU D 1 89 ? 21.532 60.694 39.638 1.00 31.06 87 GLU D C 1
ATOM 6260 O O . GLU D 1 89 ? 20.448 61.303 39.555 1.00 29.39 87 GLU D O 1
ATOM 6266 N N . ALA D 1 90 ? 21.658 59.382 39.430 1.00 31.78 88 ALA D N 1
ATOM 6267 C CA . ALA D 1 90 ? 20.509 58.472 39.214 1.00 32.50 88 ALA D CA 1
ATOM 6268 C C . ALA D 1 90 ? 19.506 58.660 40.359 1.00 32.18 88 ALA D C 1
ATOM 6269 O O . ALA D 1 90 ? 18.341 58.984 40.073 1.00 32.31 88 ALA D O 1
ATOM 6271 N N . VAL D 1 91 ? 19.955 58.524 41.609 1.00 32.32 89 VAL D N 1
ATOM 6272 C CA . VAL D 1 91 ? 19.078 58.628 42.818 1.00 34.45 89 VAL D CA 1
ATOM 6273 C C . VAL D 1 91 ? 18.561 60.076 42.975 1.00 34.76 89 VAL D C 1
ATOM 6274 O O . VAL D 1 91 ? 17.394 60.231 43.414 1.00 32.91 89 VAL D O 1
ATOM 6278 N N . ALA D 1 92 ? 19.364 61.097 42.639 1.00 32.44 90 ALA D N 1
ATOM 6279 C CA . ALA D 1 92 ? 18.975 62.524 42.751 1.00 31.06 90 ALA D CA 1
ATOM 6280 C C . ALA D 1 92 ? 17.745 62.798 41.877 1.00 31.86 90 ALA D C 1
ATOM 6281 O O . ALA D 1 92 ? 16.774 63.357 42.380 1.00 32.50 90 ALA D O 1
ATOM 6283 N N . HIS D 1 93 ? 17.766 62.400 40.607 1.00 34.45 91 HIS D N 1
ATOM 6284 C CA . HIS D 1 93 ? 16.764 62.827 39.590 1.00 35.01 91 HIS D CA 1
ATOM 6285 C C . HIS D 1 93 ? 15.409 62.117 39.782 1.00 34.39 91 HIS D C 1
ATOM 6286 O O . HIS D 1 93 ? 14.375 62.786 39.610 1.00 33.11 91 HIS D O 1
ATOM 6293 N N . PHE D 1 94 ? 15.395 60.820 40.107 1.00 33.63 92 PHE D N 1
ATOM 6294 C CA . PHE D 1 94 ? 14.153 60.011 40.223 1.00 32.47 92 PHE D CA 1
ATOM 6295 C C . PHE D 1 94 ? 13.815 59.682 41.684 1.00 32.57 92 PHE D C 1
ATOM 6296 O O . PHE D 1 94 ? 12.670 59.268 41.922 1.00 34.76 92 PHE D O 1
ATOM 6304 N N . GLY D 1 95 ? 14.755 59.828 42.623 1.00 32.93 93 GLY D N 1
ATOM 6305 C CA . GLY D 1 95 ? 14.484 59.710 44.073 1.00 33.71 93 GLY D CA 1
ATOM 6306 C C . GLY D 1 95 ? 14.976 58.398 44.661 1.00 33.65 93 GLY D C 1
ATOM 6307 O O . GLY D 1 95 ? 15.452 58.410 45.804 1.00 31.99 93 GLY D O 1
ATOM 6308 N N . GLN D 1 96 ? 14.872 57.311 43.894 1.00 35.04 94 GLN D N 1
ATOM 6309 C CA . GLN D 1 96 ? 15.259 55.932 44.292 1.00 33.14 94 GLN D CA 1
ATOM 6310 C C . GLN D 1 96 ? 15.906 55.245 43.078 1.00 30.70 94 GLN D C 1
ATOM 6311 O O . GLN D 1 96 ? 15.816 55.808 41.974 1.00 28.15 94 GLN D O 1
ATOM 6317 N N . LEU D 1 97 ? 16.521 54.078 43.281 1.00 29.46 95 LEU D N 1
ATOM 6318 C CA . LEU D 1 97 ? 16.919 53.147 42.195 1.00 30.21 95 LEU D CA 1
ATOM 6319 C C . LEU D 1 97 ? 16.540 51.722 42.596 1.00 30.89 95 LEU D C 1
ATOM 6320 O O . LEU D 1 97 ? 16.893 51.289 43.710 1.00 31.89 95 LEU D O 1
ATOM 6325 N N . ASP D 1 98 ? 15.854 51.020 41.701 1.00 30.07 96 ASP D N 1
ATOM 6326 C CA . ASP D 1 98 ? 15.435 49.616 41.915 1.00 29.36 96 ASP D CA 1
ATOM 6327 C C . ASP D 1 98 ? 16.365 48.695 41.123 1.00 28.58 96 ASP D C 1
ATOM 6328 O O . ASP D 1 98 ? 16.762 47.668 41.700 1.00 30.39 96 ASP D O 1
ATOM 6333 N N . ILE D 1 99 ? 16.701 49.052 39.874 1.00 26.94 97 ILE D N 1
ATOM 6334 C CA . ILE D 1 99 ? 17.265 48.122 38.845 1.00 25.30 97 ILE D CA 1
ATOM 6335 C C . ILE D 1 99 ? 18.540 48.725 38.259 1.00 23.47 97 ILE D C 1
ATOM 6336 O O . ILE D 1 99 ? 18.468 49.873 37.809 1.00 22.33 97 ILE D O 1
ATOM 6341 N N . ALA D 1 100 ? 19.639 47.962 38.242 1.00 22.66 98 ALA D N 1
ATOM 6342 C CA . ALA D 1 100 ? 20.908 48.305 37.548 1.00 22.64 98 ALA D CA 1
ATOM 6343 C C . ALA D 1 100 ? 21.246 47.189 36.561 1.00 21.78 98 ALA D C 1
ATOM 6344 O O . ALA D 1 100 ? 21.219 46.018 36.956 1.00 21.29 98 ALA D O 1
ATOM 6346 N N . VAL D 1 101 ? 21.536 47.560 35.318 1.00 21.49 99 VAL D N 1
ATOM 6347 C CA . VAL D 1 101 ? 21.876 46.632 34.204 1.00 20.42 99 VAL D CA 1
ATOM 6348 C C . VAL D 1 101 ? 23.259 47.053 33.711 1.00 21.57 99 VAL D C 1
ATOM 6349 O O . VAL D 1 101 ? 23.353 48.047 32.951 1.00 23.10 99 VAL D O 1
ATOM 6353 N N . SER D 1 102 ? 24.302 46.369 34.183 1.00 22.56 100 SER D N 1
ATOM 6354 C CA . SER D 1 102 ? 25.695 46.516 33.689 1.00 22.40 100 SER D CA 1
ATOM 6355 C C . SER D 1 102 ? 25.806 45.868 32.297 1.00 23.14 100 SER D C 1
ATOM 6356 O O . SER D 1 102 ? 25.852 44.628 32.230 1.00 22.00 100 SER D O 1
ATOM 6359 N N . ASN D 1 103 ? 25.812 46.688 31.233 1.00 25.32 101 ASN D N 1
ATOM 6360 C CA . ASN D 1 103 ? 25.748 46.258 29.803 1.00 26.37 101 ASN D CA 1
ATOM 6361 C C . ASN D 1 103 ? 27.003 46.709 29.015 1.00 26.27 101 ASN D C 1
ATOM 6362 O O . ASN D 1 103 ? 27.431 45.964 28.112 1.00 26.69 101 ASN D O 1
ATOM 6367 N N . SER D 1 104 ? 27.599 47.864 29.314 1.00 25.39 102 SER D N 1
ATOM 6368 C CA . SER D 1 104 ? 28.730 48.417 28.524 1.00 25.38 102 SER D CA 1
ATOM 6369 C C . SER D 1 104 ? 29.837 47.371 28.375 1.00 24.43 102 SER D C 1
ATOM 6370 O O . SER D 1 104 ? 30.149 46.697 29.372 1.00 24.86 102 SER D O 1
ATOM 6373 N N . GLY D 1 105 ? 30.435 47.307 27.182 1.00 24.54 103 GLY D N 1
ATOM 6374 C CA . GLY D 1 105 ? 31.477 46.335 26.800 1.00 23.85 103 GLY D CA 1
ATOM 6375 C C . GLY D 1 105 ? 32.122 46.653 25.455 1.00 23.00 103 GLY D C 1
ATOM 6376 O O . GLY D 1 105 ? 31.495 47.333 24.621 1.00 20.53 103 GLY D O 1
ATOM 6377 N N . VAL D 1 106 ? 33.348 46.154 25.273 1.00 23.94 104 VAL D N 1
ATOM 6378 C CA . VAL D 1 106 ? 34.165 46.203 24.022 1.00 24.34 104 VAL D CA 1
ATOM 6379 C C . VAL D 1 106 ? 34.605 44.769 23.679 1.00 23.22 104 VAL D C 1
ATOM 6380 O O . VAL D 1 106 ? 34.922 43.990 24.611 1.00 22.24 104 VAL D O 1
ATOM 6384 N N . VAL D 1 107 ? 34.621 44.435 22.387 1.00 21.48 105 VAL D N 1
ATOM 6385 C CA . VAL D 1 107 ? 35.209 43.176 21.850 1.00 20.37 105 VAL D CA 1
ATOM 6386 C C . VAL D 1 107 ? 36.695 43.395 21.575 1.00 20.25 105 VAL D C 1
ATOM 6387 O O . VAL D 1 107 ? 37.092 44.542 21.446 1.00 19.66 105 VAL D O 1
ATOM 6391 N N . SER D 1 108 ? 37.472 42.314 21.490 1.00 21.70 106 SER D N 1
ATOM 6392 C CA . SER D 1 108 ? 38.915 42.289 21.117 1.00 22.64 106 SER D CA 1
ATOM 6393 C C . SER D 1 108 ? 39.182 40.986 20.362 1.00 23.52 106 SER D C 1
ATOM 6394 O O . SER D 1 108 ? 38.395 40.048 20.558 1.00 24.05 106 SER D O 1
ATOM 6397 N N . PHE D 1 109 ? 40.217 40.950 19.516 1.00 25.37 107 PHE D N 1
ATOM 6398 C CA . PHE D 1 109 ? 40.632 39.767 18.715 1.00 27.43 107 PHE D CA 1
ATOM 6399 C C . PHE D 1 109 ? 42.146 39.730 18.588 1.00 27.17 107 PHE D C 1
ATOM 6400 O O . PHE D 1 109 ? 42.765 40.789 18.442 1.00 28.92 107 PHE D O 1
ATOM 6408 N N . GLY D 1 110 ? 42.714 38.532 18.543 1.00 25.80 108 GLY D N 1
ATOM 6409 C CA . GLY D 1 110 ? 44.174 38.373 18.518 1.00 24.46 108 GLY D CA 1
ATOM 6410 C C . GLY D 1 110 ? 44.596 37.076 19.162 1.00 23.47 108 GLY D C 1
ATOM 6411 O O . GLY D 1 110 ? 44.034 36.698 20.221 1.00 23.59 108 GLY D O 1
ATOM 6412 N N . HIS D 1 111 ? 45.708 36.527 18.684 1.00 22.21 109 HIS D N 1
ATOM 6413 C CA . HIS D 1 111 ? 46.321 35.319 19.285 1.00 21.93 109 HIS D CA 1
ATOM 6414 C C . HIS D 1 111 ? 47.126 35.767 20.503 1.00 22.49 109 HIS D C 1
ATOM 6415 O O . HIS D 1 111 ? 47.749 36.829 20.462 1.00 23.60 109 HIS D O 1
ATOM 6422 N N . LEU D 1 112 ? 47.104 34.975 21.566 1.00 21.58 110 LEU D N 1
ATOM 6423 C CA . LEU D 1 112 ? 47.836 35.321 22.802 1.00 21.28 110 LEU D CA 1
ATOM 6424 C C . LEU D 1 112 ? 49.169 35.948 22.422 1.00 20.65 110 LEU D C 1
ATOM 6425 O O . LEU D 1 112 ? 49.517 36.956 23.032 1.00 22.82 110 LEU D O 1
ATOM 6430 N N . LYS D 1 113 ? 49.853 35.397 21.428 1.00 19.92 111 LYS D N 1
ATOM 6431 C CA . LYS D 1 113 ? 51.210 35.863 21.062 1.00 19.49 111 LYS D CA 1
ATOM 6432 C C . LYS D 1 113 ? 51.198 37.353 20.758 1.00 20.68 111 LYS D C 1
ATOM 6433 O O . LYS D 1 113 ? 52.220 38.006 21.016 1.00 21.56 111 LYS D O 1
ATOM 6439 N N . ASP D 1 114 ? 50.064 37.883 20.322 1.00 20.70 112 ASP D N 1
ATOM 6440 C CA . ASP D 1 114 ? 50.040 39.281 19.837 1.00 21.14 112 ASP D CA 1
ATOM 6441 C C . ASP D 1 114 ? 49.168 40.162 20.729 1.00 21.78 112 ASP D C 1
ATOM 6442 O O . ASP D 1 114 ? 48.685 41.185 20.248 1.00 22.74 112 ASP D O 1
ATOM 6447 N N . VAL D 1 115 ? 49.006 39.786 21.993 1.00 21.70 113 VAL D N 1
ATOM 6448 C CA . VAL D 1 115 ? 48.175 40.595 22.928 1.00 21.94 113 VAL D CA 1
ATOM 6449 C C . VAL D 1 115 ? 49.090 41.478 23.795 1.00 22.14 113 VAL D C 1
ATOM 6450 O O . VAL D 1 115 ? 49.755 40.970 24.714 1.00 21.57 113 VAL D O 1
ATOM 6454 N N . THR D 1 116 ? 49.098 42.777 23.498 1.00 23.69 114 THR D N 1
ATOM 6455 C CA . THR D 1 116 ? 49.848 43.835 24.233 1.00 24.28 114 THR D CA 1
ATOM 6456 C C . THR D 1 116 ? 49.207 44.080 25.602 1.00 24.04 114 THR D C 1
ATOM 6457 O O . THR D 1 116 ? 48.026 43.740 25.771 1.00 23.54 114 THR D O 1
ATOM 6461 N N . GLU D 1 117 ? 49.951 44.686 26.526 1.00 24.77 115 GLU D N 1
ATOM 6462 C CA . GLU D 1 117 ? 49.398 45.169 27.819 1.00 25.90 115 GLU D CA 1
ATOM 6463 C C . GLU D 1 117 ? 48.212 46.092 27.548 1.00 27.37 115 GLU D C 1
ATOM 6464 O O . GLU D 1 117 ? 47.168 45.900 28.180 1.00 30.00 115 GLU D O 1
ATOM 6470 N N . GLU D 1 118 ? 48.393 47.060 26.645 1.00 28.93 116 GLU D N 1
ATOM 6471 C CA . GLU D 1 118 ? 47.441 48.175 26.406 1.00 29.33 116 GLU D CA 1
ATOM 6472 C C . GLU D 1 118 ? 46.094 47.532 26.055 1.00 27.98 116 GLU D C 1
ATOM 6473 O O . GLU D 1 118 ? 45.058 47.909 26.678 1.00 25.91 116 GLU D O 1
ATOM 6479 N N . GLU D 1 119 ? 46.123 46.530 25.168 1.00 25.48 117 GLU D N 1
ATOM 6480 C CA . GLU D 1 119 ? 44.903 45.844 24.677 1.00 24.68 117 GLU D CA 1
ATOM 6481 C C . GLU D 1 119 ? 44.194 45.140 25.848 1.00 27.34 117 GLU D C 1
ATOM 6482 O O . GLU D 1 119 ? 42.941 45.257 25.927 1.00 28.13 117 GLU D O 1
ATOM 6488 N N . PHE D 1 120 ? 44.938 44.459 26.741 1.00 27.47 118 PHE D N 1
ATOM 6489 C CA . PHE D 1 120 ? 44.389 43.829 27.974 1.00 26.38 118 PHE D CA 1
ATOM 6490 C C . PHE D 1 120 ? 43.670 44.881 28.822 1.00 25.73 118 PHE D C 1
ATOM 6491 O O . PHE D 1 120 ? 42.459 44.707 29.112 1.00 26.04 118 PHE D O 1
ATOM 6499 N N . ASP D 1 121 ? 44.398 45.931 29.212 1.00 23.52 119 ASP D N 1
ATOM 6500 C CA . ASP D 1 121 ? 43.894 46.997 30.118 1.00 23.34 119 ASP D CA 1
ATOM 6501 C C . ASP D 1 121 ? 42.650 47.632 29.487 1.00 22.89 119 ASP D C 1
ATOM 6502 O O . ASP D 1 121 ? 41.695 47.880 30.230 1.00 21.73 119 ASP D O 1
ATOM 6507 N N . ARG D 1 122 ? 42.651 47.860 28.169 1.00 24.20 120 ARG D N 1
ATOM 6508 C CA . ARG D 1 122 ? 41.481 48.421 27.433 1.00 24.27 120 ARG D CA 1
ATOM 6509 C C . ARG D 1 122 ? 40.258 47.546 27.722 1.00 24.19 120 ARG D C 1
ATOM 6510 O O . ARG D 1 122 ? 39.231 48.091 28.182 1.00 25.74 120 ARG D O 1
ATOM 6518 N N . VAL D 1 123 ? 40.378 46.240 27.471 1.00 23.14 121 VAL D N 1
ATOM 6519 C CA . VAL D 1 123 ? 39.237 45.283 27.462 1.00 22.67 121 VAL D CA 1
ATOM 6520 C C . VAL D 1 123 ? 38.714 45.116 28.895 1.00 23.36 121 VAL D C 1
ATOM 6521 O O . VAL D 1 123 ? 37.496 45.257 29.086 1.00 23.34 121 VAL D O 1
ATOM 6525 N N . PHE D 1 124 ? 39.603 44.852 29.859 1.00 23.94 122 PHE D N 1
ATOM 6526 C CA . PHE D 1 124 ? 39.266 44.463 31.259 1.00 24.89 122 PHE D CA 1
ATOM 6527 C C . PHE D 1 124 ? 38.757 45.656 32.082 1.00 24.94 122 PHE D C 1
ATOM 6528 O O . PHE D 1 124 ? 37.877 45.470 32.974 1.00 23.21 122 PHE D O 1
ATOM 6536 N N . SER D 1 125 ? 39.325 46.840 31.848 1.00 25.48 123 SER D N 1
ATOM 6537 C CA . SER D 1 125 ? 38.956 48.075 32.580 1.00 25.97 123 SER D CA 1
ATOM 6538 C C . SER D 1 125 ? 37.440 48.286 32.442 1.00 26.63 123 SER D C 1
ATOM 6539 O O . SER D 1 125 ? 36.804 48.640 33.437 1.00 29.35 123 SER D O 1
ATOM 6542 N N . LEU D 1 126 ? 36.866 48.002 31.272 1.00 25.58 124 LEU D N 1
ATOM 6543 C CA . LEU D 1 126 ? 35.423 48.230 30.997 1.00 24.82 124 LEU D CA 1
ATOM 6544 C C . LEU D 1 126 ? 34.606 46.956 31.262 1.00 23.49 124 LEU D C 1
ATOM 6545 O O . LEU D 1 126 ? 33.604 47.028 32.004 1.00 22.69 124 LEU D O 1
ATOM 6550 N N . ASN D 1 127 ? 34.986 45.856 30.613 1.00 22.26 125 ASN D N 1
ATOM 6551 C CA . ASN D 1 127 ? 34.187 44.607 30.545 1.00 21.95 125 ASN D CA 1
ATOM 6552 C C . ASN D 1 127 ? 34.157 43.940 31.923 1.00 21.57 125 ASN D C 1
ATOM 6553 O O . ASN D 1 127 ? 33.063 43.543 32.352 1.00 22.77 125 ASN D O 1
ATOM 6558 N N . THR D 1 128 ? 35.312 43.812 32.575 1.00 20.99 126 THR D N 1
ATOM 6559 C CA . THR D 1 128 ? 35.476 43.116 33.877 1.00 21.09 126 THR D CA 1
ATOM 6560 C C . THR D 1 128 ? 35.387 44.127 35.022 1.00 20.65 126 THR D C 1
ATOM 6561 O O . THR D 1 128 ? 34.365 44.130 35.720 1.00 20.32 126 THR D O 1
ATOM 6565 N N . ARG D 1 129 ? 36.421 44.950 35.187 1.00 20.34 127 ARG D N 1
ATOM 6566 C CA . ARG D 1 129 ? 36.572 45.917 36.308 1.00 20.60 127 ARG D CA 1
ATOM 6567 C C . ARG D 1 129 ? 35.377 46.886 36.323 1.00 21.05 127 ARG D C 1
ATOM 6568 O O . ARG D 1 129 ? 34.686 46.967 37.369 1.00 21.77 127 ARG D O 1
ATOM 6576 N N . GLY D 1 130 ? 35.113 47.575 35.208 1.00 20.40 128 GLY D N 1
ATOM 6577 C CA . GLY D 1 130 ? 34.006 48.543 35.114 1.00 20.43 128 GLY D CA 1
ATOM 6578 C C . GLY D 1 130 ? 32.717 47.957 35.676 1.00 21.23 128 GLY D C 1
ATOM 6579 O O . GLY D 1 130 ? 32.156 48.557 36.624 1.00 21.19 128 GLY D O 1
ATOM 6580 N N . GLN D 1 131 ? 32.292 46.807 35.130 1.00 21.37 129 GLN D N 1
ATOM 6581 C CA . GLN D 1 131 ? 31.057 46.068 35.511 1.00 21.33 129 GLN D CA 1
ATOM 6582 C C . GLN D 1 131 ? 31.103 45.752 37.010 1.00 22.14 129 GLN D C 1
ATOM 6583 O O . GLN D 1 131 ? 30.042 45.819 37.664 1.00 22.03 129 GLN D O 1
ATOM 6589 N N . PHE D 1 132 ? 32.280 45.424 37.543 1.00 23.19 130 PHE D N 1
ATOM 6590 C CA . PHE D 1 132 ? 32.442 45.096 38.980 1.00 25.05 130 PHE D CA 1
ATOM 6591 C C . PHE D 1 132 ? 31.965 46.279 39.823 1.00 25.89 130 PHE D C 1
ATOM 6592 O O . PHE D 1 132 ? 31.244 46.055 40.795 1.00 24.45 130 PHE D O 1
ATOM 6600 N N . PHE D 1 133 ? 32.389 47.492 39.463 1.00 28.53 131 PHE D N 1
ATOM 6601 C CA . PHE D 1 133 ? 32.141 48.726 40.253 1.00 29.55 131 PHE D CA 1
ATOM 6602 C C . PHE D 1 133 ? 30.819 49.368 39.824 1.00 28.64 131 PHE D C 1
ATOM 6603 O O . PHE D 1 133 ? 30.428 50.350 40.475 1.00 28.92 131 PHE D O 1
ATOM 6611 N N . VAL D 1 134 ? 30.141 48.826 38.807 1.00 28.45 132 VAL D N 1
ATOM 6612 C CA . VAL D 1 134 ? 28.699 49.122 38.553 1.00 29.77 132 VAL D CA 1
ATOM 6613 C C . VAL D 1 134 ? 27.861 48.299 39.538 1.00 30.06 132 VAL D C 1
ATOM 6614 O O . VAL D 1 134 ? 27.009 48.887 40.218 1.00 30.09 132 VAL D O 1
ATOM 6618 N N . ALA D 1 135 ? 28.116 46.990 39.615 1.00 31.36 133 ALA D N 1
ATOM 6619 C CA . ALA D 1 135 ? 27.477 46.054 40.571 1.00 30.58 133 ALA D CA 1
ATOM 6620 C C . ALA D 1 135 ? 27.606 46.650 41.970 1.00 29.84 133 ALA D C 1
ATOM 6621 O O . ALA D 1 135 ? 26.584 46.657 42.698 1.00 31.02 133 ALA D O 1
ATOM 6623 N N . ARG D 1 136 ? 28.799 47.164 42.297 1.00 28.70 134 ARG D N 1
ATOM 6624 C CA . ARG D 1 136 ? 29.141 47.651 43.655 1.00 28.07 134 ARG D CA 1
ATOM 6625 C C . ARG D 1 136 ? 28.275 48.861 43.977 1.00 29.29 134 ARG D C 1
ATOM 6626 O O . ARG D 1 136 ? 27.560 48.822 44.991 1.00 31.73 134 ARG D O 1
ATOM 6634 N N . GLU D 1 137 ? 28.336 49.887 43.136 1.00 29.96 135 GLU D N 1
ATOM 6635 C CA . GLU D 1 137 ? 27.595 51.152 43.363 1.00 30.82 135 GLU D CA 1
ATOM 6636 C C . GLU D 1 137 ? 26.094 50.901 43.152 1.00 31.89 135 GLU D C 1
ATOM 6637 O O . GLU D 1 137 ? 25.290 51.699 43.661 1.00 34.99 135 GLU D O 1
ATOM 6643 N N . ALA D 1 138 ? 25.707 49.804 42.498 1.00 31.48 136 ALA D N 1
ATOM 6644 C CA . ALA D 1 138 ? 24.295 49.358 42.474 1.00 32.30 136 ALA D CA 1
ATOM 6645 C C . ALA D 1 138 ? 23.894 48.929 43.892 1.00 32.36 136 ALA D C 1
ATOM 6646 O O . ALA D 1 138 ? 22.931 49.499 44.443 1.00 31.24 136 ALA D O 1
ATOM 6648 N N . TYR D 1 139 ? 24.611 47.974 44.482 1.00 30.61 137 TYR D N 1
ATOM 6649 C CA . TYR D 1 139 ? 24.279 47.474 45.836 1.00 30.35 137 TYR D CA 1
ATOM 6650 C C . TYR D 1 139 ? 24.090 48.678 46.768 1.00 30.44 137 TYR D C 1
ATOM 6651 O O . TYR D 1 139 ? 23.083 48.715 47.496 1.00 33.99 137 TYR D O 1
ATOM 6660 N N . LYS D 1 140 ? 25.018 49.636 46.748 1.00 29.01 138 LYS D N 1
ATOM 6661 C CA . LYS D 1 140 ? 25.025 50.769 47.711 1.00 28.15 138 LYS D CA 1
ATOM 6662 C C . LYS D 1 140 ? 23.746 51.588 47.536 1.00 26.49 138 LYS D C 1
ATOM 6663 O O . LYS D 1 140 ? 23.101 51.885 48.554 1.00 23.61 138 LYS D O 1
ATOM 6669 N N . HIS D 1 141 ? 23.377 51.866 46.279 1.00 27.65 139 HIS D N 1
ATOM 6670 C CA . HIS D 1 141 ? 22.340 52.855 45.863 1.00 26.92 139 HIS D CA 1
ATOM 6671 C C . HIS D 1 141 ? 20.936 52.232 45.741 1.00 27.53 139 HIS D C 1
ATOM 6672 O O . HIS D 1 141 ? 19.979 53.005 45.653 1.00 25.22 139 HIS D O 1
ATOM 6679 N N . LEU D 1 142 ? 20.804 50.898 45.732 1.00 31.51 140 LEU D N 1
ATOM 6680 C CA . LEU D 1 142 ? 19.540 50.186 45.357 1.00 34.11 140 LEU D CA 1
ATOM 6681 C C . LEU D 1 142 ? 18.581 50.134 46.555 1.00 35.51 140 LEU D C 1
ATOM 6682 O O . LEU D 1 142 ? 19.059 50.004 47.709 1.00 38.20 140 LEU D O 1
ATOM 6687 N N . ASN D 1 143 ? 17.276 50.235 46.284 1.00 34.99 141 ASN D N 1
ATOM 6688 C CA . ASN D 1 143 ? 16.194 49.933 47.256 1.00 32.27 141 ASN D CA 1
ATOM 6689 C C . ASN D 1 143 ? 16.368 48.470 47.632 1.00 30.69 141 ASN D C 1
ATOM 6690 O O . ASN D 1 143 ? 17.150 47.794 46.949 1.00 31.76 141 ASN D O 1
ATOM 6695 N N . ASN D 1 144 ? 15.704 48.009 48.685 1.00 28.83 142 ASN D N 1
ATOM 6696 C CA . ASN D 1 144 ? 15.635 46.564 48.981 1.00 27.51 142 ASN D CA 1
ATOM 6697 C C . ASN D 1 144 ? 14.719 45.938 47.930 1.00 28.41 142 ASN D C 1
ATOM 6698 O O . ASN D 1 144 ? 13.969 46.699 47.252 1.00 27.17 142 ASN D O 1
ATOM 6703 N N . GLY D 1 145 ? 14.836 44.614 47.753 1.00 28.16 143 GLY D N 1
ATOM 6704 C CA . GLY D 1 145 ? 14.085 43.830 46.752 1.00 25.90 143 GLY D CA 1
ATOM 6705 C C . GLY D 1 145 ? 14.453 44.194 45.321 1.00 24.22 143 GLY D C 1
ATOM 6706 O O . GLY D 1 145 ? 13.766 43.681 44.411 1.00 23.05 143 GLY D O 1
ATOM 6707 N N . GLY D 1 146 ? 15.489 45.023 45.120 1.00 22.69 144 GLY D N 1
ATOM 6708 C CA . GLY D 1 146 ? 15.930 45.514 43.796 1.00 22.69 144 GLY D CA 1
ATOM 6709 C C . GLY D 1 146 ? 16.583 44.428 42.942 1.00 22.78 144 GLY D C 1
ATOM 6710 O O . GLY D 1 146 ? 16.439 43.229 43.243 1.00 24.08 144 GLY D O 1
ATOM 6711 N N . ARG D 1 147 ? 17.308 44.823 41.901 1.00 21.58 145 ARG D N 1
ATOM 6712 C CA . ARG D 1 147 ? 17.765 43.908 40.826 1.00 20.86 145 ARG D CA 1
ATOM 6713 C C . ARG D 1 147 ? 19.127 44.330 40.273 1.00 20.41 145 ARG D C 1
ATOM 6714 O O . ARG D 1 147 ? 19.324 45.515 40.058 1.00 21.00 145 ARG D O 1
ATOM 6722 N N . ILE D 1 148 ? 20.031 43.386 40.031 1.00 21.19 146 ILE D N 1
ATOM 6723 C CA . ILE D 1 148 ? 21.317 43.665 39.329 1.00 21.80 146 ILE D CA 1
ATOM 6724 C C . ILE D 1 148 ? 21.506 42.633 38.213 1.00 21.56 146 ILE D C 1
ATOM 6725 O O . ILE D 1 148 ? 21.276 41.435 38.444 1.00 22.16 146 ILE D O 1
ATOM 6730 N N . ILE D 1 149 ? 21.885 43.123 37.035 1.00 21.79 147 ILE D N 1
ATOM 6731 C CA . ILE D 1 149 ? 22.198 42.321 35.820 1.00 21.77 147 ILE D CA 1
ATOM 6732 C C . ILE D 1 149 ? 23.593 42.740 35.339 1.00 22.41 147 ILE D C 1
ATOM 6733 O O . ILE D 1 149 ? 23.888 43.944 35.344 1.00 22.84 147 ILE D O 1
ATOM 6738 N N . MET D 1 150 ? 24.398 41.769 34.923 1.00 23.40 148 MET D N 1
ATOM 6739 C CA . MET D 1 150 ? 25.720 42.055 34.320 1.00 25.59 148 MET D CA 1
ATOM 6740 C C . MET D 1 150 ? 25.753 41.333 32.971 1.00 27.16 148 MET D C 1
ATOM 6741 O O . MET D 1 150 ? 24.954 40.412 32.809 1.00 29.69 148 MET D O 1
ATOM 6746 N N . THR D 1 151 ? 26.590 41.761 32.021 1.00 27.76 149 THR D N 1
ATOM 6747 C CA . THR D 1 151 ? 26.567 41.165 30.650 1.00 27.79 149 THR D CA 1
ATOM 6748 C C . THR D 1 151 ? 27.841 40.358 30.375 1.00 28.66 149 THR D C 1
ATOM 6749 O O . THR D 1 151 ? 28.926 40.870 30.631 1.00 30.74 149 THR D O 1
ATOM 6753 N N . SER D 1 152 ? 27.685 39.129 29.895 1.00 28.38 150 SER D N 1
ATOM 6754 C CA . SER D 1 152 ? 28.813 38.213 29.632 1.00 29.13 150 SER D CA 1
ATOM 6755 C C . SER D 1 152 ? 28.811 37.795 28.159 1.00 31.37 150 SER D C 1
ATOM 6756 O O . SER D 1 152 ? 28.486 38.633 27.313 1.00 31.81 150 SER D O 1
ATOM 6759 N N . SER D 1 153 ? 29.171 36.545 27.877 1.00 32.67 151 SER D N 1
ATOM 6760 C CA . SER D 1 153 ? 29.190 36.002 26.497 1.00 34.44 151 SER D CA 1
ATOM 6761 C C . SER D 1 153 ? 29.082 34.479 26.586 1.00 38.78 151 SER D C 1
ATOM 6762 O O . SER D 1 153 ? 29.518 33.923 27.594 1.00 43.86 151 SER D O 1
ATOM 6765 N N . ASN D 1 154 ? 28.520 33.839 25.571 1.00 39.72 152 ASN D N 1
ATOM 6766 C CA . ASN D 1 154 ? 28.379 32.367 25.556 1.00 42.90 152 ASN D CA 1
ATOM 6767 C C . ASN D 1 154 ? 29.738 31.732 25.284 1.00 49.75 152 ASN D C 1
ATOM 6768 O O . ASN D 1 154 ? 29.847 30.507 25.403 1.00 54.38 152 ASN D O 1
ATOM 6773 N N . THR D 1 155 ? 30.745 32.536 24.987 1.00 62.78 153 THR D N 1
ATOM 6774 C CA . THR D 1 155 ? 32.070 32.029 24.510 1.00 70.11 153 THR D CA 1
ATOM 6775 C C . THR D 1 155 ? 33.064 31.895 25.669 1.00 72.41 153 THR D C 1
ATOM 6776 O O . THR D 1 155 ? 34.182 31.401 25.422 1.00 68.97 153 THR D O 1
ATOM 6780 N N . SER D 1 156 ? 32.670 32.345 26.865 1.00 78.12 154 SER D N 1
ATOM 6781 C CA . SER D 1 156 ? 33.399 32.164 28.149 1.00 78.59 154 SER D CA 1
ATOM 6782 C C . SER D 1 156 ? 33.652 30.667 28.400 1.00 80.68 154 SER D C 1
ATOM 6783 O O . SER D 1 156 ? 34.839 30.267 28.425 1.00 81.98 154 SER D O 1
ATOM 6786 N N . ARG D 1 157 ? 32.584 29.869 28.550 1.00 77.05 155 ARG D N 1
ATOM 6787 C CA . ARG D 1 157 ? 32.644 28.401 28.804 1.00 74.42 155 ARG D CA 1
ATOM 6788 C C . ARG D 1 157 ? 32.019 27.642 27.622 1.00 74.84 155 ARG D C 1
ATOM 6789 O O . ARG D 1 157 ? 30.930 28.058 27.156 1.00 74.44 155 ARG D O 1
ATOM 6791 N N . SER D 1 160 ? 34.127 28.359 21.885 1.00 68.09 158 SER D N 1
ATOM 6792 C CA . SER D 1 160 ? 35.606 28.477 21.992 1.00 65.51 158 SER D CA 1
ATOM 6793 C C . SER D 1 160 ? 36.245 28.809 20.626 1.00 62.54 158 SER D C 1
ATOM 6794 O O . SER D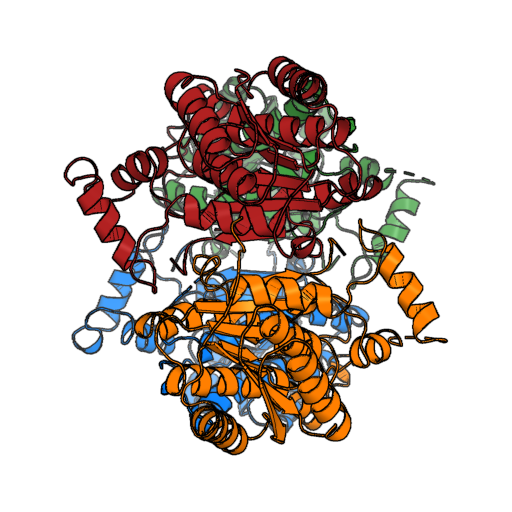 1 160 ? 37.223 28.126 20.258 1.00 61.96 158 SER D O 1
ATOM 6797 N N . VAL D 1 161 ? 35.737 29.835 19.919 1.00 55.33 159 VAL D N 1
ATOM 6798 C CA . VAL D 1 161 ? 36.374 30.428 18.696 1.00 50.54 159 VAL D CA 1
ATOM 6799 C C . VAL D 1 161 ? 37.794 30.876 19.056 1.00 43.76 159 VAL D C 1
ATOM 6800 O O . VAL D 1 161 ? 38.003 31.506 20.086 1.00 41.44 159 VAL D O 1
ATOM 6804 N N . PRO D 1 162 ? 38.817 30.585 18.220 1.00 37.70 160 PRO D N 1
ATOM 6805 C CA . PRO D 1 162 ? 40.174 31.091 18.441 1.00 35.23 160 PRO D CA 1
ATOM 6806 C C . PRO D 1 162 ? 40.356 32.616 18.362 1.00 32.38 160 PRO D C 1
ATOM 6807 O O . PRO D 1 162 ? 39.456 33.331 17.953 1.00 30.58 160 PRO D O 1
ATOM 6811 N N . LYS D 1 163 ? 41.554 33.063 18.732 1.00 30.29 161 LYS D N 1
ATOM 6812 C CA . LYS D 1 163 ? 41.980 34.482 18.675 1.00 29.49 161 LYS D CA 1
ATOM 6813 C C . LYS D 1 163 ? 40.950 35.343 19.419 1.00 27.12 161 LYS D C 1
ATOM 6814 O O . LYS D 1 163 ? 40.779 36.503 19.033 1.00 28.63 161 LYS D O 1
ATOM 6820 N N . PHE D 1 164 ? 40.347 34.793 20.484 1.00 25.16 162 PHE D N 1
ATOM 6821 C CA . PHE D 1 164 ? 39.202 35.351 21.256 1.00 24.13 162 PHE D CA 1
ATOM 6822 C C . PHE D 1 164 ? 39.421 35.210 22.773 1.00 23.09 162 PHE D C 1
ATOM 6823 O O . PHE D 1 164 ? 38.500 35.422 23.555 1.00 21.54 162 PHE D O 1
ATOM 6831 N N . SER D 1 165 ? 40.639 34.868 23.180 1.00 23.31 163 SER D N 1
ATOM 6832 C CA . SER D 1 165 ? 41.078 34.723 24.589 1.00 23.05 163 SER D CA 1
ATOM 6833 C C . SER D 1 165 ? 40.657 35.952 25.398 1.00 22.98 163 SER D C 1
ATOM 6834 O O . SER D 1 165 ? 39.781 35.815 26.259 1.00 23.39 163 SER D O 1
ATOM 6837 N N . LEU D 1 166 ? 41.249 37.112 25.105 1.00 24.18 164 LEU D N 1
ATOM 6838 C CA . LEU D 1 166 ? 41.257 38.296 26.004 1.00 24.86 164 LEU D CA 1
ATOM 6839 C C . LEU D 1 166 ? 39.835 38.641 26.453 1.00 25.41 164 LEU D C 1
ATOM 6840 O O . LEU D 1 166 ? 39.610 38.767 27.679 1.00 26.67 164 LEU D O 1
ATOM 6845 N N . TYR D 1 167 ? 38.933 38.817 25.484 1.00 24.53 165 TYR D N 1
ATOM 6846 C CA . TYR D 1 167 ? 37.496 39.149 25.680 1.00 23.01 165 TYR D CA 1
ATOM 6847 C C . TYR D 1 167 ? 36.809 38.012 26.450 1.00 23.23 165 TYR D C 1
ATOM 6848 O O . TYR D 1 167 ? 36.165 38.270 27.483 1.00 23.87 165 TYR D O 1
ATOM 6857 N N . SER D 1 168 ? 36.975 36.777 25.975 1.00 23.78 166 SER D N 1
ATOM 6858 C CA . SER D 1 168 ? 36.355 35.548 26.544 1.00 24.11 166 SER D CA 1
ATOM 6859 C C . SER D 1 168 ? 36.546 35.500 28.055 1.00 21.76 166 SER D C 1
ATOM 6860 O O . SER D 1 168 ? 35.535 35.259 28.759 1.00 21.13 166 SER D O 1
ATOM 6863 N N . GLY D 1 169 ? 37.790 35.694 28.498 1.00 19.88 167 GLY D N 1
ATOM 6864 C CA . GLY D 1 169 ? 38.184 35.649 29.919 1.00 20.21 167 GLY D CA 1
ATOM 6865 C C . GLY D 1 169 ? 37.683 36.849 30.695 1.00 20.36 167 GLY D C 1
ATOM 6866 O O . GLY D 1 169 ? 37.444 36.699 31.907 1.00 20.30 167 GLY D O 1
ATOM 6867 N N . SER D 1 170 ? 37.494 37.989 30.021 1.00 20.11 168 SER D N 1
ATOM 6868 C CA . SER D 1 170 ? 36.956 39.228 30.633 1.00 19.49 168 SER D CA 1
ATOM 6869 C C . SER D 1 170 ? 35.524 38.965 31.089 1.00 20.05 168 SER D C 1
ATOM 6870 O O . SER D 1 170 ? 35.099 39.625 32.067 1.00 21.27 168 SER D O 1
ATOM 6873 N N . LYS D 1 171 ? 34.818 38.042 30.420 1.00 20.10 169 LYS D N 1
ATOM 6874 C CA . LYS D 1 171 ? 33.400 37.687 30.726 1.00 20.79 169 LYS D CA 1
ATOM 6875 C C . LYS D 1 171 ? 33.332 36.446 31.638 1.00 23.02 169 LYS D C 1
ATOM 6876 O O . LYS D 1 171 ? 32.312 36.285 32.365 1.00 23.97 169 LYS D O 1
ATOM 6882 N N . GLY D 1 172 ? 34.349 35.579 31.607 1.00 24.30 170 GLY D N 1
ATOM 6883 C CA . GLY D 1 172 ? 34.431 34.430 32.525 1.00 25.44 170 GLY D CA 1
ATOM 6884 C C . GLY D 1 172 ? 34.441 34.907 33.966 1.00 26.82 170 GLY D C 1
ATOM 6885 O O . GLY D 1 172 ? 33.827 34.225 34.823 1.00 28.05 170 GLY D O 1
ATOM 6886 N N . ALA D 1 173 ? 35.154 36.016 34.210 1.00 26.85 171 ALA D N 1
ATOM 6887 C CA . ALA D 1 173 ? 35.200 36.762 35.485 1.00 27.24 171 ALA D CA 1
ATOM 6888 C C . ALA D 1 173 ? 33.774 37.157 35.892 1.00 27.84 171 ALA D C 1
ATOM 6889 O O . ALA D 1 173 ? 33.453 36.966 37.074 1.00 29.85 171 ALA D O 1
ATOM 6891 N N . ILE D 1 174 ? 32.934 37.645 34.966 1.00 27.45 172 ILE D N 1
ATOM 6892 C CA . ILE D 1 174 ? 31.530 38.052 35.287 1.00 27.72 172 ILE D CA 1
ATOM 6893 C C . ILE D 1 174 ? 30.748 36.811 35.746 1.00 27.80 172 ILE D C 1
ATOM 6894 O O . ILE D 1 174 ? 30.060 36.881 36.785 1.00 28.04 172 ILE D O 1
ATOM 6899 N N . ASP D 1 175 ? 30.869 35.699 35.023 1.00 28.00 173 ASP D N 1
ATOM 6900 C CA . ASP D 1 175 ? 30.172 34.431 35.362 1.00 27.19 173 ASP D CA 1
ATOM 6901 C C . ASP D 1 175 ? 30.539 34.036 36.801 1.00 26.04 173 ASP D C 1
ATOM 6902 O O . ASP D 1 175 ? 29.702 33.399 37.479 1.00 25.75 173 ASP D O 1
ATOM 6907 N N . SER D 1 176 ? 31.742 34.382 37.260 1.00 24.33 174 SER D N 1
ATOM 6908 C CA . SER D 1 176 ? 32.224 33.986 38.606 1.00 24.78 174 SER D CA 1
ATOM 6909 C C . SER D 1 176 ? 31.626 34.941 39.635 1.00 25.81 174 SER D C 1
ATOM 6910 O O . SER D 1 176 ? 31.098 34.446 40.654 1.00 27.71 174 SER D O 1
ATOM 6913 N N . PHE D 1 177 ? 31.669 36.244 39.342 1.00 26.17 175 PHE D N 1
ATOM 6914 C CA . PHE D 1 177 ? 31.247 37.347 40.250 1.00 25.59 175 PHE D CA 1
ATOM 6915 C C . PHE D 1 177 ? 29.783 37.164 40.674 1.00 27.77 175 PHE D C 1
ATOM 6916 O O . PHE D 1 177 ? 29.484 37.486 41.836 1.00 27.58 175 PHE D O 1
ATOM 6924 N N . VAL D 1 178 ? 28.900 36.720 39.765 1.00 29.85 176 VAL D N 1
ATOM 6925 C CA . VAL D 1 178 ? 27.424 36.868 39.955 1.00 32.89 176 VAL D CA 1
ATOM 6926 C C . VAL D 1 178 ? 26.987 35.910 41.065 1.00 36.84 176 VAL D C 1
ATOM 6927 O O . VAL D 1 178 ? 26.244 36.347 41.958 1.00 39.08 176 VAL D O 1
ATOM 6931 N N . ARG D 1 179 ? 27.453 34.662 41.016 1.00 39.09 177 ARG D N 1
ATOM 6932 C CA . ARG D 1 179 ? 27.097 33.618 42.004 1.00 39.28 177 ARG D CA 1
ATOM 6933 C C . ARG D 1 179 ? 27.398 34.187 43.394 1.00 36.65 177 ARG D C 1
ATOM 6934 O O . ARG D 1 179 ? 26.513 34.176 44.250 1.00 37.41 177 ARG D O 1
ATOM 6936 N N . ILE D 1 180 ? 28.595 34.732 43.587 1.00 35.19 178 ILE D N 1
ATOM 6937 C CA . ILE D 1 180 ? 29.039 35.279 44.902 1.00 32.85 178 ILE D CA 1
ATOM 6938 C C . ILE D 1 180 ? 28.193 36.520 45.210 1.00 31.62 178 ILE D C 1
ATOM 6939 O O . ILE D 1 180 ? 27.499 36.509 46.237 1.00 31.92 178 ILE D O 1
ATOM 6944 N N . PHE D 1 181 ? 28.216 37.535 44.340 1.00 29.38 179 PHE D N 1
ATOM 6945 C CA . PHE D 1 181 ? 27.413 38.781 44.478 1.00 28.13 179 PHE D CA 1
ATOM 6946 C C . PHE D 1 181 ? 26.039 38.465 45.068 1.00 28.73 179 PHE D C 1
ATOM 6947 O O . PHE D 1 181 ? 25.636 39.146 46.024 1.00 30.01 179 PHE D O 1
ATOM 6955 N N . SER D 1 182 ? 25.355 37.462 44.514 1.00 29.56 180 SER D N 1
ATOM 6956 C CA . SER D 1 182 ? 24.001 37.022 44.937 1.00 29.36 180 SER D CA 1
ATOM 6957 C C . SER D 1 182 ? 24.042 36.608 46.409 1.00 27.92 180 SER D C 1
ATOM 6958 O O . SER D 1 182 ? 23.054 36.825 47.106 1.00 30.73 180 SER D O 1
ATOM 6961 N N . LYS D 1 183 ? 25.164 36.087 46.886 1.00 28.47 181 LYS D N 1
ATOM 6962 C CA . LYS D 1 183 ? 25.354 35.821 48.339 1.00 30.22 181 LYS D CA 1
ATOM 6963 C C . LYS D 1 183 ? 25.459 37.169 49.058 1.00 26.88 181 LYS D C 1
ATOM 6964 O O . LYS D 1 183 ? 24.540 37.487 49.802 1.00 25.57 181 LYS D O 1
ATOM 6970 N N . ASP D 1 184 ? 26.517 37.935 48.803 1.00 26.74 182 ASP D N 1
ATOM 6971 C CA . ASP D 1 184 ? 26.713 39.316 49.324 1.00 28.74 182 ASP D CA 1
ATOM 6972 C C . ASP D 1 184 ? 25.393 40.111 49.268 1.00 30.46 182 ASP D C 1
ATOM 6973 O O . ASP D 1 184 ? 24.995 40.672 50.303 1.00 32.19 182 ASP D O 1
ATOM 6978 N N . CYS D 1 185 ? 24.726 40.159 48.111 1.00 29.51 183 CYS D N 1
ATOM 6979 C CA . CYS D 1 185 ? 23.618 41.104 47.830 1.00 29.47 183 CYS D CA 1
ATOM 6980 C C . CYS D 1 185 ? 22.298 40.683 48.492 1.00 29.75 183 CYS D C 1
ATOM 6981 O O . CYS D 1 185 ? 21.372 41.529 48.568 1.00 30.74 183 CYS D O 1
ATOM 6984 N N . GLY D 1 186 ? 22.195 39.449 48.974 1.00 29.64 184 GLY D N 1
ATOM 6985 C CA . GLY D 1 186 ? 20.957 38.935 49.595 1.00 30.91 184 GLY D CA 1
ATOM 6986 C C . GLY D 1 186 ? 20.464 39.762 50.790 1.00 29.12 184 GLY D C 1
ATOM 6987 O O . GLY D 1 186 ? 19.233 39.779 51.023 1.00 28.52 184 GLY D O 1
ATOM 6988 N N . ASP D 1 187 ? 21.358 40.417 51.537 1.00 26.71 185 ASP D N 1
ATOM 6989 C CA . ASP D 1 187 ? 21.006 41.102 52.811 1.00 26.64 185 ASP D CA 1
ATOM 6990 C C . ASP D 1 187 ? 20.192 42.379 52.539 1.00 27.98 185 ASP D C 1
ATOM 6991 O O . ASP D 1 187 ? 19.717 42.953 53.520 1.00 27.24 185 ASP D O 1
ATOM 6996 N N . LYS D 1 188 ? 20.021 42.803 51.273 1.00 30.46 186 LYS D N 1
ATOM 6997 C CA . LYS D 1 188 ? 18.986 43.799 50.849 1.00 29.82 186 LYS D CA 1
ATOM 6998 C C . LYS D 1 188 ? 17.973 43.113 49.921 1.00 29.32 186 LYS D C 1
ATOM 6999 O O . LYS D 1 188 ? 17.192 43.815 49.267 1.00 28.69 186 LYS D O 1
ATOM 7005 N N . LYS D 1 189 ? 17.930 41.780 49.944 1.00 30.65 187 LYS D N 1
ATOM 7006 C CA . LYS D 1 189 ? 17.161 40.914 49.007 1.00 30.40 187 LYS D CA 1
ATOM 7007 C C . LYS D 1 189 ? 17.263 41.483 47.584 1.00 27.97 187 LYS D C 1
ATOM 7008 O O . LYS D 1 189 ? 16.220 41.660 46.947 1.00 25.24 187 LYS D O 1
ATOM 7014 N N . ILE D 1 190 ? 18.496 41.720 47.111 1.00 27.94 188 ILE D N 1
ATOM 7015 C CA . ILE D 1 190 ? 18.818 42.029 45.681 1.00 28.74 188 ILE D CA 1
ATOM 7016 C C . ILE D 1 190 ? 19.325 40.748 44.995 1.00 27.84 188 ILE D C 1
ATOM 7017 O O . ILE D 1 190 ? 20.269 40.113 45.494 1.00 27.78 188 ILE D O 1
ATOM 7022 N N . THR D 1 191 ? 18.679 40.371 43.893 1.00 27.19 189 THR D N 1
ATOM 7023 C CA . THR D 1 191 ? 19.087 39.241 43.032 1.00 26.15 189 THR D CA 1
ATOM 7024 C C . THR D 1 191 ? 20.162 39.786 42.100 1.00 26.15 189 THR D C 1
ATOM 7025 O O . THR D 1 191 ? 20.044 40.974 41.717 1.00 24.53 189 THR D O 1
ATOM 7029 N N . VAL D 1 192 ? 21.189 38.977 41.816 1.00 25.86 190 VAL D N 1
ATOM 7030 C CA . VAL D 1 192 ? 22.253 39.307 40.827 1.00 25.10 190 VAL D CA 1
ATOM 7031 C C . VAL D 1 192 ? 22.366 38.146 39.855 1.00 25.25 190 VAL D C 1
ATOM 7032 O O . VAL D 1 192 ? 22.665 37.033 40.301 1.00 28.18 190 VAL D O 1
ATOM 7036 N N . ASN D 1 193 ? 22.124 38.406 38.580 1.00 25.15 191 ASN D N 1
ATOM 7037 C CA . ASN D 1 193 ? 22.312 37.409 37.502 1.00 26.47 191 ASN D CA 1
ATOM 7038 C C . ASN D 1 193 ? 23.106 38.068 36.372 1.00 27.46 191 ASN D C 1
ATOM 7039 O O . ASN D 1 193 ? 23.160 39.300 36.330 1.00 30.70 191 ASN D O 1
ATOM 7044 N N . ALA D 1 194 ? 23.705 37.278 35.487 1.00 26.72 192 ALA D N 1
ATOM 7045 C CA . ALA D 1 194 ? 24.301 37.768 34.226 1.00 25.21 192 ALA D CA 1
ATOM 7046 C C . ALA D 1 194 ? 23.461 37.245 33.058 1.00 23.44 192 ALA D C 1
ATOM 7047 O O . ALA D 1 194 ? 22.858 36.195 33.222 1.00 24.02 192 ALA D O 1
ATOM 7049 N N . VAL D 1 195 ? 23.419 37.950 31.928 1.00 22.27 193 VAL D N 1
ATOM 7050 C CA . VAL D 1 195 ? 22.988 37.372 30.621 1.00 22.16 193 VAL D CA 1
ATOM 7051 C C . VAL D 1 195 ? 24.241 37.192 29.756 1.00 22.91 193 VAL D C 1
ATOM 7052 O O . VAL D 1 195 ? 25.117 38.076 29.799 1.00 24.32 193 VAL D O 1
ATOM 7056 N N . ALA D 1 196 ? 24.346 36.034 29.117 1.00 22.34 194 ALA D N 1
ATOM 7057 C CA . ALA D 1 196 ? 25.465 35.754 28.209 1.00 22.19 194 ALA D CA 1
ATOM 7058 C C . ALA D 1 196 ? 24.891 35.764 26.804 1.00 22.17 194 ALA D C 1
ATOM 7059 O O . ALA D 1 196 ? 24.431 34.724 26.330 1.00 22.57 194 ALA D O 1
ATOM 7061 N N . PRO D 1 197 ? 24.863 36.919 26.135 1.00 21.76 195 PRO D N 1
ATOM 7062 C CA . PRO D 1 197 ? 24.278 36.974 24.835 1.00 22.42 195 PRO D CA 1
ATOM 7063 C C . PRO D 1 197 ? 25.193 36.213 23.876 1.00 24.00 195 PRO D C 1
ATOM 7064 O O . PRO D 1 197 ? 26.338 36.021 24.182 1.00 24.24 195 PRO D O 1
ATOM 7068 N N . GLY D 1 198 ? 24.659 35.791 22.741 1.00 24.91 196 GLY D N 1
ATOM 7069 C CA . GLY D 1 198 ? 25.484 35.136 21.725 1.00 26.53 196 GLY D CA 1
ATOM 7070 C C . GLY D 1 198 ? 24.936 35.475 20.362 1.00 27.97 196 GLY D C 1
ATOM 7071 O O . GLY D 1 198 ? 23.734 35.248 20.149 1.00 30.72 196 GLY D O 1
ATOM 7072 N N . GLY D 1 199 ? 25.757 36.041 19.487 1.00 28.11 197 GLY D N 1
ATOM 7073 C CA . GLY D 1 199 ? 25.316 36.333 18.113 1.00 29.24 197 GLY D CA 1
ATOM 7074 C C . GLY D 1 199 ? 24.133 37.276 18.039 1.00 28.87 197 GLY D C 1
ATOM 7075 O O . GLY D 1 199 ? 23.120 36.883 17.447 1.00 26.69 197 GLY D O 1
ATOM 7076 N N . THR D 1 200 ? 24.275 38.483 18.582 1.00 29.10 198 THR D N 1
ATOM 7077 C CA . THR D 1 200 ? 23.172 39.479 18.604 1.00 30.30 198 THR D CA 1
ATOM 7078 C C . THR D 1 200 ? 23.538 40.578 17.614 1.00 30.72 198 THR D C 1
ATOM 7079 O O . THR D 1 200 ? 24.654 41.069 17.688 1.00 28.66 198 THR D O 1
ATOM 7083 N N . VAL D 1 201 ? 22.601 40.954 16.748 1.00 33.56 199 VAL D N 1
ATOM 7084 C CA . VAL D 1 201 ? 22.945 41.893 15.642 1.00 34.25 199 VAL D CA 1
ATOM 7085 C C . VAL D 1 201 ? 23.242 43.307 16.132 1.00 32.13 199 VAL D C 1
ATOM 7086 O O . VAL D 1 201 ? 22.282 44.009 16.447 1.00 27.98 199 VAL D O 1
ATOM 7090 N N . THR D 1 202 ? 24.524 43.644 16.270 1.00 31.39 200 THR D N 1
ATOM 7091 C CA . THR D 1 202 ? 25.006 45.027 16.550 1.00 31.16 200 THR D CA 1
ATOM 7092 C C . THR D 1 202 ? 26.352 45.235 15.853 1.00 33.35 200 THR D C 1
ATOM 7093 O O . THR D 1 202 ? 26.837 44.266 15.245 1.00 33.48 200 THR D O 1
ATOM 7097 N N . ASP D 1 203 ? 26.932 46.438 15.967 1.00 35.18 201 ASP D N 1
ATOM 7098 C CA . ASP D 1 203 ? 28.264 46.815 15.409 1.00 34.59 201 ASP D CA 1
ATOM 7099 C C . ASP D 1 203 ? 29.364 45.922 16.002 1.00 32.24 201 ASP D C 1
ATOM 7100 O O . ASP D 1 203 ? 30.384 45.682 15.323 1.00 30.71 201 ASP D O 1
ATOM 7105 N N . MET D 1 204 ? 29.169 45.453 17.233 1.00 31.24 202 MET D N 1
ATOM 7106 C CA . MET D 1 204 ? 30.068 44.463 17.870 1.00 30.00 202 MET D CA 1
ATOM 7107 C C . MET D 1 204 ? 29.942 43.097 17.177 1.00 29.12 202 MET D C 1
ATOM 7108 O O . MET D 1 204 ? 30.977 42.530 16.847 1.00 27.53 202 MET D O 1
ATOM 7113 N N . PHE D 1 205 ? 28.738 42.562 16.983 1.00 31.00 203 PHE D N 1
ATOM 7114 C CA . PHE D 1 205 ? 28.550 41.296 16.223 1.00 33.82 203 PHE D CA 1
ATOM 7115 C C . PHE D 1 205 ? 29.142 41.425 14.815 1.00 34.38 203 PHE D C 1
ATOM 7116 O O . PHE D 1 205 ? 29.755 40.448 14.347 1.00 39.00 203 PHE D O 1
ATOM 7124 N N . HIS D 1 206 ? 28.921 42.556 14.140 1.00 32.59 204 HIS D N 1
ATOM 7125 C CA . HIS D 1 206 ? 29.390 42.790 12.749 1.00 33.07 204 HIS D CA 1
ATOM 7126 C C . HIS D 1 206 ? 30.919 42.850 12.716 1.00 33.58 204 HIS D C 1
ATOM 7127 O O . HIS D 1 206 ? 31.496 42.231 11.812 1.00 33.07 204 HIS D O 1
ATOM 7134 N N . ASP D 1 207 ? 31.547 43.570 13.647 1.00 36.52 205 ASP D N 1
ATOM 7135 C CA . ASP D 1 207 ? 33.028 43.716 13.683 1.00 39.21 205 ASP D CA 1
ATOM 7136 C C . ASP D 1 207 ? 33.623 42.356 14.086 1.00 38.82 205 ASP D C 1
ATOM 7137 O O . ASP D 1 207 ? 34.795 42.103 13.760 1.00 44.15 205 ASP D O 1
ATOM 7142 N N . VAL D 1 208 ? 32.808 41.450 14.612 1.00 36.67 206 VAL D N 1
ATOM 7143 C CA . VAL D 1 208 ? 33.287 40.090 15.001 1.00 35.13 206 VAL D CA 1
ATOM 7144 C C . VAL D 1 208 ? 33.136 39.154 13.800 1.00 34.46 206 VAL D C 1
ATOM 7145 O O . VAL D 1 208 ? 34.122 38.517 13.426 1.00 32.19 206 VAL D O 1
ATOM 7149 N N . SER D 1 209 ? 31.932 39.078 13.234 1.00 35.89 207 SER D N 1
ATOM 7150 C CA . SER D 1 209 ? 31.650 38.208 12.065 1.00 37.79 207 SER D CA 1
ATOM 7151 C C . SER D 1 209 ? 32.718 38.360 10.982 1.00 41.57 207 SER D C 1
ATOM 7152 O O . SER D 1 209 ? 32.870 37.425 10.192 1.00 47.16 207 SER D O 1
ATOM 7155 N N . GLN D 1 210 ? 33.428 39.485 10.949 1.00 44.97 208 GLN D N 1
ATOM 7156 C CA . GLN D 1 210 ? 34.425 39.764 9.882 1.00 45.23 208 GLN D CA 1
ATOM 7157 C C . GLN D 1 210 ? 35.768 39.134 10.244 1.00 44.48 208 GLN D C 1
ATOM 7158 O O . GLN D 1 210 ? 36.662 39.115 9.395 1.00 41.67 208 GLN D O 1
ATOM 7164 N N . HIS D 1 211 ? 35.883 38.626 11.459 1.00 46.27 209 HIS D N 1
ATOM 7165 C CA . HIS D 1 211 ? 37.174 38.076 11.925 1.00 47.76 209 HIS D CA 1
ATOM 7166 C C . HIS D 1 211 ? 37.050 36.557 11.977 1.00 52.48 209 HIS D C 1
ATOM 7167 O O . HIS D 1 211 ? 37.978 35.861 11.541 1.00 54.83 209 HIS D O 1
ATOM 7174 N N . TYR D 1 212 ? 35.922 36.054 12.472 1.00 60.39 210 TYR D N 1
ATOM 7175 C CA . TYR D 1 212 ? 35.784 34.588 12.674 1.00 60.75 210 TYR D CA 1
ATOM 7176 C C . TYR D 1 212 ? 35.133 33.935 11.448 1.00 64.69 210 TYR D C 1
ATOM 7177 O O . TYR D 1 212 ? 34.687 32.783 11.560 1.00 60.81 210 TYR D O 1
ATOM 7179 N N . ILE D 1 213 ? 35.078 34.648 10.323 1.00 69.77 211 ILE D N 1
ATOM 7180 C CA . ILE D 1 213 ? 34.566 34.044 9.060 1.00 71.35 211 ILE D CA 1
ATOM 7181 C C . ILE D 1 213 ? 35.713 34.088 8.054 1.00 79.32 211 ILE D C 1
ATOM 7182 O O . ILE D 1 213 ? 36.067 35.194 7.626 1.00 83.26 211 ILE D O 1
ATOM 7187 N N . PRO D 1 214 ? 36.350 32.947 7.701 1.00 30.00 212 PRO D N 1
ATOM 7188 C CA . PRO D 1 214 ? 37.468 32.904 6.765 1.00 30.00 212 PRO D CA 1
ATOM 7189 C C . PRO D 1 214 ? 37.491 33.950 5.645 1.00 30.00 212 PRO D C 1
ATOM 7190 O O . PRO D 1 214 ? 38.545 34.140 5.077 1.00 30.00 212 PRO D O 1
ATOM 7194 N N . ASN D 1 215 ? 36.355 34.570 5.332 1.00 82.11 213 ASN D N 1
ATOM 7195 C CA . ASN D 1 215 ? 36.374 35.667 4.331 1.00 84.76 213 ASN D CA 1
ATOM 7196 C C . ASN D 1 215 ? 36.364 37.004 5.062 1.00 85.80 213 ASN D C 1
ATOM 7197 O O . ASN D 1 215 ? 37.339 37.755 4.923 1.00 90.54 213 ASN D O 1
ATOM 7199 N N . GLY D 1 216 ? 35.296 37.279 5.810 1.00 86.72 214 GLY D N 1
ATOM 7200 C CA . GLY D 1 216 ? 35.197 38.523 6.589 1.00 83.04 214 GLY D CA 1
ATOM 7201 C C . GLY D 1 216 ? 35.125 39.746 5.709 1.00 82.23 214 GLY D C 1
ATOM 7202 O O . GLY D 1 216 ? 34.054 39.985 5.139 1.00 80.25 214 GLY D O 1
ATOM 7203 N N . GLU D 1 217 ? 36.232 40.475 5.586 1.00 85.17 215 GLU D N 1
ATOM 7204 C CA . GLU D 1 217 ? 36.242 41.751 4.825 1.00 84.54 215 GLU D CA 1
ATOM 7205 C C . GLU D 1 217 ? 35.709 41.519 3.417 1.00 83.32 215 GLU D C 1
ATOM 7206 O O . GLU D 1 217 ? 35.052 42.422 2.879 1.00 76.59 215 GLU D O 1
ATOM 7208 N N . THR D 1 218 ? 35.989 40.351 2.854 1.00 87.11 216 THR D N 1
ATOM 7209 C CA . THR D 1 218 ? 35.468 40.018 1.512 1.00 82.15 216 THR D CA 1
ATOM 7210 C C . THR D 1 218 ? 33.948 40.107 1.526 1.00 79.95 216 THR D C 1
ATOM 7211 O O . THR D 1 218 ? 33.417 40.835 0.680 1.00 82.86 216 THR D O 1
ATOM 7215 N N . TYR D 1 219 ? 33.274 39.420 2.454 1.00 77.56 217 TYR D N 1
ATOM 7216 C CA . TYR D 1 219 ? 31.788 39.382 2.424 1.00 73.39 217 TYR D CA 1
ATOM 7217 C C . TYR D 1 219 ? 31.192 40.651 3.029 1.00 71.59 217 TYR D C 1
ATOM 7218 O O . TYR D 1 219 ? 31.955 41.471 3.560 1.00 68.79 217 TYR D O 1
ATOM 7227 N N . THR D 1 220 ? 29.864 40.794 2.938 1.00 69.85 218 THR D N 1
ATOM 7228 C CA . THR D 1 220 ? 29.166 41.968 3.518 1.00 63.95 218 THR D CA 1
ATOM 7229 C C . THR D 1 220 ? 28.664 41.622 4.913 1.00 60.02 218 THR D C 1
ATOM 7230 O O . THR D 1 220 ? 28.394 40.446 5.165 1.00 54.99 218 THR D O 1
ATOM 7234 N N . PRO D 1 221 ? 28.529 42.605 5.822 1.00 61.56 219 PRO D N 1
ATOM 7235 C CA . PRO D 1 221 ? 27.955 42.354 7.141 1.00 58.47 219 PRO D CA 1
ATOM 7236 C C . PRO D 1 221 ? 26.656 41.547 7.046 1.00 54.24 219 PRO D C 1
ATOM 7237 O O . PRO D 1 221 ? 26.494 40.599 7.775 1.00 50.76 219 PRO D O 1
ATOM 7241 N N . GLU D 1 222 ? 25.773 41.942 6.142 1.00 54.46 220 GLU D N 1
ATOM 7242 C CA . GLU D 1 222 ? 24.469 41.259 6.026 1.00 56.65 220 GLU D CA 1
ATOM 7243 C C . GLU D 1 222 ? 24.689 39.874 5.431 1.00 53.57 220 GLU D C 1
ATOM 7244 O O . GLU D 1 222 ? 24.082 38.930 5.941 1.00 54.95 220 GLU D O 1
ATOM 7250 N N . GLU D 1 223 ? 25.503 39.765 4.383 1.00 49.89 221 GLU D N 1
ATOM 7251 C CA . GLU D 1 223 ? 25.803 38.396 3.863 1.00 45.45 221 GLU D CA 1
ATOM 7252 C C . GLU D 1 223 ? 26.312 37.485 4.997 1.00 42.85 221 GLU D C 1
ATOM 7253 O O . GLU D 1 223 ? 25.848 36.337 5.070 1.00 40.39 221 GLU D O 1
ATOM 7255 N N . ARG D 1 224 ? 27.237 37.968 5.839 1.00 42.85 222 ARG D N 1
ATOM 7256 C CA . ARG D 1 224 ? 27.731 37.268 7.063 1.00 42.44 222 ARG D CA 1
ATOM 7257 C C . ARG D 1 224 ? 26.565 37.019 8.034 1.00 40.77 222 ARG D C 1
ATOM 7258 O O . ARG D 1 224 ? 26.437 35.888 8.559 1.00 37.10 222 ARG D O 1
ATOM 7266 N N . GLN D 1 225 ? 25.768 38.058 8.295 1.00 38.92 223 GLN D N 1
ATOM 7267 C CA . GLN D 1 225 ? 24.621 38.011 9.236 1.00 38.88 223 GLN D CA 1
ATOM 7268 C C . GLN D 1 225 ? 23.740 36.810 8.886 1.00 43.67 223 GLN D C 1
ATOM 7269 O O . GLN D 1 225 ? 23.331 36.093 9.816 1.00 44.86 223 GLN D O 1
ATOM 7275 N N . LYS D 1 226 ? 23.490 36.604 7.585 1.00 50.21 224 LYS D N 1
ATOM 7276 C CA . LYS D 1 226 ? 22.598 35.548 7.024 1.00 50.89 224 LYS D CA 1
ATOM 7277 C C . LYS D 1 226 ? 23.280 34.181 7.109 1.00 44.08 224 LYS D C 1
ATOM 7278 O O . LYS D 1 226 ? 22.583 33.192 7.369 1.00 35.81 224 LYS D O 1
ATOM 7284 N N . MET D 1 227 ? 24.591 34.122 6.897 1.00 46.71 225 MET D N 1
ATOM 7285 C CA . MET D 1 227 ? 25.367 32.869 7.096 1.00 50.76 225 MET D CA 1
ATOM 7286 C C . MET D 1 227 ? 25.100 32.353 8.516 1.00 49.53 225 MET D C 1
ATOM 7287 O O . MET D 1 227 ? 24.740 31.172 8.635 1.00 52.29 225 MET D O 1
ATOM 7292 N N . ALA D 1 228 ? 25.208 33.233 9.523 1.00 47.70 226 ALA D N 1
ATOM 7293 C CA . ALA D 1 228 ? 25.035 32.945 10.969 1.00 46.13 226 ALA D CA 1
ATOM 7294 C C . ALA D 1 228 ? 23.585 32.573 11.296 1.00 46.67 226 ALA D C 1
ATOM 7295 O O . ALA D 1 228 ? 23.399 31.853 12.279 1.00 44.77 226 ALA D O 1
ATOM 7297 N N . ALA D 1 229 ? 22.600 33.070 10.536 1.00 50.60 227 ALA D N 1
ATOM 7298 C CA . ALA D 1 229 ? 21.158 32.746 10.707 1.00 51.60 227 ALA D CA 1
ATOM 7299 C C . ALA D 1 229 ? 20.946 31.228 10.576 1.00 52.47 227 ALA D C 1
ATOM 7300 O O . ALA D 1 229 ? 20.157 30.668 11.377 1.00 48.88 227 ALA D O 1
ATOM 7302 N N . HIS D 1 230 ? 21.666 30.600 9.631 1.00 58.18 228 HIS D N 1
ATOM 7303 C CA . HIS D 1 230 ? 21.701 29.135 9.339 1.00 55.81 228 HIS D CA 1
ATOM 7304 C C . HIS D 1 230 ? 22.145 28.344 10.585 1.00 57.43 228 HIS D C 1
ATOM 7305 O O . HIS D 1 230 ? 21.606 27.232 10.798 1.00 57.00 228 HIS D O 1
ATOM 7307 N N . ALA D 1 231 ? 23.065 28.891 11.389 1.00 56.52 229 ALA D N 1
ATOM 7308 C CA . ALA D 1 231 ? 23.612 28.251 12.613 1.00 58.99 229 ALA D CA 1
ATOM 7309 C C . ALA D 1 231 ? 22.485 27.967 13.612 1.00 56.74 229 ALA D C 1
ATOM 7310 O O . ALA D 1 231 ? 22.372 26.805 14.042 1.00 62.73 229 ALA D O 1
ATOM 7312 N N . SER D 1 232 ? 21.693 28.975 13.994 1.00 51.47 230 SER D N 1
ATOM 7313 C CA . SER D 1 232 ? 20.559 28.775 14.934 1.00 46.53 230 SER D CA 1
ATOM 7314 C C . SER D 1 232 ? 19.660 27.709 14.328 1.00 41.05 230 SER D C 1
ATOM 7315 O O . SER D 1 232 ? 19.409 27.742 13.129 1.00 40.26 230 SER D O 1
ATOM 7318 N N . PRO D 1 233 ? 19.209 26.712 15.118 1.00 35.67 231 PRO D N 1
ATOM 7319 C CA . PRO D 1 233 ? 18.139 25.815 14.684 1.00 34.14 231 PRO D CA 1
ATOM 7320 C C . PRO D 1 233 ? 16.806 26.525 14.388 1.00 31.25 231 PRO D C 1
ATOM 7321 O O . PRO D 1 233 ? 16.000 25.943 13.689 1.00 31.13 231 PRO D O 1
ATOM 7325 N N . LEU D 1 234 ? 16.606 27.713 14.964 1.00 30.11 232 LEU D N 1
ATOM 7326 C CA . LEU D 1 234 ? 15.399 28.513 14.630 1.00 30.80 232 LEU D CA 1
ATOM 7327 C C . LEU D 1 234 ? 15.687 29.176 13.284 1.00 31.66 232 LEU D C 1
ATOM 7328 O O . LEU D 1 234 ? 14.759 29.773 12.706 1.00 28.37 232 LEU D O 1
ATOM 7333 N N . HIS D 1 235 ? 16.900 29.089 12.778 1.00 35.29 233 HIS D N 1
ATOM 7334 C CA . HIS D 1 235 ? 17.211 29.645 11.440 1.00 41.60 233 HIS D CA 1
ATOM 7335 C C . HIS D 1 235 ? 16.905 31.144 11.405 1.00 39.89 233 HIS D C 1
ATOM 7336 O O . HIS D 1 235 ? 16.149 31.598 10.529 1.00 41.12 233 HIS D O 1
ATOM 7343 N N . ARG D 1 236 ? 17.509 31.907 12.306 1.00 34.72 234 ARG D N 1
ATOM 7344 C CA . ARG D 1 236 ? 17.363 33.382 12.258 1.00 33.64 234 ARG D CA 1
ATOM 7345 C C . ARG D 1 236 ? 18.515 33.996 13.043 1.00 31.61 234 ARG D C 1
ATOM 7346 O O . ARG D 1 236 ? 19.347 33.249 13.562 1.00 31.04 234 ARG D O 1
ATOM 7354 N N . ASN D 1 237 ? 18.545 35.317 13.106 1.00 29.74 235 ASN D N 1
ATOM 7355 C CA . ASN D 1 237 ? 19.652 36.009 13.798 1.00 28.47 235 ASN D CA 1
ATOM 7356 C C . ASN D 1 237 ? 19.164 36.501 15.152 1.00 28.24 235 ASN D C 1
ATOM 7357 O O . ASN D 1 237 ? 17.952 36.615 15.334 1.00 30.12 235 ASN D O 1
ATOM 7362 N N . GLY D 1 238 ? 20.082 36.700 16.084 1.00 28.31 236 GLY D N 1
ATOM 7363 C CA . GLY D 1 238 ? 19.725 37.313 17.378 1.00 27.10 236 GLY D CA 1
ATOM 7364 C C . GLY D 1 238 ? 19.701 38.827 17.272 1.00 25.46 236 GLY D C 1
ATOM 7365 O O . GLY D 1 238 ? 20.619 39.401 16.636 1.00 22.33 236 GLY D O 1
ATOM 7366 N N . PHE D 1 239 ? 18.680 39.455 17.853 1.00 25.29 237 PHE D N 1
ATOM 7367 C CA . PHE D 1 239 ? 18.491 40.927 17.835 1.00 26.04 237 PHE D CA 1
ATOM 7368 C C . PHE D 1 239 ? 18.434 41.431 19.273 1.00 26.81 237 PHE D C 1
ATOM 7369 O O . PHE D 1 239 ? 18.039 40.717 20.192 1.00 27.91 237 PHE D O 1
ATOM 7377 N N . PRO D 1 240 ? 18.869 42.681 19.516 1.00 27.16 238 PRO D N 1
ATOM 7378 C CA . PRO D 1 240 ? 18.879 43.251 20.866 1.00 26.03 238 PRO D CA 1
ATOM 7379 C C . PRO D 1 240 ? 17.576 43.096 21.669 1.00 25.04 238 PRO D C 1
ATOM 7380 O O . PRO D 1 240 ? 17.640 43.058 22.863 1.00 23.39 238 PRO D O 1
ATOM 7384 N N . GLU D 1 241 ? 16.425 43.049 20.996 1.00 25.86 239 GLU D N 1
ATOM 7385 C CA . GLU D 1 241 ? 15.097 42.889 21.647 1.00 27.74 239 GLU D CA 1
ATOM 7386 C C . GLU D 1 241 ? 14.986 41.464 22.207 1.00 27.08 239 GLU D C 1
ATOM 7387 O O . GLU D 1 241 ? 14.297 41.309 23.246 1.00 25.59 239 GLU D O 1
ATOM 7393 N N . ASP D 1 242 ? 15.643 40.479 21.567 1.00 26.51 240 ASP D N 1
ATOM 7394 C CA . ASP D 1 242 ? 15.711 39.068 22.053 1.00 26.58 240 ASP D CA 1
ATOM 7395 C C . ASP D 1 242 ? 16.267 39.025 23.480 1.00 26.10 240 ASP D C 1
ATOM 7396 O O . ASP D 1 242 ? 15.710 38.256 24.277 1.00 25.90 240 ASP D O 1
ATOM 7401 N N . ILE D 1 243 ? 17.329 39.800 23.752 1.00 25.07 241 ILE D N 1
ATOM 7402 C CA . ILE D 1 243 ? 18.085 39.837 25.042 1.00 25.48 241 ILE D CA 1
ATOM 7403 C C . ILE D 1 243 ? 17.321 40.733 26.028 1.00 24.29 241 ILE D C 1
ATOM 7404 O O . ILE D 1 243 ? 17.076 40.314 27.172 1.00 23.76 241 ILE D O 1
ATOM 7409 N N . ALA D 1 244 ? 16.978 41.940 25.595 1.00 23.58 242 ALA D N 1
ATOM 7410 C CA . ALA D 1 244 ? 16.113 42.882 26.332 1.00 22.40 242 ALA D CA 1
ATOM 7411 C C . ALA D 1 244 ? 15.007 42.107 27.046 1.00 21.85 242 ALA D C 1
ATOM 7412 O O . ALA D 1 244 ? 14.749 42.423 28.212 1.00 21.96 242 ALA D O 1
ATOM 7414 N N . ARG D 1 245 ? 14.364 41.154 26.390 1.00 22.08 243 ARG D N 1
ATOM 7415 C CA . ARG D 1 245 ? 13.173 40.480 26.977 1.00 22.79 243 ARG D CA 1
ATOM 7416 C C . ARG D 1 245 ? 13.552 39.544 28.123 1.00 21.60 243 ARG D C 1
ATOM 7417 O O . ARG D 1 245 ? 12.791 39.480 29.097 1.00 19.68 243 ARG D O 1
ATOM 7425 N N . VAL D 1 246 ? 14.691 38.870 28.013 1.00 21.24 244 VAL D N 1
ATOM 7426 C CA . VAL D 1 246 ? 15.190 37.994 29.112 1.00 20.65 244 VAL D CA 1
ATOM 7427 C C . VAL D 1 246 ? 15.555 38.869 30.307 1.00 19.16 244 VAL D C 1
ATOM 7428 O O . VAL D 1 246 ? 15.165 38.529 31.405 1.00 18.91 244 VAL D O 1
ATOM 7432 N N . VAL D 1 247 ? 16.253 39.967 30.075 1.00 19.69 245 VAL D N 1
ATOM 7433 C CA . VAL D 1 247 ? 16.575 40.898 31.191 1.00 21.73 245 VAL D CA 1
ATOM 7434 C C . VAL D 1 247 ? 15.271 41.364 31.842 1.00 22.96 245 VAL D C 1
ATOM 7435 O O . VAL D 1 247 ? 15.128 41.179 33.048 1.00 24.82 245 VAL D O 1
ATOM 7439 N N . GLY D 1 248 ? 14.350 41.922 31.071 1.00 24.18 246 GLY D N 1
ATOM 7440 C CA . GLY D 1 248 ? 13.064 42.391 31.613 1.00 24.92 246 GLY D CA 1
ATOM 7441 C C . GLY D 1 248 ? 12.398 41.413 32.553 1.00 24.81 246 GLY D C 1
ATOM 7442 O O . GLY D 1 248 ? 11.887 41.863 33.572 1.00 24.09 246 GLY D O 1
ATOM 7443 N N . PHE D 1 249 ? 12.350 40.134 32.192 1.00 26.09 247 PHE D N 1
ATOM 7444 C CA . PHE D 1 249 ? 11.760 39.090 33.061 1.00 25.70 247 PHE D CA 1
ATOM 7445 C C . PHE D 1 249 ? 12.618 38.993 34.303 1.00 25.57 247 PHE D C 1
ATOM 7446 O O . PHE D 1 249 ? 12.101 38.986 35.423 1.00 24.87 247 PHE D O 1
ATOM 7454 N N . LEU D 1 250 ? 13.913 38.904 34.066 1.00 24.91 248 LEU D N 1
ATOM 7455 C CA . LEU D 1 250 ? 14.841 38.743 35.213 1.00 25.42 248 LEU D CA 1
ATOM 7456 C C . LEU D 1 250 ? 14.628 39.870 36.235 1.00 27.34 248 LEU D C 1
ATOM 7457 O O . LEU D 1 250 ? 14.688 39.568 37.456 1.00 29.89 248 LEU D O 1
ATOM 7462 N N . VAL D 1 251 ? 14.371 41.103 35.783 1.00 26.93 249 VAL D N 1
ATOM 7463 C CA . VAL D 1 251 ? 14.298 42.290 36.689 1.00 27.87 249 VAL D CA 1
ATOM 7464 C C . VAL D 1 251 ? 12.842 42.576 37.104 1.00 28.25 249 VAL D C 1
ATOM 7465 O O . VAL D 1 251 ? 12.644 43.462 37.960 1.00 30.54 249 VAL D O 1
ATOM 7469 N N . SER D 1 252 ? 11.863 41.854 36.544 1.00 27.88 250 SER D N 1
ATOM 7470 C CA . SER D 1 252 ? 10.470 41.766 37.059 1.00 26.45 250 SER D CA 1
ATOM 7471 C C . SER D 1 252 ? 10.514 41.087 38.431 1.00 26.13 250 SER D C 1
ATOM 7472 O O . SER D 1 252 ? 11.560 40.498 38.767 1.00 28.88 250 SER D O 1
ATOM 7475 N N . ALA D 1 253 ? 9.436 41.163 39.203 1.00 24.93 251 ALA D N 1
ATOM 7476 C CA . ALA D 1 253 ? 9.318 40.463 40.499 1.00 24.76 251 ALA D CA 1
ATOM 7477 C C . ALA D 1 253 ? 9.094 38.978 40.213 1.00 25.28 251 ALA D C 1
ATOM 7478 O O . ALA D 1 253 ? 9.467 38.149 41.069 1.00 26.39 251 ALA D O 1
ATOM 7480 N N . GLU D 1 254 ? 8.545 38.667 39.032 1.00 25.38 252 GLU D N 1
ATOM 7481 C CA . GLU D 1 254 ? 8.233 37.290 38.556 1.00 25.10 252 GLU D CA 1
ATOM 7482 C C . GLU D 1 254 ? 9.540 36.503 38.319 1.00 24.79 252 GLU D C 1
ATOM 7483 O O . GLU D 1 254 ? 9.510 35.252 38.383 1.00 23.43 252 GLU D O 1
ATOM 7489 N N . GLY D 1 255 ? 10.657 37.196 38.054 1.00 24.52 253 GLY D N 1
ATOM 7490 C CA . GLY D 1 255 ? 11.978 36.583 37.784 1.00 23.74 253 GLY D CA 1
ATOM 7491 C C . GLY D 1 255 ? 12.786 36.299 39.046 1.00 22.13 253 GLY D C 1
ATOM 7492 O O . GLY D 1 255 ? 13.917 35.749 38.948 1.00 19.62 253 GLY D O 1
ATOM 7493 N N . GLU D 1 256 ? 12.222 36.618 40.207 1.00 22.28 254 GLU D N 1
ATOM 7494 C CA . GLU D 1 256 ? 12.971 36.658 41.490 1.00 22.80 254 GLU D CA 1
ATOM 7495 C C . GLU D 1 256 ? 13.782 35.370 41.671 1.00 22.08 254 GLU D C 1
ATOM 7496 O O . GLU D 1 256 ? 14.994 35.484 41.929 1.00 20.90 254 GLU D O 1
ATOM 7502 N N . TRP D 1 257 ? 13.125 34.210 41.556 1.00 22.38 255 TRP D N 1
ATOM 7503 C CA . TRP D 1 257 ? 13.678 32.901 41.993 1.00 22.16 255 TRP D CA 1
ATOM 7504 C C . TRP D 1 257 ? 14.785 32.460 41.027 1.00 21.01 255 TRP D C 1
ATOM 7505 O O . TRP D 1 257 ? 15.516 31.501 41.368 1.00 20.06 255 TRP D O 1
ATOM 7516 N N . ILE D 1 258 ? 14.994 33.201 39.932 1.00 20.28 256 ILE D N 1
ATOM 7517 C CA . ILE D 1 258 ? 16.288 33.134 39.190 1.00 20.83 256 ILE D CA 1
ATOM 7518 C C . ILE D 1 258 ? 17.278 34.093 39.867 1.00 20.29 256 ILE D C 1
ATOM 7519 O O . ILE D 1 258 ? 17.108 35.328 39.727 1.00 19.50 256 ILE D O 1
ATOM 7524 N N . ASN D 1 259 ? 18.289 33.529 40.542 1.00 19.77 257 ASN D N 1
ATOM 7525 C CA . ASN D 1 259 ? 19.259 34.297 41.359 1.00 20.07 257 ASN D CA 1
ATOM 7526 C C . ASN D 1 259 ? 20.643 33.612 41.350 1.00 19.56 257 ASN D C 1
ATOM 7527 O O . ASN D 1 259 ? 20.716 32.396 41.540 1.00 18.76 257 ASN D O 1
ATOM 7532 N N . GLY D 1 260 ? 21.717 34.376 41.141 1.00 19.43 258 GLY D N 1
ATOM 7533 C CA . GLY D 1 260 ? 23.098 33.865 41.179 1.00 19.36 258 GLY D CA 1
ATOM 7534 C C . GLY D 1 260 ? 23.484 33.104 39.917 1.00 19.60 258 GLY D C 1
ATOM 7535 O O . GLY D 1 260 ? 24.593 32.534 39.902 1.00 18.24 258 GLY D O 1
ATOM 7536 N N . LYS D 1 261 ? 22.670 33.184 38.852 1.00 21.41 259 LYS D N 1
ATOM 7537 C CA . LYS D 1 261 ? 22.783 32.352 37.611 1.00 21.60 259 LYS D CA 1
ATOM 7538 C C . LYS D 1 261 ? 23.214 33.160 36.371 1.00 20.82 259 LYS D C 1
ATOM 7539 O O . LYS D 1 261 ? 23.050 34.407 36.345 1.00 20.07 259 LYS D O 1
ATOM 7545 N N . VAL D 1 262 ? 23.737 32.454 35.365 1.00 20.41 260 VAL D N 1
ATOM 7546 C CA . VAL D 1 262 ? 24.086 33.007 34.020 1.00 20.45 260 VAL D CA 1
ATOM 7547 C C . VAL D 1 262 ? 23.129 32.366 33.002 1.00 19.59 260 VAL D C 1
ATOM 7548 O O . VAL D 1 262 ? 23.142 31.136 32.845 1.00 18.65 260 VAL D O 1
ATOM 7552 N N . LEU D 1 263 ? 22.320 33.176 32.332 1.00 20.22 261 LEU D N 1
ATOM 7553 C CA . LEU D 1 263 ? 21.399 32.707 31.262 1.00 21.12 261 LEU D CA 1
ATOM 7554 C C . LEU D 1 263 ? 22.032 32.989 29.906 1.00 20.53 261 LEU D C 1
ATOM 7555 O O . LEU D 1 263 ? 22.048 34.146 29.491 1.00 19.90 261 LEU D O 1
ATOM 7560 N N . THR D 1 264 ? 22.371 31.932 29.179 1.00 21.46 262 THR D N 1
ATOM 7561 C CA . THR D 1 264 ? 22.843 32.139 27.794 1.00 23.04 262 THR D CA 1
ATOM 7562 C C . THR D 1 264 ? 21.607 32.245 26.908 1.00 23.43 262 THR D C 1
ATOM 7563 O O . THR D 1 264 ? 20.725 31.394 27.030 1.00 24.09 262 THR D O 1
ATOM 7567 N N . VAL D 1 265 ? 21.549 33.287 26.086 1.00 24.38 263 VAL D N 1
ATOM 7568 C CA . VAL D 1 265 ? 20.402 33.511 25.167 1.00 25.41 263 VAL D CA 1
ATOM 7569 C C . VAL D 1 265 ? 20.989 33.564 23.757 1.00 25.69 263 VAL D C 1
ATOM 7570 O O . VAL D 1 265 ? 21.651 34.546 23.439 1.00 26.45 263 VAL D O 1
ATOM 7574 N N . ASP D 1 266 ? 20.899 32.445 23.038 1.00 26.95 264 ASP D N 1
ATOM 7575 C CA . ASP D 1 266 ? 21.591 32.316 21.733 1.00 29.62 264 ASP D CA 1
ATOM 7576 C C . ASP D 1 266 ? 20.722 31.629 20.676 1.00 29.97 264 ASP D C 1
ATOM 7577 O O . ASP D 1 266 ? 21.079 31.718 19.504 1.00 31.91 264 ASP D O 1
ATOM 7582 N N . GLY D 1 267 ? 19.668 30.929 21.082 1.00 30.19 265 GLY D N 1
ATOM 7583 C CA . GLY D 1 267 ? 18.764 30.262 20.135 1.00 31.17 265 GLY D CA 1
ATOM 7584 C C . GLY D 1 267 ? 19.192 28.856 19.764 1.00 33.51 265 GLY D C 1
ATOM 7585 O O . GLY D 1 267 ? 18.663 28.358 18.769 1.00 35.19 265 GLY D O 1
ATOM 7586 N N . GLY D 1 268 ? 20.092 28.230 20.523 1.00 35.68 266 GLY D N 1
ATOM 7587 C CA . GLY D 1 268 ? 20.592 26.877 20.201 1.00 37.47 266 GLY D CA 1
ATOM 7588 C C . GLY D 1 268 ? 21.921 26.930 19.473 1.00 39.14 266 GLY D C 1
ATOM 7589 O O . GLY D 1 268 ? 22.635 25.927 19.488 1.00 37.89 266 GLY D O 1
ATOM 7590 N N . ALA D 1 269 ? 22.255 28.067 18.897 1.00 41.91 267 ALA D N 1
ATOM 7591 C CA . ALA D 1 269 ? 23.483 28.312 18.087 1.00 42.75 267 ALA D CA 1
ATOM 7592 C C . ALA D 1 269 ? 24.429 27.107 18.115 1.00 41.48 267 ALA D C 1
ATOM 7593 O O . ALA D 1 269 ? 25.288 27.083 18.975 1.00 50.07 267 ALA D O 1
#